Protein AF-A0A260YT59-F1 (afdb_monomer)

Sequence (1197 aa):
MLQIERVVSNKGNGDIVKEIITHNVDEEITELNLVRHRILRIWQFENTPKIENLSLRWNLLKKIDSLQCLTALTHLNLNDNQIEKIENLETLKNVEFLDISYNRITRIEGISELKKLKELHLVHNKITKIEGLEENTALEYLELGDNRIAKIDNLGHLSNLKRLFLGANQIRIIEGLEGMSGLTELSLPGNALQVIEGLDTLSGLRSLCLAQNGIRKIDGLSELKSLFSLDLNDNIIEKLENTQQVKGITSLMLRKNKFDSWQDLIQLQNLENLASLTMEMNPIYSSDYTYRNRMNQILPKLKMLDGFPTTWRQGDPYQALPDDFYDVFEQWVTATSQNPHSSIMINNCNGLVVVWNMDPVLDKSKASDENVPKLLFQVESQSQSNSCRWSPDGKRFAFGSDDASVSVWEYVGRINSLGSITGGAQNVERYKECCILRGHRMEVLSVEWSQNGRYLASGSLDYRVIVYNARKLPDQIAVLTECEAPVKGLSWDPIGKYLTGLEGEKKLRFWATDSWQCVTTVTEPFQNSKEETVLSRLDWTPDGKFLMTPAAVQDGQPLIQLIQRKSWKSDNFFAGHHKGTTCVRSMPRLIDVTLKNGKRSQLACAAVGSRDKSISIWCFPGPKKPLLVVNNIFNHTVMDFAWCDRNLLVCSQDGTVKVVNLSENLIGDMISNEAMDSSAMDTSMNAIGSSSFITCPEDIVNRRKTMEKKMMEERNKQIEVRKDGKRRIQPVFCGTTAADTPSVAPAPEAKKTSTVAAPPPAKKKAPAPPVRDDEEDLEDSSDSDDDDEEESEDSDDMETSDVESSRKRKTATTTSRVMLAMDLKKPVLRPLEPKTLKVTDGDAYLDAPEQQPRLSQHVQERKGMFVEVDNRWKHGGIETTQIRLVKKKQTEEMEDDEEERRRTVQECIWMAVVGAPVIMVAANKYHVMLGCGDKCIRAYRTICGTYTLSVRLGALPVMLGLKENAAYVVTQTCRLSTWNLKQGKAVVARESLLECLETSTQDNNILSVDVSESGVPLVVFTNGSIFTFNVSLSCWIPAISTNILARLTTPISDAQLEISNTSSSLSVGPLVRLLKRMRRQTTAVGVAPQVVKAVKESQLEQLLHCAEQLGNPHDYQTILMLYVETLCQGGSEKKLKNILNELSRSGAPMQVCGLRRAALCDDVTRMIKLRQPAIADRIVAGGTATATTSTKNRSLF

Organism: Caenorhabditis remanei (NCBI:txid31234)

Structure (mmCIF, N/CA/C/O backbone):
data_AF-A0A260YT59-F1
#
_entry.id   AF-A0A260YT59-F1
#
loop_
_atom_site.group_PDB
_atom_site.id
_atom_site.type_symbol
_atom_site.label_atom_id
_atom_site.label_alt_id
_atom_site.label_comp_id
_atom_site.label_asym_id
_atom_site.label_entity_id
_atom_site.label_seq_id
_atom_site.pdbx_PDB_ins_code
_atom_site.Cartn_x
_atom_site.Cartn_y
_atom_site.Cartn_z
_atom_site.occupancy
_atom_site.B_iso_or_equiv
_atom_site.auth_seq_id
_atom_site.auth_comp_id
_atom_site.auth_asym_id
_atom_site.auth_atom_id
_atom_site.pdbx_PDB_model_num
ATOM 1 N N . MET A 1 1 ? 21.138 6.232 -39.694 1.00 79.88 1 MET A N 1
ATOM 2 C CA . MET A 1 1 ? 21.288 5.109 -38.734 1.00 79.88 1 MET A CA 1
ATOM 3 C C . MET A 1 1 ? 21.722 5.703 -37.408 1.00 79.88 1 MET A C 1
ATOM 5 O O . MET A 1 1 ? 22.730 6.392 -37.409 1.00 79.88 1 MET A O 1
ATOM 9 N N . LEU A 1 2 ? 20.988 5.473 -36.319 1.00 90.31 2 LEU A N 1
ATOM 10 C CA . LEU A 1 2 ? 21.337 6.013 -34.998 1.00 90.31 2 LEU A CA 1
ATOM 11 C C . LEU A 1 2 ? 22.299 5.065 -34.268 1.00 90.31 2 LEU A C 1
ATOM 13 O O . LEU A 1 2 ? 22.256 3.855 -34.490 1.00 90.31 2 LEU A O 1
ATOM 17 N N . GLN A 1 3 ? 23.115 5.581 -33.352 1.00 93.06 3 GLN A N 1
ATOM 18 C CA . GLN A 1 3 ? 23.918 4.771 -32.427 1.00 93.06 3 GLN A CA 1
ATOM 19 C C . GLN A 1 3 ? 23.414 4.958 -31.003 1.00 93.06 3 GLN A C 1
ATOM 21 O O . GLN A 1 3 ? 23.154 6.081 -30.573 1.00 93.06 3 GLN A O 1
ATOM 26 N N . ILE A 1 4 ? 23.282 3.853 -30.271 1.00 93.94 4 ILE A N 1
ATOM 27 C CA . ILE A 1 4 ? 22.725 3.825 -28.919 1.00 93.94 4 ILE A CA 1
ATOM 28 C C . ILE A 1 4 ? 23.683 3.061 -28.004 1.00 93.94 4 ILE A C 1
ATOM 30 O O . ILE A 1 4 ? 23.839 1.847 -28.135 1.00 93.94 4 ILE A O 1
ATOM 34 N N . GLU A 1 5 ? 24.291 3.757 -27.045 1.00 94.69 5 GLU A N 1
ATOM 35 C CA . GLU A 1 5 ? 25.033 3.151 -25.936 1.00 94.69 5 GLU A CA 1
ATOM 36 C C . GLU A 1 5 ? 24.039 2.809 -24.818 1.00 94.69 5 GLU A C 1
ATOM 38 O O . GLU A 1 5 ? 23.355 3.700 -24.312 1.00 94.69 5 GLU A O 1
ATOM 43 N N . ARG A 1 6 ? 23.938 1.538 -24.405 1.00 92.50 6 ARG A N 1
ATOM 44 C CA . ARG A 1 6 ? 22.975 1.094 -23.377 1.00 92.50 6 ARG A CA 1
ATOM 45 C C . ARG A 1 6 ? 23.535 0.063 -22.399 1.00 92.50 6 ARG A C 1
ATOM 47 O O . ARG A 1 6 ? 24.525 -0.611 -22.678 1.00 92.50 6 ARG A O 1
ATOM 54 N N . VAL A 1 7 ? 22.877 -0.078 -21.246 1.00 90.12 7 VAL A N 1
ATOM 55 C CA . VAL A 1 7 ? 23.244 -1.053 -20.201 1.00 90.12 7 VAL A CA 1
ATOM 56 C C . VAL A 1 7 ? 22.537 -2.393 -20.397 1.00 90.12 7 VAL A C 1
ATOM 58 O O . VAL A 1 7 ? 21.323 -2.507 -20.214 1.00 90.12 7 VAL A O 1
ATOM 61 N N . VAL A 1 8 ? 23.321 -3.436 -20.672 1.00 85.88 8 VAL A N 1
ATOM 62 C CA . VAL A 1 8 ? 22.830 -4.811 -20.862 1.00 85.88 8 VAL A CA 1
ATOM 63 C C . VAL A 1 8 ? 22.625 -5.504 -19.516 1.00 85.88 8 VAL A C 1
ATOM 65 O O . VAL A 1 8 ? 21.558 -6.053 -19.243 1.00 85.88 8 VAL A O 1
ATOM 68 N N . SER A 1 9 ? 23.636 -5.453 -18.644 1.00 76.69 9 SER A N 1
ATOM 69 C CA . SER A 1 9 ? 23.602 -6.088 -17.322 1.00 76.69 9 SER A CA 1
ATOM 70 C C . SER A 1 9 ? 24.434 -5.328 -16.288 1.00 76.69 9 SER A C 1
ATOM 72 O O . SER A 1 9 ? 25.378 -4.615 -16.623 1.00 76.69 9 SER A O 1
ATOM 74 N N . ASN A 1 10 ? 24.078 -5.502 -15.018 1.00 68.94 10 ASN A N 1
ATOM 75 C CA . ASN A 1 10 ? 24.842 -5.059 -13.855 1.00 68.94 10 ASN A CA 1
ATOM 76 C C . ASN A 1 10 ? 25.223 -6.320 -13.068 1.00 68.94 10 ASN A C 1
ATOM 78 O O . ASN A 1 10 ? 24.345 -7.126 -12.759 1.00 68.94 10 ASN A O 1
ATOM 82 N N . LYS A 1 11 ? 26.511 -6.517 -12.769 1.00 56.81 11 LYS A N 1
ATOM 83 C CA . LYS A 1 11 ? 27.010 -7.741 -12.112 1.00 56.81 11 LYS A CA 1
ATOM 84 C C . LYS A 1 11 ? 26.907 -7.720 -10.579 1.00 56.81 11 LYS A C 1
ATOM 86 O O . LYS A 1 11 ? 27.501 -8.568 -9.923 1.00 56.81 11 LYS A O 1
ATOM 91 N N . GLY A 1 12 ? 26.215 -6.744 -9.990 1.00 46.03 12 GLY A N 1
ATOM 92 C CA . GLY A 1 12 ? 26.029 -6.609 -8.537 1.00 46.03 12 GLY A CA 1
ATOM 93 C C . GLY A 1 12 ? 27.227 -6.002 -7.796 1.00 46.03 12 GLY A C 1
ATOM 94 O O . GLY A 1 12 ? 27.034 -5.299 -6.811 1.00 46.03 12 GLY A O 1
ATOM 95 N N . ASN A 1 13 ? 28.445 -6.171 -8.319 1.00 48.50 13 ASN A N 1
ATOM 96 C CA . ASN A 1 13 ? 29.680 -5.590 -7.772 1.00 48.50 13 ASN A CA 1
ATOM 97 C C . ASN A 1 13 ? 29.925 -4.120 -8.187 1.00 48.50 13 ASN A C 1
ATOM 99 O O . ASN A 1 13 ? 31.001 -3.588 -7.939 1.00 48.50 13 ASN A O 1
ATOM 103 N N . GLY A 1 14 ? 28.969 -3.476 -8.865 1.00 53.78 14 GLY A N 1
ATOM 104 C CA . GLY A 1 14 ? 29.133 -2.149 -9.478 1.00 53.78 14 GLY A CA 1
ATOM 105 C C . GLY A 1 14 ? 29.577 -2.178 -10.947 1.00 53.78 14 GLY A C 1
ATOM 106 O O . GLY A 1 14 ? 29.383 -1.190 -11.649 1.00 53.78 14 GLY A O 1
ATOM 107 N N . ASP A 1 15 ? 30.081 -3.313 -11.445 1.00 61.69 15 ASP A N 1
ATOM 108 C CA . ASP A 1 15 ? 30.414 -3.503 -12.862 1.00 61.69 15 ASP A CA 1
ATOM 109 C C . ASP A 1 15 ? 29.164 -3.441 -13.758 1.00 61.69 15 ASP A C 1
ATOM 111 O O . ASP A 1 15 ? 28.288 -4.316 -13.712 1.00 61.69 15 ASP A O 1
ATOM 115 N N . ILE A 1 16 ? 29.125 -2.429 -14.627 1.00 78.69 16 ILE A N 1
ATOM 116 C CA . ILE A 1 16 ? 28.078 -2.209 -15.629 1.00 78.69 16 ILE A CA 1
ATOM 117 C C . ILE A 1 16 ? 28.575 -2.700 -16.993 1.00 78.69 16 ILE A C 1
ATOM 119 O O . ILE A 1 16 ? 29.515 -2.143 -17.557 1.00 78.69 16 ILE A O 1
ATOM 123 N N . VAL A 1 17 ? 27.914 -3.712 -17.560 1.00 85.88 17 VAL A N 1
ATOM 124 C CA . VAL A 1 17 ? 28.164 -4.157 -18.937 1.00 85.88 17 VAL A CA 1
ATOM 125 C C . VAL A 1 17 ? 27.364 -3.280 -19.892 1.00 85.88 17 VAL A C 1
ATOM 127 O O . VAL A 1 17 ? 26.129 -3.315 -19.903 1.00 85.88 17 VAL A O 1
ATOM 130 N N . LYS A 1 18 ? 28.089 -2.508 -20.700 1.00 90.88 18 LYS A N 1
ATOM 131 C CA . LYS A 1 18 ? 27.544 -1.676 -21.772 1.00 90.88 18 LYS A CA 1
ATOM 132 C C . LYS A 1 18 ? 27.646 -2.376 -23.125 1.00 90.88 18 LYS A C 1
ATOM 134 O O . LYS A 1 18 ? 28.565 -3.162 -23.341 1.00 90.88 18 LYS A O 1
ATOM 139 N N . GLU A 1 19 ? 26.772 -2.006 -24.050 1.00 92.69 19 GLU A N 1
ATOM 140 C CA . GLU A 1 19 ? 26.941 -2.256 -25.484 1.00 92.69 19 GLU A CA 1
ATOM 141 C C . GLU A 1 19 ? 26.593 -0.996 -26.286 1.00 92.69 19 GLU A C 1
ATOM 143 O O . GLU A 1 19 ? 25.846 -0.141 -25.804 1.00 92.69 19 GLU A O 1
ATOM 148 N N . ILE A 1 20 ? 27.124 -0.893 -27.505 1.00 94.06 20 ILE A N 1
ATOM 149 C CA . ILE A 1 20 ? 26.686 0.085 -28.506 1.00 94.06 20 ILE A CA 1
ATOM 150 C C . ILE A 1 20 ? 25.953 -0.698 -29.593 1.00 94.06 20 ILE A C 1
ATOM 152 O O . ILE A 1 20 ? 26.517 -1.638 -30.154 1.00 94.06 20 ILE A O 1
ATOM 156 N N . ILE A 1 21 ? 24.709 -0.320 -29.879 1.00 91.50 21 ILE A N 1
ATOM 157 C CA . ILE A 1 21 ? 23.924 -0.876 -30.984 1.00 91.50 21 ILE A CA 1
ATOM 158 C C . ILE A 1 21 ? 23.655 0.197 -32.036 1.00 91.50 21 ILE A C 1
ATOM 160 O O . ILE A 1 21 ? 23.328 1.337 -31.706 1.00 91.50 21 ILE A O 1
ATOM 164 N N . THR A 1 22 ? 23.733 -0.193 -33.305 1.00 90.75 22 THR A N 1
ATOM 165 C CA . THR A 1 22 ? 23.219 0.616 -34.410 1.00 90.75 22 THR A CA 1
ATOM 166 C C . THR A 1 22 ? 21.724 0.350 -34.553 1.00 90.75 22 THR A C 1
ATOM 168 O O . THR A 1 22 ? 21.303 -0.789 -34.764 1.00 90.75 22 THR A O 1
ATOM 171 N N . HIS A 1 23 ? 20.915 1.395 -34.415 1.00 86.94 23 HIS A N 1
ATOM 172 C CA . HIS A 1 23 ? 19.471 1.347 -34.591 1.00 86.94 23 HIS A CA 1
ATOM 173 C C . HIS A 1 23 ? 19.120 1.916 -35.970 1.00 86.94 23 HIS A C 1
ATOM 175 O O . HIS A 1 23 ? 19.369 3.088 -36.270 1.00 86.94 23 HIS A O 1
ATOM 181 N N . ASN A 1 24 ? 18.576 1.062 -36.835 1.00 86.94 24 ASN A N 1
ATOM 182 C CA . ASN A 1 24 ? 18.148 1.459 -38.170 1.00 86.94 24 ASN A CA 1
ATOM 183 C C . ASN A 1 24 ? 16.751 2.068 -38.077 1.00 86.94 24 ASN A C 1
ATOM 185 O O . ASN A 1 24 ? 15.820 1.419 -37.607 1.00 86.94 24 ASN A O 1
ATOM 189 N N . VAL A 1 25 ? 16.645 3.315 -38.520 1.00 85.50 25 VAL A N 1
ATOM 190 C CA . VAL A 1 25 ? 15.448 4.152 -38.460 1.00 85.50 25 VAL A CA 1
ATOM 191 C C . VAL A 1 25 ? 15.265 4.779 -39.840 1.00 85.50 25 VAL A C 1
ATOM 193 O O . VAL A 1 25 ? 16.263 5.043 -40.515 1.00 85.50 25 VAL A O 1
ATOM 196 N N . ASP A 1 26 ? 14.014 4.959 -40.256 1.00 85.94 26 ASP A N 1
ATOM 197 C CA . ASP A 1 26 ? 13.649 5.619 -41.513 1.00 85.94 26 ASP A CA 1
ATOM 198 C C . ASP A 1 26 ? 14.083 7.099 -41.506 1.00 85.94 26 ASP A C 1
ATOM 200 O O . ASP A 1 26 ? 14.079 7.745 -40.458 1.00 85.94 26 ASP A O 1
ATOM 204 N N . GLU A 1 27 ? 14.452 7.638 -42.666 1.00 84.19 27 GLU A N 1
ATOM 205 C CA . GLU A 1 27 ? 14.845 9.047 -42.826 1.00 84.19 27 GLU A CA 1
ATOM 206 C C . GLU A 1 27 ? 13.609 9.972 -42.872 1.00 84.19 27 GLU A C 1
ATOM 208 O O . GLU A 1 27 ? 13.698 11.159 -42.552 1.00 84.19 27 GLU A O 1
ATOM 213 N N . GLU A 1 28 ? 12.432 9.412 -43.183 1.00 87.19 28 GLU A N 1
ATOM 214 C CA . GLU A 1 28 ? 11.125 10.087 -43.159 1.00 87.19 28 GLU A CA 1
ATOM 215 C C . GLU A 1 28 ? 10.416 10.031 -41.788 1.00 87.19 28 GLU A C 1
ATOM 217 O O . GLU A 1 28 ? 9.258 10.436 -41.675 1.00 87.19 28 GLU A O 1
ATOM 222 N N . ILE A 1 29 ? 11.066 9.522 -40.733 1.00 91.62 29 ILE A N 1
ATOM 223 C CA . ILE A 1 29 ? 10.421 9.358 -39.423 1.00 91.62 29 ILE A CA 1
ATOM 224 C C . ILE A 1 29 ? 10.118 10.706 -38.740 1.00 91.62 29 ILE A C 1
ATOM 226 O O . ILE A 1 29 ? 10.989 11.567 -38.611 1.00 91.62 29 ILE A O 1
ATOM 230 N N . THR A 1 30 ? 8.889 10.857 -38.239 1.00 91.62 30 THR A N 1
ATOM 231 C CA . THR A 1 30 ? 8.444 12.032 -37.466 1.00 91.62 30 THR A CA 1
ATOM 232 C C . THR A 1 30 ? 8.360 11.777 -35.960 1.00 91.62 30 THR A C 1
ATOM 234 O O . THR A 1 30 ? 8.581 12.699 -35.179 1.00 91.62 30 THR A O 1
ATOM 237 N N . GLU A 1 31 ? 8.105 10.540 -35.522 1.00 93.75 31 GLU A N 1
ATOM 238 C CA . GLU A 1 31 ? 8.032 10.171 -34.100 1.00 93.75 31 GLU A CA 1
ATOM 239 C C . GLU A 1 31 ? 9.021 9.053 -33.747 1.00 93.75 31 GLU A C 1
ATOM 241 O O . GLU A 1 31 ? 8.977 7.970 -34.330 1.00 93.75 31 GLU A O 1
ATOM 246 N N . LEU A 1 32 ? 9.880 9.278 -32.749 1.00 93.38 32 LEU A N 1
ATOM 247 C CA . LEU A 1 32 ? 10.842 8.292 -32.252 1.00 93.38 32 LEU A CA 1
ATOM 248 C C . LEU A 1 32 ? 10.671 8.066 -30.743 1.00 93.38 32 LEU A C 1
ATOM 250 O O . LEU A 1 32 ? 10.915 8.953 -29.924 1.00 93.38 32 LEU A O 1
ATOM 254 N N . ASN A 1 33 ? 10.285 6.846 -30.367 1.00 91.50 33 ASN A N 1
ATOM 255 C CA . ASN A 1 33 ? 10.039 6.449 -28.982 1.00 91.50 33 ASN A CA 1
ATOM 256 C C . ASN A 1 33 ? 10.996 5.323 -28.556 1.00 91.50 33 ASN A C 1
ATOM 258 O O . ASN A 1 33 ? 10.953 4.218 -29.091 1.00 91.50 33 ASN A O 1
ATOM 262 N N . LEU A 1 34 ? 11.856 5.618 -27.579 1.00 92.06 34 LEU A N 1
ATOM 263 C CA . LEU A 1 34 ? 12.920 4.745 -27.073 1.00 92.06 34 LEU A CA 1
ATOM 264 C C . LEU A 1 34 ? 12.838 4.584 -25.543 1.00 92.06 34 LEU A C 1
ATOM 266 O O . LEU A 1 34 ? 13.843 4.533 -24.825 1.00 92.06 34 LEU A O 1
ATOM 270 N N . VAL A 1 35 ? 11.612 4.504 -25.021 1.00 90.81 35 VAL A N 1
ATOM 271 C CA . VAL A 1 35 ? 11.335 4.401 -23.581 1.00 90.81 35 VAL A CA 1
ATOM 272 C C . VAL A 1 35 ? 11.846 3.087 -22.975 1.00 90.81 35 VAL A C 1
ATOM 274 O O . VAL A 1 35 ? 11.744 2.036 -23.602 1.00 90.81 35 VAL A O 1
ATOM 277 N N . ARG A 1 36 ? 12.381 3.117 -21.742 1.00 88.38 36 ARG A N 1
ATOM 278 C CA . ARG A 1 36 ? 12.879 1.932 -20.988 1.00 88.38 36 ARG A CA 1
ATOM 279 C C . ARG A 1 36 ? 14.047 1.155 -21.623 1.00 88.38 36 ARG A C 1
ATOM 281 O O . ARG A 1 36 ? 14.351 0.041 -21.196 1.00 88.38 36 ARG A O 1
ATOM 288 N N . HIS A 1 37 ? 14.762 1.737 -22.583 1.00 88.25 37 HIS A N 1
ATOM 289 C CA . HIS A 1 37 ? 15.848 1.065 -23.313 1.00 88.25 37 HIS A CA 1
ATOM 290 C C . HIS A 1 37 ? 17.210 1.025 -22.578 1.00 88.25 37 HIS A C 1
ATOM 292 O O . HIS A 1 37 ? 18.172 0.469 -23.113 1.00 88.25 37 HIS A O 1
ATOM 298 N N . ARG A 1 38 ? 17.299 1.564 -21.349 1.00 91.19 38 ARG A N 1
ATOM 299 C CA . ARG A 1 38 ? 18.531 1.693 -20.533 1.00 91.19 38 ARG A CA 1
ATOM 300 C C . ARG A 1 38 ? 19.662 2.453 -21.245 1.00 91.19 38 ARG A C 1
ATOM 302 O O . ARG A 1 38 ? 20.840 2.125 -21.078 1.00 91.19 38 ARG A O 1
ATOM 309 N N . ILE A 1 39 ? 19.294 3.447 -22.051 1.00 94.75 39 ILE A N 1
ATOM 310 C CA . ILE A 1 39 ? 20.208 4.254 -22.867 1.00 94.75 39 ILE A CA 1
ATOM 311 C C . ILE A 1 39 ? 21.052 5.163 -21.971 1.00 94.75 39 ILE A C 1
ATOM 313 O O . ILE A 1 39 ? 20.511 5.891 -21.146 1.00 94.75 39 ILE A O 1
ATOM 317 N N . LEU A 1 40 ? 22.371 5.127 -22.150 1.00 93.19 40 LEU A N 1
ATOM 318 C CA . LEU A 1 40 ? 23.346 6.043 -21.552 1.00 93.19 40 LEU A CA 1
ATOM 319 C C . LEU A 1 40 ? 23.634 7.241 -22.465 1.00 93.19 40 LEU A C 1
ATOM 321 O O . LEU A 1 40 ? 23.857 8.341 -21.962 1.00 93.19 40 LEU A O 1
ATOM 325 N N . ARG A 1 41 ? 23.631 7.016 -23.787 1.00 93.94 41 ARG A N 1
ATOM 326 C CA . ARG A 1 41 ? 23.870 8.023 -24.828 1.00 93.94 41 ARG A CA 1
ATOM 327 C C . ARG A 1 41 ? 23.237 7.600 -26.156 1.00 93.94 41 ARG A C 1
ATOM 329 O O . ARG A 1 41 ? 23.222 6.409 -26.470 1.00 93.94 41 ARG A O 1
ATOM 336 N N . ILE A 1 42 ? 22.768 8.563 -26.946 1.00 93.69 42 ILE A N 1
ATOM 337 C CA . ILE A 1 42 ? 22.266 8.358 -28.312 1.00 93.69 42 ILE A CA 1
ATOM 338 C C . ILE A 1 42 ? 22.801 9.456 -29.242 1.00 93.69 42 ILE A C 1
ATOM 340 O O . ILE A 1 42 ? 22.830 10.621 -28.858 1.00 93.69 42 ILE A O 1
ATOM 344 N N . TRP A 1 43 ? 23.274 9.084 -30.433 1.00 93.69 43 TRP A N 1
ATOM 345 C CA . TRP A 1 43 ? 23.851 10.012 -31.416 1.00 93.69 43 TRP A CA 1
ATOM 346 C C . TRP A 1 43 ? 23.683 9.500 -32.861 1.00 93.69 43 TRP A C 1
ATOM 348 O O . TRP A 1 43 ? 23.090 8.444 -33.089 1.00 93.69 43 TRP A O 1
ATOM 358 N N . GLN A 1 44 ? 24.220 10.246 -33.831 1.00 90.94 44 GLN A N 1
ATOM 359 C CA . GLN A 1 44 ? 24.046 10.074 -35.286 1.00 90.94 44 GLN A CA 1
ATOM 360 C C . GLN A 1 44 ? 22.642 10.423 -35.830 1.00 90.94 44 GLN A C 1
ATOM 362 O O . GLN A 1 44 ? 22.076 9.707 -36.658 1.00 90.94 44 GLN A O 1
ATOM 367 N N . PHE A 1 45 ? 22.061 11.527 -35.345 1.00 90.69 45 PHE A N 1
ATOM 368 C CA . PHE A 1 45 ? 20.740 12.033 -35.754 1.00 90.69 45 PHE A CA 1
ATOM 369 C C . PHE A 1 45 ? 20.733 12.789 -37.101 1.00 90.69 45 PHE A C 1
ATOM 371 O O . PHE A 1 45 ? 19.683 13.273 -37.523 1.00 90.69 45 PHE A O 1
ATOM 378 N N . GLU A 1 46 ? 21.868 12.909 -37.798 1.00 87.75 46 GLU A N 1
ATOM 379 C CA . GLU A 1 46 ? 22.003 13.741 -39.007 1.00 87.75 46 GLU A CA 1
ATOM 380 C C . GLU A 1 46 ? 21.131 13.231 -40.171 1.00 87.75 46 GLU A C 1
ATOM 382 O O . GLU A 1 46 ? 20.644 14.021 -40.976 1.00 87.75 46 GLU A O 1
ATOM 387 N N . ASN A 1 47 ? 20.883 11.916 -40.224 1.00 84.62 47 ASN A N 1
ATOM 388 C CA . ASN A 1 47 ? 20.006 11.261 -41.204 1.00 84.62 47 ASN A CA 1
ATOM 389 C C . ASN A 1 47 ? 18.513 11.260 -40.814 1.00 84.62 47 ASN A C 1
ATOM 391 O O . ASN A 1 47 ? 17.698 10.747 -41.572 1.00 84.62 47 ASN A O 1
ATOM 395 N N . THR A 1 48 ? 18.127 11.796 -39.650 1.00 89.00 48 THR A N 1
ATOM 396 C CA . THR A 1 48 ? 16.719 11.844 -39.202 1.00 89.00 48 THR A CA 1
ATOM 397 C C . THR A 1 48 ? 16.275 13.268 -38.818 1.00 89.00 48 THR A C 1
ATOM 399 O O . THR A 1 48 ? 15.749 13.467 -37.721 1.00 89.00 48 THR A O 1
ATOM 402 N N . PRO A 1 49 ? 16.467 14.292 -39.678 1.00 86.56 49 PRO A N 1
ATOM 403 C CA . PRO A 1 49 ? 16.163 15.689 -39.343 1.00 86.56 49 PRO A CA 1
ATOM 404 C C . PRO A 1 49 ? 14.656 15.989 -39.239 1.00 86.56 49 PRO A C 1
ATOM 406 O O . PRO A 1 49 ? 14.285 17.076 -38.805 1.00 86.56 49 PRO A O 1
ATOM 409 N N . LYS A 1 50 ? 13.799 15.043 -39.653 1.00 91.62 50 LYS A N 1
ATOM 410 C CA . LYS A 1 50 ? 12.331 15.146 -39.689 1.00 91.62 50 LYS A CA 1
ATOM 411 C C . LYS A 1 50 ? 11.627 14.749 -38.386 1.00 91.62 50 LYS A C 1
ATOM 413 O O . LYS A 1 50 ? 10.406 14.841 -38.330 1.00 91.62 50 LYS A O 1
ATOM 418 N N . ILE A 1 51 ? 12.360 14.341 -37.344 1.00 95.19 51 ILE A N 1
ATOM 419 C CA . ILE A 1 51 ? 11.753 13.988 -36.052 1.00 95.19 51 ILE A CA 1
ATOM 420 C C . ILE A 1 51 ? 11.122 15.236 -35.421 1.00 95.19 51 ILE A C 1
ATOM 422 O O . ILE A 1 51 ? 11.819 16.170 -35.028 1.00 95.19 51 ILE A O 1
ATOM 426 N N . GLU A 1 52 ? 9.799 15.208 -35.288 1.00 96.75 52 GLU A N 1
ATOM 427 C CA . GLU A 1 52 ? 8.981 16.199 -34.590 1.00 96.75 52 GLU A CA 1
ATOM 428 C C . GLU A 1 52 ? 8.746 15.798 -33.121 1.00 96.75 52 GLU A C 1
ATOM 430 O O . GLU A 1 52 ? 8.655 16.670 -32.260 1.00 96.75 52 GLU A O 1
ATOM 435 N N . ASN A 1 53 ? 8.705 14.497 -32.807 1.00 97.00 53 ASN A N 1
ATOM 436 C CA . ASN A 1 53 ? 8.451 13.971 -31.461 1.00 97.00 53 ASN A CA 1
ATOM 437 C C . ASN A 1 53 ? 9.529 12.957 -31.035 1.00 97.00 53 ASN A C 1
ATOM 439 O O . ASN A 1 53 ? 9.683 11.908 -31.663 1.00 97.00 53 ASN A O 1
ATOM 443 N N . LEU A 1 54 ? 10.262 13.245 -29.954 1.00 96.81 54 LEU A N 1
ATOM 444 C CA . LEU A 1 54 ? 11.316 12.384 -29.407 1.00 96.81 54 LEU A CA 1
ATOM 445 C C . LEU A 1 54 ? 11.049 12.042 -27.936 1.00 96.81 54 LEU A C 1
ATOM 447 O O . LEU A 1 54 ? 11.083 12.911 -27.063 1.00 96.81 54 LEU A O 1
ATOM 451 N N . SER A 1 55 ? 10.864 10.751 -27.642 1.00 96.50 55 SER A N 1
ATOM 452 C CA . SER A 1 55 ? 10.701 10.242 -26.276 1.00 96.50 55 SER A CA 1
ATOM 453 C C . SER A 1 55 ? 11.836 9.298 -25.877 1.00 96.50 55 SER A C 1
ATOM 455 O O . SER A 1 55 ? 11.992 8.208 -26.426 1.00 96.50 55 SER A O 1
ATOM 457 N N . LEU A 1 56 ? 12.603 9.709 -24.868 1.00 96.00 56 LEU A N 1
ATOM 458 C CA . LEU A 1 56 ? 13.728 8.988 -24.263 1.00 96.00 56 LEU A CA 1
ATOM 459 C C . LEU A 1 56 ? 13.481 8.717 -22.765 1.00 96.00 56 LEU A C 1
ATOM 461 O O . LEU A 1 56 ? 14.427 8.566 -21.987 1.00 96.00 56 LEU A O 1
ATOM 465 N N . ARG A 1 57 ? 12.213 8.634 -22.346 1.00 94.56 57 ARG A N 1
ATOM 466 C CA . ARG A 1 57 ? 11.820 8.426 -20.943 1.00 94.56 57 ARG A CA 1
ATOM 467 C C . ARG A 1 57 ? 12.296 7.092 -20.347 1.00 94.56 57 ARG A C 1
ATOM 469 O O . ARG A 1 57 ? 12.368 6.084 -21.049 1.00 94.56 57 ARG A O 1
ATOM 476 N N . TRP A 1 58 ? 12.536 7.051 -19.035 1.00 92.25 58 TRP A N 1
ATOM 477 C CA . TRP A 1 58 ? 12.983 5.851 -18.310 1.00 92.25 58 TRP A CA 1
ATOM 478 C C . TRP A 1 58 ? 14.307 5.292 -18.857 1.00 92.25 58 TRP A C 1
ATOM 480 O O . TRP A 1 58 ? 14.425 4.108 -19.184 1.00 92.25 58 TRP A O 1
ATOM 490 N N . ASN A 1 59 ? 15.313 6.152 -18.980 1.00 95.69 59 ASN A N 1
ATOM 491 C CA . ASN A 1 59 ? 16.650 5.783 -19.439 1.00 95.69 59 ASN A CA 1
ATOM 492 C C . ASN A 1 59 ? 17.717 6.196 -18.408 1.00 95.69 59 ASN A C 1
ATOM 494 O O . ASN A 1 59 ? 17.433 6.383 -17.227 1.00 95.69 59 ASN A O 1
ATOM 498 N N . LEU A 1 60 ? 18.985 6.208 -18.814 1.00 95.06 60 LEU A N 1
ATOM 499 C CA . LEU A 1 60 ? 20.148 6.450 -17.959 1.00 95.06 60 LEU A CA 1
ATOM 500 C C . LEU A 1 60 ? 20.978 7.642 -18.477 1.00 95.06 60 LEU A C 1
ATOM 502 O O . LEU A 1 60 ? 22.173 7.729 -18.183 1.00 95.06 60 LEU A O 1
ATOM 506 N N . LEU A 1 61 ? 20.358 8.539 -19.256 1.00 96.44 61 LEU A N 1
ATOM 507 C CA . LEU A 1 61 ? 21.000 9.718 -19.841 1.00 96.44 61 LEU A CA 1
ATOM 508 C C . LEU A 1 61 ? 21.482 10.652 -18.728 1.00 96.44 61 LEU A C 1
ATOM 510 O O . LEU A 1 61 ? 20.713 10.989 -17.832 1.00 96.44 61 LEU A O 1
ATOM 514 N N . LYS A 1 62 ? 22.746 11.084 -18.787 1.00 94.88 62 LYS A N 1
ATOM 515 C CA . LYS A 1 62 ? 23.346 12.015 -17.804 1.00 94.88 62 LYS A CA 1
ATOM 516 C C . LYS A 1 62 ? 23.482 13.454 -18.302 1.00 94.88 62 LYS A C 1
ATOM 518 O O . LYS A 1 62 ? 23.709 14.366 -17.510 1.00 94.88 62 LYS A O 1
ATOM 523 N N . LYS A 1 63 ? 23.374 13.638 -19.613 1.00 95.00 63 LYS A N 1
ATOM 524 C CA . LYS A 1 63 ? 23.496 14.902 -20.336 1.00 95.00 63 LYS A CA 1
ATOM 525 C C . LYS A 1 63 ? 22.486 14.912 -21.476 1.00 95.00 63 LYS A C 1
ATOM 527 O O . LYS A 1 63 ? 22.006 13.855 -21.885 1.00 95.00 63 LYS A O 1
ATOM 532 N N . ILE A 1 64 ? 22.203 16.106 -21.975 1.00 94.81 64 ILE A N 1
ATOM 533 C CA . ILE A 1 64 ? 21.514 16.323 -23.242 1.00 94.81 64 ILE A CA 1
ATOM 534 C C . ILE A 1 64 ? 22.612 16.579 -24.273 1.00 94.81 64 ILE A C 1
ATOM 536 O O . ILE A 1 64 ? 23.364 17.542 -24.134 1.00 94.81 64 ILE A O 1
ATOM 540 N N . ASP A 1 65 ? 22.758 15.708 -25.269 1.00 88.81 65 ASP A N 1
ATOM 541 C CA . ASP A 1 65 ? 23.765 15.861 -26.319 1.00 88.81 65 ASP A CA 1
ATOM 542 C C . ASP A 1 65 ? 23.305 15.267 -27.659 1.00 88.81 65 ASP A C 1
ATOM 544 O O . ASP A 1 65 ? 22.337 14.514 -27.723 1.00 88.81 65 ASP A O 1
ATOM 548 N N . SER A 1 66 ? 23.993 15.642 -28.740 1.00 89.50 66 SER A N 1
ATOM 549 C CA . SER A 1 66 ? 23.758 15.185 -30.123 1.00 89.50 66 SER A CA 1
ATOM 550 C C . SER A 1 66 ? 22.373 15.483 -30.735 1.00 89.50 66 SER A C 1
ATOM 552 O O . SER A 1 66 ? 22.129 15.102 -31.879 1.00 89.50 66 SER A O 1
ATOM 554 N N . LEU A 1 67 ? 21.476 16.193 -30.039 1.00 92.56 67 LEU A N 1
ATOM 555 C CA . LEU A 1 67 ? 20.142 16.546 -30.551 1.00 92.56 67 LEU A CA 1
ATOM 556 C C . LEU A 1 67 ? 20.147 17.704 -31.565 1.00 92.56 67 LEU A C 1
ATOM 558 O O . LEU A 1 67 ? 19.138 17.917 -32.229 1.00 92.56 67 LEU A O 1
ATOM 562 N N . GLN A 1 68 ? 21.250 18.448 -31.717 1.00 90.38 68 GLN A N 1
ATOM 563 C CA . GLN A 1 68 ? 21.269 19.759 -32.390 1.00 90.38 68 GLN A CA 1
ATOM 564 C C . GLN A 1 68 ? 20.852 19.749 -33.877 1.00 90.38 68 GLN A C 1
ATOM 566 O O . GLN A 1 68 ? 20.535 20.798 -34.437 1.00 90.38 68 GLN A O 1
ATOM 571 N N . CYS A 1 69 ? 20.833 18.582 -34.528 1.00 88.88 69 CYS A N 1
ATOM 572 C CA . CYS A 1 69 ? 20.366 18.432 -35.911 1.00 88.88 69 CYS A CA 1
ATOM 573 C C . CYS A 1 69 ? 18.830 18.352 -36.037 1.00 88.88 69 CYS A C 1
ATOM 575 O O . CYS A 1 69 ? 18.294 18.565 -37.125 1.00 88.88 69 CYS A O 1
ATOM 577 N N . LEU A 1 70 ? 18.109 18.071 -34.944 1.00 93.31 70 LEU A N 1
ATOM 578 C CA . LEU A 1 70 ? 16.658 17.837 -34.913 1.00 93.31 70 LEU A CA 1
ATOM 579 C C . LEU A 1 70 ? 15.854 19.148 -34.933 1.00 93.31 70 LEU A C 1
ATOM 581 O O . LEU A 1 70 ? 14.992 19.395 -34.097 1.00 93.31 70 LEU A O 1
ATOM 585 N N . THR A 1 71 ? 16.134 20.024 -35.895 1.00 92.44 71 THR A N 1
ATOM 586 C CA . THR A 1 71 ? 15.515 21.361 -35.969 1.00 92.44 71 THR A CA 1
ATOM 587 C C . THR A 1 71 ? 13.997 21.339 -36.213 1.00 92.44 71 THR A C 1
ATOM 589 O O . THR A 1 71 ? 13.337 22.347 -35.959 1.00 92.44 71 THR A O 1
ATOM 592 N N . ALA A 1 72 ? 13.423 20.209 -36.645 1.00 94.69 72 ALA A N 1
ATOM 593 C CA . ALA A 1 72 ? 11.975 19.995 -36.751 1.00 94.69 72 ALA A CA 1
ATOM 594 C C . ALA A 1 72 ? 11.279 19.686 -35.406 1.00 94.69 72 ALA A C 1
ATOM 596 O O . ALA A 1 72 ? 10.052 19.706 -35.346 1.00 94.69 72 ALA A O 1
ATOM 597 N N . LEU A 1 73 ? 12.031 19.412 -34.334 1.00 97.38 73 LEU A N 1
ATOM 598 C CA . LEU A 1 73 ? 11.485 18.894 -33.080 1.00 97.38 73 LEU A CA 1
ATOM 599 C C . LEU A 1 73 ? 10.492 19.869 -32.426 1.00 97.38 73 LEU A C 1
ATOM 601 O O . LEU A 1 73 ? 10.830 21.020 -32.149 1.00 97.38 73 LEU A O 1
ATOM 605 N N . THR A 1 74 ? 9.284 19.378 -32.143 1.00 97.69 74 THR A N 1
ATOM 606 C CA . THR A 1 74 ? 8.206 20.086 -31.434 1.00 97.69 74 THR A CA 1
ATOM 607 C C . THR A 1 74 ? 7.952 19.509 -30.038 1.00 97.69 74 THR A C 1
ATOM 609 O O . THR A 1 74 ? 7.597 20.257 -29.130 1.00 97.69 74 THR A O 1
ATOM 612 N N . HIS A 1 75 ? 8.174 18.207 -29.835 1.00 98.25 75 HIS A N 1
ATOM 613 C CA . HIS A 1 75 ? 7.950 17.512 -28.566 1.00 98.25 75 HIS A CA 1
ATOM 614 C C . HIS A 1 75 ? 9.210 16.754 -28.129 1.00 98.25 75 HIS A C 1
ATOM 616 O O . HIS A 1 75 ? 9.704 15.884 -28.849 1.00 98.25 75 HIS A O 1
ATOM 622 N N . LEU A 1 76 ? 9.716 17.054 -26.930 1.00 98.06 76 LEU A N 1
ATOM 623 C CA . LEU A 1 76 ? 10.880 16.391 -26.339 1.00 98.06 76 LEU A CA 1
ATOM 624 C C . LEU A 1 76 ? 10.561 15.883 -24.929 1.00 98.06 76 LEU A C 1
ATOM 626 O O . LEU A 1 76 ? 10.271 16.663 -24.022 1.00 98.06 76 LEU A O 1
ATOM 630 N N . ASN A 1 77 ? 10.646 14.568 -24.726 1.00 97.75 77 ASN A N 1
ATOM 631 C CA . ASN A 1 77 ? 10.420 13.942 -23.425 1.00 97.75 77 ASN A CA 1
ATOM 632 C C . ASN A 1 77 ? 11.655 13.150 -22.958 1.00 97.75 77 ASN A C 1
ATOM 634 O O . ASN A 1 77 ? 12.016 12.119 -23.528 1.00 97.75 77 ASN A O 1
ATOM 638 N N . LEU A 1 78 ? 12.279 13.642 -21.889 1.00 97.56 78 LEU A N 1
ATOM 639 C CA . LEU A 1 78 ? 13.483 13.139 -21.220 1.00 97.56 78 LEU A CA 1
ATOM 640 C C . LEU A 1 78 ? 13.191 12.689 -19.768 1.00 97.56 78 LEU A C 1
ATOM 642 O O . LEU A 1 78 ? 14.105 12.543 -18.953 1.00 97.56 78 LEU A O 1
ATOM 646 N N . ASN A 1 79 ? 11.915 12.464 -19.444 1.00 96.88 79 ASN A N 1
ATOM 647 C CA . ASN A 1 79 ? 11.394 12.093 -18.125 1.00 96.88 79 ASN A CA 1
ATOM 648 C C . ASN A 1 79 ? 12.102 10.862 -17.526 1.00 96.88 79 ASN A C 1
ATOM 650 O O . ASN A 1 79 ? 12.306 9.875 -18.228 1.00 96.88 79 ASN A O 1
ATOM 654 N N . ASP A 1 80 ? 12.418 10.877 -16.233 1.00 96.25 80 ASP A N 1
ATOM 655 C CA . ASP A 1 80 ? 12.995 9.736 -15.499 1.00 96.25 80 ASP A CA 1
ATOM 656 C C . ASP A 1 80 ? 14.332 9.264 -16.119 1.00 96.25 80 ASP A C 1
ATOM 658 O O . ASP A 1 80 ? 14.428 8.282 -16.866 1.00 96.25 80 ASP A O 1
ATOM 662 N N . ASN A 1 81 ? 15.361 10.078 -15.869 1.00 97.44 81 ASN A N 1
ATOM 663 C CA . ASN A 1 81 ? 16.735 9.943 -16.361 1.00 97.44 81 ASN A CA 1
ATOM 664 C C . ASN A 1 81 ? 17.728 10.410 -15.263 1.00 97.44 81 ASN A C 1
ATOM 666 O O . ASN A 1 81 ? 17.422 10.412 -14.071 1.00 97.44 81 ASN A O 1
ATOM 670 N N . GLN A 1 82 ? 18.973 10.740 -15.621 1.00 96.50 82 GLN A N 1
ATOM 671 C CA . GLN A 1 82 ? 20.030 11.169 -14.694 1.00 96.50 82 GLN A CA 1
ATOM 672 C C . GLN A 1 82 ? 20.631 12.531 -15.084 1.00 96.50 82 GLN A C 1
ATOM 674 O O . GLN A 1 82 ? 21.779 12.808 -14.738 1.00 96.50 82 GLN A O 1
ATOM 679 N N . ILE A 1 83 ? 19.883 13.364 -15.811 1.00 97.62 83 ILE A N 1
ATOM 680 C CA . ILE A 1 83 ? 20.347 14.645 -16.355 1.00 97.62 83 ILE A CA 1
ATOM 681 C C . ILE A 1 83 ? 20.558 15.641 -15.212 1.00 97.62 83 ILE A C 1
ATOM 683 O O . ILE A 1 83 ? 19.645 15.916 -14.433 1.00 97.62 83 ILE A O 1
ATOM 687 N N . GLU A 1 84 ? 21.775 16.176 -15.107 1.00 95.69 84 GLU A N 1
ATOM 688 C CA . GLU A 1 84 ? 22.182 17.098 -14.032 1.00 95.69 84 GLU A CA 1
ATOM 689 C C . GLU A 1 84 ? 22.148 18.578 -14.457 1.00 95.69 84 GLU A C 1
ATOM 691 O O . GLU A 1 84 ? 22.120 19.456 -13.596 1.00 95.69 84 GLU A O 1
ATOM 696 N N . LYS A 1 85 ? 22.081 18.857 -15.768 1.00 97.00 85 LYS A N 1
ATOM 697 C CA . LYS A 1 85 ? 22.018 20.204 -16.350 1.00 97.00 85 LYS A CA 1
ATOM 698 C C . LYS A 1 85 ? 21.148 20.225 -17.613 1.00 97.00 85 LYS A C 1
ATOM 700 O O . LYS A 1 85 ? 21.201 19.277 -18.393 1.00 97.00 85 LYS A O 1
ATOM 705 N N . ILE A 1 86 ? 20.408 21.312 -17.836 1.00 96.94 86 ILE A N 1
ATOM 706 C CA . ILE A 1 86 ? 19.789 21.612 -19.133 1.00 96.94 86 ILE A CA 1
ATOM 707 C C . ILE A 1 86 ? 20.826 22.354 -19.999 1.00 96.94 86 ILE A C 1
ATOM 709 O O . ILE A 1 86 ? 21.376 23.374 -19.589 1.00 96.94 86 ILE A O 1
ATOM 713 N N . GLU A 1 87 ? 21.152 21.805 -21.167 1.00 94.88 87 GLU A N 1
ATOM 714 C CA . GLU A 1 87 ? 22.183 22.299 -22.095 1.00 94.88 87 GLU A CA 1
ATOM 715 C C . GLU A 1 87 ? 21.906 21.759 -23.512 1.00 94.88 87 GLU A C 1
ATOM 717 O O . GLU A 1 87 ? 21.180 20.776 -23.650 1.00 94.88 87 GLU A O 1
ATOM 722 N N . ASN A 1 88 ? 22.496 22.356 -24.556 1.00 93.94 88 ASN A N 1
ATOM 723 C CA . ASN A 1 88 ? 22.457 21.863 -25.945 1.00 93.94 88 ASN A CA 1
ATOM 724 C C . ASN A 1 88 ? 21.070 21.886 -26.634 1.00 93.94 88 ASN A C 1
ATOM 726 O O . ASN A 1 88 ? 20.859 21.172 -27.620 1.00 93.94 88 ASN A O 1
ATOM 730 N N . LEU A 1 89 ? 20.122 22.693 -26.140 1.00 95.81 89 LEU A N 1
ATOM 731 C CA . LEU A 1 89 ? 18.769 22.842 -26.707 1.00 95.81 89 LEU A CA 1
ATOM 732 C C . LEU A 1 89 ? 18.610 24.093 -27.599 1.00 95.81 89 LEU A C 1
ATOM 734 O O . LEU A 1 89 ? 17.556 24.296 -28.195 1.00 95.81 89 LEU A O 1
ATOM 738 N N . GLU A 1 90 ? 19.645 24.924 -27.739 1.00 93.56 90 GLU A N 1
ATOM 739 C CA . GLU A 1 90 ? 19.587 26.289 -28.302 1.00 93.56 90 GLU A CA 1
ATOM 740 C C . GLU A 1 90 ? 19.216 26.322 -29.801 1.00 93.56 90 GLU A C 1
ATOM 742 O O . GLU A 1 90 ? 18.823 27.349 -30.359 1.00 93.56 90 GLU A O 1
ATOM 747 N N . THR A 1 91 ? 19.343 25.176 -30.468 1.00 93.94 91 THR A N 1
ATOM 748 C CA . THR A 1 91 ? 19.014 24.945 -31.882 1.00 93.94 91 THR A CA 1
ATOM 749 C C . THR A 1 91 ? 17.566 24.500 -32.107 1.00 93.94 91 THR A C 1
ATOM 751 O O . THR A 1 91 ? 17.053 24.634 -33.218 1.00 93.94 91 THR A O 1
ATOM 754 N N . LEU A 1 92 ? 16.871 24.017 -31.072 1.00 95.88 92 LEU A N 1
ATOM 755 C CA . LEU A 1 92 ? 15.578 23.328 -31.175 1.00 95.88 92 LEU A CA 1
ATOM 756 C C . LEU A 1 92 ? 14.387 24.301 -31.119 1.00 95.88 92 LEU A C 1
ATOM 758 O O . LEU A 1 92 ? 13.410 24.097 -30.403 1.00 95.88 92 LEU A O 1
ATOM 762 N N . LYS A 1 93 ? 14.453 25.386 -31.899 1.00 95.62 93 LYS A N 1
ATOM 763 C CA . LYS A 1 93 ? 13.555 26.562 -31.816 1.00 95.62 93 LYS A CA 1
ATOM 764 C C . LYS A 1 93 ? 12.082 26.301 -32.184 1.00 95.62 93 LYS A C 1
ATOM 766 O O . LYS A 1 93 ? 11.274 27.231 -32.204 1.00 95.62 93 LYS A O 1
ATOM 771 N N . ASN A 1 94 ? 11.736 25.054 -32.501 1.00 96.94 94 ASN A N 1
ATOM 772 C CA . ASN A 1 94 ? 10.377 24.596 -32.772 1.00 96.94 94 ASN A CA 1
ATOM 773 C C . ASN A 1 94 ? 9.720 23.857 -31.593 1.00 96.94 94 ASN A C 1
ATOM 775 O O . ASN A 1 94 ? 8.524 23.587 -31.680 1.00 96.94 94 ASN A O 1
ATOM 779 N N . VAL A 1 95 ? 10.445 23.584 -30.499 1.00 98.12 95 VAL A N 1
ATOM 780 C CA . VAL A 1 95 ? 9.911 22.852 -29.339 1.00 98.12 95 VAL A CA 1
ATOM 781 C C . VAL A 1 95 ? 8.776 23.633 -28.671 1.00 98.12 95 VAL A C 1
ATOM 783 O O . VAL A 1 95 ? 8.956 24.763 -28.218 1.00 98.12 95 VAL A O 1
ATOM 786 N N . GLU A 1 96 ? 7.611 22.991 -28.600 1.00 98.19 96 GLU A N 1
ATOM 787 C CA . GLU A 1 96 ? 6.402 23.455 -27.919 1.00 98.19 96 GLU A CA 1
ATOM 788 C C . GLU A 1 96 ? 6.148 22.686 -26.608 1.00 98.19 96 GLU A C 1
ATOM 790 O O . GLU A 1 96 ? 5.552 23.241 -25.686 1.00 98.19 96 GLU A O 1
ATOM 795 N N . PHE A 1 97 ? 6.635 21.444 -26.493 1.00 98.44 97 PHE A N 1
ATOM 796 C CA . PHE A 1 97 ? 6.516 20.596 -25.301 1.00 98.44 97 PHE A CA 1
ATOM 797 C C . PHE A 1 97 ? 7.890 20.090 -24.840 1.00 98.44 97 PHE A C 1
ATOM 799 O O . PHE A 1 97 ? 8.610 19.456 -25.619 1.00 98.44 97 PHE A O 1
ATOM 806 N N . LEU A 1 98 ? 8.224 20.300 -23.563 1.00 98.44 98 LEU A N 1
ATOM 807 C CA . LEU A 1 98 ? 9.462 19.815 -22.946 1.00 98.44 98 LEU A CA 1
ATOM 808 C C . LEU A 1 98 ? 9.198 19.199 -21.564 1.00 98.44 98 LEU A C 1
ATOM 810 O O . LEU A 1 98 ? 8.755 19.879 -20.642 1.00 98.44 98 LEU A O 1
ATOM 814 N N . ASP A 1 99 ? 9.531 17.920 -21.393 1.00 98.44 99 ASP A N 1
ATOM 815 C CA . ASP A 1 99 ? 9.469 17.224 -20.099 1.00 98.44 99 ASP A CA 1
ATOM 816 C C . ASP A 1 99 ? 10.843 16.665 -19.724 1.00 98.44 99 ASP A C 1
ATOM 818 O O . ASP A 1 99 ? 11.342 15.744 -20.370 1.00 98.44 99 ASP A O 1
ATOM 822 N N . ILE A 1 100 ? 11.444 17.214 -18.666 1.00 97.88 100 ILE A N 1
ATOM 823 C CA . ILE A 1 100 ? 12.700 16.740 -18.060 1.00 97.88 100 ILE A CA 1
ATOM 824 C C . ILE A 1 100 ? 12.478 16.456 -16.561 1.00 97.88 100 ILE A C 1
ATOM 826 O O . ILE A 1 100 ? 13.347 16.658 -15.710 1.00 97.88 100 ILE A O 1
ATOM 830 N N . SER A 1 101 ? 11.283 15.976 -16.217 1.00 98.19 101 SER A N 1
ATOM 831 C CA . SER A 1 101 ? 10.936 15.554 -14.856 1.00 98.19 101 SER A CA 1
ATOM 832 C C . SER A 1 101 ? 11.713 14.303 -14.421 1.00 98.19 101 SER A C 1
ATOM 834 O O . SER A 1 101 ? 12.233 13.572 -15.263 1.00 98.19 101 SER A O 1
ATOM 836 N N . TYR A 1 102 ? 11.765 14.011 -13.121 1.00 97.25 102 TYR A N 1
ATOM 837 C CA . TYR A 1 102 ? 12.468 12.870 -12.519 1.00 97.25 102 TYR A CA 1
ATOM 838 C C . TYR A 1 102 ? 13.942 12.812 -12.953 1.00 97.25 102 TYR A C 1
ATOM 840 O O . TYR A 1 102 ? 14.432 11.820 -13.490 1.00 97.25 102 TYR A O 1
ATOM 848 N N . ASN A 1 103 ? 14.644 13.925 -12.760 1.00 97.81 103 ASN A N 1
ATOM 849 C CA . ASN A 1 103 ? 16.049 14.094 -13.124 1.00 97.81 103 ASN A CA 1
ATOM 850 C C . ASN A 1 103 ? 16.827 14.681 -11.928 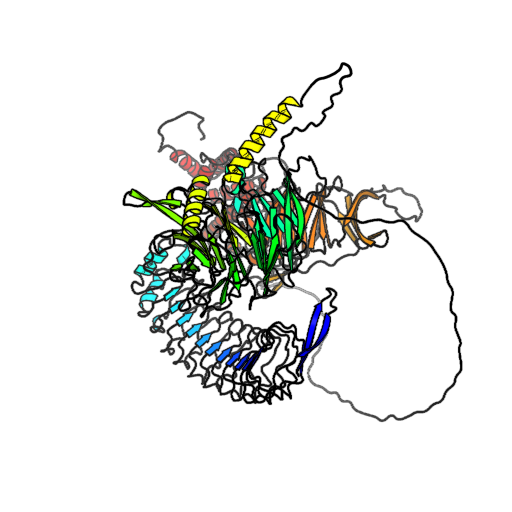1.00 97.81 103 ASN A C 1
ATOM 852 O O . ASN A 1 103 ? 16.519 14.406 -10.767 1.00 97.81 103 ASN A O 1
ATOM 856 N N . ARG A 1 104 ? 17.931 15.393 -12.171 1.00 97.44 104 ARG A N 1
ATOM 857 C CA . ARG A 1 104 ? 18.840 15.892 -11.125 1.00 97.44 104 ARG A CA 1
ATOM 858 C C . ARG A 1 104 ? 19.147 17.383 -11.263 1.00 97.44 104 ARG A C 1
ATOM 860 O O . ARG A 1 104 ? 20.077 17.855 -10.609 1.00 97.44 104 ARG A O 1
ATOM 867 N N . ILE A 1 105 ? 18.378 18.084 -12.091 1.00 97.88 105 ILE A N 1
ATOM 868 C CA . ILE A 1 105 ? 18.573 19.481 -12.481 1.00 97.88 105 ILE A CA 1
ATOM 869 C C . ILE A 1 105 ? 18.499 20.385 -11.247 1.00 97.88 105 ILE A C 1
ATOM 871 O O . ILE A 1 105 ? 17.598 20.240 -10.422 1.00 97.88 105 ILE A O 1
ATOM 875 N N . THR A 1 106 ? 19.448 21.311 -11.110 1.00 95.88 106 THR A N 1
ATOM 876 C CA . THR A 1 106 ? 19.554 22.234 -9.962 1.00 95.88 106 THR A CA 1
ATOM 877 C C . THR A 1 106 ? 19.139 23.672 -10.276 1.00 95.88 106 THR A C 1
ATOM 879 O O . THR A 1 106 ? 18.869 24.432 -9.346 1.00 95.88 106 THR A O 1
ATOM 882 N N . ARG A 1 107 ? 19.078 24.042 -11.560 1.00 96.69 107 ARG A N 1
ATOM 883 C CA . ARG A 1 107 ? 18.703 25.366 -12.079 1.00 96.69 107 ARG A CA 1
ATOM 884 C C . ARG A 1 107 ? 17.944 25.228 -13.391 1.00 96.69 107 ARG A C 1
ATOM 886 O O . ARG A 1 107 ? 18.138 24.253 -14.113 1.00 96.69 107 ARG A O 1
ATOM 893 N N . ILE A 1 108 ? 17.121 26.218 -13.702 1.00 97.12 108 ILE A N 1
ATOM 894 C CA . ILE A 1 108 ? 16.462 26.336 -15.000 1.00 97.12 108 ILE A CA 1
ATOM 895 C C . ILE A 1 108 ? 17.361 27.221 -15.873 1.00 97.12 108 ILE A C 1
ATOM 897 O O . ILE A 1 108 ? 17.637 28.368 -15.537 1.00 97.12 108 ILE A O 1
ATOM 901 N N . GLU A 1 109 ? 17.889 26.660 -16.957 1.00 95.19 109 GLU A N 1
ATOM 902 C CA . GLU A 1 109 ? 18.793 27.337 -17.893 1.00 95.19 109 GLU A CA 1
ATOM 903 C C . GLU A 1 109 ? 18.731 26.650 -19.271 1.00 95.19 109 GLU A C 1
ATOM 905 O O . GLU A 1 109 ? 18.027 25.656 -19.440 1.00 95.19 109 GLU A O 1
ATOM 910 N N . GLY A 1 110 ? 19.430 27.176 -20.282 1.00 93.38 110 GLY A N 1
ATOM 911 C CA . GLY A 1 110 ? 19.566 26.520 -21.596 1.00 93.38 110 GLY A CA 1
ATOM 912 C C . GLY A 1 110 ? 18.310 26.490 -22.487 1.00 93.38 110 GLY A C 1
ATOM 913 O O . GLY A 1 110 ? 18.357 25.899 -23.563 1.00 93.38 110 GLY A O 1
ATOM 914 N N . ILE A 1 111 ? 17.203 27.123 -22.077 1.00 96.56 111 ILE A N 1
ATOM 915 C CA . ILE A 1 111 ? 15.904 27.103 -22.787 1.00 96.56 111 ILE A CA 1
ATOM 916 C C . ILE A 1 111 ? 15.477 28.451 -23.393 1.00 96.56 111 ILE A C 1
ATOM 918 O O . ILE A 1 111 ? 14.399 28.541 -23.980 1.00 96.56 111 ILE A O 1
ATOM 922 N N . SER A 1 112 ? 16.313 29.489 -23.318 1.00 94.81 112 SER A N 1
ATOM 923 C CA . SER A 1 112 ? 15.985 30.854 -23.770 1.00 94.81 112 SER A CA 1
ATOM 924 C C . SER A 1 112 ? 15.650 30.968 -25.266 1.00 94.81 112 SER A C 1
ATOM 926 O O . SER A 1 112 ? 14.828 31.793 -25.655 1.00 94.81 112 SER A O 1
ATOM 928 N N . GLU A 1 113 ? 16.219 30.115 -26.119 1.00 95.94 113 GLU A N 1
ATOM 929 C CA . GLU A 1 113 ? 15.895 30.077 -27.555 1.00 95.94 113 GLU A CA 1
ATOM 930 C C . GLU A 1 113 ? 14.618 29.273 -27.881 1.00 95.94 113 GLU A C 1
ATOM 932 O O . GLU A 1 113 ? 14.137 29.310 -29.018 1.00 95.94 113 GLU A O 1
ATOM 937 N N . LEU A 1 114 ? 14.010 28.594 -26.898 1.00 96.94 114 LEU A N 1
ATOM 938 C CA . LEU A 1 114 ? 12.767 27.824 -27.051 1.00 96.94 114 LEU A CA 1
ATOM 939 C C . LEU A 1 114 ? 11.532 28.739 -26.959 1.00 96.94 114 LEU A C 1
ATOM 941 O O . LEU A 1 114 ? 10.633 28.551 -26.139 1.00 96.94 114 LEU A O 1
ATOM 945 N N . LYS A 1 115 ? 11.476 29.764 -27.814 1.00 96.00 115 LYS A N 1
ATOM 946 C CA . LYS A 1 115 ? 10.465 30.843 -27.748 1.00 96.00 115 LYS A CA 1
ATOM 947 C C . LYS A 1 115 ? 9.049 30.413 -28.169 1.00 96.00 115 LYS A C 1
ATOM 949 O O . LYS A 1 115 ? 8.119 31.209 -28.088 1.00 96.00 115 LYS A O 1
ATOM 954 N N . LYS A 1 116 ? 8.877 29.155 -28.601 1.00 97.50 116 LYS A N 1
ATOM 955 C CA . LYS A 1 116 ? 7.579 28.506 -28.869 1.00 97.50 116 LYS A CA 1
ATOM 956 C C . LYS A 1 116 ? 7.103 27.571 -27.750 1.00 97.50 116 LYS A C 1
ATOM 958 O O . LYS A 1 116 ? 6.033 26.987 -27.891 1.00 97.50 116 LYS A O 1
ATOM 963 N N . LEU A 1 117 ? 7.872 27.413 -26.671 1.00 98.19 117 LEU A N 1
ATOM 964 C CA . LEU A 1 117 ? 7.570 26.473 -25.592 1.00 98.19 117 LEU A CA 1
ATOM 965 C C . LEU A 1 117 ? 6.243 26.835 -24.903 1.00 98.19 117 LEU A C 1
ATOM 967 O O . LEU A 1 117 ? 6.108 27.934 -24.373 1.00 98.19 117 LEU A O 1
ATOM 971 N N . LYS A 1 118 ? 5.280 25.905 -24.916 1.00 98.06 118 LYS A N 1
ATOM 972 C CA . LYS A 1 118 ? 3.928 26.038 -24.342 1.00 98.06 118 LYS A CA 1
ATOM 973 C C . LYS A 1 118 ? 3.768 25.233 -23.059 1.00 98.06 118 LYS A C 1
ATOM 975 O O . LYS A 1 118 ? 3.136 25.723 -22.127 1.00 98.06 118 LYS A O 1
ATOM 980 N N . GLU A 1 119 ? 4.333 24.028 -22.997 1.00 98.50 119 GLU A N 1
ATOM 981 C CA . GLU A 1 119 ? 4.271 23.166 -21.811 1.00 98.50 119 GLU A CA 1
ATOM 982 C C . GLU A 1 119 ? 5.679 22.750 -21.360 1.00 98.50 119 GLU A C 1
ATOM 984 O O . GLU A 1 119 ? 6.450 22.183 -22.139 1.00 98.50 119 GLU A O 1
ATOM 989 N N . LEU A 1 120 ? 6.009 23.038 -20.095 1.00 98.56 120 LEU A N 1
ATOM 990 C CA . LEU A 1 120 ? 7.285 22.692 -19.461 1.00 98.56 120 LEU A CA 1
ATOM 991 C C . LEU A 1 120 ? 7.055 21.893 -18.170 1.00 98.56 120 LEU A C 1
ATOM 993 O O . LEU A 1 120 ? 6.437 22.394 -17.228 1.00 98.56 120 LEU A O 1
ATOM 997 N N . HIS A 1 121 ? 7.596 20.673 -18.119 1.00 98.56 121 HIS A N 1
ATOM 998 C CA . HIS A 1 121 ? 7.550 19.790 -16.951 1.00 98.56 121 HIS A CA 1
ATOM 999 C C . HIS A 1 121 ? 8.952 19.537 -16.383 1.00 98.56 121 HIS A C 1
ATOM 1001 O O . HIS A 1 121 ? 9.852 19.063 -17.083 1.00 98.56 121 HIS A O 1
ATOM 1007 N N . LEU A 1 122 ? 9.120 19.822 -15.093 1.00 98.19 122 LEU A N 1
ATOM 1008 C CA . LEU A 1 122 ? 10.372 19.695 -14.344 1.00 98.19 122 LEU A CA 1
ATOM 1009 C C . LEU A 1 122 ? 10.153 19.035 -12.964 1.00 98.19 122 LEU A C 1
ATOM 1011 O O . LEU A 1 122 ? 10.936 19.268 -12.038 1.00 98.19 122 LEU A O 1
ATOM 1015 N N . VAL A 1 123 ? 9.119 18.189 -12.826 1.00 97.88 123 VAL A N 1
ATOM 1016 C CA . VAL A 1 123 ? 8.760 17.508 -11.560 1.00 97.88 123 VAL A CA 1
ATOM 1017 C C . VAL A 1 123 ? 9.943 16.711 -11.010 1.00 97.88 123 VAL A C 1
ATOM 1019 O O . VAL A 1 123 ? 10.689 16.144 -11.800 1.00 97.88 123 VAL A O 1
ATOM 1022 N N . HIS A 1 124 ? 10.097 16.583 -9.692 1.00 97.38 124 HIS A N 1
ATOM 1023 C CA . HIS A 1 124 ? 11.095 15.704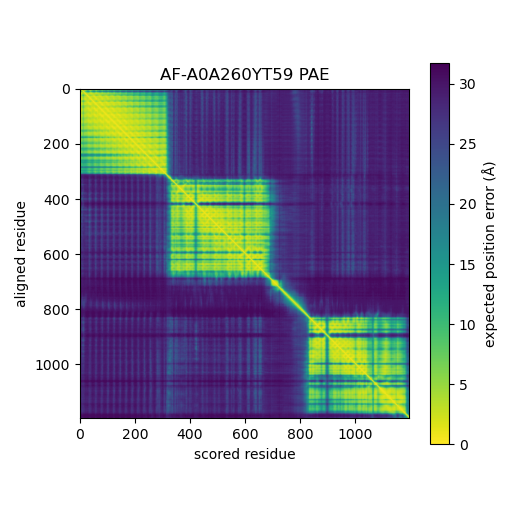 -9.060 1.00 97.38 124 HIS A CA 1
ATOM 1024 C C . HIS A 1 124 ? 12.522 15.992 -9.555 1.00 97.38 124 HIS A C 1
ATOM 1026 O O . HIS A 1 124 ? 13.174 15.182 -10.224 1.00 97.38 124 HIS A O 1
ATOM 1032 N N . ASN A 1 125 ? 12.985 17.200 -9.248 1.00 97.88 125 ASN A N 1
ATOM 1033 C CA . ASN A 1 125 ? 14.330 17.684 -9.541 1.00 97.88 125 ASN A CA 1
ATOM 1034 C C . ASN A 1 125 ? 14.941 18.302 -8.262 1.00 97.88 125 ASN A C 1
ATOM 1036 O O . ASN A 1 125 ? 14.581 17.957 -7.135 1.00 97.88 125 ASN A O 1
ATOM 1040 N N . LYS A 1 126 ? 15.958 19.155 -8.400 1.00 96.88 126 LYS A N 1
ATOM 1041 C CA . LYS A 1 126 ? 16.657 19.822 -7.288 1.00 96.88 126 LYS A CA 1
ATOM 1042 C C . LYS A 1 126 ? 16.651 21.345 -7.445 1.00 96.88 126 LYS A C 1
ATOM 1044 O O . LYS A 1 126 ? 17.521 22.006 -6.880 1.00 96.88 126 LYS A O 1
ATOM 1049 N N . ILE A 1 127 ? 15.705 21.884 -8.215 1.00 97.94 127 ILE A N 1
ATOM 1050 C CA . ILE A 1 127 ? 15.602 23.310 -8.541 1.00 97.94 127 ILE A CA 1
ATOM 1051 C C . ILE A 1 127 ? 15.285 24.094 -7.263 1.00 97.94 127 ILE A C 1
ATOM 1053 O O . ILE A 1 127 ? 14.379 23.723 -6.519 1.00 97.94 127 ILE A O 1
ATOM 1057 N N . THR A 1 128 ? 16.047 25.156 -6.987 1.00 95.75 128 THR A N 1
ATOM 1058 C CA . THR A 1 128 ? 15.936 25.961 -5.751 1.00 95.75 128 THR A CA 1
ATOM 1059 C C . THR A 1 128 ? 15.325 27.349 -5.950 1.00 95.75 128 THR A C 1
ATOM 1061 O O . THR A 1 128 ? 14.938 27.990 -4.971 1.00 95.75 128 THR A O 1
ATOM 1064 N N . LYS A 1 129 ? 15.236 27.812 -7.199 1.00 96.62 129 LYS A N 1
ATOM 1065 C CA . LYS A 1 129 ? 14.725 29.125 -7.612 1.00 96.62 129 LYS A CA 1
ATOM 1066 C C . LYS A 1 129 ? 14.014 29.019 -8.954 1.00 96.62 129 LYS A C 1
ATOM 1068 O O . LYS A 1 129 ? 14.271 28.081 -9.706 1.00 96.62 129 LYS A O 1
ATOM 1073 N N . ILE A 1 130 ? 13.182 30.007 -9.260 1.00 96.69 130 ILE A N 1
ATOM 1074 C CA . ILE A 1 130 ? 12.632 30.206 -10.596 1.00 96.69 130 ILE A CA 1
ATOM 1075 C C . ILE A 1 130 ? 13.513 31.254 -11.290 1.00 96.69 130 ILE A C 1
ATOM 1077 O O . ILE A 1 130 ? 13.692 32.358 -10.788 1.00 96.69 130 ILE A O 1
ATOM 1081 N N . GLU A 1 131 ? 14.136 30.883 -12.401 1.00 95.00 131 GLU A N 1
ATOM 1082 C CA . GLU A 1 131 ? 15.096 31.688 -13.174 1.00 95.00 131 GLU A CA 1
ATOM 1083 C C . GLU A 1 131 ? 15.134 31.140 -14.615 1.00 95.00 131 GLU A C 1
ATOM 1085 O O . GLU A 1 131 ? 14.594 30.062 -14.859 1.00 95.00 131 GLU A O 1
ATOM 1090 N N . GLY A 1 132 ? 15.709 31.847 -15.591 1.00 93.50 132 GLY A N 1
ATOM 1091 C CA . GLY A 1 132 ? 15.964 31.279 -16.925 1.00 93.50 132 GLY A CA 1
ATOM 1092 C C . GLY A 1 132 ? 14.720 31.052 -17.799 1.00 93.50 132 GLY A C 1
ATOM 1093 O O . GLY A 1 132 ? 14.783 30.269 -18.748 1.00 93.50 132 GLY A O 1
ATOM 1094 N N . LEU A 1 133 ? 13.597 31.703 -17.468 1.00 96.06 133 LEU A N 1
ATOM 1095 C CA . LEU A 1 133 ? 12.302 31.627 -18.166 1.00 96.06 133 LEU A CA 1
ATOM 1096 C C . LEU A 1 133 ? 11.928 32.942 -18.875 1.00 96.06 133 LEU A C 1
ATOM 1098 O O . LEU A 1 133 ? 10.792 33.108 -19.320 1.00 96.06 133 LEU A O 1
ATOM 1102 N N . GLU A 1 134 ? 12.844 33.908 -18.946 1.00 93.88 134 GLU A N 1
ATOM 1103 C CA . GLU A 1 134 ? 12.581 35.302 -19.341 1.00 93.88 134 GLU A CA 1
ATOM 1104 C C . GLU A 1 134 ? 12.068 35.413 -20.789 1.00 93.88 134 GLU A C 1
ATOM 1106 O O . GLU A 1 134 ? 11.169 36.198 -21.085 1.00 93.88 134 GLU A O 1
ATOM 1111 N N . GLU A 1 135 ? 12.588 34.569 -21.683 1.00 94.50 135 GLU A N 1
ATOM 1112 C CA . GLU A 1 135 ? 12.247 34.551 -23.112 1.00 94.50 135 GLU A CA 1
ATOM 1113 C C . GLU A 1 135 ? 11.058 33.629 -23.454 1.00 94.50 135 GLU A C 1
ATOM 1115 O O . GLU A 1 135 ? 10.455 33.756 -24.523 1.00 94.50 135 GLU A O 1
ATOM 1120 N N . ASN A 1 136 ? 10.674 32.708 -22.561 1.00 95.44 136 ASN A N 1
ATOM 1121 C CA . ASN A 1 136 ? 9.679 31.654 -22.823 1.00 95.44 136 ASN A CA 1
ATOM 1122 C C . ASN A 1 136 ? 8.224 32.143 -22.662 1.00 95.44 136 ASN A C 1
ATOM 1124 O O . ASN A 1 136 ? 7.357 31.449 -22.136 1.00 95.44 136 ASN A O 1
ATOM 1128 N N . THR A 1 137 ? 7.937 33.349 -23.154 1.00 93.62 137 THR A N 1
ATOM 1129 C CA . THR A 1 137 ? 6.647 34.058 -23.021 1.00 93.62 137 THR A CA 1
ATOM 1130 C C . THR A 1 137 ? 5.437 33.346 -23.650 1.00 93.62 137 THR A C 1
ATOM 1132 O O . THR A 1 137 ? 4.300 33.744 -23.394 1.00 93.62 137 THR A O 1
ATOM 1135 N N . ALA A 1 138 ? 5.653 32.288 -24.437 1.00 95.94 138 ALA A N 1
ATOM 1136 C CA . ALA A 1 138 ? 4.613 31.427 -25.008 1.00 95.94 138 ALA A CA 1
ATOM 1137 C C . ALA A 1 138 ? 4.073 30.347 -24.041 1.00 95.94 138 ALA A C 1
ATOM 1139 O O . ALA A 1 138 ? 3.117 29.656 -24.398 1.00 95.94 138 ALA A O 1
ATOM 1140 N N . LEU A 1 139 ? 4.653 30.199 -22.841 1.00 97.50 139 LEU A N 1
ATOM 1141 C CA . LEU A 1 139 ? 4.257 29.176 -21.869 1.00 97.50 139 LEU A CA 1
ATOM 1142 C C . LEU A 1 139 ? 2.791 29.321 -21.434 1.00 97.50 139 LEU A C 1
ATOM 1144 O O . LEU A 1 139 ? 2.376 30.358 -20.920 1.00 97.50 139 LEU A O 1
ATOM 1148 N N . GLU A 1 140 ? 2.031 28.235 -21.576 1.00 97.69 140 GLU A N 1
ATOM 1149 C CA . GLU A 1 140 ? 0.658 28.079 -21.085 1.00 97.69 140 GLU A CA 1
ATOM 1150 C C . GLU A 1 140 ? 0.574 27.151 -19.859 1.00 97.69 140 GLU A C 1
ATOM 1152 O O . GLU A 1 140 ? -0.356 27.269 -19.054 1.00 97.69 140 GLU A O 1
ATOM 1157 N N . TYR A 1 141 ? 1.540 26.240 -19.706 1.00 98.38 141 TYR A N 1
ATOM 1158 C CA . TYR A 1 141 ? 1.621 25.253 -18.631 1.00 98.38 141 TYR A CA 1
ATOM 1159 C C . TYR A 1 141 ? 3.046 25.169 -18.072 1.00 98.38 141 TYR A C 1
ATOM 1161 O O . TYR A 1 141 ? 3.998 24.915 -18.815 1.00 98.38 141 TYR A O 1
ATOM 1169 N N . LEU A 1 142 ? 3.181 25.335 -16.755 1.00 98.31 142 LEU A N 1
ATOM 1170 C CA . LEU A 1 142 ? 4.448 25.202 -16.036 1.00 98.31 142 LEU A CA 1
ATOM 1171 C C . LEU A 1 142 ? 4.266 24.309 -14.806 1.00 98.31 142 LEU A C 1
ATOM 1173 O O . LEU A 1 142 ? 3.427 24.579 -13.943 1.00 98.31 142 LEU A O 1
ATOM 1177 N N . GLU A 1 143 ? 5.071 23.255 -14.732 1.00 98.19 143 GLU A N 1
ATOM 1178 C CA . GLU A 1 143 ? 5.023 22.241 -13.683 1.00 98.19 143 GLU A CA 1
ATOM 1179 C C . GLU A 1 143 ? 6.413 22.046 -13.064 1.00 98.19 143 GLU A C 1
ATOM 1181 O O . GLU A 1 143 ? 7.352 21.570 -13.705 1.00 98.19 143 GLU A O 1
ATOM 1186 N N . LEU A 1 144 ? 6.523 22.455 -11.801 1.00 98.12 144 LEU A N 1
ATOM 1187 C CA . LEU A 1 144 ? 7.740 22.539 -10.992 1.00 98.12 144 LEU A CA 1
ATOM 1188 C C . LEU A 1 144 ? 7.597 21.767 -9.664 1.00 98.12 144 LEU A C 1
ATOM 1190 O O . LEU A 1 144 ? 8.343 22.009 -8.712 1.00 98.12 144 LEU A O 1
ATOM 1194 N N . GLY A 1 145 ? 6.636 20.845 -9.571 1.00 96.50 145 GLY A N 1
ATOM 1195 C CA . GLY A 1 145 ? 6.379 20.066 -8.364 1.00 96.50 145 GLY A CA 1
ATOM 1196 C C . GLY A 1 145 ? 7.566 19.211 -7.895 1.00 96.50 145 GLY A C 1
ATOM 1197 O O . GLY A 1 145 ? 8.428 18.846 -8.688 1.00 96.50 145 GLY A O 1
ATOM 1198 N N . ASP A 1 146 ? 7.616 18.863 -6.609 1.00 97.12 146 ASP A N 1
ATOM 1199 C CA . ASP A 1 146 ? 8.664 18.012 -6.012 1.00 97.12 146 ASP A CA 1
ATOM 1200 C C . ASP A 1 146 ? 10.080 18.565 -6.286 1.00 97.12 146 ASP A C 1
ATOM 1202 O O . ASP A 1 146 ? 10.899 18.008 -7.019 1.00 97.12 146 ASP A O 1
ATOM 1206 N N . ASN A 1 147 ? 10.324 19.765 -5.759 1.00 97.75 147 ASN A N 1
ATOM 1207 C CA . ASN A 1 147 ? 11.559 20.528 -5.930 1.00 97.75 147 ASN A CA 1
ATOM 1208 C C . ASN A 1 147 ? 11.931 21.231 -4.606 1.00 97.75 147 ASN A C 1
ATOM 1210 O O . ASN A 1 147 ? 11.490 20.857 -3.518 1.00 97.75 147 ASN A O 1
ATOM 1214 N N . ARG A 1 148 ? 12.837 22.211 -4.660 1.00 96.19 148 ARG A N 1
ATOM 1215 C CA . ARG A 1 148 ? 13.414 22.900 -3.493 1.00 96.19 148 ARG A CA 1
ATOM 1216 C C . ARG A 1 148 ? 13.175 24.409 -3.547 1.00 96.19 148 ARG A C 1
ATOM 1218 O O . ARG A 1 148 ? 13.926 25.173 -2.944 1.00 96.19 148 ARG A O 1
ATOM 1225 N N . ILE A 1 149 ? 12.156 24.836 -4.289 1.00 97.56 149 ILE A N 1
ATOM 1226 C CA . ILE A 1 149 ? 11.811 26.240 -4.501 1.00 97.56 149 ILE A CA 1
ATOM 1227 C C . ILE A 1 149 ? 11.244 26.794 -3.192 1.00 97.56 149 ILE A C 1
ATOM 1229 O O . ILE A 1 149 ? 10.241 26.298 -2.680 1.00 97.56 149 ILE A O 1
ATOM 1233 N N . ALA A 1 150 ? 11.905 27.806 -2.630 1.00 95.19 150 ALA A N 1
ATOM 1234 C CA . ALA A 1 150 ? 11.496 28.448 -1.376 1.00 95.19 150 ALA A CA 1
ATOM 1235 C C . ALA A 1 150 ? 10.686 29.742 -1.584 1.00 95.19 150 ALA A C 1
ATOM 1237 O O . ALA A 1 150 ? 10.028 30.214 -0.655 1.00 95.19 150 ALA A O 1
ATOM 1238 N N . LYS A 1 151 ? 10.740 30.309 -2.795 1.00 95.69 151 LYS A N 1
ATOM 1239 C CA . LYS A 1 151 ? 10.106 31.570 -3.179 1.00 95.69 151 LYS A CA 1
ATOM 1240 C C . LYS A 1 151 ? 9.478 31.445 -4.567 1.00 95.69 151 LYS A C 1
ATOM 1242 O O . LYS A 1 151 ? 10.056 30.796 -5.430 1.00 95.69 151 LYS A O 1
ATOM 1247 N N . ILE A 1 152 ? 8.336 32.091 -4.779 1.00 95.38 152 ILE A N 1
ATOM 1248 C CA . ILE A 1 152 ? 7.810 32.358 -6.118 1.00 95.38 152 ILE A CA 1
ATOM 1249 C C . ILE A 1 152 ? 8.354 33.720 -6.573 1.00 95.38 152 ILE A C 1
ATOM 1251 O O . ILE A 1 152 ? 8.038 34.755 -5.989 1.00 95.38 152 ILE A O 1
ATOM 1255 N N . ASP A 1 153 ? 9.194 33.718 -7.598 1.00 90.75 153 ASP A N 1
ATOM 1256 C CA . ASP A 1 153 ? 9.698 34.904 -8.287 1.00 90.75 153 ASP A CA 1
ATOM 1257 C C . ASP A 1 153 ? 9.815 34.635 -9.797 1.00 90.75 153 ASP A C 1
ATOM 1259 O O . ASP A 1 153 ? 9.538 33.533 -10.259 1.00 90.75 153 ASP A O 1
ATOM 1263 N N . ASN A 1 154 ? 10.140 35.667 -10.583 1.00 89.88 154 ASN A N 1
ATOM 1264 C CA . ASN A 1 154 ? 10.464 35.557 -12.014 1.00 89.88 154 ASN A CA 1
ATOM 1265 C C . ASN A 1 154 ? 9.414 34.821 -12.884 1.00 89.88 154 ASN A C 1
ATOM 1267 O O . ASN A 1 154 ? 9.765 34.103 -13.818 1.00 89.88 154 ASN A O 1
ATOM 1271 N N . LEU A 1 155 ? 8.118 35.020 -12.599 1.00 92.56 155 LEU A N 1
ATOM 1272 C CA . LEU A 1 155 ? 6.998 34.514 -13.416 1.00 92.56 155 LEU A CA 1
ATOM 1273 C C . LEU A 1 155 ? 6.118 35.613 -14.039 1.00 92.56 155 LEU A C 1
ATOM 1275 O O . LEU A 1 155 ? 5.387 35.332 -14.985 1.00 92.56 155 LEU A O 1
ATOM 1279 N N . GLY A 1 156 ? 6.157 36.855 -13.542 1.00 85.56 156 GLY A N 1
ATOM 1280 C CA . GLY A 1 156 ? 5.175 37.894 -13.899 1.00 85.56 156 GLY A CA 1
ATOM 1281 C C . GLY A 1 156 ? 5.131 38.309 -15.379 1.00 85.56 156 GLY A C 1
ATOM 1282 O O . GLY A 1 156 ? 4.127 38.849 -15.844 1.00 85.56 156 GLY A O 1
ATOM 1283 N N . HIS A 1 157 ? 6.184 38.021 -16.149 1.00 88.94 157 HIS A N 1
ATOM 1284 C CA . HIS A 1 157 ? 6.232 38.224 -17.602 1.00 88.94 157 HIS A CA 1
ATOM 1285 C C . HIS A 1 157 ? 5.521 37.120 -18.407 1.00 88.94 157 HIS A C 1
ATOM 1287 O O . HIS A 1 157 ? 5.188 37.339 -19.575 1.00 88.94 157 HIS A O 1
ATOM 1293 N N . LEU A 1 158 ? 5.231 35.958 -17.808 1.00 92.88 158 LEU A N 1
ATOM 1294 C CA . LEU A 1 158 ? 4.553 34.817 -18.443 1.00 92.88 158 LEU A CA 1
ATOM 1295 C C . LEU A 1 158 ? 3.030 35.031 -18.527 1.00 92.88 158 LEU A C 1
ATOM 1297 O O . LEU A 1 158 ? 2.225 34.239 -18.045 1.00 92.88 158 LEU A O 1
ATOM 1301 N N . SER A 1 159 ? 2.620 36.125 -19.169 1.00 88.81 159 SER A N 1
ATOM 1302 C CA . SER A 1 159 ? 1.215 36.553 -19.299 1.00 88.81 159 SER A CA 1
ATOM 1303 C C . SER A 1 159 ? 0.271 35.531 -19.961 1.00 88.81 159 SER A C 1
ATOM 1305 O O . SER A 1 159 ? -0.937 35.592 -19.732 1.00 88.81 159 SER A O 1
ATOM 1307 N N . ASN A 1 160 ? 0.804 34.577 -20.734 1.00 92.94 160 ASN A N 1
ATOM 1308 C CA . ASN A 1 160 ? 0.044 33.485 -21.356 1.00 92.94 160 ASN A CA 1
ATOM 1309 C C . ASN A 1 160 ? -0.180 32.268 -20.437 1.00 92.94 160 ASN A C 1
ATOM 1311 O O . ASN A 1 160 ? -0.908 31.352 -20.830 1.00 92.94 160 ASN A O 1
ATOM 1315 N N . LEU A 1 161 ? 0.409 32.235 -19.234 1.00 95.88 161 LEU A N 1
ATOM 1316 C CA . LEU A 1 161 ? 0.381 31.064 -18.360 1.00 95.88 161 LEU A CA 1
ATOM 1317 C C . LEU A 1 161 ? -1.032 30.808 -17.814 1.00 95.88 161 LEU A C 1
ATOM 1319 O O . LEU A 1 161 ? -1.605 31.631 -17.102 1.00 95.88 161 LEU A O 1
ATOM 1323 N N . LYS A 1 162 ? -1.596 29.638 -18.134 1.00 96.31 162 LYS A N 1
ATOM 1324 C CA . LYS A 1 162 ? -2.967 29.233 -17.774 1.00 96.31 162 LYS A CA 1
ATOM 1325 C C . LYS A 1 162 ? -3.001 28.279 -16.590 1.00 96.31 162 LYS A C 1
ATOM 1327 O O . LYS A 1 162 ? -4.017 28.243 -15.890 1.00 96.31 162 LYS A O 1
ATOM 1332 N N . ARG A 1 163 ? -1.941 27.493 -16.379 1.00 98.06 163 ARG A N 1
ATOM 1333 C CA . ARG A 1 163 ? -1.853 26.481 -15.317 1.00 98.06 163 ARG A CA 1
ATOM 1334 C C . ARG A 1 163 ? -0.442 26.453 -14.709 1.00 98.06 163 ARG A C 1
ATOM 1336 O O . ARG A 1 163 ? 0.531 26.326 -15.450 1.00 98.06 163 ARG A O 1
ATOM 1343 N N . LEU A 1 164 ? -0.345 26.559 -13.382 1.00 97.94 164 LEU A N 1
ATOM 1344 C CA . LEU A 1 164 ? 0.916 26.606 -12.629 1.00 97.94 164 LEU A CA 1
ATOM 1345 C C . LEU A 1 164 ? 0.902 25.606 -11.464 1.00 97.94 164 LEU A C 1
ATOM 1347 O O . LEU A 1 164 ? 0.053 25.687 -10.571 1.00 97.94 164 LEU A O 1
ATOM 1351 N N . PHE A 1 165 ? 1.873 24.692 -11.457 1.00 98.06 165 PHE A N 1
ATOM 1352 C CA . PHE A 1 165 ? 2.020 23.645 -10.447 1.00 98.06 165 PHE A CA 1
ATOM 1353 C C . PHE A 1 165 ? 3.370 23.771 -9.725 1.00 98.06 165 PHE A C 1
ATOM 1355 O O . PHE A 1 165 ? 4.433 23.803 -10.340 1.00 98.06 165 PHE A O 1
ATOM 1362 N N . LEU A 1 166 ? 3.297 23.875 -8.398 1.00 97.94 166 LEU A N 1
ATOM 1363 C CA . LEU A 1 166 ? 4.388 24.157 -7.456 1.00 97.94 166 LEU A CA 1
ATOM 1364 C C . LEU A 1 166 ? 4.254 23.284 -6.188 1.00 97.94 166 LEU A C 1
ATOM 1366 O O . LEU A 1 166 ? 4.644 23.687 -5.092 1.00 97.94 166 LEU A O 1
ATOM 1370 N N . GLY A 1 167 ? 3.644 22.100 -6.298 1.00 96.69 167 GLY A N 1
ATOM 1371 C CA . GLY A 1 167 ? 3.468 21.184 -5.163 1.00 96.69 167 GLY A CA 1
ATOM 1372 C C . GLY A 1 167 ? 4.792 20.608 -4.638 1.00 96.69 167 GLY A C 1
ATOM 1373 O O . GLY A 1 167 ? 5.794 20.667 -5.337 1.00 96.69 167 GLY A O 1
ATOM 1374 N N . ALA A 1 168 ? 4.819 20.045 -3.428 1.00 96.50 168 ALA A N 1
ATOM 1375 C CA . ALA A 1 168 ? 6.010 19.446 -2.807 1.00 96.50 168 ALA A CA 1
ATOM 1376 C C . ALA A 1 168 ? 7.262 20.347 -2.928 1.00 96.50 168 ALA A C 1
ATOM 1378 O O . ALA A 1 168 ? 8.268 19.986 -3.535 1.00 96.50 168 ALA A O 1
ATOM 1379 N N . ASN A 1 169 ? 7.164 21.566 -2.401 1.00 97.69 169 ASN A N 1
ATOM 1380 C CA . ASN A 1 169 ? 8.219 22.581 -2.430 1.00 97.69 169 ASN A CA 1
ATOM 1381 C C . ASN A 1 169 ? 8.344 23.250 -1.043 1.00 97.69 169 ASN A C 1
ATOM 1383 O O . ASN A 1 169 ? 7.748 22.806 -0.061 1.00 97.69 169 ASN A O 1
ATOM 1387 N N . GLN A 1 170 ? 9.167 24.294 -0.925 1.00 95.88 170 GLN A N 1
ATOM 1388 C CA . GLN A 1 170 ? 9.495 24.949 0.350 1.00 95.88 170 GLN A CA 1
ATOM 1389 C C . GLN A 1 170 ? 8.840 26.336 0.498 1.00 95.88 170 GLN A C 1
ATOM 1391 O O . GLN A 1 170 ? 9.267 27.139 1.332 1.00 95.88 170 GLN A O 1
ATOM 1396 N N . ILE A 1 171 ? 7.811 26.622 -0.307 1.00 97.44 171 ILE A N 1
ATOM 1397 C CA . ILE A 1 171 ? 7.172 27.938 -0.425 1.00 97.44 171 ILE A CA 1
ATOM 1398 C C . ILE A 1 171 ? 6.385 28.257 0.854 1.00 97.44 171 ILE A C 1
ATOM 1400 O O . ILE A 1 171 ? 5.668 27.409 1.388 1.00 97.44 171 ILE A O 1
ATOM 1404 N N . ARG A 1 172 ? 6.528 29.490 1.357 1.00 95.50 172 ARG A N 1
ATOM 1405 C CA . ARG A 1 172 ? 5.912 29.966 2.617 1.00 95.50 172 ARG A CA 1
ATOM 1406 C C . ARG A 1 172 ? 4.894 31.089 2.440 1.00 95.50 172 ARG A C 1
ATOM 1408 O O . ARG A 1 172 ? 4.016 31.238 3.286 1.00 95.50 172 ARG A O 1
ATOM 1415 N N . ILE A 1 173 ? 5.033 31.854 1.363 1.00 95.62 173 ILE A N 1
ATOM 1416 C CA . ILE A 1 173 ? 4.215 33.010 0.990 1.00 95.62 173 ILE A CA 1
ATOM 1417 C C . ILE A 1 173 ? 3.880 32.844 -0.493 1.00 95.62 173 ILE A C 1
ATOM 1419 O O . ILE A 1 173 ? 4.726 32.390 -1.267 1.00 95.62 173 ILE A O 1
ATOM 1423 N N . ILE A 1 174 ? 2.655 33.190 -0.884 1.00 95.00 174 ILE A N 1
ATOM 1424 C CA . ILE A 1 174 ? 2.290 33.328 -2.293 1.00 95.00 174 ILE A CA 1
ATOM 1425 C C . ILE A 1 174 ? 2.582 34.781 -2.684 1.00 95.00 174 ILE A C 1
ATOM 1427 O O . ILE A 1 174 ? 1.972 35.708 -2.163 1.00 95.00 174 ILE A O 1
ATOM 1431 N N . GLU A 1 175 ? 3.553 34.980 -3.568 1.00 91.69 175 GLU A N 1
ATOM 1432 C CA . GLU A 1 175 ? 3.988 36.288 -4.072 1.00 91.69 175 GLU A CA 1
ATOM 1433 C C . GLU A 1 175 ? 4.472 36.137 -5.526 1.00 91.69 175 GLU A C 1
ATOM 1435 O O . GLU A 1 175 ? 4.428 35.039 -6.078 1.00 91.69 175 GLU A O 1
ATOM 1440 N N . GLY A 1 176 ? 4.883 37.219 -6.194 1.00 87.69 176 GLY A N 1
ATOM 1441 C CA . GLY A 1 176 ? 5.468 37.139 -7.544 1.00 87.69 176 GLY A CA 1
ATOM 1442 C C . GLY A 1 176 ? 4.512 36.714 -8.675 1.00 87.69 176 GLY A C 1
ATOM 1443 O O . GLY A 1 176 ? 4.953 36.573 -9.814 1.00 87.69 176 GLY A O 1
ATOM 1444 N N . LEU A 1 177 ? 3.213 36.543 -8.391 1.00 90.19 177 LEU A N 1
ATOM 1445 C CA . LEU A 1 177 ? 2.165 36.197 -9.368 1.00 90.19 177 LEU A CA 1
ATOM 1446 C C . LEU A 1 177 ? 1.557 37.425 -10.086 1.00 90.19 177 LEU A C 1
ATOM 1448 O O . LEU A 1 177 ? 0.599 37.307 -10.853 1.00 90.19 177 LEU A O 1
ATOM 1452 N N . GLU A 1 178 ? 2.093 38.621 -9.836 1.00 84.44 178 GLU A N 1
ATOM 1453 C CA . GLU A 1 178 ? 1.675 39.870 -10.477 1.00 84.44 178 GLU A CA 1
ATOM 1454 C C . GLU A 1 178 ? 1.852 39.801 -12.005 1.00 84.44 178 GLU A C 1
ATOM 1456 O O . GLU A 1 178 ? 2.885 39.366 -12.501 1.00 84.44 178 GLU A O 1
ATOM 1461 N N . GLY A 1 179 ? 0.832 40.218 -12.762 1.00 80.19 179 GLY A N 1
ATOM 1462 C CA . GLY A 1 179 ? 0.822 40.171 -14.233 1.00 80.19 179 GLY A CA 1
ATOM 1463 C C . GLY A 1 179 ? 0.144 38.936 -14.847 1.00 80.19 179 GLY A C 1
ATOM 1464 O O . GLY A 1 179 ? -0.458 39.054 -15.917 1.00 80.19 179 GLY A O 1
ATOM 1465 N N . MET A 1 180 ? 0.115 37.786 -14.159 1.00 87.38 180 MET A N 1
ATOM 1466 C CA . MET A 1 180 ? -0.454 36.523 -14.675 1.00 87.38 180 MET A CA 1
ATOM 1467 C C . MET A 1 180 ? -1.996 36.450 -14.620 1.00 87.38 180 MET A C 1
ATOM 1469 O O . MET A 1 180 ? -2.594 35.480 -14.160 1.00 87.38 180 MET A O 1
ATOM 1473 N N . SER A 1 181 ? -2.670 37.479 -15.139 1.00 82.00 181 SER A N 1
ATOM 1474 C CA . SER A 1 181 ? -4.140 37.581 -15.188 1.00 82.00 181 SER A CA 1
ATOM 1475 C C . SER A 1 181 ? -4.836 36.473 -16.003 1.00 82.00 181 SER A C 1
ATOM 1477 O O . SER A 1 181 ? -6.031 36.239 -15.816 1.00 82.00 181 SER A O 1
ATOM 1479 N N . GLY A 1 182 ? -4.099 35.768 -16.871 1.00 87.50 182 GLY A N 1
ATOM 1480 C CA . GLY A 1 182 ? -4.570 34.599 -17.619 1.00 87.50 182 GLY A CA 1
ATOM 1481 C C . GLY A 1 182 ? -4.606 33.284 -16.826 1.00 87.50 182 GLY A C 1
ATOM 1482 O O . GLY A 1 182 ? -5.122 32.291 -17.345 1.00 87.50 182 GLY A O 1
ATOM 1483 N N . LEU A 1 183 ? -4.090 33.252 -15.590 1.00 95.19 183 LEU A N 1
ATOM 1484 C CA . LEU A 1 183 ? -3.963 32.020 -14.814 1.00 95.19 183 LEU A CA 1
ATOM 1485 C C . LEU A 1 183 ? -5.336 31.480 -14.380 1.00 95.19 183 LEU A C 1
ATOM 1487 O O . LEU A 1 183 ? -6.111 32.151 -13.702 1.00 95.19 183 LEU A O 1
ATOM 1491 N N . THR A 1 184 ? -5.627 30.234 -14.758 1.00 96.00 184 THR A N 1
ATOM 1492 C CA . THR A 1 184 ? -6.900 29.543 -14.478 1.00 96.00 184 THR A CA 1
ATOM 1493 C C . THR A 1 184 ? -6.778 28.442 -13.426 1.00 96.00 184 THR A C 1
ATOM 1495 O O . THR A 1 184 ? -7.769 28.127 -12.764 1.00 96.00 184 THR A O 1
ATOM 1498 N N . GLU A 1 185 ? -5.583 27.882 -13.236 1.00 97.44 185 GLU A N 1
ATOM 1499 C CA . GLU A 1 185 ? -5.308 26.811 -12.277 1.00 97.44 185 GLU A CA 1
ATOM 1500 C C . GLU A 1 185 ? -3.974 27.046 -11.561 1.00 97.44 185 GLU A C 1
ATOM 1502 O O . GLU A 1 185 ? -2.951 27.280 -12.205 1.00 97.44 185 GLU A O 1
ATOM 1507 N N . LEU A 1 186 ? -4.000 26.981 -10.229 1.00 97.69 186 LEU A N 1
ATOM 1508 C CA . LEU A 1 186 ? -2.843 27.184 -9.360 1.00 97.69 186 LEU A CA 1
ATOM 1509 C C . LEU A 1 186 ? -2.807 26.093 -8.285 1.00 97.69 186 LEU A C 1
ATOM 1511 O O . LEU A 1 186 ? -3.785 25.886 -7.565 1.00 97.69 186 LEU A O 1
ATOM 1515 N N . SER A 1 187 ? -1.678 25.395 -8.172 1.00 97.88 187 SER A N 1
ATOM 1516 C CA . SER A 1 187 ? -1.545 24.214 -7.316 1.00 97.88 187 SER A CA 1
ATOM 1517 C C . SER A 1 187 ? -0.239 24.245 -6.522 1.00 97.88 187 SER A C 1
ATOM 1519 O O . SER A 1 187 ? 0.835 24.097 -7.097 1.00 97.88 187 SER A O 1
ATOM 1521 N N . LEU A 1 188 ? -0.323 24.415 -5.198 1.00 97.81 188 LEU A N 1
ATOM 1522 C CA . LEU A 1 188 ? 0.814 24.387 -4.264 1.00 97.81 188 LEU A CA 1
ATOM 1523 C C . LEU A 1 188 ? 0.670 23.330 -3.136 1.00 97.81 188 LEU A C 1
ATOM 1525 O O . LEU A 1 188 ? 1.022 23.626 -1.987 1.00 97.81 188 LEU A O 1
ATOM 1529 N N . PRO A 1 189 ? 0.157 22.106 -3.385 1.00 96.44 189 PRO A N 1
ATOM 1530 C CA . PRO A 1 189 ? -0.031 21.124 -2.323 1.00 96.44 189 PRO A CA 1
ATOM 1531 C C . PRO A 1 189 ? 1.307 20.659 -1.735 1.00 96.44 189 PRO A C 1
ATOM 1533 O O . PRO A 1 189 ? 2.247 20.438 -2.488 1.00 96.44 189 PRO A O 1
ATOM 1536 N N . GLY A 1 190 ? 1.420 20.466 -0.421 1.00 96.19 190 GLY A N 1
ATOM 1537 C CA . GLY A 1 190 ? 2.677 20.005 0.189 1.00 96.19 190 GLY A CA 1
ATOM 1538 C C . GLY A 1 190 ? 3.738 21.106 0.269 1.00 96.19 190 GLY A C 1
ATOM 1539 O O . GLY A 1 190 ? 4.873 20.901 -0.153 1.00 96.19 190 GLY A O 1
ATOM 1540 N N . ASN A 1 191 ? 3.357 22.286 0.760 1.00 97.44 191 ASN A N 1
ATOM 1541 C CA . ASN A 1 191 ? 4.246 23.431 0.982 1.00 97.44 191 ASN A CA 1
ATOM 1542 C C . ASN A 1 191 ? 4.174 23.887 2.456 1.00 97.44 191 ASN A C 1
ATOM 1544 O O . ASN A 1 191 ? 3.585 23.222 3.311 1.00 97.44 191 ASN A O 1
ATOM 1548 N N . ALA A 1 192 ? 4.801 25.020 2.777 1.00 94.81 192 ALA A N 1
ATOM 1549 C CA . ALA A 1 192 ? 4.870 25.589 4.121 1.00 94.81 192 ALA A CA 1
ATOM 1550 C C . ALA A 1 192 ? 4.007 26.862 4.292 1.00 94.81 192 ALA A C 1
ATOM 1552 O O . ALA A 1 192 ? 4.296 27.688 5.165 1.00 94.81 192 ALA A O 1
ATOM 1553 N N . LEU A 1 193 ? 2.955 27.029 3.477 1.00 97.25 193 LEU A N 1
ATOM 1554 C CA . LEU A 1 193 ? 2.030 28.168 3.540 1.00 97.25 193 LEU A CA 1
ATOM 1555 C C . LEU A 1 193 ? 1.236 28.152 4.856 1.00 97.25 193 LEU A C 1
ATOM 1557 O O . LEU A 1 193 ? 0.749 27.102 5.270 1.00 97.25 193 LEU A O 1
ATOM 1561 N N . GLN A 1 194 ? 1.064 29.308 5.505 1.00 94.69 194 GLN A N 1
ATOM 1562 C CA . GLN A 1 194 ? 0.273 29.439 6.750 1.00 94.69 194 GLN A CA 1
ATOM 1563 C C . GLN A 1 194 ? -0.940 30.372 6.622 1.00 94.69 194 GLN A C 1
ATOM 1565 O O . GLN A 1 194 ? -1.872 30.316 7.431 1.00 94.69 194 GLN A O 1
ATOM 1570 N N . VAL A 1 195 ? -0.928 31.223 5.598 1.00 95.06 195 VAL A N 1
ATOM 1571 C CA . VAL A 1 195 ? -1.946 32.222 5.270 1.00 95.06 195 VAL A CA 1
ATOM 1572 C C . VAL A 1 195 ? -2.199 32.145 3.764 1.00 95.06 195 VAL A C 1
ATOM 1574 O O . VAL A 1 195 ? -1.337 31.699 3.007 1.00 95.06 195 VAL A O 1
ATOM 1577 N N . ILE A 1 196 ? -3.399 32.536 3.347 1.00 94.88 196 ILE A N 1
ATOM 1578 C CA . ILE A 1 196 ? -3.762 32.735 1.946 1.00 94.88 196 ILE A CA 1
ATOM 1579 C C . ILE A 1 196 ? -3.728 34.248 1.700 1.00 94.88 196 ILE A C 1
ATOM 1581 O O . ILE A 1 196 ? -4.468 34.993 2.342 1.00 94.88 196 ILE A O 1
ATOM 1585 N N . GLU A 1 197 ? -2.828 34.689 0.828 1.00 93.25 197 GLU A N 1
ATOM 1586 C CA . GLU A 1 197 ? -2.547 36.092 0.493 1.00 93.25 197 GLU A CA 1
ATOM 1587 C C . GLU A 1 197 ? -1.897 36.164 -0.903 1.00 93.25 197 GLU A C 1
ATOM 1589 O O . GLU A 1 197 ? -1.598 35.121 -1.480 1.00 93.25 197 GLU A O 1
ATOM 1594 N N . GLY A 1 198 ? -1.718 37.359 -1.479 1.00 90.00 198 GLY A N 1
ATOM 1595 C CA . GLY A 1 198 ? -0.996 37.537 -2.753 1.00 90.00 198 GLY A CA 1
ATOM 1596 C C . GLY A 1 198 ? -1.703 36.997 -4.007 1.00 90.00 198 GLY A C 1
ATOM 1597 O O . GLY A 1 198 ? -1.065 36.792 -5.039 1.00 90.00 198 GLY A O 1
ATOM 1598 N N . LEU A 1 199 ? -3.017 36.760 -3.931 1.00 93.00 199 LEU A N 1
ATOM 1599 C CA . LEU A 1 199 ? -3.844 36.222 -5.022 1.00 93.00 199 LEU A CA 1
ATOM 1600 C C . LEU A 1 199 ? -4.712 37.292 -5.715 1.00 93.00 199 LEU A C 1
ATOM 1602 O O . LEU A 1 199 ? -5.408 36.986 -6.681 1.00 93.00 199 LEU A O 1
ATOM 1606 N N . ASP A 1 200 ? -4.684 38.543 -5.247 1.00 88.69 200 ASP A N 1
ATOM 1607 C CA . ASP A 1 200 ? -5.657 39.594 -5.590 1.00 88.69 200 ASP A CA 1
ATOM 1608 C C . ASP A 1 200 ? -5.705 39.968 -7.084 1.00 88.69 200 ASP A C 1
ATOM 1610 O O . ASP A 1 200 ? -6.729 40.429 -7.589 1.00 88.69 200 ASP A O 1
ATOM 1614 N N . THR A 1 201 ? -4.618 39.732 -7.822 1.00 87.94 201 THR A N 1
ATOM 1615 C CA . THR A 1 201 ? -4.524 39.966 -9.273 1.00 87.94 201 THR A CA 1
ATOM 1616 C C . THR A 1 201 ? -5.209 38.880 -10.114 1.00 87.94 201 THR A C 1
ATOM 1618 O O . THR A 1 201 ? -5.541 39.112 -11.280 1.00 87.94 201 THR A O 1
ATOM 1621 N N . LEU A 1 202 ? -5.452 37.693 -9.550 1.00 91.50 202 LEU A N 1
ATOM 1622 C CA . LEU A 1 202 ? -5.773 36.464 -10.284 1.00 91.50 202 LEU A CA 1
ATOM 1623 C C . LEU A 1 202 ? -7.284 36.243 -10.458 1.00 91.50 202 LEU A C 1
ATOM 1625 O O . LEU A 1 202 ? -7.795 35.136 -10.306 1.00 91.50 202 LEU A O 1
ATOM 1629 N N . SER A 1 203 ? -8.030 37.293 -10.806 1.00 88.94 203 SER A N 1
ATOM 1630 C CA . SER A 1 203 ? -9.501 37.244 -10.940 1.00 88.94 203 SER A CA 1
ATOM 1631 C C . SER A 1 203 ? -10.039 36.193 -11.938 1.00 88.94 203 SER A C 1
ATOM 1633 O O . SER A 1 203 ? -11.205 35.790 -11.843 1.00 88.94 203 SER A O 1
ATOM 1635 N N . GLY A 1 204 ? -9.198 35.712 -12.863 1.00 90.12 204 GLY A N 1
ATOM 1636 C CA . GLY A 1 204 ? -9.480 34.614 -13.796 1.00 90.12 204 GLY A CA 1
ATOM 1637 C C . GLY A 1 204 ? -9.341 33.195 -13.218 1.00 90.12 204 GLY A C 1
ATOM 1638 O O . GLY A 1 204 ? -9.766 32.242 -13.878 1.00 90.12 204 GLY A O 1
ATOM 1639 N N . LEU A 1 205 ? -8.797 33.039 -12.004 1.00 94.88 205 LEU A N 1
ATOM 1640 C CA . LEU A 1 205 ? -8.493 31.744 -11.390 1.00 94.88 205 LEU A CA 1
ATOM 1641 C C . LEU A 1 205 ? -9.764 30.935 -11.100 1.00 94.88 205 LEU A C 1
ATOM 1643 O O . LEU A 1 205 ? -10.721 31.438 -10.516 1.00 94.88 205 LEU A O 1
ATOM 1647 N N . ARG A 1 206 ? -9.762 29.659 -11.499 1.00 94.69 206 ARG A N 1
ATOM 1648 C CA . ARG A 1 206 ? -10.921 28.749 -11.448 1.00 94.69 206 ARG A CA 1
ATOM 1649 C C . ARG A 1 206 ? -10.732 27.571 -10.497 1.00 94.69 206 ARG A C 1
ATOM 1651 O O . ARG A 1 206 ? -11.705 27.124 -9.885 1.00 94.69 206 ARG A O 1
ATOM 1658 N N . SER A 1 207 ? -9.494 27.093 -10.393 1.00 96.19 207 SER A N 1
ATOM 1659 C CA . SER A 1 207 ? -9.055 25.952 -9.587 1.00 96.19 207 SER A CA 1
ATOM 1660 C C . SER A 1 207 ? -7.871 26.385 -8.718 1.00 96.19 207 SER A C 1
ATOM 1662 O O . SER A 1 207 ? -6.879 26.895 -9.242 1.00 96.19 207 SER A O 1
ATOM 1664 N N . LEU A 1 208 ? -7.986 26.214 -7.399 1.00 97.50 208 LEU A N 1
ATOM 1665 C CA . LEU A 1 208 ? -6.933 26.530 -6.430 1.00 97.50 208 LEU A CA 1
ATOM 1666 C C . LEU A 1 208 ? -6.714 25.334 -5.497 1.00 97.50 208 LEU A C 1
ATOM 1668 O O . LEU A 1 208 ? -7.629 24.934 -4.778 1.00 97.50 208 LEU A O 1
ATOM 1672 N N . CYS A 1 209 ? -5.507 24.770 -5.496 1.00 97.81 209 CYS A N 1
ATOM 1673 C CA . CYS A 1 209 ? -5.128 23.664 -4.619 1.00 97.81 209 CYS A CA 1
ATOM 1674 C C . CYS A 1 209 ? -4.019 24.086 -3.653 1.00 97.81 209 CYS A C 1
ATOM 1676 O O . CYS A 1 209 ? -2.908 24.408 -4.069 1.00 97.81 209 CYS A O 1
ATOM 1678 N N . LEU A 1 210 ? -4.326 24.055 -2.356 1.00 97.81 210 LEU A N 1
ATOM 1679 C CA . LEU A 1 210 ? -3.446 24.417 -1.243 1.00 97.81 210 LEU A CA 1
ATOM 1680 C C . LEU A 1 210 ? -3.423 23.304 -0.175 1.00 97.81 210 LEU A C 1
ATOM 1682 O O . LEU A 1 210 ? -3.250 23.563 1.017 1.00 97.81 210 LEU A O 1
ATOM 1686 N N . ALA A 1 211 ? -3.639 22.050 -0.584 1.00 96.44 211 ALA A N 1
ATOM 1687 C CA . ALA A 1 211 ? -3.659 20.901 0.321 1.00 96.44 211 ALA A CA 1
ATOM 1688 C C . ALA A 1 211 ? -2.303 20.678 1.027 1.00 96.44 211 ALA A C 1
ATOM 1690 O O . ALA A 1 211 ? -1.279 21.148 0.545 1.00 96.44 211 ALA A O 1
ATOM 1691 N N . GLN A 1 212 ? -2.251 19.932 2.134 1.00 96.94 212 GLN A N 1
ATOM 1692 C CA . GLN A 1 212 ? -0.988 19.579 2.816 1.00 96.94 212 GLN A CA 1
ATOM 1693 C C . GLN A 1 212 ? -0.113 20.814 3.119 1.00 96.94 212 GLN A C 1
ATOM 1695 O O . GLN A 1 212 ? 1.039 20.901 2.701 1.00 96.94 212 GLN A O 1
ATOM 1700 N N . ASN A 1 213 ? -0.694 21.801 3.797 1.00 97.69 213 ASN A N 1
ATOM 1701 C CA . ASN A 1 213 ? -0.042 23.057 4.177 1.00 97.69 213 ASN A CA 1
ATOM 1702 C C . ASN A 1 213 ? -0.344 23.386 5.658 1.00 97.69 213 ASN A C 1
ATOM 1704 O O . ASN A 1 213 ? -1.005 22.631 6.373 1.00 97.69 213 ASN A O 1
ATOM 1708 N N . GLY A 1 214 ? 0.165 24.514 6.151 1.00 96.00 214 GLY A N 1
ATOM 1709 C CA . GLY A 1 214 ? -0.054 25.014 7.511 1.00 96.00 214 GLY A CA 1
ATOM 1710 C C . GLY A 1 214 ? -1.195 26.030 7.645 1.00 96.00 214 GLY A C 1
ATOM 1711 O O . GLY A 1 214 ? -1.180 26.808 8.600 1.00 96.00 214 GLY A O 1
ATOM 1712 N N . ILE A 1 215 ? -2.148 26.084 6.706 1.00 97.00 215 ILE A N 1
ATOM 1713 C CA . ILE A 1 215 ? -3.171 27.142 6.655 1.00 97.00 215 ILE A CA 1
ATOM 1714 C C . ILE A 1 215 ? -4.150 27.008 7.828 1.00 97.00 215 ILE A C 1
ATOM 1716 O O . ILE A 1 215 ? -4.661 25.923 8.109 1.00 97.00 215 ILE A O 1
ATOM 1720 N N . ARG A 1 216 ? -4.416 28.132 8.509 1.00 93.88 216 ARG A N 1
ATOM 1721 C CA . ARG A 1 216 ? -5.255 28.210 9.728 1.00 93.88 216 ARG A CA 1
ATOM 1722 C C . ARG A 1 216 ? -6.655 28.790 9.526 1.00 93.88 216 ARG A C 1
ATOM 1724 O O . ARG A 1 216 ? -7.544 28.520 10.328 1.00 93.88 216 ARG A O 1
ATOM 1731 N N . LYS A 1 217 ? -6.847 29.607 8.489 1.00 91.75 217 LYS A N 1
ATOM 1732 C CA . LYS A 1 217 ? -8.110 30.289 8.172 1.00 91.75 217 LYS A CA 1
ATOM 1733 C C . LYS A 1 217 ? -8.303 30.383 6.662 1.00 91.75 217 LYS A C 1
ATOM 1735 O O . LYS A 1 217 ? -7.326 30.413 5.918 1.00 91.75 217 LYS A O 1
ATOM 1740 N N . ILE A 1 218 ? -9.557 30.487 6.237 1.00 91.06 218 ILE A N 1
ATOM 1741 C CA . ILE A 1 218 ? -9.911 30.901 4.878 1.00 91.06 218 ILE A CA 1
ATOM 1742 C C . ILE A 1 218 ? -9.928 32.437 4.875 1.00 91.06 218 ILE A C 1
ATOM 1744 O O . ILE A 1 218 ? -10.584 33.051 5.716 1.00 91.06 218 ILE A O 1
ATOM 1748 N N . ASP A 1 219 ? -9.153 33.064 3.997 1.00 89.31 219 ASP A N 1
ATOM 1749 C CA . ASP A 1 219 ? -9.063 34.521 3.833 1.00 89.31 219 ASP A CA 1
ATOM 1750 C C . ASP A 1 219 ? -8.357 34.844 2.505 1.00 89.31 219 ASP A C 1
ATOM 1752 O O . ASP A 1 219 ? -7.879 33.918 1.858 1.00 89.31 219 ASP A O 1
ATOM 1756 N N . GLY A 1 220 ? -8.265 36.113 2.099 1.00 87.44 220 GLY A N 1
ATOM 1757 C CA . GLY A 1 220 ? -7.472 36.514 0.923 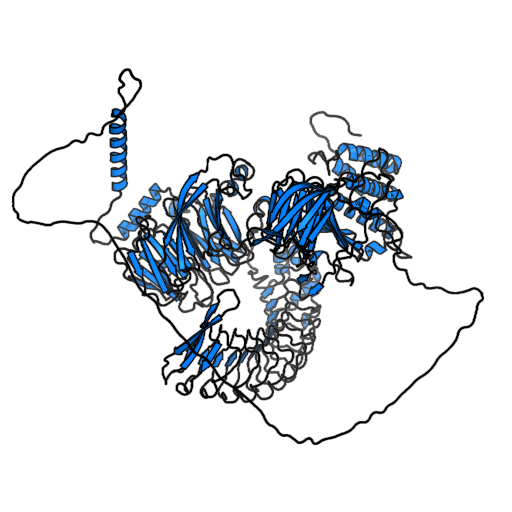1.00 87.44 220 GLY A CA 1
ATOM 1758 C C . GLY A 1 220 ? -7.973 35.969 -0.424 1.00 87.44 220 GLY A C 1
ATOM 1759 O O . GLY A 1 220 ? -7.192 35.827 -1.361 1.00 87.44 220 GLY A O 1
ATOM 1760 N N . LEU A 1 221 ? -9.267 35.632 -0.533 1.00 91.94 221 LEU A N 1
ATOM 1761 C CA . LEU A 1 221 ? -9.875 35.040 -1.738 1.00 91.94 221 LEU A CA 1
ATOM 1762 C C . LEU A 1 221 ? -10.927 35.954 -2.404 1.00 91.94 221 LEU A C 1
ATOM 1764 O O . LEU A 1 221 ? -11.563 35.551 -3.377 1.00 91.94 221 LEU A O 1
ATOM 1768 N N . SER A 1 222 ? -11.141 37.177 -1.901 1.00 87.94 222 SER A N 1
ATOM 1769 C CA . SER A 1 222 ? -12.265 38.053 -2.286 1.00 87.94 222 SER A CA 1
ATOM 1770 C C . SER A 1 222 ? -12.290 38.498 -3.753 1.00 87.94 222 SER A C 1
ATOM 1772 O O . SER A 1 222 ? -13.367 38.733 -4.302 1.00 87.94 222 SER A O 1
ATOM 1774 N N . GLU A 1 223 ? -11.130 38.605 -4.403 1.00 89.00 223 GLU A N 1
ATOM 1775 C CA . GLU A 1 223 ? -11.034 39.033 -5.805 1.00 89.00 223 GLU A CA 1
ATOM 1776 C C . GLU A 1 223 ? -11.122 37.872 -6.812 1.00 89.00 223 GLU A C 1
ATOM 1778 O O . GLU A 1 223 ? -11.318 38.103 -8.009 1.00 89.00 223 GLU A O 1
ATOM 1783 N N . LEU A 1 224 ? -11.089 36.618 -6.341 1.00 91.38 224 LEU A N 1
ATOM 1784 C CA . LEU A 1 224 ? -11.101 35.397 -7.158 1.00 91.38 224 LEU A CA 1
ATOM 1785 C C . LEU A 1 224 ? -12.513 35.027 -7.640 1.00 91.38 224 LEU A C 1
ATOM 1787 O O . LEU A 1 224 ? -13.040 33.942 -7.396 1.00 91.38 224 LEU A O 1
ATOM 1791 N N . LYS A 1 225 ? -13.142 35.959 -8.357 1.00 87.25 225 LYS A N 1
ATOM 1792 C CA . LYS A 1 225 ? -14.546 35.907 -8.801 1.00 87.25 225 LYS A CA 1
ATOM 1793 C C . LYS A 1 225 ? -14.866 34.735 -9.742 1.00 87.25 225 LYS A C 1
ATOM 1795 O O . LYS A 1 225 ? -16.038 34.395 -9.892 1.00 87.25 225 LYS A O 1
ATOM 1800 N N . SER A 1 226 ? -13.849 34.106 -10.335 1.00 91.25 226 SER A N 1
ATOM 1801 C CA . SER A 1 226 ? -13.973 32.929 -11.210 1.00 91.25 226 SER A CA 1
ATOM 1802 C C . SER A 1 226 ? -13.810 31.575 -10.489 1.00 91.25 226 SER A C 1
ATOM 1804 O O . SER A 1 226 ? -13.966 30.530 -11.127 1.00 91.25 226 SER A O 1
ATOM 1806 N N . LEU A 1 227 ? -13.496 31.566 -9.184 1.00 93.75 227 LEU A N 1
ATOM 1807 C CA . LEU A 1 227 ? -13.099 30.365 -8.441 1.00 93.75 227 LEU A CA 1
ATOM 1808 C C . LEU A 1 227 ? -14.286 29.421 -8.191 1.00 93.75 227 LEU A C 1
ATOM 1810 O O . LEU A 1 227 ? -15.184 29.732 -7.407 1.00 93.75 227 LEU A O 1
ATOM 1814 N N . PHE A 1 228 ? -14.266 28.237 -8.817 1.00 93.94 228 PHE A N 1
ATOM 1815 C CA . PHE A 1 228 ? -15.307 27.214 -8.639 1.00 93.94 228 PHE A CA 1
ATOM 1816 C C . PHE A 1 228 ? -14.836 25.975 -7.861 1.00 93.94 228 PHE A C 1
ATOM 1818 O O . PHE A 1 228 ? -15.690 25.224 -7.374 1.00 93.94 228 PHE A O 1
ATOM 1825 N N . SER A 1 229 ? -13.522 25.752 -7.741 1.00 94.56 229 SER A N 1
ATOM 1826 C CA . SER A 1 229 ? -12.921 24.606 -7.046 1.00 94.56 229 SER A CA 1
ATOM 1827 C C . SER A 1 229 ? -11.791 25.053 -6.117 1.00 94.56 229 SER A C 1
ATOM 1829 O O . SER A 1 229 ? -10.857 25.719 -6.564 1.00 94.56 229 SER A O 1
ATOM 1831 N N . LEU A 1 230 ? -11.869 24.664 -4.842 1.00 96.19 230 LEU A N 1
ATOM 1832 C CA . LEU A 1 230 ? -10.872 24.967 -3.812 1.00 96.19 230 LEU A CA 1
ATOM 1833 C C . LEU A 1 230 ? -10.532 23.705 -3.012 1.00 96.19 230 LEU A C 1
ATOM 1835 O O . LEU A 1 230 ? -11.413 23.113 -2.382 1.00 96.19 230 LEU A O 1
ATOM 1839 N N . ASP A 1 231 ? -9.258 23.318 -3.010 1.00 96.62 231 ASP A N 1
ATOM 1840 C CA . ASP A 1 231 ? -8.733 22.242 -2.170 1.00 96.62 231 ASP A CA 1
ATOM 1841 C C . ASP A 1 231 ? -7.878 22.810 -1.023 1.00 96.62 231 ASP A C 1
ATOM 1843 O O . ASP A 1 231 ? -6.854 23.456 -1.245 1.00 96.62 231 ASP A O 1
ATOM 1847 N N . LEU A 1 232 ? -8.329 22.557 0.208 1.00 97.12 232 LEU A N 1
ATOM 1848 C CA . LEU A 1 232 ? -7.685 22.874 1.485 1.00 97.12 232 LEU A CA 1
ATOM 1849 C C . LEU A 1 232 ? -7.556 21.611 2.366 1.00 97.12 232 LEU A C 1
ATOM 1851 O O . LEU A 1 232 ? -7.482 21.698 3.595 1.00 97.12 232 LEU A O 1
ATOM 1855 N N . ASN A 1 233 ? -7.542 20.419 1.762 1.00 95.38 233 ASN A N 1
ATOM 1856 C CA . ASN A 1 233 ? -7.331 19.142 2.443 1.00 95.38 233 ASN A CA 1
ATOM 1857 C C . ASN A 1 233 ? -6.017 19.151 3.246 1.00 95.38 233 ASN A C 1
ATOM 1859 O O . ASN A 1 233 ? -5.017 19.711 2.813 1.00 95.38 233 ASN A O 1
ATOM 1863 N N . ASP A 1 234 ? -5.984 18.467 4.386 1.00 95.25 234 ASP A N 1
ATOM 1864 C CA . ASP A 1 234 ? -4.775 18.260 5.193 1.00 95.25 234 ASP A CA 1
ATOM 1865 C C . ASP A 1 234 ? -4.068 19.572 5.595 1.00 95.25 234 ASP A C 1
ATOM 1867 O O . ASP A 1 234 ? -2.873 19.764 5.384 1.00 95.25 234 ASP A O 1
ATOM 1871 N N . ASN A 1 235 ? -4.855 20.504 6.133 1.00 97.62 235 ASN A N 1
ATOM 1872 C CA . ASN A 1 235 ? -4.397 21.765 6.713 1.00 97.62 235 ASN A CA 1
ATOM 1873 C C . ASN A 1 235 ? -4.741 21.816 8.218 1.00 97.62 235 ASN A C 1
ATOM 1875 O O . ASN A 1 235 ? -5.151 20.820 8.824 1.00 97.62 235 ASN A O 1
ATOM 1879 N N . ILE A 1 236 ? -4.560 22.974 8.855 1.00 96.38 236 ILE A N 1
ATOM 1880 C CA . ILE A 1 236 ? -4.855 23.191 10.278 1.00 96.38 236 ILE A CA 1
ATOM 1881 C C . ILE A 1 236 ? -5.959 24.237 10.483 1.00 96.38 236 ILE A C 1
ATOM 1883 O O . ILE A 1 236 ? -5.910 25.024 11.426 1.00 96.38 236 ILE A O 1
ATOM 1887 N N . ILE A 1 237 ? -6.967 24.235 9.604 1.00 95.12 237 ILE A N 1
ATOM 1888 C CA . ILE A 1 237 ? -8.119 25.133 9.705 1.00 95.12 237 ILE A CA 1
ATOM 1889 C C . ILE A 1 237 ? -9.047 24.644 10.821 1.00 95.12 237 ILE A C 1
ATOM 1891 O O . ILE A 1 237 ? -9.542 23.515 10.792 1.00 95.12 237 ILE A O 1
ATOM 1895 N N . GLU A 1 238 ? -9.272 25.505 11.811 1.00 90.88 238 GLU A N 1
ATOM 1896 C CA . GLU A 1 238 ? -10.112 25.227 12.985 1.00 90.88 238 GLU A CA 1
ATOM 1897 C C . GLU A 1 238 ? -11.567 25.687 12.780 1.00 90.88 238 GLU A C 1
ATOM 1899 O O . GLU A 1 238 ? -12.489 25.059 13.297 1.00 90.88 238 GLU A O 1
ATOM 1904 N N . LYS A 1 239 ? -11.794 26.754 11.997 1.00 90.38 239 LYS A N 1
ATOM 1905 C CA . LYS A 1 239 ? -13.111 27.394 11.823 1.00 90.38 239 LYS A CA 1
ATOM 1906 C C . LYS A 1 239 ? -13.380 27.878 10.403 1.00 90.38 239 LYS A C 1
ATOM 1908 O O . LYS A 1 239 ? -12.467 28.243 9.667 1.00 90.38 239 LYS A O 1
ATOM 1913 N N . LEU A 1 240 ? -14.663 27.927 10.045 1.00 87.81 240 LEU A N 1
ATOM 1914 C CA . LEU A 1 240 ? -15.150 28.442 8.764 1.00 87.81 240 LEU A CA 1
ATOM 1915 C C . LEU A 1 240 ? -15.520 29.922 8.864 1.00 87.81 240 LEU A C 1
ATOM 1917 O O . LEU A 1 240 ? -16.675 30.326 8.730 1.00 87.81 240 LEU A O 1
ATOM 1921 N N . GLU A 1 241 ? -14.498 30.731 9.107 1.00 83.12 241 GLU A N 1
ATOM 1922 C CA . GLU A 1 241 ? -14.581 32.187 9.029 1.00 83.12 241 GLU A CA 1
ATOM 1923 C C . GLU A 1 241 ? -14.482 32.636 7.551 1.00 83.12 241 GLU A C 1
ATOM 1925 O O . GLU A 1 241 ? -14.079 31.869 6.676 1.00 83.12 241 GLU A O 1
ATOM 1930 N N . ASN A 1 242 ? -14.919 33.863 7.244 1.00 83.00 242 ASN A N 1
ATOM 1931 C CA . ASN A 1 242 ? -14.831 34.500 5.916 1.00 83.00 242 ASN A CA 1
ATOM 1932 C C . ASN A 1 242 ? -15.440 33.765 4.696 1.00 83.00 242 ASN A C 1
ATOM 1934 O O . ASN A 1 242 ? -15.224 34.213 3.569 1.00 83.00 242 ASN A O 1
ATOM 1938 N N . THR A 1 243 ? -16.267 32.718 4.853 1.00 79.38 243 THR A N 1
ATOM 1939 C CA . THR A 1 243 ? -16.861 31.974 3.708 1.00 79.38 243 THR A CA 1
ATOM 1940 C C . THR A 1 243 ? -17.642 32.856 2.718 1.00 79.38 243 THR A C 1
ATOM 1942 O O . THR A 1 243 ? -17.787 32.515 1.546 1.00 79.38 243 THR A O 1
ATOM 1945 N N . GLN A 1 244 ? -18.073 34.044 3.154 1.00 77.12 244 GLN A N 1
ATOM 1946 C CA . GLN A 1 244 ? -18.663 35.099 2.323 1.00 77.12 244 GLN A CA 1
ATOM 1947 C C . GLN A 1 244 ? -17.764 35.579 1.163 1.00 77.12 244 GLN A C 1
ATOM 1949 O O . GLN A 1 244 ? -18.303 36.125 0.202 1.00 77.12 244 GLN A O 1
ATOM 1954 N N . GLN A 1 245 ? -16.438 35.385 1.223 1.00 83.25 245 GLN A N 1
ATOM 1955 C CA . GLN A 1 245 ? -15.509 35.742 0.139 1.00 83.25 245 GLN A CA 1
ATOM 1956 C C . GLN A 1 245 ? -15.663 34.837 -1.100 1.00 83.25 245 GLN A C 1
ATOM 1958 O O . GLN A 1 245 ? -15.380 35.276 -2.208 1.00 83.25 245 GLN A O 1
ATOM 1963 N N . VAL A 1 246 ? -16.134 33.591 -0.942 1.00 81.50 246 VAL A N 1
ATOM 1964 C CA . VAL A 1 246 ? -15.974 32.521 -1.952 1.00 81.50 246 VAL A CA 1
ATOM 1965 C C . VAL A 1 246 ? -17.291 31.918 -2.466 1.00 81.50 246 VAL A C 1
ATOM 1967 O O . VAL A 1 246 ? -17.414 30.719 -2.715 1.00 81.50 246 VAL A O 1
ATOM 1970 N N . LYS A 1 247 ? -18.305 32.765 -2.672 1.00 80.25 247 LYS A N 1
ATOM 1971 C CA . LYS A 1 247 ? -19.679 32.361 -3.057 1.00 80.25 247 LYS A CA 1
ATOM 1972 C C . LYS A 1 247 ? -19.800 31.631 -4.407 1.00 80.25 247 LYS A C 1
ATOM 1974 O O . LYS A 1 247 ? -20.827 31.001 -4.667 1.00 80.25 247 LYS A O 1
ATOM 1979 N N . GLY A 1 248 ? -18.783 31.725 -5.267 1.00 84.00 248 GLY A N 1
ATOM 1980 C CA . GLY A 1 248 ? -18.722 31.039 -6.564 1.00 84.00 248 GLY A CA 1
ATOM 1981 C C . GLY A 1 248 ? -18.399 29.541 -6.481 1.00 84.00 248 GLY A C 1
ATOM 1982 O O . GLY A 1 248 ? -18.624 28.819 -7.452 1.00 84.00 248 GLY A O 1
ATOM 1983 N N . ILE A 1 249 ? -17.909 29.053 -5.335 1.00 92.25 249 ILE A N 1
ATOM 1984 C CA . ILE A 1 249 ? -17.398 27.685 -5.213 1.00 92.25 249 ILE A CA 1
ATOM 1985 C C . ILE A 1 249 ? -18.506 26.633 -5.344 1.00 92.25 249 ILE A C 1
ATOM 1987 O O . ILE A 1 249 ? -19.531 26.663 -4.661 1.00 92.25 249 ILE A O 1
ATOM 1991 N N . THR A 1 250 ? -18.231 25.642 -6.192 1.00 92.31 250 THR A N 1
ATOM 1992 C CA . THR A 1 250 ? -19.057 24.448 -6.416 1.00 92.31 250 THR A CA 1
ATOM 1993 C C . THR A 1 250 ? -18.440 23.180 -5.815 1.00 92.31 250 THR A C 1
ATOM 1995 O O . THR A 1 250 ? -19.179 22.251 -5.485 1.00 92.31 250 THR A O 1
ATOM 1998 N N . SER A 1 251 ? -17.113 23.144 -5.630 1.00 92.75 251 SER A N 1
ATOM 1999 C CA . SER A 1 251 ? -16.374 22.040 -5.009 1.00 92.75 251 SER A CA 1
ATOM 2000 C C . SER A 1 251 ? -15.402 22.570 -3.955 1.00 92.75 251 SER A C 1
ATOM 2002 O O . SER A 1 251 ? -14.484 23.318 -4.286 1.00 92.75 251 SER A O 1
ATOM 2004 N N . LEU A 1 252 ? -15.595 22.171 -2.698 1.00 94.94 252 LEU A N 1
ATOM 2005 C CA . LEU A 1 252 ? -14.754 22.561 -1.563 1.00 94.94 252 LEU A CA 1
ATOM 2006 C C . LEU A 1 252 ? -14.193 21.310 -0.881 1.00 94.94 252 LEU A C 1
ATOM 2008 O O . LEU A 1 252 ? -14.959 20.433 -0.481 1.00 94.94 252 LEU A O 1
ATOM 2012 N N . MET A 1 253 ? -12.874 21.220 -0.727 1.00 95.31 253 MET A N 1
ATOM 2013 C CA . MET A 1 253 ? -12.234 20.074 -0.076 1.00 95.31 253 MET A CA 1
ATOM 2014 C C . MET A 1 253 ? -11.540 20.491 1.221 1.00 95.31 253 MET A C 1
ATOM 2016 O O . MET A 1 253 ? -10.734 21.416 1.228 1.00 95.31 253 MET A O 1
ATOM 2020 N N . LEU A 1 254 ? -11.900 19.836 2.325 1.00 95.00 254 LEU A N 1
ATOM 2021 C CA . LEU A 1 254 ? -11.539 20.215 3.696 1.00 95.00 254 LEU A CA 1
ATOM 2022 C C . LEU A 1 254 ? -11.197 18.996 4.579 1.00 95.00 254 LEU A C 1
ATOM 2024 O O . LEU A 1 254 ? -11.195 19.091 5.811 1.00 95.00 254 LEU A O 1
ATOM 2028 N N . ARG A 1 255 ? -10.876 17.843 3.974 1.00 93.19 255 ARG A N 1
ATOM 2029 C CA . ARG A 1 255 ? -10.443 16.612 4.668 1.00 93.19 255 ARG A CA 1
ATOM 2030 C C . ARG A 1 255 ? -9.325 16.906 5.678 1.00 93.19 255 ARG A C 1
ATOM 2032 O O . ARG A 1 255 ? -8.462 17.725 5.388 1.00 93.19 255 ARG A O 1
ATOM 2039 N N . LYS A 1 256 ? -9.268 16.190 6.808 1.00 91.94 256 LYS A N 1
ATOM 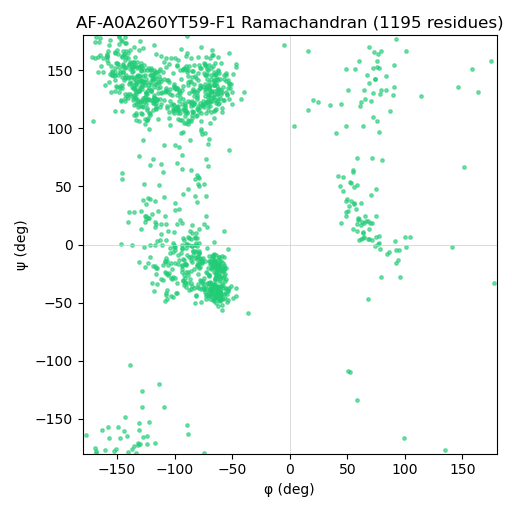2040 C CA . LYS A 1 256 ? -8.107 16.173 7.735 1.00 91.94 256 LYS A CA 1
ATOM 2041 C C . LYS A 1 256 ? -7.704 17.565 8.282 1.00 91.94 256 LYS A C 1
ATOM 2043 O O . LYS A 1 256 ? -6.543 17.788 8.603 1.00 91.94 256 LYS A O 1
ATOM 2048 N N . ASN A 1 257 ? -8.667 18.476 8.432 1.00 95.25 257 ASN A N 1
ATOM 2049 C CA . ASN A 1 257 ? -8.502 19.753 9.140 1.00 95.25 257 ASN A CA 1
ATOM 2050 C C . ASN A 1 257 ? -8.819 19.591 10.649 1.00 95.25 257 ASN A C 1
ATOM 2052 O O . ASN A 1 257 ? -8.659 18.495 11.203 1.00 95.25 257 ASN A O 1
ATOM 2056 N N . LYS A 1 258 ? -9.207 20.668 11.350 1.00 94.19 258 LYS A N 1
ATOM 2057 C CA . LYS A 1 258 ? -9.448 20.690 12.806 1.00 94.19 258 LYS A CA 1
ATOM 2058 C C . LYS A 1 258 ? -10.894 21.012 13.207 1.00 94.19 258 LYS A C 1
ATOM 2060 O O . LYS A 1 258 ? -11.137 21.256 14.382 1.00 94.19 258 LYS A O 1
ATOM 2065 N N . PHE A 1 259 ? -11.856 20.950 12.284 1.00 92.25 259 PHE A N 1
ATOM 2066 C CA . PHE A 1 259 ? -13.261 21.258 12.584 1.00 92.25 259 PHE A CA 1
ATOM 2067 C C . PHE A 1 259 ? -13.874 20.272 13.598 1.00 92.25 259 PHE A C 1
ATOM 2069 O O . PHE A 1 259 ? -14.031 19.083 13.302 1.00 92.25 259 PHE A O 1
ATOM 2076 N N . ASP A 1 260 ? -14.264 20.769 14.772 1.00 90.00 260 ASP A N 1
ATOM 2077 C CA . ASP A 1 260 ? -14.945 20.028 15.848 1.00 90.00 260 ASP A CA 1
ATOM 2078 C C . ASP A 1 260 ? -16.378 20.533 16.133 1.00 90.00 260 ASP A C 1
ATOM 2080 O O . ASP A 1 260 ? -17.211 19.803 16.671 1.00 90.00 260 ASP A O 1
ATOM 2084 N N . SER A 1 261 ? -16.681 21.766 15.724 1.00 89.00 261 SER A N 1
ATOM 2085 C CA . SER A 1 261 ? -17.894 22.504 16.070 1.00 89.00 261 SER A CA 1
ATOM 2086 C C . SER A 1 261 ? -18.946 22.504 14.954 1.00 89.00 261 SER A C 1
ATOM 2088 O O . SER A 1 261 ? -18.752 23.032 13.857 1.00 89.00 261 SER A O 1
ATOM 2090 N N . TRP A 1 262 ? -20.135 21.980 15.273 1.00 88.06 262 TRP A N 1
ATOM 2091 C CA . TRP A 1 262 ? -21.311 22.046 14.396 1.00 88.06 262 TRP A CA 1
ATOM 2092 C C . TRP A 1 262 ? -21.805 23.476 14.146 1.00 88.06 262 TRP A C 1
ATOM 2094 O O . TRP A 1 262 ? -22.458 23.712 13.132 1.00 88.06 262 TRP A O 1
ATOM 2104 N N . GLN A 1 263 ? -21.510 24.421 15.046 1.00 86.69 263 GLN A N 1
ATOM 2105 C CA . GLN A 1 263 ? -21.954 25.810 14.926 1.00 86.69 263 GLN A CA 1
ATOM 2106 C C . GLN A 1 263 ? -21.217 26.537 13.794 1.00 86.69 263 GLN A C 1
ATOM 2108 O O . GLN A 1 263 ? -21.819 27.338 13.081 1.00 86.69 263 GLN A O 1
ATOM 2113 N N . ASP A 1 264 ? -19.938 26.219 13.591 1.00 84.56 264 ASP A N 1
ATOM 2114 C CA . ASP A 1 264 ? -19.109 26.823 12.547 1.00 84.56 264 ASP A CA 1
ATOM 2115 C C . ASP A 1 264 ? -19.425 26.231 11.163 1.00 84.56 264 ASP A C 1
ATOM 2117 O O . ASP A 1 264 ? -19.422 26.953 10.167 1.00 84.56 264 ASP A O 1
ATOM 2121 N N . LEU A 1 265 ? -19.833 24.954 11.085 1.00 88.06 265 LEU A N 1
ATOM 2122 C CA . LEU A 1 265 ? -20.281 24.344 9.822 1.00 88.06 265 LEU A CA 1
ATOM 2123 C C . LEU A 1 265 ? -21.571 24.960 9.254 1.00 88.06 265 LEU A C 1
ATOM 2125 O O . LEU A 1 265 ? -21.814 24.850 8.052 1.00 88.06 265 LEU A O 1
ATOM 2129 N N . ILE A 1 266 ? -22.366 25.671 10.062 1.00 87.56 266 ILE A N 1
ATOM 2130 C CA . ILE A 1 266 ? -23.525 26.439 9.571 1.00 87.56 266 ILE A CA 1
ATOM 2131 C C . ILE A 1 266 ? -23.076 27.538 8.587 1.00 87.56 266 ILE A C 1
ATOM 2133 O O . ILE A 1 266 ? -23.808 27.849 7.650 1.00 87.56 266 ILE A O 1
ATOM 2137 N N . GLN A 1 267 ? -21.841 28.050 8.692 1.00 86.19 267 GLN A N 1
ATOM 2138 C CA . GLN A 1 267 ? -21.297 29.053 7.761 1.00 86.19 267 GLN A CA 1
ATOM 2139 C C . GLN A 1 267 ? -21.089 28.534 6.327 1.00 86.19 267 GLN A C 1
ATOM 2141 O O . GLN A 1 267 ? -20.847 29.332 5.417 1.00 86.19 267 GLN A O 1
ATOM 2146 N N . LEU A 1 268 ? -21.230 27.224 6.084 1.00 89.38 268 LEU A N 1
ATOM 2147 C CA . LEU A 1 268 ? -21.291 26.658 4.732 1.00 89.38 268 LEU A CA 1
ATOM 2148 C C . LEU A 1 268 ? -22.605 27.000 4.009 1.00 89.38 268 LEU A C 1
ATOM 2150 O O . LEU A 1 268 ? -22.636 26.974 2.783 1.00 89.38 268 LEU A O 1
ATOM 2154 N N . GLN A 1 269 ? -23.677 27.372 4.723 1.00 87.38 269 GLN A N 1
ATOM 2155 C CA . GLN A 1 269 ? -24.949 27.786 4.106 1.00 87.38 269 GLN A CA 1
ATOM 2156 C C . GLN A 1 269 ? -24.814 29.055 3.248 1.00 87.38 269 GLN A C 1
ATOM 2158 O O . GLN A 1 269 ? -25.622 29.277 2.350 1.00 87.38 269 GLN A O 1
ATOM 2163 N N . ASN A 1 270 ? -23.757 29.842 3.472 1.00 85.38 270 ASN A N 1
ATOM 2164 C CA . ASN A 1 270 ? -23.396 31.007 2.662 1.00 85.38 270 ASN A CA 1
ATOM 2165 C C . ASN A 1 270 ? -22.904 30.633 1.242 1.00 85.38 270 ASN A C 1
ATOM 2167 O O . ASN A 1 270 ? -22.805 31.506 0.379 1.00 85.38 270 ASN A O 1
ATOM 2171 N N . LEU A 1 271 ? -22.576 29.357 0.996 1.00 89.19 271 LEU A N 1
ATOM 2172 C CA . LEU A 1 271 ? -22.027 28.843 -0.262 1.00 89.19 271 LEU A CA 1
ATOM 2173 C C . LEU A 1 271 ? -23.139 28.216 -1.114 1.00 89.19 271 LEU A C 1
ATOM 2175 O O . LEU A 1 271 ? -23.227 27.002 -1.282 1.00 89.19 271 LEU A O 1
ATOM 2179 N N . GLU A 1 272 ? -24.026 29.056 -1.651 1.00 84.44 272 GLU A N 1
ATOM 2180 C CA . GLU A 1 272 ? -25.265 28.611 -2.309 1.00 84.44 272 GLU A CA 1
ATOM 2181 C C . GLU A 1 272 ? -25.085 27.672 -3.514 1.00 84.44 272 GLU A C 1
ATOM 2183 O O . GLU A 1 272 ? -26.019 26.935 -3.849 1.00 84.44 272 GLU A O 1
ATOM 2188 N N . ASN A 1 273 ? -23.909 27.707 -4.147 1.00 88.94 273 ASN A N 1
ATOM 2189 C CA . ASN A 1 273 ? -23.540 26.918 -5.324 1.00 88.94 273 ASN A CA 1
ATOM 2190 C C . ASN A 1 273 ? -22.828 25.593 -4.984 1.00 88.94 273 ASN A C 1
ATOM 2192 O O . ASN A 1 273 ? -22.522 24.815 -5.891 1.00 88.94 273 ASN A O 1
ATOM 2196 N N . LEU A 1 274 ? -22.565 25.319 -3.699 1.00 92.56 274 LEU A N 1
ATOM 2197 C CA . LEU A 1 274 ? -21.756 24.187 -3.253 1.00 92.56 274 LEU A CA 1
ATOM 2198 C C . LEU A 1 274 ? -22.430 22.842 -3.575 1.00 92.56 274 LEU A C 1
ATOM 2200 O O . LEU A 1 274 ? -23.424 22.445 -2.964 1.00 92.56 274 LEU A O 1
ATOM 2204 N N . ALA A 1 275 ? -21.862 22.123 -4.542 1.00 88.19 275 ALA A N 1
ATOM 2205 C CA . ALA A 1 275 ? -22.360 20.844 -5.037 1.00 88.19 275 ALA A CA 1
ATOM 2206 C C . ALA A 1 275 ? -21.565 19.645 -4.493 1.00 88.19 275 ALA A C 1
ATOM 2208 O O . ALA A 1 275 ? -22.147 18.569 -4.329 1.00 88.19 275 ALA A O 1
ATOM 2209 N N . SER A 1 276 ? -20.274 19.830 -4.199 1.00 89.50 276 SER A N 1
ATOM 2210 C CA . SER A 1 276 ? -19.367 18.808 -3.667 1.00 89.50 276 SER A CA 1
ATOM 2211 C C . SER A 1 276 ? -18.594 19.324 -2.454 1.00 89.50 276 SER A C 1
ATOM 2213 O O . SER A 1 276 ? -18.025 20.414 -2.500 1.00 89.50 276 SER A O 1
ATOM 2215 N N . LEU A 1 277 ? -18.560 18.533 -1.381 1.00 93.12 277 LEU A N 1
ATOM 2216 C CA . LEU A 1 277 ? -17.838 18.832 -0.145 1.00 93.12 277 LEU A CA 1
ATOM 2217 C C . LEU A 1 277 ? -17.113 17.579 0.364 1.00 93.12 277 LEU A C 1
ATOM 2219 O O . LEU A 1 277 ? -17.717 16.508 0.416 1.00 93.12 277 LEU A O 1
ATOM 2223 N N . THR A 1 278 ? -15.856 17.697 0.794 1.00 89.12 278 THR A N 1
ATOM 2224 C CA . THR A 1 278 ? -15.155 16.626 1.532 1.00 89.12 278 THR A CA 1
ATOM 2225 C C . THR A 1 278 ? -14.684 17.120 2.895 1.00 89.12 278 THR A C 1
ATOM 2227 O O . THR A 1 278 ? -14.150 18.218 3.021 1.00 89.12 278 THR A O 1
ATOM 2230 N N . MET A 1 279 ? -14.917 16.314 3.928 1.00 89.62 279 MET A N 1
ATOM 2231 C CA . MET A 1 279 ? -14.748 16.672 5.340 1.00 89.62 279 MET A CA 1
ATOM 2232 C C . MET A 1 279 ? -14.290 15.483 6.210 1.00 89.62 279 MET A C 1
ATOM 2234 O O . MET A 1 279 ? -14.079 15.667 7.411 1.00 89.62 279 MET A O 1
ATOM 2238 N N . GLU A 1 280 ? -14.090 14.284 5.643 1.00 83.56 280 GLU A N 1
ATOM 2239 C CA . GLU A 1 280 ? -13.527 13.125 6.361 1.00 83.56 280 GLU A CA 1
ATOM 2240 C C . GLU A 1 280 ? -12.270 13.468 7.186 1.00 83.56 280 GLU A C 1
ATOM 2242 O O . GLU A 1 280 ? -11.478 14.347 6.837 1.00 83.56 280 GLU A O 1
ATOM 2247 N N . MET A 1 281 ? -12.033 12.705 8.256 1.00 79.75 281 MET A N 1
ATOM 2248 C CA . MET A 1 281 ? -10.872 12.839 9.155 1.00 79.75 281 MET A CA 1
ATOM 2249 C C . MET A 1 281 ? -10.777 14.167 9.934 1.00 79.75 281 MET A C 1
ATOM 2251 O O . MET A 1 281 ? -9.764 14.408 10.586 1.00 79.75 281 MET A O 1
ATOM 2255 N N . ASN A 1 282 ? -11.815 15.007 9.919 1.00 88.06 282 ASN A N 1
ATOM 2256 C CA . ASN A 1 282 ? -11.976 16.080 10.905 1.00 88.06 282 ASN A CA 1
ATOM 2257 C C . ASN A 1 282 ? -12.515 15.528 12.245 1.00 88.06 282 ASN A C 1
ATOM 2259 O O . ASN A 1 282 ? -13.238 14.529 12.230 1.00 88.06 282 ASN A O 1
ATOM 2263 N N . PRO A 1 283 ? -12.254 16.180 13.396 1.00 88.62 283 PRO A N 1
ATOM 2264 C CA . PRO A 1 283 ? -12.818 15.784 14.696 1.00 88.62 283 PRO A CA 1
ATOM 2265 C C . PRO A 1 283 ? -14.349 15.601 14.707 1.00 88.62 283 PRO A C 1
ATOM 2267 O O . PRO A 1 283 ? -14.870 14.690 15.351 1.00 88.62 283 PRO A O 1
ATOM 2270 N N . ILE A 1 284 ? -15.080 16.421 13.948 1.00 84.69 284 ILE A N 1
ATOM 2271 C CA . ILE A 1 284 ? -16.543 16.345 13.787 1.00 84.69 284 ILE A CA 1
ATOM 2272 C C . ILE A 1 284 ? -17.036 15.095 13.029 1.00 84.69 284 ILE A C 1
ATOM 2274 O O . ILE A 1 284 ? -18.201 14.724 13.146 1.00 84.69 284 ILE A O 1
ATOM 2278 N N . TYR A 1 285 ? -16.159 14.429 12.269 1.00 78.50 285 TYR A N 1
ATOM 2279 C CA . TYR A 1 285 ? -16.481 13.221 11.498 1.00 78.50 285 TYR A CA 1
ATOM 2280 C C . TYR A 1 285 ? -16.470 11.955 12.370 1.00 78.50 285 TYR A C 1
ATOM 2282 O O . TYR A 1 285 ? -17.288 11.061 12.175 1.00 78.50 285 TYR A O 1
ATOM 2290 N N . SER A 1 286 ? -15.554 11.867 13.342 1.00 65.69 286 SER A N 1
ATOM 2291 C CA . SER A 1 286 ? -15.407 10.698 14.226 1.00 65.69 286 SER A CA 1
ATOM 2292 C C . SER A 1 286 ? -16.224 10.778 15.520 1.00 65.69 286 SER A C 1
ATOM 2294 O O . SER A 1 286 ? -16.426 9.757 16.173 1.00 65.69 286 SER A O 1
ATOM 2296 N N . SER A 1 287 ? -16.693 11.969 15.902 1.00 65.00 287 SER A N 1
ATOM 2297 C CA . SER A 1 287 ? -17.399 12.208 17.171 1.00 65.00 287 SER A CA 1
ATOM 2298 C C . SER A 1 287 ? -18.926 12.068 17.099 1.00 65.00 287 SER A C 1
ATOM 2300 O O . SER A 1 287 ? -19.565 11.919 18.140 1.00 65.00 287 SER A O 1
ATOM 2302 N N . ASP A 1 288 ? -19.527 12.087 15.904 1.00 64.44 288 ASP A N 1
ATOM 2303 C CA . ASP A 1 288 ? -20.983 12.059 15.723 1.00 64.44 288 ASP A CA 1
ATOM 2304 C C . ASP A 1 288 ? -21.408 11.046 14.645 1.00 64.44 288 ASP A C 1
ATOM 2306 O O . ASP A 1 288 ? -21.287 11.287 13.447 1.00 64.44 288 ASP A O 1
ATOM 2310 N N . TYR A 1 289 ? -21.994 9.920 15.063 1.00 67.25 289 TYR A N 1
ATOM 2311 C CA . TYR A 1 289 ? -22.532 8.892 14.157 1.00 67.25 289 TYR A CA 1
ATOM 2312 C C . TYR A 1 289 ? -23.680 9.400 13.256 1.00 67.25 289 TYR A C 1
ATOM 2314 O O . TYR A 1 289 ? -24.054 8.739 12.286 1.00 67.25 289 TYR A O 1
ATOM 2322 N N . THR A 1 290 ? -24.254 10.573 13.547 1.00 75.56 290 THR A N 1
ATOM 2323 C CA . THR A 1 290 ? -25.252 11.236 12.698 1.00 75.56 290 THR A CA 1
ATOM 2324 C C . THR A 1 290 ? -24.637 12.179 11.660 1.00 75.56 290 THR A C 1
ATOM 2326 O O . THR A 1 290 ? -25.393 12.738 10.863 1.00 75.56 290 THR A O 1
ATOM 2329 N N . TYR A 1 291 ? -23.302 12.312 11.608 1.00 83.56 291 TYR A N 1
ATOM 2330 C CA . TYR A 1 291 ? -22.547 13.273 10.790 1.00 83.56 291 TYR A CA 1
ATOM 2331 C C . TYR A 1 291 ? -23.165 13.547 9.406 1.00 83.56 291 TYR A C 1
ATOM 2333 O O . TYR A 1 291 ? -23.582 14.672 9.129 1.00 83.56 291 TYR A O 1
ATOM 2341 N N . ARG A 1 292 ? -23.331 12.523 8.553 1.00 81.44 292 ARG A N 1
ATOM 2342 C CA . ARG A 1 292 ? -23.891 12.697 7.194 1.00 81.44 292 ARG A CA 1
ATOM 2343 C C . ARG A 1 292 ? -25.341 13.194 7.185 1.00 81.44 292 ARG A C 1
ATOM 2345 O O . ARG A 1 292 ? -25.706 14.001 6.335 1.00 81.44 292 ARG A O 1
ATOM 2352 N N . ASN A 1 293 ? -26.173 12.751 8.131 1.00 81.12 293 ASN A N 1
ATOM 2353 C CA . ASN A 1 293 ? -27.558 13.225 8.253 1.00 81.12 293 ASN A CA 1
ATOM 2354 C C . ASN A 1 293 ? -27.602 14.698 8.673 1.00 81.12 293 ASN A C 1
ATOM 2356 O O . ASN A 1 293 ? -28.431 15.455 8.174 1.00 81.12 293 ASN A O 1
ATOM 2360 N N . ARG A 1 294 ? -26.694 15.101 9.565 1.00 85.62 294 ARG A N 1
ATOM 2361 C CA . ARG A 1 294 ? -26.589 16.460 10.101 1.00 85.62 294 ARG A CA 1
ATOM 2362 C C . ARG A 1 294 ? -26.009 17.427 9.058 1.00 85.62 294 ARG A C 1
ATOM 2364 O O . ARG A 1 294 ? -26.577 18.492 8.837 1.00 85.62 294 ARG A O 1
ATOM 2371 N N . MET A 1 295 ? -25.002 17.003 8.291 1.00 87.56 295 MET A N 1
ATOM 2372 C CA . MET A 1 295 ? -24.527 17.722 7.100 1.00 87.56 295 MET A CA 1
ATOM 2373 C C . MET A 1 295 ? -25.619 17.893 6.038 1.00 87.56 295 MET A C 1
ATOM 2375 O O . MET A 1 295 ? -25.787 18.992 5.519 1.00 87.56 295 MET A O 1
ATOM 2379 N N . ASN A 1 296 ? -26.413 16.853 5.760 1.00 85.19 296 ASN A N 1
ATOM 2380 C CA . ASN A 1 296 ? -27.554 16.940 4.838 1.00 85.19 296 ASN A CA 1
ATOM 2381 C C . ASN A 1 296 ? -28.668 17.893 5.331 1.00 85.19 296 ASN A C 1
ATOM 2383 O O . ASN A 1 296 ? -29.429 18.404 4.511 1.00 85.19 296 ASN A O 1
ATOM 2387 N N . GLN A 1 297 ? -28.787 18.138 6.643 1.00 86.00 297 GLN A N 1
ATOM 2388 C CA . GLN A 1 297 ? -29.695 19.153 7.200 1.00 86.00 297 GLN A CA 1
ATOM 2389 C C . GLN A 1 297 ? -29.135 20.573 7.045 1.00 86.00 297 GLN A C 1
ATOM 2391 O O . GLN A 1 297 ? -29.894 21.493 6.752 1.00 86.00 297 GLN A O 1
ATOM 2396 N N . ILE A 1 298 ? -27.821 20.755 7.222 1.00 88.75 298 ILE A N 1
ATOM 2397 C CA . ILE A 1 298 ? -27.160 22.055 7.042 1.00 88.75 298 ILE A CA 1
ATOM 2398 C C . ILE A 1 298 ? -27.120 22.433 5.553 1.00 88.75 298 ILE A C 1
ATOM 2400 O O . ILE A 1 298 ? -27.430 23.572 5.213 1.00 88.75 298 ILE A O 1
ATOM 2404 N N . LEU A 1 299 ? -26.799 21.489 4.662 1.00 90.25 299 LEU A N 1
ATOM 2405 C CA . LEU A 1 299 ? -26.609 21.710 3.224 1.00 90.25 299 LEU A CA 1
ATOM 2406 C C . LEU A 1 299 ? -27.568 20.862 2.361 1.00 90.25 299 LEU A C 1
ATOM 2408 O O . LEU A 1 299 ? -27.125 19.980 1.625 1.00 90.25 299 LEU A O 1
ATOM 2412 N N . PRO A 1 300 ? -28.886 21.137 2.367 1.00 85.50 300 PRO A N 1
ATOM 2413 C CA . PRO A 1 300 ? -29.872 20.333 1.634 1.00 85.50 300 PRO A CA 1
ATOM 2414 C C . PRO A 1 300 ? -29.764 20.426 0.098 1.00 85.50 300 PRO A C 1
ATOM 2416 O O . PRO A 1 300 ? -30.389 19.632 -0.601 1.00 85.50 300 PRO A O 1
ATOM 2419 N N . LYS A 1 301 ? -28.987 21.382 -0.442 1.00 85.19 301 LYS A N 1
ATOM 2420 C CA . LYS A 1 301 ? -28.671 21.506 -1.882 1.00 85.19 301 LYS A CA 1
ATOM 2421 C C . LYS A 1 301 ? -27.469 20.643 -2.324 1.00 85.19 301 LYS A C 1
ATOM 2423 O O . LYS A 1 301 ? -27.264 20.472 -3.527 1.00 85.19 301 LYS A O 1
ATOM 2428 N N . LEU A 1 302 ? -26.666 20.133 -1.384 1.00 88.75 302 LEU A N 1
ATOM 2429 C CA . LEU A 1 302 ? -25.408 19.432 -1.662 1.00 88.75 302 LEU A CA 1
ATOM 2430 C C . LEU A 1 302 ? -25.665 18.109 -2.403 1.00 88.75 302 LEU A C 1
ATOM 2432 O O . LEU A 1 302 ? -26.573 17.356 -2.043 1.00 88.75 302 LEU A O 1
ATOM 2436 N N . LYS A 1 303 ? -24.858 17.799 -3.425 1.00 82.62 303 LYS A N 1
ATOM 2437 C CA . LYS A 1 303 ? -24.997 16.572 -4.236 1.00 82.62 303 LYS A CA 1
ATOM 2438 C C . LYS A 1 303 ? -24.043 15.471 -3.778 1.00 82.62 303 LYS A C 1
ATOM 2440 O O . LYS A 1 303 ? -24.446 14.312 -3.698 1.00 82.62 303 LYS A O 1
ATOM 2445 N N . MET A 1 304 ? -22.804 15.841 -3.460 1.00 74.75 304 MET A N 1
ATOM 2446 C CA . MET A 1 304 ? -21.735 14.939 -3.031 1.00 74.75 304 MET A CA 1
ATOM 2447 C C . MET A 1 304 ? -21.178 15.384 -1.678 1.00 74.75 304 MET A C 1
ATOM 2449 O O . MET A 1 304 ? -20.810 16.544 -1.503 1.00 74.75 304 MET A O 1
ATOM 2453 N N . LEU A 1 305 ? -21.091 14.446 -0.739 1.00 84.44 305 LEU A N 1
ATOM 2454 C CA . LEU A 1 305 ? -20.453 14.615 0.564 1.00 84.44 305 LEU A CA 1
ATOM 2455 C C . LEU A 1 305 ? -19.455 13.469 0.753 1.00 84.44 305 LEU A C 1
ATOM 2457 O O . LEU A 1 305 ? -19.850 12.305 0.672 1.00 84.44 305 LEU A O 1
ATOM 2461 N N . ASP A 1 306 ? -18.187 13.782 1.004 1.00 79.19 306 ASP A N 1
ATOM 2462 C CA . ASP A 1 306 ? -17.088 12.815 1.182 1.00 79.19 306 ASP A CA 1
ATOM 2463 C C . ASP A 1 306 ? -16.920 11.843 -0.001 1.00 79.19 306 ASP A C 1
ATOM 2465 O O . ASP A 1 306 ? -16.662 10.659 0.172 1.00 79.19 306 ASP A O 1
ATOM 2469 N N . GLY A 1 307 ? -17.144 12.313 -1.231 1.00 63.88 307 GLY A N 1
ATOM 2470 C CA . GLY A 1 307 ? -17.108 11.457 -2.426 1.00 63.88 307 GLY A CA 1
ATOM 2471 C C . GLY A 1 307 ? -18.320 10.526 -2.596 1.00 63.88 307 GLY A C 1
ATOM 2472 O O . GLY A 1 307 ? -18.424 9.855 -3.618 1.00 63.88 307 GLY A O 1
ATOM 2473 N N . PHE A 1 308 ? -19.282 10.534 -1.667 1.00 67.12 308 PHE A N 1
ATOM 2474 C CA . PHE A 1 308 ? -20.528 9.765 -1.754 1.00 67.12 308 PHE A CA 1
ATOM 2475 C C . PHE A 1 308 ? -21.744 10.677 -2.004 1.00 67.12 308 PHE A C 1
ATOM 2477 O O . PHE A 1 308 ? -21.839 11.743 -1.385 1.00 67.12 308 PHE A O 1
ATOM 2484 N N . PRO A 1 309 ? -22.736 10.263 -2.816 1.00 68.88 309 PRO A N 1
ATOM 2485 C CA . PRO A 1 309 ? -23.978 11.014 -2.984 1.00 68.88 309 PRO A CA 1
ATOM 2486 C C . PRO A 1 309 ? -24.703 11.286 -1.655 1.00 68.88 309 PRO A C 1
ATOM 2488 O O . PRO A 1 309 ? -24.792 10.418 -0.782 1.00 68.88 309 PRO A O 1
ATOM 2491 N N . THR A 1 310 ? -25.279 12.478 -1.505 1.00 67.50 310 THR A N 1
ATOM 2492 C CA . THR A 1 310 ? -26.057 12.871 -0.309 1.00 67.50 310 THR A CA 1
ATOM 2493 C C . THR A 1 310 ? -27.367 12.091 -0.156 1.00 67.50 310 THR A C 1
ATOM 2495 O O . THR A 1 310 ? -27.894 11.967 0.951 1.00 67.50 310 THR A O 1
ATOM 2498 N N . THR A 1 311 ? -27.864 11.498 -1.245 1.00 58.62 311 THR A N 1
ATOM 2499 C CA . THR A 1 311 ? -29.053 10.629 -1.293 1.00 58.62 311 THR A CA 1
ATOM 2500 C C . THR A 1 311 ? -28.827 9.218 -0.732 1.00 58.62 311 THR A C 1
ATOM 2502 O O . THR A 1 311 ? -29.796 8.487 -0.522 1.00 58.62 311 THR A O 1
ATOM 2505 N N . TRP A 1 312 ? -27.578 8.818 -0.477 1.00 50.19 312 TRP A N 1
ATOM 2506 C CA . TRP A 1 312 ? -27.227 7.483 0.012 1.00 50.19 312 TRP A CA 1
ATOM 2507 C C . TRP A 1 312 ? -27.602 7.305 1.496 1.00 50.19 312 TRP A C 1
ATOM 2509 O O . TRP A 1 312 ? -27.230 8.124 2.337 1.00 50.19 312 TRP A O 1
ATOM 2519 N N . ARG A 1 313 ? -28.346 6.238 1.836 1.00 41.34 313 ARG A N 1
ATOM 2520 C CA . ARG A 1 313 ? -28.828 5.972 3.206 1.00 41.34 313 ARG A CA 1
ATOM 2521 C C . ARG A 1 313 ? -28.615 4.521 3.660 1.00 41.34 313 ARG A C 1
ATOM 2523 O O . ARG A 1 313 ? -29.322 3.630 3.207 1.00 41.34 313 ARG A O 1
ATOM 2530 N N . GLN A 1 314 ? -27.734 4.391 4.655 1.00 35.94 314 GLN A N 1
ATOM 2531 C CA . GLN A 1 314 ? -27.531 3.284 5.605 1.00 35.94 314 GLN A CA 1
ATOM 2532 C C . GLN A 1 314 ? -27.064 1.915 5.061 1.00 35.94 314 GLN A C 1
ATOM 2534 O O . GLN A 1 314 ? -27.612 1.356 4.118 1.00 35.94 314 GLN A O 1
ATOM 2539 N N . GLY A 1 315 ? -26.054 1.361 5.741 1.00 33.62 315 GLY A N 1
ATOM 2540 C CA . GLY A 1 315 ? -25.402 0.085 5.435 1.00 33.62 315 GLY A CA 1
ATOM 2541 C C . GLY A 1 315 ? -23.947 0.113 5.907 1.00 33.62 315 GLY A C 1
ATOM 2542 O O . GLY A 1 315 ? -23.044 0.180 5.082 1.00 33.62 315 GLY A O 1
ATOM 2543 N N . ASP A 1 316 ? -23.735 0.176 7.224 1.00 33.38 316 ASP A N 1
ATOM 2544 C CA . ASP A 1 316 ? -22.407 0.354 7.833 1.00 33.38 316 ASP A CA 1
ATOM 2545 C C . ASP A 1 316 ? -21.539 -0.917 7.678 1.00 33.38 316 ASP A C 1
ATOM 2547 O O . ASP A 1 316 ? -21.973 -1.988 8.115 1.00 33.38 316 ASP A O 1
ATOM 2551 N N . PRO A 1 317 ? -20.346 -0.842 7.052 1.00 32.06 317 PRO A N 1
ATOM 2552 C CA . PRO A 1 317 ? -19.482 -2.001 6.841 1.00 32.06 317 PRO A CA 1
ATOM 2553 C C . PRO A 1 317 ? -18.580 -2.349 8.041 1.00 32.06 317 PRO A C 1
ATOM 2555 O O . PRO A 1 317 ? -17.933 -3.397 8.009 1.00 32.06 317 PRO A O 1
ATOM 2558 N N . TYR A 1 318 ? -18.496 -1.520 9.090 1.00 34.22 318 TYR A N 1
ATOM 2559 C CA . TYR A 1 318 ? -17.513 -1.695 10.170 1.00 34.22 318 TYR A CA 1
ATOM 2560 C C . TYR A 1 318 ? -17.962 -2.656 11.286 1.00 34.22 318 TYR A C 1
ATOM 2562 O O . TYR A 1 318 ? -18.061 -2.293 12.457 1.00 34.22 318 TYR A O 1
ATOM 2570 N N . GLN A 1 319 ? -18.149 -3.936 10.943 1.00 28.64 319 GLN A N 1
ATOM 2571 C CA . GLN A 1 319 ? -18.064 -5.020 11.931 1.00 28.64 319 GLN A CA 1
ATOM 2572 C C . GLN A 1 319 ? -16.635 -5.570 11.994 1.00 28.64 319 GLN A C 1
ATOM 2574 O O . GLN A 1 319 ? -16.204 -6.324 11.122 1.00 28.64 319 GLN A O 1
ATOM 2579 N N . ALA A 1 320 ? -15.904 -5.207 13.049 1.00 27.25 320 ALA A N 1
ATOM 2580 C CA . ALA A 1 320 ? -14.587 -5.769 13.324 1.00 27.25 320 ALA A CA 1
ATOM 2581 C C . ALA A 1 320 ? -14.686 -7.270 13.659 1.00 27.25 320 ALA A C 1
ATOM 2583 O O . ALA A 1 320 ? -15.431 -7.685 14.551 1.00 27.25 320 ALA A O 1
ATOM 2584 N N . LEU A 1 321 ? -13.904 -8.088 12.952 1.00 28.27 321 LEU A N 1
ATOM 2585 C CA . LEU A 1 321 ? -13.542 -9.431 13.410 1.00 28.27 321 LEU A CA 1
ATOM 2586 C C . LEU A 1 321 ? -12.454 -9.318 14.497 1.00 28.27 321 LEU A C 1
ATOM 2588 O O . LEU A 1 321 ? -11.695 -8.353 14.448 1.00 28.27 321 LEU A O 1
ATOM 2592 N N . PRO A 1 322 ? -12.358 -10.271 15.450 1.00 26.64 322 PRO A N 1
ATOM 2593 C CA . PRO A 1 322 ? -11.404 -10.189 16.558 1.00 26.64 322 PRO A CA 1
ATOM 2594 C C . PRO A 1 322 ? -9.951 -10.053 16.099 1.00 26.64 322 PRO A C 1
ATOM 2596 O O . PRO A 1 322 ? -9.538 -10.709 15.141 1.00 26.64 322 PRO A O 1
ATOM 2599 N N . ASP A 1 323 ? -9.186 -9.247 16.831 1.00 31.55 323 ASP A N 1
ATOM 2600 C CA . ASP A 1 323 ? -7.858 -8.775 16.428 1.00 31.55 323 ASP A CA 1
ATOM 2601 C C . ASP A 1 323 ? -6.803 -9.893 16.335 1.00 31.55 323 ASP A C 1
ATOM 2603 O O . ASP A 1 323 ? -5.881 -9.799 15.525 1.00 31.55 323 ASP A O 1
ATOM 2607 N N . ASP A 1 324 ? -7.017 -11.011 17.048 1.00 27.34 324 ASP A N 1
ATOM 2608 C CA . ASP A 1 324 ? -6.210 -12.251 17.044 1.00 27.34 324 ASP A CA 1
ATOM 2609 C C . ASP A 1 324 ? -5.963 -12.880 15.648 1.00 27.34 324 ASP A C 1
ATOM 2611 O O . ASP A 1 324 ? -5.275 -13.902 15.545 1.00 27.34 324 ASP A O 1
ATOM 2615 N N . PHE A 1 325 ? -6.538 -12.325 14.573 1.00 30.22 325 PHE A N 1
ATOM 2616 C CA . PHE A 1 325 ? -6.386 -12.815 13.202 1.00 30.22 325 PHE A CA 1
ATOM 2617 C C . PHE A 1 325 ? -5.499 -11.968 12.272 1.00 30.22 325 PHE A C 1
ATOM 2619 O O . PHE A 1 325 ? -5.131 -12.454 11.202 1.00 30.22 325 PHE A O 1
ATOM 2626 N N . TYR A 1 326 ? -5.145 -10.727 12.625 1.00 35.69 326 TYR A N 1
ATOM 2627 C CA . TYR A 1 326 ? -4.467 -9.826 11.676 1.00 35.69 326 TYR A CA 1
ATOM 2628 C C . TYR A 1 326 ? -2.926 -9.943 11.660 1.00 35.69 326 TYR A C 1
ATOM 2630 O O . TYR A 1 326 ? -2.316 -9.738 10.609 1.00 35.69 326 TYR A O 1
ATOM 2638 N N . ASP A 1 327 ? -2.300 -10.377 12.759 1.00 31.08 327 ASP A N 1
ATOM 2639 C CA . ASP A 1 327 ? -0.841 -10.334 13.013 1.00 31.08 327 ASP A CA 1
ATOM 2640 C C . ASP A 1 327 ? 0.041 -11.343 12.222 1.00 31.08 327 ASP A C 1
ATOM 2642 O O . ASP A 1 327 ? 1.123 -11.726 12.672 1.00 31.08 327 ASP A O 1
ATOM 2646 N N . VAL A 1 328 ? -0.392 -11.828 11.051 1.00 33.41 328 VAL A N 1
ATOM 2647 C CA . VAL A 1 328 ? 0.310 -12.904 10.304 1.00 33.41 328 VAL A CA 1
ATOM 2648 C C . VAL A 1 328 ? 0.753 -12.498 8.884 1.00 33.41 328 VAL A C 1
ATOM 2650 O O . VAL A 1 328 ? 1.567 -13.197 8.278 1.00 33.41 328 VAL A O 1
ATOM 2653 N N . PHE A 1 329 ? 0.303 -11.353 8.352 1.00 39.66 329 PHE A N 1
ATOM 2654 C CA . PHE A 1 329 ? 0.495 -10.990 6.936 1.00 39.66 329 PHE A CA 1
ATOM 2655 C C . PHE A 1 329 ? 1.039 -9.558 6.720 1.00 39.66 329 PHE A C 1
ATOM 2657 O O . PHE A 1 329 ? 0.311 -8.666 6.300 1.00 39.66 329 PHE A O 1
ATOM 2664 N N . GLU A 1 330 ? 2.344 -9.357 6.965 1.00 33.62 330 GLU A N 1
ATOM 2665 C CA . GLU A 1 330 ? 3.105 -8.129 6.627 1.00 33.62 330 GLU A CA 1
ATOM 2666 C C . GLU A 1 330 ? 4.187 -8.370 5.541 1.00 33.62 330 GLU A C 1
ATOM 2668 O O . GLU A 1 330 ? 5.370 -8.068 5.731 1.00 33.62 330 GLU A O 1
ATOM 2673 N N . GLN A 1 331 ? 3.842 -8.970 4.398 1.00 41.53 331 GLN A N 1
ATOM 2674 C CA . GLN A 1 331 ? 4.777 -9.120 3.267 1.00 41.53 331 GLN A CA 1
ATOM 2675 C C . GLN A 1 331 ? 4.020 -9.060 1.939 1.00 41.53 331 GLN A C 1
ATOM 2677 O O . GLN A 1 331 ? 2.968 -9.676 1.837 1.00 41.53 331 GLN A O 1
ATOM 2682 N N . TRP A 1 332 ? 4.545 -8.337 0.941 1.00 42.91 332 TRP A N 1
ATOM 2683 C CA . TRP A 1 332 ? 3.854 -8.022 -0.321 1.00 42.91 332 TRP A CA 1
ATOM 2684 C C . TRP A 1 332 ? 3.260 -9.270 -0.992 1.00 42.91 332 TRP A C 1
ATOM 2686 O O . TRP A 1 332 ? 4.009 -10.179 -1.348 1.00 42.91 332 TRP A O 1
ATOM 2696 N N . VAL A 1 333 ? 1.937 -9.285 -1.201 1.00 55.59 333 VAL A N 1
ATOM 2697 C CA . VAL A 1 333 ? 1.216 -10.407 -1.818 1.00 55.59 333 VAL A CA 1
ATOM 2698 C C . VAL A 1 333 ? 0.826 -10.058 -3.246 1.00 55.59 333 VAL A C 1
ATOM 2700 O O . VAL A 1 333 ? -0.012 -9.189 -3.494 1.00 55.59 333 VAL A O 1
ATOM 2703 N N . THR A 1 334 ? 1.415 -10.773 -4.196 1.00 56.75 334 THR A N 1
ATOM 2704 C CA . THR A 1 334 ? 1.188 -10.576 -5.635 1.00 56.75 334 THR A CA 1
ATOM 2705 C C . THR A 1 334 ? 0.058 -11.440 -6.197 1.00 56.75 334 THR A C 1
ATOM 2707 O O . THR A 1 334 ? -0.592 -11.042 -7.163 1.00 56.75 334 THR A O 1
ATOM 2710 N N . ALA A 1 335 ? -0.187 -12.617 -5.609 1.00 64.06 335 ALA A N 1
ATOM 2711 C CA . ALA A 1 335 ? -1.188 -13.578 -6.065 1.00 64.06 335 ALA A CA 1
ATOM 2712 C C . ALA A 1 335 ? -1.667 -14.503 -4.935 1.00 64.06 335 ALA A C 1
ATOM 2714 O O . ALA A 1 335 ? -0.917 -14.801 -4.003 1.00 64.06 335 ALA A O 1
ATOM 2715 N N . THR A 1 336 ? -2.894 -15.017 -5.064 1.00 72.50 336 THR A N 1
ATOM 2716 C CA . THR A 1 336 ? -3.461 -16.019 -4.148 1.00 72.50 336 THR A CA 1
ATOM 2717 C C . THR A 1 336 ? -4.183 -17.128 -4.909 1.00 72.50 336 THR A C 1
ATOM 2719 O O . THR A 1 336 ? -4.813 -16.902 -5.944 1.00 72.50 336 THR A O 1
ATOM 2722 N N . SER A 1 337 ? -4.096 -18.363 -4.415 1.00 73.44 337 SER A N 1
ATOM 2723 C CA . SER A 1 337 ? -4.814 -19.493 -5.007 1.00 73.44 337 SER A CA 1
ATOM 2724 C C . SER A 1 337 ? -5.144 -20.567 -3.983 1.00 73.44 337 SER A C 1
ATOM 2726 O O . SER A 1 337 ? -4.360 -20.841 -3.074 1.00 73.44 337 SER A O 1
ATOM 2728 N N . GLN A 1 338 ? -6.295 -21.213 -4.169 1.00 75.50 338 GLN A N 1
ATOM 2729 C CA . GLN A 1 338 ? -6.818 -22.221 -3.260 1.00 75.50 338 GLN A CA 1
ATOM 2730 C C . GLN A 1 338 ? -6.937 -23.608 -3.899 1.00 75.50 338 GLN A C 1
ATOM 2732 O O . GLN A 1 338 ? -7.260 -23.741 -5.078 1.00 75.50 338 GLN A O 1
ATOM 2737 N N . ASN A 1 339 ? -6.680 -24.635 -3.090 1.00 79.12 339 ASN A N 1
ATOM 2738 C CA . ASN A 1 339 ? -6.806 -26.036 -3.462 1.00 79.12 339 ASN A CA 1
ATOM 2739 C C . ASN A 1 339 ? -8.291 -26.451 -3.639 1.00 79.12 339 ASN A C 1
ATOM 2741 O O . ASN A 1 339 ? -9.080 -26.251 -2.715 1.00 79.12 339 ASN A O 1
ATOM 2745 N N . PRO A 1 340 ? -8.691 -27.079 -4.766 1.00 65.19 340 PRO A N 1
ATOM 2746 C CA . PRO A 1 340 ? -10.074 -27.526 -4.997 1.00 65.19 340 PRO A CA 1
ATOM 2747 C C . PRO A 1 340 ? -10.593 -28.650 -4.082 1.00 65.19 340 PRO A C 1
ATOM 2749 O O . PRO A 1 340 ? -11.762 -29.026 -4.187 1.00 65.19 340 PRO A O 1
ATOM 2752 N N . HIS A 1 341 ? -9.742 -29.267 -3.255 1.00 61.31 341 HIS A N 1
ATOM 2753 C CA . HIS A 1 341 ? -10.083 -30.457 -2.459 1.00 61.31 341 HIS A CA 1
ATOM 2754 C C . HIS A 1 341 ? -9.795 -30.309 -0.957 1.00 61.31 341 HIS A C 1
ATOM 2756 O O . HIS A 1 341 ? -10.075 -31.229 -0.187 1.00 61.31 341 HIS A O 1
ATOM 2762 N N . SER A 1 342 ? -9.235 -29.179 -0.526 1.00 56.75 342 SER A N 1
ATOM 2763 C CA . SER A 1 342 ? -8.875 -28.931 0.871 1.00 56.75 342 SER A CA 1
ATOM 2764 C C . SER A 1 342 ? -8.773 -27.435 1.173 1.00 56.75 342 SER A C 1
ATOM 2766 O O . SER A 1 342 ? -8.538 -26.607 0.294 1.00 56.75 342 SER A O 1
ATOM 2768 N N . SER A 1 343 ? -8.935 -27.081 2.445 1.00 54.94 343 SER A N 1
ATOM 2769 C CA . SER A 1 343 ? -8.840 -25.716 2.966 1.00 54.94 343 SER A CA 1
ATOM 2770 C C . SER A 1 343 ? -7.382 -25.214 2.943 1.00 54.94 343 SER A C 1
ATOM 2772 O O . SER A 1 343 ? -6.765 -25.059 3.992 1.00 54.94 343 SER A O 1
ATOM 2774 N N . ILE A 1 344 ? -6.788 -25.004 1.763 1.00 62.16 344 ILE A N 1
ATOM 2775 C CA . ILE A 1 344 ? -5.363 -24.664 1.614 1.00 62.16 344 ILE A CA 1
ATOM 2776 C C . ILE A 1 344 ? -5.169 -23.456 0.691 1.00 62.16 344 ILE A C 1
ATOM 2778 O O . ILE A 1 344 ? -5.547 -23.509 -0.479 1.00 62.16 344 ILE A O 1
ATOM 2782 N N . MET A 1 345 ? -4.522 -22.403 1.200 1.00 60.78 345 MET A N 1
ATOM 2783 C CA . MET A 1 345 ? -4.194 -21.171 0.467 1.00 60.78 345 MET A CA 1
ATOM 2784 C C . MET A 1 345 ? -2.696 -21.090 0.160 1.00 60.78 345 MET A C 1
ATOM 2786 O O . MET A 1 345 ? -1.875 -21.239 1.062 1.00 60.78 345 MET A O 1
ATOM 2790 N N . ILE A 1 346 ? -2.341 -20.779 -1.088 1.00 60.12 346 ILE A N 1
ATOM 2791 C CA . ILE A 1 346 ? -0.987 -20.360 -1.470 1.00 60.12 346 ILE A CA 1
ATOM 2792 C C . ILE A 1 346 ? -0.903 -18.839 -1.445 1.00 60.12 346 ILE A C 1
ATOM 2794 O O . ILE A 1 346 ? -1.743 -18.161 -2.032 1.00 60.12 346 ILE A O 1
ATOM 2798 N N . ASN A 1 347 ? 0.157 -18.338 -0.824 1.00 60.84 347 ASN A N 1
ATOM 2799 C CA . ASN A 1 347 ? 0.590 -16.951 -0.852 1.00 60.84 347 ASN A CA 1
ATOM 2800 C C . ASN A 1 347 ? 2.072 -16.912 -1.296 1.00 60.84 347 ASN A C 1
ATOM 2802 O O . ASN A 1 347 ? 2.840 -17.787 -0.887 1.00 60.84 347 ASN A O 1
ATOM 2806 N N . ASN A 1 348 ? 2.476 -15.949 -2.135 1.00 60.53 348 ASN A N 1
ATOM 2807 C CA . ASN A 1 348 ? 3.892 -15.690 -2.422 1.00 60.53 348 ASN A CA 1
ATOM 2808 C C . ASN A 1 348 ? 4.280 -14.287 -1.937 1.00 60.53 348 ASN A C 1
ATOM 2810 O O . ASN A 1 348 ? 3.729 -13.295 -2.411 1.00 60.53 348 ASN A O 1
ATOM 2814 N N . CYS A 1 349 ? 5.231 -14.245 -1.004 1.00 52.62 349 CYS A N 1
ATOM 2815 C CA . CYS A 1 349 ? 5.632 -13.063 -0.250 1.00 52.62 349 CYS A CA 1
ATOM 2816 C C . CYS A 1 349 ? 7.134 -12.805 -0.412 1.00 52.62 349 CYS A C 1
ATOM 2818 O O . CYS A 1 349 ? 7.934 -13.534 0.170 1.00 52.62 349 CYS A O 1
ATOM 2820 N N . ASN A 1 350 ? 7.553 -11.786 -1.170 1.00 56.41 350 ASN A N 1
ATOM 2821 C CA . ASN A 1 350 ? 8.980 -11.463 -1.385 1.00 56.41 350 ASN A CA 1
ATOM 2822 C C . ASN A 1 350 ? 9.858 -12.670 -1.821 1.00 56.41 350 ASN A C 1
ATOM 2824 O O . ASN A 1 350 ? 11.048 -12.715 -1.512 1.00 56.41 350 ASN A O 1
ATOM 2828 N N . GLY A 1 351 ? 9.283 -13.664 -2.513 1.00 60.66 351 GLY A N 1
ATOM 2829 C CA . GLY A 1 351 ? 9.961 -14.915 -2.879 1.00 60.66 351 GLY A CA 1
ATOM 2830 C C . GLY A 1 351 ? 9.735 -16.091 -1.915 1.00 60.66 351 GLY A C 1
ATOM 2831 O O . GLY A 1 351 ? 10.136 -17.204 -2.229 1.00 60.66 351 GLY A O 1
ATOM 2832 N N . LEU A 1 352 ? 9.054 -15.930 -0.781 1.00 68.00 352 LEU A N 1
ATOM 2833 C CA . LEU A 1 352 ? 8.583 -17.058 0.034 1.00 68.00 352 LEU A CA 1
ATOM 2834 C C . LEU A 1 352 ? 7.289 -17.628 -0.554 1.00 68.00 352 LEU A C 1
ATOM 2836 O O . LEU A 1 352 ? 6.264 -16.955 -0.548 1.00 68.00 352 LEU A O 1
ATOM 2840 N N . VAL A 1 353 ? 7.310 -18.885 -1.001 1.00 76.69 353 VAL A N 1
ATOM 2841 C CA . VAL A 1 353 ? 6.102 -19.648 -1.353 1.00 76.69 353 VAL A CA 1
ATOM 2842 C C . VAL A 1 353 ? 5.560 -20.282 -0.078 1.00 76.69 353 VAL A C 1
ATOM 2844 O O . VAL A 1 353 ? 6.209 -21.152 0.508 1.00 76.69 353 VAL A O 1
ATOM 2847 N N . VAL A 1 354 ? 4.371 -19.860 0.352 1.00 76.62 354 VAL A N 1
ATOM 2848 C CA . VAL A 1 354 ? 3.778 -20.260 1.632 1.00 76.62 354 VAL A CA 1
ATOM 2849 C C . VAL A 1 354 ? 2.393 -20.868 1.428 1.00 76.62 354 VAL A C 1
ATOM 2851 O O . VAL A 1 354 ? 1.539 -20.306 0.748 1.00 76.62 354 VAL A O 1
ATOM 2854 N N . VAL A 1 355 ? 2.181 -22.032 2.035 1.00 80.50 355 VAL A N 1
ATOM 2855 C CA . VAL A 1 355 ? 0.986 -22.872 1.962 1.00 80.50 355 VAL A CA 1
ATOM 2856 C C . VAL A 1 355 ? 0.346 -22.897 3.350 1.00 80.50 355 VAL A C 1
ATOM 2858 O O . VAL A 1 355 ? 0.875 -23.496 4.292 1.00 80.50 355 VAL A O 1
ATOM 2861 N N . TRP A 1 356 ? -0.790 -22.223 3.477 1.00 79.56 356 TRP A N 1
ATOM 2862 C CA . TRP A 1 356 ? -1.507 -21.986 4.728 1.00 79.56 356 TRP A CA 1
ATOM 2863 C C . TRP A 1 356 ? -2.695 -22.924 4.893 1.00 79.56 356 TRP A C 1
ATOM 2865 O O . TRP A 1 356 ? -3.370 -23.260 3.919 1.00 79.56 356 TRP A O 1
ATOM 2875 N N . ASN A 1 357 ? -2.990 -23.286 6.139 1.00 79.56 357 ASN A N 1
ATOM 2876 C CA . ASN A 1 357 ? -4.225 -23.964 6.493 1.00 79.56 357 ASN A CA 1
ATOM 2877 C C . ASN A 1 357 ? -5.348 -22.935 6.678 1.00 79.56 357 ASN A C 1
ATOM 2879 O O . ASN A 1 357 ? -5.256 -22.051 7.529 1.00 79.56 357 ASN A O 1
ATOM 2883 N N . MET A 1 358 ? -6.422 -23.077 5.909 1.00 76.62 358 MET A N 1
ATOM 2884 C CA . MET A 1 358 ? -7.603 -22.218 5.979 1.00 76.62 358 MET A CA 1
ATOM 2885 C C . MET A 1 358 ? -8.614 -22.675 7.038 1.00 76.62 358 MET A C 1
ATOM 2887 O O . MET A 1 358 ? -9.485 -21.892 7.400 1.00 76.62 358 MET A O 1
ATOM 2891 N N . ASP A 1 359 ? -8.505 -23.890 7.586 1.00 77.44 359 ASP A N 1
ATOM 2892 C CA . ASP A 1 359 ? -9.414 -24.363 8.643 1.00 77.44 359 ASP A CA 1
ATOM 2893 C C . ASP A 1 359 ? -9.437 -23.430 9.881 1.00 77.44 359 ASP A C 1
ATOM 2895 O O . ASP A 1 359 ? -10.532 -23.050 10.295 1.00 77.44 359 ASP A O 1
ATOM 2899 N N . PRO A 1 360 ? -8.287 -22.970 10.423 1.00 75.69 360 PRO A N 1
ATOM 2900 C CA . PRO A 1 360 ? -8.220 -21.910 11.439 1.00 75.69 360 PRO A CA 1
ATOM 2901 C C . PRO A 1 360 ? -8.842 -20.564 11.043 1.00 75.69 360 PRO A C 1
ATOM 2903 O O . PRO A 1 360 ? -9.182 -19.778 11.918 1.00 75.69 360 PRO A O 1
ATOM 2906 N N . VAL A 1 361 ? -8.949 -20.264 9.746 1.00 71.06 361 VAL A N 1
ATOM 2907 C CA . VAL A 1 361 ? -9.501 -18.995 9.236 1.00 71.06 361 VAL A CA 1
ATOM 2908 C C . VAL A 1 361 ? -11.026 -19.055 9.146 1.00 71.06 361 VAL A C 1
ATOM 2910 O O . VAL A 1 361 ? -11.712 -18.063 9.378 1.00 71.06 361 VAL A O 1
ATOM 2913 N N . LEU A 1 362 ? -11.556 -20.231 8.805 1.00 71.25 362 LEU A N 1
ATOM 2914 C CA . LEU A 1 362 ? -12.986 -20.473 8.619 1.00 71.25 362 LEU A CA 1
ATOM 2915 C C . LEU A 1 362 ? -13.696 -20.871 9.924 1.00 71.25 362 LEU A C 1
ATOM 2917 O O . LEU A 1 362 ? -14.904 -20.675 10.043 1.00 71.25 362 LEU A O 1
ATOM 2921 N N . ASP A 1 363 ? -12.966 -21.412 10.903 1.00 71.06 363 ASP A N 1
ATOM 2922 C CA . ASP A 1 363 ? -13.510 -21.921 12.162 1.00 71.06 363 ASP A CA 1
ATOM 2923 C C . ASP A 1 363 ? -12.697 -21.426 13.370 1.00 71.06 363 ASP A C 1
ATOM 2925 O O . ASP A 1 363 ? -11.561 -21.844 13.611 1.00 71.06 363 ASP A O 1
ATOM 2929 N N . LYS A 1 364 ? -13.317 -20.560 14.184 1.00 72.00 364 LYS A N 1
ATOM 2930 C CA . LYS A 1 364 ? -12.704 -20.000 15.400 1.00 72.00 364 LYS A CA 1
ATOM 2931 C C . LYS A 1 364 ? -12.332 -21.062 16.440 1.00 72.00 364 LYS A C 1
ATOM 2933 O O . LYS A 1 364 ? -11.409 -20.829 17.210 1.00 72.00 364 LYS A O 1
ATOM 2938 N N . SER A 1 365 ? -12.996 -22.222 16.467 1.00 74.44 365 SER A N 1
ATOM 2939 C CA . SER A 1 365 ? -12.617 -23.306 17.384 1.00 74.44 365 SER A CA 1
ATOM 2940 C C . SER A 1 365 ? -11.269 -23.921 16.992 1.00 74.44 365 SER A C 1
ATOM 2942 O O . SER A 1 365 ? -10.406 -24.119 17.845 1.00 74.44 365 SER A O 1
ATOM 2944 N N . LYS A 1 366 ? -11.033 -24.094 15.685 1.00 74.06 366 LYS A N 1
ATOM 2945 C CA . LYS A 1 366 ? -9.751 -24.537 15.114 1.00 74.06 366 LYS A CA 1
ATOM 2946 C C . LYS A 1 366 ? -8.672 -23.453 15.163 1.00 74.06 366 LYS A C 1
ATOM 2948 O O . LYS A 1 366 ? -7.490 -23.774 15.164 1.00 74.06 366 LYS A O 1
ATOM 2953 N N . ALA A 1 367 ? -9.050 -22.175 15.231 1.00 69.81 367 ALA A N 1
ATOM 2954 C CA . ALA A 1 367 ? -8.109 -21.071 15.437 1.00 69.81 367 ALA A CA 1
ATOM 2955 C C . ALA A 1 367 ? -7.417 -21.117 16.812 1.00 69.81 367 ALA A C 1
ATOM 2957 O O . ALA A 1 367 ? -6.274 -20.664 16.935 1.00 69.81 367 ALA A O 1
ATOM 2958 N N . SER A 1 368 ? -8.104 -21.658 17.824 1.00 73.25 368 SER A N 1
ATOM 2959 C CA . SER A 1 368 ? -7.627 -21.778 19.208 1.00 73.25 368 SER A CA 1
ATOM 2960 C C . SER A 1 368 ? -7.035 -23.150 19.559 1.00 73.25 368 SER A C 1
ATOM 2962 O O . SER A 1 368 ? -6.469 -23.290 20.639 1.00 73.25 368 SER A O 1
ATOM 2964 N N . ASP A 1 369 ? -7.152 -24.155 18.687 1.00 73.94 369 ASP A N 1
ATOM 2965 C CA . ASP A 1 369 ? -6.591 -25.491 18.918 1.00 73.94 369 ASP A CA 1
ATOM 2966 C C . ASP A 1 369 ? -5.110 -25.551 18.504 1.00 73.94 369 ASP A C 1
ATOM 2968 O O . ASP A 1 369 ? -4.773 -25.469 17.322 1.00 73.94 369 ASP A O 1
ATOM 2972 N N . GLU A 1 370 ? -4.216 -25.737 19.479 1.00 74.50 370 GLU A N 1
ATOM 2973 C CA . GLU A 1 370 ? -2.769 -25.890 19.259 1.00 74.50 370 GLU A CA 1
ATOM 2974 C C . GLU A 1 370 ? -2.413 -27.109 18.385 1.00 74.50 370 GLU A C 1
ATOM 2976 O O . GLU A 1 370 ? -1.337 -27.147 17.787 1.00 74.50 370 GLU A O 1
ATOM 2981 N N . ASN A 1 371 ? -3.314 -28.093 18.266 1.00 75.12 371 ASN A N 1
ATOM 2982 C CA . ASN A 1 371 ? -3.130 -29.275 17.422 1.00 75.12 371 ASN A CA 1
ATOM 2983 C C . ASN A 1 371 ? -3.445 -29.011 15.938 1.00 75.12 371 ASN A C 1
ATOM 2985 O O . ASN A 1 371 ? -3.110 -29.845 15.092 1.00 75.12 371 ASN A O 1
ATOM 2989 N N . VAL A 1 372 ? -4.075 -27.878 15.595 1.00 78.06 372 VAL A N 1
ATOM 2990 C CA . VAL A 1 372 ? -4.375 -27.510 14.204 1.00 78.06 372 VAL A CA 1
ATOM 2991 C C . VAL A 1 372 ? -3.244 -26.633 13.650 1.00 78.06 372 VAL A C 1
ATOM 2993 O O . VAL A 1 372 ? -3.139 -25.453 13.994 1.00 78.06 372 VAL A O 1
ATOM 2996 N N . PRO A 1 373 ? -2.390 -27.155 12.749 1.00 75.75 373 PRO A N 1
ATOM 2997 C CA . PRO A 1 373 ? -1.290 -26.374 12.201 1.00 75.75 373 PRO A CA 1
ATOM 2998 C C . PRO A 1 373 ? -1.827 -25.253 11.309 1.00 75.75 373 PRO A C 1
ATOM 3000 O O . PRO A 1 373 ? -2.585 -25.511 10.375 1.00 75.75 373 PRO A O 1
ATOM 3003 N N . LYS A 1 374 ? -1.425 -24.010 11.591 1.00 77.62 374 LYS A N 1
ATOM 3004 C CA . LYS A 1 374 ? -1.820 -22.813 10.821 1.00 77.62 374 LYS A CA 1
ATOM 3005 C C . LYS A 1 374 ? -1.008 -22.677 9.525 1.00 77.62 374 LYS A C 1
ATOM 3007 O O . LYS A 1 374 ? -1.551 -22.339 8.477 1.00 77.62 374 LYS A O 1
ATOM 3012 N N . LEU A 1 375 ? 0.278 -23.023 9.584 1.00 80.38 375 LEU A N 1
ATOM 3013 C CA . LEU A 1 375 ? 1.175 -23.173 8.438 1.00 80.38 375 LEU A CA 1
ATOM 3014 C C . LEU A 1 375 ? 1.272 -24.657 8.054 1.00 80.38 375 LEU A C 1
ATOM 3016 O O . LEU A 1 375 ? 1.463 -25.497 8.932 1.00 80.38 375 LEU A O 1
ATOM 3020 N N . LEU A 1 376 ? 1.177 -24.983 6.762 1.00 80.69 376 LEU A N 1
ATOM 3021 C CA . LEU A 1 376 ? 1.356 -26.353 6.260 1.00 80.69 376 LEU A CA 1
ATOM 3022 C C . LEU A 1 376 ? 2.724 -26.539 5.601 1.00 80.69 376 LEU A C 1
ATOM 3024 O O . LEU A 1 376 ? 3.394 -27.535 5.867 1.00 80.69 376 LEU A O 1
ATOM 3028 N N . PHE A 1 377 ? 3.163 -25.587 4.778 1.00 81.88 377 PHE A N 1
ATOM 3029 C CA . PHE A 1 377 ? 4.470 -25.624 4.118 1.00 81.88 377 PHE A CA 1
ATOM 3030 C C . PHE A 1 377 ? 4.960 -24.215 3.772 1.00 81.88 377 PHE A C 1
ATOM 3032 O O . PHE A 1 377 ? 4.172 -23.354 3.401 1.00 81.88 377 PHE A O 1
ATOM 3039 N N . GLN A 1 378 ? 6.267 -23.995 3.846 1.00 81.06 378 GLN A N 1
ATOM 3040 C CA . GLN A 1 378 ? 6.960 -22.814 3.337 1.00 81.06 378 GLN A CA 1
ATOM 3041 C C . GLN A 1 378 ? 8.255 -23.219 2.618 1.00 81.06 378 GLN A C 1
ATOM 3043 O O . GLN A 1 378 ? 8.905 -24.201 3.001 1.00 81.06 378 GLN A O 1
ATOM 3048 N N . VAL A 1 379 ? 8.650 -22.449 1.603 1.00 79.19 379 VAL A N 1
ATOM 3049 C CA . VAL A 1 379 ? 9.959 -22.549 0.941 1.00 79.19 379 VAL A CA 1
ATOM 3050 C C . VAL A 1 379 ? 10.378 -21.201 0.349 1.00 79.19 379 VAL A C 1
ATOM 3052 O O . VAL A 1 379 ? 9.543 -20.446 -0.144 1.00 79.19 379 VAL A O 1
ATOM 3055 N N . GLU A 1 380 ? 11.675 -20.904 0.381 1.00 73.12 380 GLU A N 1
ATOM 3056 C CA . GLU A 1 380 ? 12.263 -19.761 -0.325 1.00 73.12 380 GLU A CA 1
ATOM 3057 C C . GLU A 1 380 ? 12.451 -20.111 -1.814 1.00 73.12 380 GLU A C 1
ATOM 3059 O O . GLU A 1 380 ? 13.190 -21.032 -2.167 1.00 73.12 380 GLU A O 1
ATOM 3064 N N . SER A 1 381 ? 11.753 -19.382 -2.685 1.00 67.44 381 SER A N 1
ATOM 3065 C CA . SER A 1 381 ? 11.985 -19.321 -4.131 1.00 67.44 381 SER A CA 1
ATOM 3066 C C . SER A 1 381 ? 13.188 -18.424 -4.430 1.00 67.44 381 SER A C 1
ATOM 3068 O O . SER A 1 381 ? 13.467 -17.470 -3.707 1.00 67.44 381 SER A O 1
ATOM 3070 N N . GLN A 1 382 ? 13.882 -18.696 -5.535 1.00 64.25 382 GLN A N 1
ATOM 3071 C CA . GLN A 1 382 ? 14.996 -17.862 -6.011 1.00 64.25 382 GLN A CA 1
ATOM 3072 C C . GLN A 1 382 ? 14.522 -16.577 -6.715 1.00 64.25 382 GLN A C 1
ATOM 3074 O O . GLN A 1 382 ? 15.318 -15.667 -6.938 1.00 64.25 382 GLN A O 1
ATOM 3079 N N . SER A 1 383 ? 13.236 -16.506 -7.062 1.00 67.06 383 SER A N 1
ATOM 3080 C CA . SER A 1 383 ? 12.600 -15.410 -7.793 1.00 67.06 383 SER A CA 1
ATOM 3081 C C . SER A 1 383 ? 11.220 -15.084 -7.216 1.00 67.06 383 SER A C 1
ATOM 3083 O O . SER A 1 383 ? 10.543 -15.956 -6.657 1.00 67.06 383 SER A O 1
ATOM 3085 N N . GLN A 1 384 ? 10.805 -13.819 -7.343 1.00 72.44 384 GLN A N 1
ATOM 3086 C CA . GLN A 1 384 ? 9.442 -13.401 -7.009 1.00 72.44 384 GLN A CA 1
ATOM 3087 C C . GLN A 1 384 ? 8.465 -13.905 -8.082 1.00 72.44 384 GLN A C 1
ATOM 3089 O O . GLN A 1 384 ? 8.849 -14.150 -9.226 1.00 72.44 384 GLN A O 1
ATOM 3094 N N . SER A 1 385 ? 7.206 -14.084 -7.682 1.00 74.88 385 SER A N 1
ATOM 3095 C CA . SER A 1 385 ? 6.118 -14.605 -8.516 1.00 74.88 385 SER A CA 1
ATOM 3096 C C . SER A 1 385 ? 5.074 -13.525 -8.757 1.00 74.88 385 SER A C 1
ATOM 3098 O O . SER A 1 385 ? 4.642 -12.894 -7.798 1.00 74.88 385 SER A O 1
ATOM 3100 N N . ASN A 1 386 ? 4.550 -13.417 -9.976 1.00 79.19 386 ASN A N 1
ATOM 3101 C CA . ASN A 1 386 ? 3.410 -12.544 -10.291 1.00 79.19 386 ASN A CA 1
ATOM 3102 C C . ASN A 1 386 ? 2.056 -13.265 -10.228 1.00 79.19 386 ASN A C 1
ATOM 3104 O O . ASN A 1 386 ? 1.006 -12.628 -10.141 1.00 79.19 386 ASN A O 1
ATOM 3108 N N . SER A 1 387 ? 2.045 -14.596 -10.332 1.00 85.06 387 SER A N 1
ATOM 3109 C CA . SER A 1 387 ? 0.817 -15.383 -10.475 1.00 85.06 387 SER A CA 1
ATOM 3110 C C . SER A 1 387 ? 1.026 -16.804 -9.971 1.00 85.06 387 SER A C 1
ATOM 3112 O O . SER A 1 387 ? 1.983 -17.453 -10.380 1.00 85.06 387 SER A O 1
ATOM 3114 N N . CYS A 1 388 ? 0.122 -17.305 -9.125 1.00 87.75 388 CYS A N 1
ATOM 3115 C CA . CYS A 1 388 ? 0.123 -18.684 -8.636 1.00 87.75 388 CYS A CA 1
ATOM 3116 C C . CYS A 1 388 ? -1.250 -19.341 -8.853 1.00 87.75 388 CYS A C 1
ATOM 3118 O O . CYS A 1 388 ? -2.282 -18.688 -8.679 1.00 87.75 388 CYS A O 1
ATOM 3120 N N . ARG A 1 389 ? -1.280 -20.627 -9.237 1.00 88.69 389 ARG A N 1
ATOM 3121 C CA . ARG A 1 389 ? -2.514 -21.413 -9.435 1.00 88.69 389 ARG A CA 1
ATOM 3122 C C . ARG A 1 389 ? -2.349 -22.892 -9.092 1.00 88.69 389 ARG A C 1
ATOM 3124 O O . ARG A 1 389 ? -1.399 -23.535 -9.546 1.00 88.69 389 ARG A O 1
ATOM 3131 N N . TRP A 1 390 ? -3.315 -23.450 -8.363 1.00 89.12 390 TRP A N 1
ATOM 3132 C CA . TRP A 1 390 ? -3.473 -24.899 -8.184 1.00 89.12 390 TRP A CA 1
ATOM 3133 C C . TRP A 1 390 ? -3.960 -25.595 -9.458 1.00 89.12 390 TRP A C 1
ATOM 3135 O O . TRP A 1 390 ? -4.718 -25.021 -10.239 1.00 89.12 390 TRP A O 1
ATOM 3145 N N . SER A 1 391 ? -3.569 -26.856 -9.636 1.00 89.69 391 SER A N 1
ATOM 3146 C CA . SER A 1 391 ? -4.177 -27.753 -10.615 1.00 89.69 391 SER A CA 1
ATOM 3147 C C . SER A 1 391 ? -5.590 -28.173 -10.168 1.00 89.69 391 SER A C 1
ATOM 3149 O O . SER A 1 391 ? -5.837 -28.288 -8.964 1.00 89.69 391 SER A O 1
ATOM 3151 N N . PRO A 1 392 ? -6.517 -28.481 -11.100 1.00 84.25 392 PRO A N 1
ATOM 3152 C CA . PRO A 1 392 ? -7.897 -28.854 -10.758 1.00 84.25 392 PRO A CA 1
ATOM 3153 C C . PRO A 1 392 ? -8.040 -30.111 -9.884 1.00 84.25 392 PRO A C 1
ATOM 3155 O O . PRO A 1 392 ? -9.079 -30.312 -9.267 1.00 84.25 392 PRO A O 1
ATOM 3158 N N . ASP A 1 393 ? -7.006 -30.959 -9.827 1.00 81.81 393 ASP A N 1
ATOM 3159 C CA . ASP A 1 393 ? -6.953 -32.162 -8.986 1.00 81.81 393 ASP A CA 1
ATOM 3160 C C . ASP A 1 393 ? -6.316 -31.932 -7.602 1.00 81.81 393 ASP A C 1
ATOM 3162 O O . ASP A 1 393 ? -6.066 -32.896 -6.877 1.00 81.81 393 ASP A O 1
ATOM 3166 N N . GLY A 1 394 ? -5.993 -30.680 -7.250 1.00 82.94 394 GLY A N 1
ATOM 3167 C CA . GLY A 1 394 ? -5.473 -30.285 -5.936 1.00 82.94 394 GLY A CA 1
ATOM 3168 C C . GLY A 1 394 ? -4.096 -30.850 -5.564 1.00 82.94 394 GLY A C 1
ATOM 3169 O O . GLY A 1 394 ? -3.655 -30.680 -4.430 1.00 82.94 394 GLY A O 1
ATOM 3170 N N . LYS A 1 395 ? -3.398 -31.538 -6.475 1.00 85.00 395 LYS A N 1
ATOM 3171 C CA . LYS A 1 395 ? -2.106 -32.190 -6.178 1.00 85.00 395 LYS A CA 1
ATOM 3172 C C . LYS A 1 395 ? -0.897 -31.336 -6.499 1.00 85.00 395 LYS A C 1
ATOM 3174 O O . LYS A 1 395 ? 0.179 -31.590 -5.961 1.00 85.00 395 LYS A O 1
ATOM 3179 N N . ARG A 1 396 ? -1.045 -30.377 -7.410 1.00 89.25 396 ARG A N 1
ATOM 3180 C CA . ARG A 1 396 ? 0.052 -29.559 -7.918 1.00 89.25 396 ARG A CA 1
ATOM 3181 C C . ARG A 1 396 ? -0.321 -28.091 -7.908 1.00 89.25 396 ARG A C 1
ATOM 3183 O O . ARG A 1 396 ? -1.494 -27.737 -7.969 1.00 89.25 396 ARG A O 1
ATOM 3190 N N . PHE A 1 397 ? 0.688 -27.240 -7.886 1.00 90.31 397 PHE A N 1
ATOM 3191 C CA . PHE A 1 397 ? 0.527 -25.821 -8.158 1.00 90.31 397 PHE A CA 1
ATOM 3192 C C . PHE A 1 397 ? 1.651 -25.330 -9.060 1.00 90.31 397 PHE A C 1
ATOM 3194 O O . PHE A 1 397 ? 2.746 -25.890 -9.075 1.00 90.31 397 PHE A O 1
ATOM 3201 N N . ALA A 1 398 ? 1.357 -24.297 -9.838 1.00 90.56 398 ALA A N 1
ATOM 3202 C CA . ALA A 1 398 ? 2.311 -23.596 -10.680 1.00 90.56 398 ALA A CA 1
ATOM 3203 C C . ALA A 1 398 ? 2.383 -22.136 -10.236 1.00 90.56 398 ALA A C 1
ATOM 3205 O O . ALA A 1 398 ? 1.361 -21.568 -9.838 1.00 90.56 398 ALA A O 1
ATOM 3206 N N . PHE A 1 399 ? 3.558 -21.522 -10.335 1.00 88.00 399 PHE A N 1
ATOM 3207 C CA . PHE A 1 399 ? 3.693 -20.071 -10.256 1.00 88.00 399 PHE A CA 1
ATOM 3208 C C . PHE A 1 399 ? 4.624 -19.534 -11.342 1.00 88.00 399 PHE A C 1
ATOM 3210 O O . PHE A 1 399 ? 5.596 -20.194 -11.705 1.00 88.00 399 PHE A O 1
ATOM 3217 N N . GLY A 1 400 ? 4.280 -18.368 -11.889 1.00 88.12 400 GLY A N 1
ATOM 3218 C CA . GLY A 1 400 ? 5.059 -17.654 -12.899 1.00 88.12 400 GLY A CA 1
ATOM 3219 C C . GLY A 1 400 ? 5.910 -16.562 -12.265 1.00 88.12 400 GLY A C 1
ATOM 3220 O O . GLY A 1 400 ? 5.386 -15.750 -11.499 1.00 88.12 400 GLY A O 1
ATOM 3221 N N . SER A 1 401 ? 7.201 -16.566 -12.591 1.00 85.00 401 SER A N 1
ATOM 3222 C CA . SER A 1 401 ? 8.230 -15.758 -11.937 1.00 85.00 401 SER A CA 1
ATOM 3223 C C . SER A 1 401 ? 8.821 -14.660 -12.823 1.00 85.00 401 SER A C 1
ATOM 3225 O O . SER A 1 401 ? 8.746 -14.702 -14.056 1.00 85.00 401 SER A O 1
ATOM 3227 N N . ASP A 1 402 ? 9.476 -13.695 -12.176 1.00 83.94 402 ASP A N 1
ATOM 3228 C CA . ASP A 1 402 ? 10.205 -12.602 -12.836 1.00 83.94 402 ASP A CA 1
ATOM 3229 C C . ASP A 1 402 ? 11.407 -13.101 -13.662 1.00 83.94 402 ASP A C 1
ATOM 3231 O O . ASP A 1 402 ? 11.782 -12.505 -14.668 1.00 83.94 402 ASP A O 1
ATOM 3235 N N . ASP A 1 403 ? 11.981 -14.249 -13.289 1.00 83.31 403 ASP A N 1
ATOM 3236 C CA . ASP A 1 403 ? 13.124 -14.896 -13.957 1.00 83.31 403 ASP A CA 1
ATOM 3237 C C . ASP A 1 403 ? 12.784 -15.594 -15.295 1.00 83.31 403 ASP A C 1
ATOM 3239 O O . ASP A 1 403 ? 13.545 -16.440 -15.780 1.00 83.31 403 ASP A O 1
ATOM 3243 N N . ALA A 1 404 ? 11.636 -15.242 -15.883 1.00 87.31 404 ALA A N 1
ATOM 3244 C CA . ALA A 1 404 ? 11.059 -15.811 -17.100 1.00 87.31 404 ALA A CA 1
ATOM 3245 C C . ALA A 1 404 ? 10.749 -17.323 -17.038 1.00 87.31 404 ALA A C 1
ATOM 3247 O O . ALA A 1 404 ? 10.645 -17.988 -18.078 1.00 87.31 404 ALA A O 1
ATOM 3248 N N . SER A 1 405 ? 10.586 -17.887 -15.836 1.00 90.06 405 SER A N 1
ATOM 3249 C CA . SER A 1 405 ? 10.243 -19.298 -15.641 1.00 90.06 405 SER A CA 1
ATOM 3250 C C . SER A 1 405 ? 8.884 -19.526 -14.971 1.00 90.06 405 SER A C 1
ATOM 3252 O O . SER A 1 405 ? 8.274 -18.622 -14.396 1.00 90.06 405 SER A O 1
ATOM 3254 N N . VAL A 1 406 ? 8.388 -20.763 -15.079 1.00 92.50 406 VAL A N 1
ATOM 3255 C CA . VAL A 1 406 ? 7.217 -21.252 -14.339 1.00 92.50 406 VAL A CA 1
ATOM 3256 C C . VAL A 1 406 ? 7.609 -22.491 -13.546 1.00 92.50 406 VAL A C 1
ATOM 3258 O O . VAL A 1 406 ? 7.817 -23.562 -14.121 1.00 92.50 406 VAL A O 1
ATOM 3261 N N . SER A 1 407 ? 7.694 -22.369 -12.226 1.00 90.44 407 SER A N 1
ATOM 3262 C CA . SER A 1 407 ? 7.959 -23.505 -11.340 1.00 90.44 407 SER A CA 1
ATOM 3263 C C . SER A 1 407 ? 6.673 -24.264 -11.028 1.00 90.44 407 SER A C 1
ATOM 3265 O O . SER A 1 407 ? 5.661 -23.671 -10.649 1.00 90.44 407 SER A O 1
ATOM 3267 N N . VAL A 1 408 ? 6.715 -25.593 -11.155 1.00 91.94 408 VAL A N 1
ATOM 3268 C CA . VAL A 1 408 ? 5.584 -26.487 -10.865 1.00 91.94 408 VAL A CA 1
ATOM 3269 C C . VAL A 1 408 ? 5.944 -27.446 -9.736 1.00 91.94 408 VAL A C 1
ATOM 3271 O O . VAL A 1 408 ? 6.907 -28.212 -9.825 1.00 91.94 408 VAL A O 1
ATOM 3274 N N . TRP A 1 409 ? 5.129 -27.422 -8.687 1.00 90.56 409 TRP A N 1
ATOM 3275 C CA . TRP A 1 409 ? 5.317 -28.150 -7.436 1.00 90.56 409 TRP A CA 1
ATOM 3276 C C . TRP A 1 409 ? 4.214 -29.188 -7.240 1.00 90.56 409 TRP A C 1
ATOM 3278 O O . TRP A 1 409 ? 3.079 -28.981 -7.664 1.00 90.56 409 TRP A O 1
ATOM 3288 N N . GLU A 1 410 ? 4.541 -30.301 -6.588 1.00 90.25 410 GLU A N 1
ATOM 3289 C CA . GLU A 1 410 ? 3.639 -31.429 -6.336 1.00 90.25 410 GLU A CA 1
ATOM 3290 C C . GLU A 1 410 ? 3.639 -31.834 -4.861 1.00 90.25 410 GLU A C 1
ATOM 3292 O O . GLU A 1 410 ? 4.677 -31.822 -4.193 1.00 90.25 410 GLU A O 1
ATOM 3297 N N . TYR A 1 411 ? 2.462 -32.200 -4.355 1.00 88.31 411 TYR A N 1
ATOM 3298 C CA . TYR A 1 411 ? 2.265 -32.716 -3.008 1.00 88.31 411 TYR A CA 1
ATOM 3299 C C . TYR A 1 411 ? 2.793 -34.149 -2.875 1.00 88.31 411 TYR A C 1
ATOM 3301 O O . TYR A 1 411 ? 2.352 -35.060 -3.574 1.00 88.31 411 TYR A O 1
ATOM 3309 N N . VAL A 1 412 ? 3.718 -34.359 -1.937 1.00 87.00 412 VAL A N 1
ATOM 3310 C CA . VAL A 1 412 ? 4.371 -35.653 -1.673 1.00 87.00 412 VAL A CA 1
ATOM 3311 C C . VAL A 1 412 ? 3.787 -36.353 -0.436 1.00 87.00 412 VAL A C 1
ATOM 3313 O O . VAL A 1 412 ? 3.909 -37.570 -0.310 1.00 87.00 412 VAL A O 1
ATOM 3316 N N . GLY A 1 413 ? 3.138 -35.615 0.472 1.00 82.62 413 GLY A N 1
ATOM 3317 C CA . GLY A 1 413 ? 2.505 -36.152 1.685 1.00 82.62 413 GLY A CA 1
ATOM 3318 C C . GLY A 1 413 ? 2.801 -35.338 2.948 1.00 82.62 413 GLY A C 1
ATOM 3319 O O . GLY A 1 413 ? 3.487 -34.318 2.895 1.00 82.62 413 GLY A O 1
ATOM 3320 N N . ARG A 1 414 ? 2.312 -35.806 4.103 1.00 80.75 414 ARG A N 1
ATOM 3321 C CA . ARG A 1 414 ? 2.616 -35.216 5.420 1.00 80.75 414 ARG A CA 1
ATOM 3322 C C . ARG A 1 414 ? 3.930 -35.724 6.008 1.00 80.75 414 ARG A C 1
ATOM 3324 O O . ARG A 1 414 ? 4.345 -36.857 5.766 1.00 80.75 414 ARG A O 1
ATOM 3331 N N . ILE A 1 415 ? 4.583 -34.864 6.785 1.00 78.31 415 ILE A N 1
ATOM 3332 C CA . ILE A 1 415 ? 5.842 -35.140 7.473 1.00 78.31 415 ILE A CA 1
ATOM 3333 C C . ILE A 1 415 ? 5.519 -35.659 8.878 1.00 78.31 415 ILE A C 1
ATOM 3335 O O . ILE A 1 415 ? 5.306 -34.897 9.812 1.00 78.31 415 ILE A O 1
ATOM 3339 N N . ASN A 1 416 ? 5.508 -36.985 9.031 1.00 59.41 416 ASN A N 1
ATOM 3340 C CA . ASN A 1 416 ? 5.196 -37.663 10.298 1.00 59.41 416 ASN A CA 1
ATOM 3341 C C . ASN A 1 416 ? 6.420 -37.801 11.239 1.00 59.41 416 ASN A C 1
ATOM 3343 O O . ASN A 1 416 ? 6.423 -38.643 12.136 1.00 59.41 416 ASN A O 1
ATOM 3347 N N . SER A 1 417 ? 7.491 -37.037 11.005 1.00 52.94 417 SER A N 1
ATOM 3348 C CA . SER A 1 417 ? 8.777 -37.186 11.699 1.00 52.94 417 SER A CA 1
ATOM 3349 C C . SER A 1 417 ? 8.859 -36.301 12.941 1.00 52.94 417 SER A C 1
ATOM 3351 O O . SER A 1 417 ? 8.899 -35.077 12.831 1.00 52.94 417 SER A O 1
ATOM 3353 N N . LEU A 1 418 ? 8.962 -36.913 14.123 1.00 46.50 418 LEU A N 1
ATOM 3354 C CA . LEU A 1 418 ? 9.150 -36.185 15.376 1.00 46.50 418 LEU A CA 1
ATOM 3355 C C . LEU A 1 418 ? 10.585 -35.633 15.487 1.00 46.50 418 LEU A C 1
ATOM 3357 O O . LEU A 1 418 ? 11.492 -36.326 15.946 1.00 46.50 418 LEU A O 1
ATOM 3361 N N . GLY A 1 419 ? 10.762 -34.365 15.113 1.00 39.16 419 GLY A N 1
ATOM 3362 C CA . GLY A 1 419 ? 11.939 -33.560 15.451 1.00 39.16 419 GLY A CA 1
ATOM 3363 C C . GLY A 1 419 ? 12.828 -33.152 14.272 1.00 39.16 419 GLY A C 1
ATOM 3364 O O . GLY A 1 419 ? 13.337 -33.980 13.522 1.00 39.16 419 GLY A O 1
ATOM 3365 N N . SER A 1 420 ? 13.098 -31.848 14.194 1.00 35.84 420 SER A N 1
ATOM 3366 C CA . SER A 1 420 ? 14.292 -31.280 13.564 1.00 35.84 420 SER A CA 1
ATOM 3367 C C . SER A 1 420 ? 14.984 -30.368 14.579 1.00 35.84 420 SER A C 1
ATOM 3369 O O . SER A 1 420 ? 14.322 -29.735 15.400 1.00 35.84 420 SER A O 1
ATOM 3371 N N . ILE A 1 421 ? 16.316 -30.316 14.540 1.00 42.56 421 ILE A N 1
ATOM 3372 C CA . ILE A 1 421 ? 17.153 -29.606 15.527 1.00 42.56 421 ILE A CA 1
ATOM 3373 C C . ILE A 1 421 ? 17.255 -28.096 15.202 1.00 42.56 421 ILE A C 1
ATOM 3375 O O . ILE A 1 421 ? 17.688 -27.298 16.029 1.00 42.56 421 ILE A O 1
ATOM 3379 N N . THR A 1 422 ? 16.818 -27.679 14.010 1.00 36.00 422 THR A N 1
ATOM 3380 C CA . THR A 1 422 ? 16.855 -26.289 13.531 1.00 36.00 422 THR A CA 1
ATOM 3381 C C . THR A 1 422 ? 15.493 -25.605 13.682 1.00 36.00 422 THR A C 1
ATOM 3383 O O . THR A 1 422 ? 14.532 -26.001 13.023 1.00 36.00 422 THR A O 1
ATOM 3386 N N . GLY A 1 423 ? 15.417 -24.555 14.506 1.00 34.78 423 GLY A N 1
ATOM 3387 C CA . GLY A 1 423 ? 14.184 -23.827 14.851 1.00 34.78 423 GLY A CA 1
ATOM 3388 C C . GLY A 1 423 ? 13.610 -22.903 13.766 1.00 34.78 423 GLY A C 1
ATOM 3389 O O . GLY A 1 423 ? 13.360 -21.734 14.039 1.00 34.78 423 GLY A O 1
ATOM 3390 N N . GLY A 1 424 ? 13.409 -23.408 12.547 1.00 40.25 424 GLY A N 1
ATOM 3391 C CA . GLY A 1 424 ? 12.508 -22.789 11.566 1.00 40.25 424 GLY A CA 1
ATOM 3392 C C . GLY A 1 424 ? 11.063 -23.257 11.780 1.00 40.25 424 GLY A C 1
ATOM 3393 O O . GLY A 1 424 ? 10.840 -24.304 12.394 1.00 40.25 424 GLY A O 1
ATOM 3394 N N . ALA A 1 425 ? 10.074 -22.516 11.266 1.00 49.91 425 ALA A N 1
ATOM 3395 C CA . ALA A 1 425 ? 8.684 -22.975 11.307 1.00 49.91 425 ALA A CA 1
ATOM 3396 C C . ALA A 1 425 ? 8.541 -24.284 10.506 1.00 49.91 425 ALA A C 1
ATOM 3398 O O . ALA A 1 425 ? 9.048 -24.401 9.387 1.00 49.91 425 ALA A O 1
ATOM 3399 N N . GLN A 1 426 ? 7.920 -25.293 11.123 1.00 65.62 426 GLN A N 1
ATOM 3400 C CA . GLN A 1 426 ? 7.942 -26.663 10.616 1.00 65.62 426 GLN A CA 1
ATOM 3401 C C . GLN A 1 426 ? 6.925 -26.860 9.491 1.00 65.62 426 GLN A C 1
ATOM 3403 O O . GLN A 1 426 ? 5.729 -26.646 9.671 1.00 65.62 426 GLN A O 1
ATOM 3408 N N . ASN A 1 427 ? 7.409 -27.350 8.350 1.00 76.12 427 ASN A N 1
ATOM 3409 C CA . ASN A 1 427 ? 6.551 -27.852 7.286 1.00 76.12 427 ASN A CA 1
ATOM 3410 C C . ASN A 1 427 ? 5.876 -29.147 7.766 1.00 76.12 427 ASN A C 1
ATOM 3412 O O . ASN A 1 427 ? 6.545 -30.155 7.990 1.00 76.12 427 ASN A O 1
ATOM 3416 N N . VAL A 1 428 ? 4.554 -29.114 7.916 1.00 81.62 428 VAL A N 1
ATOM 3417 C CA . VAL A 1 428 ? 3.708 -30.289 8.187 1.00 81.62 428 VAL A CA 1
ATOM 3418 C C . VAL A 1 428 ? 3.480 -31.088 6.905 1.00 81.62 428 VAL A C 1
ATOM 3420 O O . VAL A 1 428 ? 3.344 -32.312 6.928 1.00 81.62 428 VAL A O 1
ATOM 3423 N N . GLU A 1 429 ? 3.468 -30.401 5.768 1.00 85.62 429 GLU A N 1
ATOM 3424 C CA . GLU A 1 429 ? 3.276 -30.960 4.440 1.00 85.62 429 GLU A CA 1
ATOM 3425 C C . GLU A 1 429 ? 4.552 -30.841 3.609 1.00 85.62 429 GLU A C 1
ATOM 3427 O O . GLU A 1 429 ? 5.297 -29.867 3.688 1.00 85.62 429 GLU A O 1
ATOM 3432 N N . ARG A 1 430 ? 4.824 -31.862 2.798 1.00 84.94 430 ARG A N 1
ATOM 3433 C CA . ARG A 1 430 ? 5.959 -31.898 1.885 1.00 84.94 430 ARG A CA 1
ATOM 3434 C C . ARG A 1 430 ? 5.468 -31.657 0.469 1.00 84.94 430 ARG A C 1
ATOM 3436 O O . ARG A 1 430 ? 4.903 -32.558 -0.147 1.00 84.94 430 ARG A O 1
ATOM 3443 N N . TYR A 1 431 ? 5.777 -30.487 -0.068 1.00 87.31 431 TYR A N 1
ATOM 3444 C CA . TYR A 1 431 ? 5.733 -30.239 -1.505 1.00 87.31 431 TYR A CA 1
ATOM 3445 C C . TYR A 1 431 ? 7.145 -30.388 -2.084 1.00 87.31 431 TYR A C 1
ATOM 3447 O O . TYR A 1 431 ? 8.146 -30.240 -1.376 1.00 87.31 431 TYR A O 1
ATOM 3455 N N . LYS A 1 432 ? 7.234 -30.737 -3.364 1.00 86.69 432 LYS A N 1
ATOM 3456 C CA . LYS A 1 432 ? 8.492 -30.874 -4.103 1.00 86.69 432 LYS A CA 1
ATOM 3457 C C . LYS A 1 432 ? 8.339 -30.207 -5.461 1.00 86.69 432 LYS A C 1
ATOM 3459 O O . LYS A 1 432 ? 7.354 -30.459 -6.148 1.00 86.69 432 LYS A O 1
ATOM 3464 N N . GLU A 1 433 ? 9.325 -29.420 -5.873 1.00 87.69 433 GLU A N 1
ATOM 3465 C CA . GLU A 1 433 ? 9.413 -28.966 -7.256 1.00 87.69 433 GLU A CA 1
ATOM 3466 C C . GLU A 1 433 ? 9.595 -30.177 -8.187 1.00 87.69 433 GLU A C 1
ATOM 3468 O O . GLU A 1 433 ? 10.496 -31.008 -8.004 1.00 87.69 433 GLU A O 1
ATOM 3473 N N . CYS A 1 434 ? 8.696 -30.312 -9.158 1.00 86.00 434 CYS A N 1
ATOM 3474 C CA . CYS A 1 434 ? 8.724 -31.388 -10.144 1.00 86.00 434 CYS A CA 1
ATOM 3475 C C . CYS A 1 434 ? 9.370 -30.937 -11.456 1.00 86.00 434 CYS A C 1
ATOM 3477 O O . CYS A 1 434 ? 10.052 -31.742 -12.090 1.00 86.00 434 CYS A O 1
ATOM 3479 N N . CYS A 1 435 ? 9.215 -29.667 -11.838 1.00 87.44 435 CYS A N 1
ATOM 3480 C CA . CYS A 1 435 ? 9.933 -29.068 -12.962 1.00 87.44 435 CYS A CA 1
ATOM 3481 C C . CYS A 1 435 ? 9.905 -27.534 -12.913 1.00 87.44 435 CYS A C 1
ATOM 3483 O O . CYS A 1 435 ? 8.895 -26.943 -12.532 1.00 87.44 435 CYS A O 1
ATOM 3485 N N . ILE A 1 436 ? 10.976 -26.914 -13.411 1.00 90.88 436 ILE A N 1
ATOM 3486 C CA . ILE A 1 436 ? 11.002 -25.502 -13.803 1.00 90.88 436 ILE A CA 1
ATOM 3487 C C . ILE A 1 436 ? 10.802 -25.447 -15.318 1.00 90.88 436 ILE A C 1
ATOM 3489 O O . ILE A 1 436 ? 11.629 -25.954 -16.080 1.00 90.88 436 ILE A O 1
ATOM 3493 N N . LEU A 1 437 ? 9.703 -24.848 -15.763 1.00 92.50 437 LEU A N 1
ATOM 3494 C CA . LEU A 1 437 ? 9.397 -24.649 -17.174 1.00 92.50 437 LEU A CA 1
ATOM 3495 C C . LEU A 1 437 ? 10.096 -23.369 -17.640 1.00 92.50 437 LEU A C 1
ATOM 3497 O O . LEU A 1 437 ? 9.750 -22.269 -17.212 1.00 92.50 437 LEU A O 1
ATOM 3501 N N . ARG A 1 438 ? 11.107 -23.515 -18.499 1.00 88.44 438 ARG A N 1
ATOM 3502 C CA . ARG A 1 438 ? 11.838 -22.401 -19.119 1.00 88.44 438 ARG A CA 1
ATOM 3503 C C . ARG A 1 438 ? 11.444 -22.322 -20.593 1.00 88.44 438 ARG A C 1
ATOM 3505 O O . ARG A 1 438 ? 11.407 -23.347 -21.273 1.00 88.44 438 ARG A O 1
ATOM 3512 N N . GLY A 1 439 ? 11.128 -21.123 -21.075 1.00 82.50 439 GLY A N 1
ATOM 3513 C CA . GLY A 1 439 ? 10.629 -20.926 -22.441 1.00 82.50 439 GLY A CA 1
ATOM 3514 C C . GLY A 1 439 ? 10.266 -19.480 -22.773 1.00 82.50 439 GLY A C 1
ATOM 3515 O O . GLY A 1 439 ? 10.480 -19.059 -23.910 1.00 82.50 439 GLY A O 1
ATOM 3516 N N . HIS A 1 440 ? 9.784 -18.715 -21.788 1.00 91.88 440 HIS A N 1
ATOM 3517 C CA . HIS A 1 440 ? 9.661 -17.265 -21.918 1.00 91.88 440 HIS A CA 1
ATOM 3518 C C . HIS A 1 440 ? 11.033 -16.579 -21.858 1.00 91.88 440 HIS A C 1
ATOM 3520 O O . HIS A 1 440 ? 12.025 -17.156 -21.405 1.00 91.88 440 HIS A O 1
ATOM 3526 N N . ARG A 1 441 ? 11.081 -15.336 -22.340 1.00 87.12 441 ARG A N 1
ATOM 3527 C CA . ARG A 1 441 ? 12.271 -14.467 -22.357 1.00 87.12 441 ARG A CA 1
ATOM 3528 C C . ARG A 1 441 ? 12.210 -13.315 -21.353 1.00 87.12 441 ARG A C 1
ATOM 3530 O O . ARG A 1 441 ? 13.218 -12.643 -21.161 1.00 87.12 441 ARG A O 1
ATOM 3537 N N . MET A 1 442 ? 11.047 -13.073 -20.752 1.00 87.50 442 MET A N 1
ATOM 3538 C CA . MET A 1 442 ? 10.795 -12.022 -19.764 1.00 87.50 442 MET A CA 1
ATOM 3539 C C . MET A 1 442 ? 9.812 -12.520 -18.693 1.00 87.50 442 MET A C 1
ATOM 3541 O O . MET A 1 442 ? 9.252 -13.609 -18.820 1.00 87.50 442 MET A O 1
ATOM 3545 N N . GLU A 1 443 ? 9.601 -11.705 -17.660 1.00 86.69 443 GLU A N 1
ATOM 3546 C CA . GLU A 1 443 ? 8.701 -11.930 -16.519 1.00 86.69 443 GLU A CA 1
ATOM 3547 C C . GLU A 1 443 ? 7.372 -12.592 -16.931 1.00 86.69 443 GLU A C 1
ATOM 3549 O O . GLU A 1 443 ? 6.715 -12.174 -17.895 1.00 86.69 443 GLU A O 1
ATOM 3554 N N . VAL A 1 444 ? 6.971 -13.647 -16.216 1.00 91.62 444 VAL A N 1
ATOM 3555 C CA . VAL A 1 444 ? 5.699 -14.346 -16.450 1.00 91.62 444 VAL A CA 1
ATOM 3556 C C . VAL A 1 444 ? 4.621 -13.708 -15.577 1.00 91.62 444 VAL A C 1
ATOM 3558 O O . VAL A 1 444 ? 4.639 -13.859 -14.359 1.00 91.62 444 VAL A O 1
ATOM 3561 N N . LEU A 1 445 ? 3.668 -13.006 -16.196 1.00 88.81 445 LEU A N 1
ATOM 3562 C CA . LEU A 1 445 ? 2.643 -12.217 -15.502 1.00 88.81 445 LEU A CA 1
ATOM 3563 C C . LEU A 1 445 ? 1.412 -13.031 -15.090 1.00 88.81 445 LEU A C 1
ATOM 3565 O O . LEU A 1 445 ? 0.673 -12.620 -14.192 1.00 88.81 445 LEU A O 1
ATOM 3569 N N . SER A 1 446 ? 1.149 -14.156 -15.758 1.00 91.81 446 SER A N 1
ATOM 3570 C CA . SER A 1 446 ? -0.036 -14.987 -15.531 1.00 91.81 446 SER A CA 1
ATOM 3571 C C . SER A 1 446 ? 0.254 -16.455 -15.834 1.00 91.81 446 SER A C 1
ATOM 3573 O O . SER A 1 446 ? 0.856 -16.771 -16.859 1.00 91.81 446 SER A O 1
ATOM 3575 N N . VAL A 1 447 ? -0.199 -17.355 -14.959 1.00 93.88 447 VAL A N 1
ATOM 3576 C CA . VAL A 1 447 ? -0.247 -18.804 -15.206 1.00 93.88 447 VAL A CA 1
ATOM 3577 C C . VAL A 1 447 ? -1.635 -19.320 -14.851 1.00 93.88 447 VAL A C 1
ATOM 3579 O O . VAL A 1 447 ? -2.198 -18.880 -13.856 1.00 93.88 447 VAL A O 1
ATOM 3582 N N . GLU A 1 448 ? -2.200 -20.242 -15.632 1.00 93.88 448 GLU A N 1
ATOM 3583 C CA . GLU A 1 448 ? -3.531 -20.807 -15.358 1.00 93.88 448 GLU A CA 1
ATOM 3584 C C . GLU A 1 448 ? -3.643 -22.240 -15.914 1.00 93.88 448 GLU A C 1
ATOM 3586 O O . GLU A 1 448 ? -3.125 -22.549 -16.995 1.00 93.88 448 GLU A O 1
ATOM 3591 N N . TRP A 1 449 ? -4.319 -23.137 -15.190 1.00 92.81 449 TRP A N 1
ATOM 3592 C CA . TRP A 1 449 ? -4.523 -24.534 -15.604 1.00 92.81 449 TRP A CA 1
ATOM 3593 C C . TRP A 1 449 ? -5.864 -24.702 -16.324 1.00 92.81 449 TRP A C 1
ATOM 3595 O O . TRP A 1 449 ? -6.875 -24.144 -15.906 1.00 92.81 449 TRP A O 1
ATOM 3605 N N . SER A 1 450 ? -5.911 -25.537 -17.364 1.00 92.38 450 SER A N 1
ATOM 3606 C CA . SER A 1 450 ? -7.185 -25.931 -17.980 1.00 92.38 450 SER A CA 1
ATOM 3607 C C . SER A 1 450 ? -8.020 -26.745 -16.987 1.00 92.38 450 SER A C 1
ATOM 3609 O O . SER A 1 450 ? -7.467 -27.668 -16.383 1.00 92.38 450 SER A O 1
ATOM 3611 N N . GLN A 1 451 ? -9.333 -26.509 -16.890 1.00 85.31 451 GLN A N 1
ATOM 3612 C CA . GLN A 1 451 ? -10.210 -27.177 -15.905 1.00 85.31 451 GLN A CA 1
ATOM 3613 C C . GLN A 1 451 ? -10.172 -28.720 -15.966 1.00 85.31 451 GLN A C 1
ATOM 3615 O O . GLN A 1 451 ? -10.296 -29.398 -14.952 1.00 85.31 451 GLN A O 1
ATOM 3620 N N . ASN A 1 452 ? -9.912 -29.302 -17.141 1.00 81.44 452 ASN A N 1
ATOM 3621 C CA . ASN A 1 452 ? -9.781 -30.756 -17.331 1.00 81.44 452 ASN A CA 1
ATOM 3622 C C . ASN A 1 452 ? -8.384 -31.336 -16.982 1.00 81.44 452 ASN A C 1
ATOM 3624 O O . ASN A 1 452 ? -8.113 -32.515 -17.241 1.00 81.44 452 ASN A O 1
ATOM 3628 N N . GLY A 1 453 ? -7.473 -30.514 -16.446 1.00 86.00 453 GLY A N 1
ATOM 3629 C CA . GLY A 1 453 ? -6.120 -30.899 -16.030 1.00 86.00 453 GLY A CA 1
ATOM 3630 C C . GLY A 1 453 ? -5.208 -31.407 -17.158 1.00 86.00 453 GLY A C 1
ATOM 3631 O O . GLY A 1 453 ? -4.242 -32.122 -16.883 1.00 86.00 453 GLY A O 1
ATOM 3632 N N . ARG A 1 454 ? -5.516 -31.114 -18.430 1.00 89.31 454 ARG A N 1
ATOM 3633 C CA . ARG A 1 454 ? -4.717 -31.547 -19.592 1.00 89.31 454 ARG A CA 1
ATOM 3634 C C . ARG A 1 454 ? -3.606 -30.557 -19.948 1.00 89.31 454 ARG A C 1
ATOM 3636 O O . ARG A 1 454 ? -2.535 -30.991 -20.370 1.00 89.31 454 ARG A O 1
ATOM 3643 N N . TYR A 1 455 ? -3.839 -29.265 -19.740 1.00 94.38 455 TYR A N 1
ATOM 3644 C CA . TYR A 1 455 ? -2.941 -28.182 -20.125 1.00 94.38 455 TYR A CA 1
ATOM 3645 C C . TYR A 1 455 ? -2.641 -27.229 -18.957 1.00 94.38 455 TYR A C 1
ATOM 3647 O O . TYR A 1 455 ? -3.456 -27.039 -18.052 1.00 94.38 455 TYR A O 1
ATOM 3655 N N . LEU A 1 456 ? -1.465 -26.612 -19.015 1.00 95.44 456 LEU A N 1
ATOM 3656 C CA . LEU A 1 456 ? -1.056 -25.455 -18.215 1.00 95.44 456 LEU A CA 1
ATOM 3657 C C . LEU A 1 456 ? -0.622 -24.376 -19.210 1.00 95.44 456 LEU A C 1
ATOM 3659 O O . LEU A 1 456 ? 0.132 -24.694 -20.127 1.00 95.44 456 LEU A O 1
ATOM 3663 N N . ALA A 1 457 ? -1.095 -23.140 -19.063 1.00 96.75 457 ALA A N 1
ATOM 3664 C CA . ALA A 1 457 ? -0.666 -22.019 -19.899 1.00 96.75 457 ALA A CA 1
ATOM 3665 C C . ALA A 1 457 ? 0.038 -20.942 -19.068 1.00 96.75 457 ALA A C 1
ATOM 3667 O O . ALA A 1 457 ? -0.296 -20.743 -17.898 1.00 96.75 457 ALA A O 1
ATOM 3668 N N . SER A 1 458 ? 0.991 -20.245 -19.687 1.00 96.44 458 SER A N 1
ATOM 3669 C CA . SER A 1 458 ? 1.693 -19.092 -19.119 1.00 96.44 458 SER A CA 1
ATOM 3670 C C . SER A 1 458 ? 1.765 -17.932 -20.110 1.00 96.44 458 SER A C 1
ATOM 3672 O O . SER A 1 458 ? 1.968 -18.157 -21.302 1.00 96.44 458 SER A O 1
ATOM 3674 N N . GLY A 1 459 ? 1.575 -16.707 -19.617 1.00 94.81 459 GLY A N 1
ATOM 3675 C CA . GLY A 1 459 ? 1.610 -15.454 -20.376 1.00 94.81 459 GLY A CA 1
ATOM 3676 C C . GLY A 1 459 ? 2.614 -14.475 -19.767 1.00 94.81 459 GLY A C 1
ATOM 3677 O O . GLY A 1 459 ? 2.778 -14.429 -18.545 1.00 94.81 459 GLY A O 1
ATOM 3678 N N . SER A 1 460 ? 3.320 -13.728 -20.615 1.00 93.12 460 SER A N 1
ATOM 3679 C CA . SER A 1 460 ? 4.528 -12.981 -20.241 1.00 93.12 460 SER A CA 1
ATOM 3680 C C . SER A 1 460 ? 4.618 -11.604 -20.908 1.00 93.12 460 SER A C 1
ATOM 3682 O O . SER A 1 460 ? 3.953 -11.320 -21.912 1.00 93.12 460 SER A O 1
ATOM 3684 N N . LEU A 1 461 ? 5.507 -10.767 -20.363 1.00 90.00 461 LEU A N 1
ATOM 3685 C CA . LEU A 1 461 ? 6.022 -9.559 -21.011 1.00 90.00 461 LEU A CA 1
ATOM 3686 C C . LEU A 1 461 ? 6.708 -9.815 -22.367 1.00 90.00 461 LEU A C 1
ATOM 3688 O O . LEU A 1 461 ? 6.878 -8.863 -23.117 1.00 90.00 461 LEU A O 1
ATOM 3692 N N . ASP A 1 462 ? 7.075 -11.055 -22.719 1.00 89.00 462 ASP A N 1
ATOM 3693 C CA . ASP A 1 462 ? 7.733 -11.379 -24.001 1.00 89.00 462 ASP A CA 1
ATOM 3694 C C . ASP A 1 462 ? 6.788 -11.533 -25.213 1.00 89.00 462 ASP A C 1
ATOM 3696 O O . ASP A 1 462 ? 7.219 -11.967 -26.286 1.00 89.00 462 ASP A O 1
ATOM 3700 N N . TYR A 1 463 ? 5.516 -11.165 -25.024 1.00 93.12 463 TYR A N 1
ATOM 3701 C CA . TYR A 1 463 ? 4.406 -11.206 -25.990 1.00 93.12 463 TYR A CA 1
ATOM 3702 C C . TYR A 1 463 ? 4.098 -12.635 -26.470 1.00 93.12 463 TYR A C 1
ATOM 3704 O O . TYR A 1 463 ? 3.767 -12.872 -27.632 1.00 93.12 463 TYR A O 1
ATOM 3712 N N . ARG A 1 464 ? 4.224 -13.622 -25.573 1.00 92.94 464 ARG A N 1
ATOM 3713 C CA . ARG A 1 464 ? 3.914 -15.027 -25.872 1.00 92.94 464 ARG A CA 1
ATOM 3714 C C . ARG A 1 464 ? 2.935 -15.611 -24.877 1.00 92.94 464 ARG A C 1
ATOM 3716 O O . ARG A 1 464 ? 2.903 -15.231 -23.705 1.00 92.94 464 ARG A O 1
ATOM 3723 N N . VAL A 1 465 ? 2.217 -16.625 -25.346 1.00 96.75 465 VAL A N 1
ATOM 3724 C CA . VAL A 1 465 ? 1.561 -17.615 -24.491 1.00 96.75 465 VAL A CA 1
ATOM 3725 C C . VAL A 1 465 ? 2.194 -18.973 -24.758 1.00 96.75 465 VAL A C 1
ATOM 3727 O O . VAL A 1 465 ? 2.237 -19.413 -25.904 1.00 96.75 465 VAL A O 1
ATOM 3730 N N . ILE A 1 466 ? 2.693 -19.652 -23.727 1.00 96.56 466 ILE A N 1
ATOM 3731 C CA . ILE A 1 466 ? 3.208 -21.023 -23.856 1.00 96.56 466 ILE A CA 1
ATOM 3732 C C . ILE A 1 466 ? 2.200 -21.978 -23.231 1.00 96.56 466 ILE A C 1
ATOM 3734 O O . ILE A 1 466 ? 1.747 -21.759 -22.109 1.00 96.56 466 ILE A O 1
ATOM 3738 N N . VAL A 1 467 ? 1.852 -23.041 -23.958 1.00 96.81 467 VAL A N 1
ATOM 3739 C CA . VAL A 1 467 ? 0.941 -24.092 -23.499 1.00 96.81 467 VAL A CA 1
ATOM 3740 C C . VAL A 1 467 ? 1.719 -25.390 -23.318 1.00 96.81 467 VAL A C 1
ATOM 3742 O O . VAL A 1 467 ? 2.301 -25.915 -24.266 1.00 96.81 467 VAL A O 1
ATOM 3745 N N . TYR A 1 468 ? 1.698 -25.928 -22.102 1.00 95.88 468 TYR A N 1
ATOM 3746 C CA . TYR A 1 468 ? 2.403 -27.141 -21.697 1.00 95.88 468 TYR A CA 1
ATOM 3747 C C . TYR A 1 468 ? 1.451 -28.322 -21.498 1.00 95.88 468 TYR A C 1
ATOM 3749 O O . TYR A 1 468 ? 0.291 -28.166 -21.103 1.00 95.88 468 TYR A O 1
ATOM 3757 N N . ASN A 1 469 ? 1.969 -29.534 -21.688 1.00 93.12 469 ASN A N 1
ATOM 3758 C CA . ASN A 1 469 ? 1.258 -30.769 -21.387 1.00 93.12 469 ASN A CA 1
ATOM 3759 C C . ASN A 1 469 ? 1.262 -31.039 -19.875 1.00 93.12 469 ASN A C 1
ATOM 3761 O O . ASN A 1 469 ? 2.207 -31.615 -19.338 1.00 93.12 469 ASN A O 1
ATOM 3765 N N . ALA A 1 470 ? 0.172 -30.707 -19.181 1.00 90.88 470 ALA A N 1
ATOM 3766 C CA . ALA A 1 470 ? 0.048 -30.903 -17.733 1.00 90.88 470 ALA A CA 1
ATOM 3767 C C . ALA A 1 470 ? 0.161 -32.378 -17.288 1.00 90.88 470 ALA A C 1
ATOM 3769 O O . ALA A 1 470 ? 0.341 -32.643 -16.096 1.00 90.88 470 ALA A O 1
ATOM 3770 N N . ARG A 1 471 ? 0.070 -33.345 -18.213 1.00 88.12 471 ARG A N 1
ATOM 3771 C CA . ARG A 1 471 ? 0.263 -34.784 -17.951 1.00 88.12 471 ARG A CA 1
ATOM 3772 C C . ARG A 1 471 ? 1.682 -35.283 -18.257 1.00 88.12 471 ARG A C 1
ATOM 3774 O O . ARG A 1 471 ? 2.018 -36.388 -17.845 1.00 88.12 471 ARG A O 1
ATOM 3781 N N . LYS A 1 472 ? 2.500 -34.497 -18.964 1.00 89.12 472 LYS A N 1
ATOM 3782 C CA . LYS A 1 472 ? 3.881 -34.829 -19.354 1.00 89.12 472 LYS A CA 1
ATOM 3783 C C . LYS A 1 472 ? 4.755 -33.568 -19.358 1.00 89.12 472 LYS A C 1
ATOM 3785 O O . LYS A 1 472 ? 5.349 -33.206 -20.365 1.00 89.12 472 LYS A O 1
ATOM 3790 N N . LEU A 1 473 ? 4.807 -32.870 -18.226 1.00 88.75 473 LEU A N 1
ATOM 3791 C CA . LEU A 1 473 ? 5.715 -31.734 -18.061 1.00 88.75 473 LEU A CA 1
ATOM 3792 C C . LEU A 1 473 ? 7.178 -32.229 -18.148 1.00 88.75 473 LEU A C 1
ATOM 3794 O O . LEU A 1 473 ? 7.462 -33.321 -17.647 1.00 88.75 473 LEU A O 1
ATOM 3798 N N . PRO A 1 474 ? 8.106 -31.473 -18.764 1.00 89.56 474 PRO A N 1
ATOM 3799 C CA . PRO A 1 474 ? 7.971 -30.087 -19.218 1.00 89.56 474 PRO A CA 1
ATOM 3800 C C . PRO A 1 474 ? 7.546 -29.912 -20.695 1.00 89.56 474 PRO A C 1
ATOM 3802 O O . PRO A 1 474 ? 7.769 -28.834 -21.241 1.00 89.56 474 PRO A O 1
ATOM 3805 N N . ASP A 1 475 ? 6.973 -30.927 -21.363 1.00 92.06 475 ASP A N 1
ATOM 3806 C CA . ASP A 1 475 ? 6.627 -30.853 -22.795 1.00 92.06 475 ASP A CA 1
ATOM 3807 C C . ASP A 1 475 ? 5.779 -29.610 -23.129 1.00 92.06 475 ASP A C 1
ATOM 3809 O O . ASP A 1 475 ? 4.684 -29.418 -22.589 1.00 92.06 475 ASP A O 1
ATOM 3813 N N . GLN A 1 476 ? 6.252 -28.811 -24.086 1.00 92.50 476 GLN A N 1
ATOM 3814 C CA . GLN A 1 476 ? 5.477 -27.745 -24.722 1.00 92.50 476 GLN A CA 1
ATOM 3815 C C . GLN A 1 476 ? 4.612 -28.337 -25.845 1.00 92.50 476 GLN A C 1
ATOM 3817 O O . GLN A 1 476 ? 5.062 -29.200 -26.597 1.00 92.50 476 GLN A O 1
ATOM 3822 N N . ILE A 1 477 ? 3.366 -27.876 -25.947 1.00 93.25 477 ILE A N 1
ATOM 3823 C CA . ILE A 1 477 ? 2.401 -28.250 -26.993 1.00 93.25 477 ILE A CA 1
ATOM 3824 C C . ILE A 1 477 ? 2.327 -27.151 -28.052 1.00 93.25 477 ILE A C 1
ATOM 3826 O O . ILE A 1 477 ? 2.330 -27.444 -29.244 1.00 93.25 477 ILE A O 1
ATOM 3830 N N . ALA A 1 478 ? 2.260 -25.894 -27.613 1.00 93.38 478 ALA A N 1
ATOM 3831 C CA . ALA A 1 478 ? 2.170 -24.732 -28.484 1.00 93.38 478 ALA A CA 1
ATOM 3832 C C . ALA A 1 478 ? 2.884 -23.527 -27.858 1.00 93.38 478 ALA A C 1
ATOM 3834 O O . ALA A 1 478 ? 2.899 -23.362 -26.636 1.00 93.38 478 ALA A O 1
ATOM 3835 N N . VAL A 1 479 ? 3.449 -22.677 -28.714 1.00 95.25 479 VAL A N 1
ATOM 3836 C CA . VAL A 1 479 ? 4.027 -21.377 -28.356 1.00 95.25 479 VAL A CA 1
ATOM 3837 C C . VAL A 1 479 ? 3.349 -20.348 -29.250 1.00 95.25 479 VAL A C 1
ATOM 3839 O O . VAL A 1 479 ? 3.619 -20.283 -30.446 1.00 95.25 479 VAL A O 1
ATOM 3842 N N . LEU A 1 480 ? 2.417 -19.594 -28.679 1.00 94.88 480 LEU A N 1
ATOM 3843 C CA . LEU A 1 480 ? 1.574 -18.639 -29.389 1.00 94.88 480 LEU A CA 1
ATOM 3844 C C . LEU A 1 480 ? 2.321 -17.302 -29.405 1.00 94.88 480 LEU A C 1
ATOM 3846 O O . LEU A 1 480 ? 2.468 -16.664 -28.363 1.00 94.88 480 LEU A O 1
ATOM 3850 N N . THR A 1 481 ? 2.848 -16.917 -30.569 1.00 90.56 481 THR A N 1
ATOM 3851 C CA . THR A 1 481 ? 3.679 -15.709 -30.759 1.00 90.56 481 THR A CA 1
ATOM 3852 C C . THR A 1 481 ? 2.990 -14.637 -31.602 1.00 90.56 481 THR A C 1
ATOM 3854 O O . THR A 1 481 ? 3.657 -13.782 -32.173 1.00 90.56 481 THR A O 1
ATOM 3857 N N . GLU A 1 482 ? 1.669 -14.723 -31.752 1.00 85.56 482 GLU A N 1
ATOM 3858 C CA . GLU A 1 482 ? 0.878 -13.777 -32.549 1.00 85.56 482 GLU A CA 1
ATOM 3859 C C . GLU A 1 482 ? 0.485 -12.509 -31.771 1.00 85.56 482 GLU A C 1
ATOM 3861 O O . GLU A 1 482 ? -0.158 -11.627 -32.343 1.00 85.56 482 GLU A O 1
ATOM 3866 N N . CYS A 1 483 ? 0.784 -12.452 -30.468 1.00 88.19 483 CYS A N 1
ATOM 3867 C CA . CYS A 1 483 ? 0.409 -11.338 -29.606 1.00 88.19 483 CYS A CA 1
ATOM 3868 C C . CYS A 1 483 ? 1.212 -10.080 -29.954 1.00 88.19 483 CYS A C 1
ATOM 3870 O O . CYS A 1 483 ? 2.420 -10.140 -30.176 1.00 88.19 483 CYS A O 1
ATOM 3872 N N . GLU A 1 484 ? 0.549 -8.930 -29.934 1.00 86.38 484 GLU A N 1
ATOM 3873 C CA . GLU A 1 484 ? 1.149 -7.633 -30.286 1.00 86.38 484 GLU A CA 1
ATOM 3874 C C . GLU A 1 484 ? 1.546 -6.808 -29.048 1.00 86.38 484 GLU A C 1
ATOM 3876 O O . GLU A 1 484 ? 2.124 -5.731 -29.174 1.00 86.38 484 GLU A O 1
ATOM 3881 N N . ALA A 1 485 ? 1.221 -7.297 -27.848 1.00 88.44 485 ALA A N 1
ATOM 3882 C CA . ALA A 1 485 ? 1.432 -6.615 -26.574 1.00 88.44 485 ALA A CA 1
ATOM 3883 C C . ALA A 1 485 ? 1.661 -7.625 -25.421 1.00 88.44 485 ALA A C 1
ATOM 3885 O O . ALA A 1 485 ? 1.390 -8.821 -25.591 1.00 88.44 485 ALA A O 1
ATOM 3886 N N . PRO A 1 486 ? 2.126 -7.178 -24.233 1.00 89.81 486 PRO A N 1
ATOM 3887 C CA . PRO A 1 486 ? 2.305 -8.035 -23.058 1.00 89.81 486 PRO A CA 1
ATOM 3888 C C . PRO A 1 486 ? 1.050 -8.822 -22.683 1.00 89.81 486 PRO A C 1
ATOM 3890 O O . PRO A 1 486 ? -0.030 -8.242 -22.590 1.00 89.81 486 PRO A O 1
ATOM 3893 N N . VAL A 1 487 ? 1.178 -10.118 -22.387 1.00 93.19 487 VAL A N 1
ATOM 3894 C CA . VAL A 1 487 ? 0.023 -10.925 -21.963 1.00 93.19 487 VAL A CA 1
ATOM 3895 C C . VAL A 1 487 ? -0.162 -10.790 -20.449 1.00 93.19 487 VAL A C 1
ATOM 3897 O O . VAL A 1 487 ? 0.420 -11.549 -19.672 1.00 93.19 487 VAL A O 1
ATOM 3900 N N . LYS A 1 488 ? -0.958 -9.800 -20.018 1.00 90.31 488 LYS A N 1
ATOM 3901 C CA . LYS A 1 488 ? -1.147 -9.449 -18.593 1.00 90.31 488 LYS A CA 1
ATOM 3902 C C . LYS A 1 488 ? -1.977 -10.473 -17.813 1.00 90.31 488 LYS A C 1
ATOM 3904 O O . LYS A 1 488 ? -1.827 -10.580 -16.593 1.00 90.31 488 LYS A O 1
ATOM 3909 N N . GLY A 1 489 ? -2.831 -11.228 -18.507 1.00 91.62 489 GLY A N 1
ATOM 3910 C CA . GLY A 1 489 ? -3.720 -12.231 -17.922 1.00 91.62 489 GLY A CA 1
ATOM 3911 C C . GLY A 1 489 ? -4.117 -13.332 -18.906 1.00 91.62 489 GLY A C 1
ATOM 3912 O O . GLY A 1 489 ? -4.245 -13.087 -20.106 1.00 91.62 489 GLY A O 1
ATOM 3913 N N . LEU A 1 490 ? -4.349 -14.535 -18.378 1.00 95.38 490 LEU A N 1
ATOM 3914 C CA . LEU A 1 490 ? -4.911 -15.692 -19.079 1.00 95.38 490 LEU A CA 1
ATOM 3915 C C . LEU A 1 490 ? -6.180 -16.194 -18.380 1.00 95.38 490 LEU A C 1
ATOM 3917 O O . LEU A 1 490 ? -6.294 -16.087 -17.162 1.00 95.38 490 LEU A O 1
ATOM 3921 N N . SER A 1 491 ? -7.093 -16.810 -19.135 1.00 94.75 491 SER A N 1
ATOM 3922 C CA . SER A 1 491 ? -8.144 -17.666 -18.566 1.00 94.75 491 SER A CA 1
ATOM 3923 C C . SER A 1 491 ? -8.587 -18.758 -19.546 1.00 94.75 491 SER A C 1
ATOM 3925 O O . SER A 1 491 ? -8.564 -18.579 -20.768 1.00 94.75 491 SER A O 1
ATOM 3927 N N . TRP A 1 492 ? -8.988 -19.909 -19.004 1.00 93.81 492 TRP A N 1
ATOM 3928 C CA . TRP A 1 492 ? -9.462 -21.066 -19.764 1.00 93.81 492 TRP A CA 1
ATOM 3929 C C . TRP A 1 492 ? -10.986 -21.127 -19.779 1.00 93.81 492 TRP A C 1
ATOM 3931 O O . TRP A 1 492 ? -11.626 -21.053 -18.732 1.00 93.81 492 TRP A O 1
ATOM 3941 N N . ASP A 1 493 ? -11.557 -21.377 -20.955 1.00 90.62 493 ASP A N 1
ATOM 3942 C CA . ASP A 1 493 ? -12.956 -21.782 -21.091 1.00 90.62 493 ASP A CA 1
ATOM 3943 C C . ASP A 1 493 ? -13.247 -23.022 -20.214 1.00 90.62 493 ASP A C 1
ATOM 3945 O O . ASP A 1 493 ? -12.531 -24.019 -20.349 1.00 90.62 493 ASP A O 1
ATOM 3949 N N . PRO A 1 494 ? -14.298 -23.032 -19.370 1.00 87.00 494 PRO A N 1
ATOM 3950 C CA . PRO A 1 494 ? -14.648 -24.194 -18.551 1.00 87.00 494 PRO A CA 1
ATOM 3951 C C . PRO A 1 494 ? -15.002 -25.439 -19.367 1.00 87.00 494 PRO A C 1
ATOM 3953 O O . PRO A 1 494 ? -14.693 -26.556 -18.958 1.00 87.00 494 PRO A O 1
ATOM 3956 N N . ILE A 1 495 ? -15.583 -25.251 -20.558 1.00 85.38 495 ILE A N 1
ATOM 3957 C CA . ILE A 1 495 ? -15.862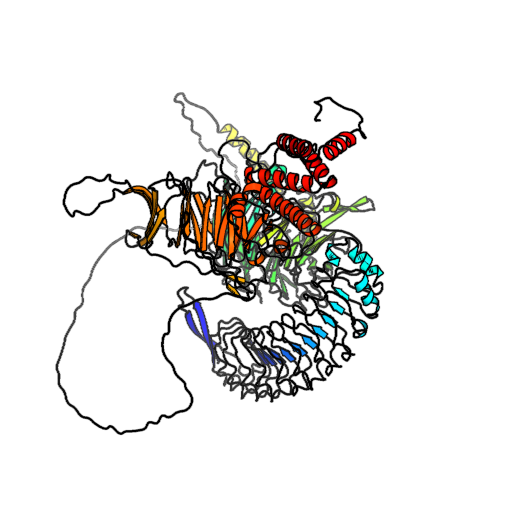 -26.335 -21.516 1.00 85.38 495 ILE A CA 1
ATOM 3958 C C . ILE A 1 495 ? -14.558 -26.818 -22.190 1.0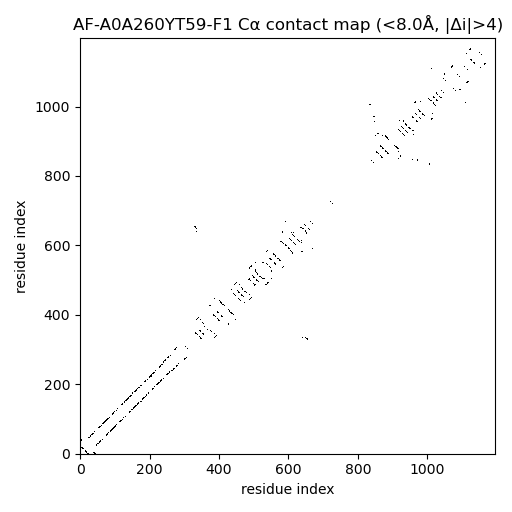0 85.38 495 ILE A C 1
ATOM 3960 O O . ILE A 1 495 ? -14.503 -27.903 -22.768 1.00 85.38 495 ILE A O 1
ATOM 3964 N N . GLY A 1 496 ? -13.472 -26.049 -22.069 1.00 84.81 496 GLY A N 1
ATOM 3965 C CA . GLY A 1 496 ? -12.136 -26.411 -22.523 1.00 84.81 496 GLY A CA 1
ATOM 3966 C C . GLY A 1 496 ? -11.940 -26.340 -24.034 1.00 84.81 496 GLY A C 1
ATOM 3967 O O . GLY A 1 496 ? -11.079 -27.061 -24.527 1.00 84.81 496 GLY A O 1
ATOM 3968 N N . LYS A 1 497 ? -12.727 -25.522 -24.754 1.00 88.81 497 LYS A N 1
ATOM 3969 C CA . LYS A 1 497 ? -12.602 -25.279 -26.204 1.00 88.81 497 LYS A CA 1
ATOM 3970 C C . LYS A 1 497 ? -11.705 -24.081 -26.541 1.00 88.81 497 LYS A C 1
ATOM 3972 O O . LYS A 1 497 ? -11.129 -24.044 -27.629 1.00 88.81 497 LYS A O 1
ATOM 3977 N N . TYR A 1 498 ? -11.593 -23.110 -25.632 1.00 93.50 498 TYR A N 1
ATOM 3978 C CA . TYR A 1 498 ? -10.823 -21.881 -25.846 1.00 93.50 498 TYR A CA 1
ATOM 3979 C C . TYR A 1 498 ? -9.820 -21.596 -24.721 1.00 93.50 498 TYR A C 1
ATOM 3981 O O . TYR A 1 498 ? -10.129 -21.740 -23.537 1.00 93.50 498 TYR A O 1
ATOM 3989 N N . LEU A 1 499 ? -8.638 -21.115 -25.098 1.00 95.56 499 LEU A N 1
ATOM 3990 C CA . LEU A 1 499 ? -7.739 -20.363 -24.223 1.00 95.56 499 LEU A CA 1
ATOM 3991 C C . LEU A 1 499 ? -7.905 -18.876 -24.550 1.00 95.56 499 LEU A C 1
ATOM 3993 O O . LEU A 1 499 ? -7.971 -18.514 -25.723 1.00 95.56 499 LEU A O 1
ATOM 3997 N N . THR A 1 500 ? -7.990 -18.022 -23.532 1.00 95.25 500 THR A N 1
ATOM 3998 C CA . THR A 1 500 ? -8.109 -16.566 -23.696 1.00 95.25 500 THR A CA 1
ATOM 3999 C C . THR A 1 500 ? -6.894 -15.864 -23.106 1.00 95.25 500 THR A C 1
ATOM 4001 O O . THR A 1 500 ? -6.460 -16.225 -22.011 1.00 95.25 500 THR A O 1
ATOM 4004 N N . GLY A 1 501 ? -6.380 -14.847 -23.798 1.00 94.25 501 GLY A N 1
ATOM 4005 C CA . GLY A 1 501 ? -5.321 -13.966 -23.305 1.00 94.25 501 GLY A CA 1
ATOM 4006 C C . GLY A 1 501 ? -5.678 -12.492 -23.461 1.00 94.25 501 GLY A C 1
ATOM 4007 O O . GLY A 1 501 ? -6.266 -12.096 -24.468 1.00 94.25 501 GLY A O 1
ATOM 4008 N N . LEU A 1 502 ? -5.319 -11.696 -22.452 1.00 93.12 502 LEU A N 1
ATOM 4009 C CA . LEU A 1 502 ? -5.440 -10.238 -22.439 1.00 93.12 502 LEU A CA 1
ATOM 4010 C C . LEU A 1 502 ? -4.093 -9.615 -22.828 1.00 93.12 502 LEU A C 1
ATOM 4012 O O . LEU A 1 502 ? -3.126 -9.681 -22.067 1.00 93.12 502 LEU A O 1
ATOM 4016 N N . GLU A 1 503 ? -4.046 -9.062 -24.038 1.00 90.31 503 GLU A N 1
ATOM 4017 C CA . GLU A 1 503 ? -2.912 -8.373 -24.652 1.00 90.31 503 GLU A CA 1
ATOM 4018 C C . GLU A 1 503 ? -2.953 -6.876 -24.298 1.00 90.31 503 GLU A C 1
ATOM 4020 O O . GLU A 1 503 ? -3.849 -6.126 -24.708 1.00 90.31 503 GLU A O 1
ATOM 4025 N N . GLY A 1 504 ? -1.966 -6.437 -23.516 1.00 78.75 504 GLY A N 1
ATOM 4026 C CA . GLY A 1 504 ? -1.949 -5.112 -22.906 1.00 78.75 504 GLY A CA 1
ATOM 4027 C C . GLY A 1 504 ? -3.184 -4.910 -22.025 1.00 78.75 504 GLY A C 1
ATOM 4028 O O . GLY A 1 504 ? -3.560 -5.786 -21.251 1.00 78.75 504 GLY A O 1
ATOM 4029 N N . GLU A 1 505 ? -3.832 -3.759 -22.179 1.00 76.44 505 GLU A N 1
ATOM 4030 C CA . GLU A 1 505 ? -5.214 -3.521 -21.725 1.00 76.44 505 GLU A CA 1
ATOM 4031 C C . GLU A 1 505 ? -6.135 -3.217 -22.922 1.00 76.44 505 GLU A C 1
ATOM 4033 O O . GLU A 1 505 ? -7.197 -2.637 -22.760 1.00 76.44 505 GLU A O 1
ATOM 4038 N N . LYS A 1 506 ? -5.710 -3.600 -24.139 1.00 82.00 506 LYS A N 1
ATOM 4039 C CA . LYS A 1 506 ? -6.241 -3.101 -25.423 1.00 82.00 506 LYS A CA 1
ATOM 4040 C C . LYS A 1 506 ? -6.932 -4.163 -26.283 1.00 82.00 506 LYS A C 1
ATOM 4042 O O . LYS A 1 506 ? -7.673 -3.822 -27.205 1.00 82.00 506 LYS A O 1
ATOM 4047 N N . LYS A 1 507 ? -6.645 -5.445 -26.047 1.00 89.81 507 LYS A N 1
ATOM 4048 C CA . LYS A 1 507 ? -7.033 -6.543 -26.939 1.00 89.81 507 LYS A CA 1
ATOM 4049 C C . LYS A 1 507 ? -7.217 -7.843 -26.155 1.00 89.81 507 LYS A C 1
ATOM 4051 O O . LYS A 1 507 ? -6.346 -8.239 -25.391 1.00 89.81 507 LYS A O 1
ATOM 4056 N N . LEU A 1 508 ? -8.322 -8.545 -26.387 1.00 93.12 508 LEU A N 1
ATOM 4057 C CA . LEU A 1 508 ? -8.491 -9.947 -25.992 1.00 93.12 508 LEU A CA 1
ATOM 4058 C C . LEU A 1 508 ? -8.363 -10.845 -27.217 1.00 93.12 508 LEU A C 1
ATOM 4060 O O . LEU A 1 508 ? -9.016 -10.580 -28.226 1.00 93.12 508 LEU A O 1
ATOM 4064 N N . ARG A 1 509 ? -7.599 -11.935 -27.114 1.00 94.25 509 ARG A N 1
ATOM 4065 C CA . ARG A 1 509 ? -7.510 -12.970 -28.155 1.00 94.25 509 ARG A CA 1
ATOM 4066 C C . ARG A 1 509 ? -7.964 -14.321 -27.624 1.00 94.25 509 ARG A C 1
ATOM 4068 O O . ARG A 1 509 ? -7.696 -14.675 -26.474 1.00 94.25 509 ARG A O 1
ATOM 4075 N N . PHE A 1 510 ? -8.648 -15.071 -28.482 1.00 94.94 510 PHE A N 1
ATOM 4076 C CA . PHE A 1 510 ? -9.156 -16.408 -28.197 1.00 94.94 510 PHE A CA 1
ATOM 4077 C C . PHE A 1 510 ? -8.508 -17.416 -29.146 1.00 94.94 510 PHE A C 1
ATOM 4079 O O . PHE A 1 510 ? -8.677 -17.313 -30.360 1.00 94.94 510 PHE A O 1
ATOM 4086 N N . TRP A 1 511 ? -7.821 -18.419 -28.602 1.00 95.50 511 TRP A N 1
ATOM 4087 C CA . TRP A 1 511 ? -7.249 -19.530 -29.367 1.00 95.50 511 TRP A CA 1
ATOM 4088 C C . TRP A 1 511 ? -8.068 -20.803 -29.171 1.00 95.50 511 TRP A C 1
ATOM 4090 O O . TRP A 1 511 ? -8.489 -21.101 -28.050 1.00 95.50 511 TRP A O 1
ATOM 4100 N N . ALA A 1 512 ? -8.281 -21.576 -30.236 1.00 92.88 512 ALA A N 1
ATOM 4101 C CA . ALA A 1 512 ? -8.932 -22.881 -30.135 1.00 92.88 512 ALA A CA 1
ATOM 4102 C C . ALA A 1 512 ? -7.959 -23.935 -29.587 1.00 92.88 512 ALA A C 1
ATOM 4104 O O . ALA A 1 512 ? -6.814 -24.025 -30.017 1.00 92.88 512 ALA A O 1
ATOM 4105 N N . THR A 1 513 ? -8.405 -24.775 -28.657 1.00 91.38 513 THR A N 1
ATOM 4106 C CA . THR A 1 513 ? -7.540 -25.757 -27.967 1.00 91.38 513 THR A CA 1
ATOM 4107 C C . THR A 1 513 ? -7.304 -27.061 -28.738 1.00 91.38 513 THR A C 1
ATOM 4109 O O . THR A 1 513 ? -6.655 -27.977 -28.225 1.00 91.38 513 THR A O 1
ATOM 4112 N N . ASP A 1 514 ? -7.899 -27.190 -29.924 1.00 87.81 514 ASP A N 1
ATOM 4113 C CA . ASP A 1 514 ? -7.730 -28.311 -30.857 1.00 87.81 514 ASP A CA 1
ATOM 4114 C C . ASP A 1 514 ? -6.589 -28.071 -31.864 1.00 87.81 514 ASP A C 1
ATOM 4116 O O . ASP A 1 514 ? -5.902 -29.011 -32.258 1.00 87.81 514 ASP A O 1
ATOM 4120 N N . SER A 1 515 ? -6.378 -26.811 -32.238 1.00 90.19 515 SER A N 1
ATOM 4121 C CA . SER A 1 515 ? -5.543 -26.365 -33.358 1.00 90.19 515 SER A CA 1
ATOM 4122 C C . SER A 1 515 ? -4.556 -25.255 -32.983 1.00 90.19 515 SER A C 1
ATOM 4124 O O . SER A 1 515 ? -3.625 -24.989 -33.738 1.00 90.19 515 SER A O 1
ATOM 4126 N N . TRP A 1 516 ? -4.752 -24.605 -31.830 1.00 93.56 516 TRP A N 1
ATOM 4127 C CA . TRP A 1 516 ? -3.988 -23.458 -31.312 1.00 93.56 516 TRP A CA 1
ATOM 4128 C C . TRP A 1 516 ? -3.970 -22.215 -32.217 1.00 93.56 516 TRP A C 1
ATOM 4130 O O . TRP A 1 516 ? -3.242 -21.261 -31.954 1.00 93.56 516 TRP A O 1
ATOM 4140 N N . GLN A 1 517 ? -4.826 -22.195 -33.241 1.00 90.88 517 GLN A N 1
ATOM 4141 C CA . GLN A 1 517 ? -5.092 -21.046 -34.104 1.00 90.88 517 GLN A CA 1
ATOM 4142 C C . GLN A 1 517 ? -5.890 -19.972 -33.352 1.00 90.88 517 GLN A C 1
ATOM 4144 O O . GLN A 1 517 ? -6.761 -20.296 -32.535 1.00 90.88 517 GLN A O 1
ATOM 4149 N N . CYS A 1 518 ? -5.647 -18.696 -33.666 1.00 92.94 518 CYS A N 1
ATOM 4150 C CA . CYS A 1 518 ? -6.549 -17.613 -33.281 1.00 92.94 518 CYS A CA 1
ATOM 4151 C C . CYS A 1 518 ? -7.929 -17.797 -33.937 1.00 92.94 518 CYS A C 1
ATOM 4153 O O . CYS A 1 518 ? -8.040 -18.029 -35.139 1.00 92.94 518 CYS A O 1
ATOM 4155 N N . VAL A 1 519 ? -8.984 -17.693 -33.129 1.00 91.81 519 VAL A N 1
ATOM 4156 C CA . VAL A 1 519 ? -10.389 -17.812 -33.548 1.00 91.81 519 VAL A CA 1
ATOM 4157 C C . VAL A 1 519 ? -11.019 -16.440 -33.733 1.00 91.81 519 VAL A C 1
ATOM 4159 O O . VAL A 1 519 ? -11.805 -16.236 -34.654 1.00 91.81 519 VAL A O 1
ATOM 4162 N N . THR A 1 520 ? -10.732 -15.520 -32.812 1.00 92.56 520 THR A N 1
ATOM 4163 C CA . THR A 1 520 ? -11.236 -14.148 -32.840 1.00 92.56 520 THR A CA 1
ATOM 4164 C C . THR A 1 520 ? -10.442 -13.258 -31.886 1.00 92.56 520 THR A C 1
ATOM 4166 O O . THR A 1 520 ? -9.775 -13.738 -30.961 1.00 92.56 520 THR A O 1
ATOM 4169 N N . THR A 1 521 ? -10.588 -11.954 -32.092 1.00 92.69 521 THR A N 1
ATOM 4170 C CA . THR A 1 521 ? -9.909 -10.890 -31.362 1.00 92.69 521 THR A CA 1
ATOM 4171 C C . THR A 1 521 ? -10.919 -9.784 -31.052 1.00 92.69 521 THR A C 1
ATOM 4173 O O . THR A 1 521 ? -11.598 -9.307 -31.958 1.00 92.69 521 THR A O 1
ATOM 4176 N N . VAL A 1 522 ? -11.030 -9.371 -29.788 1.00 92.19 522 VAL A N 1
ATOM 4177 C CA . VAL A 1 522 ? -12.001 -8.369 -29.313 1.00 92.19 522 VAL A CA 1
ATOM 4178 C C . VAL A 1 522 ? -11.261 -7.136 -28.791 1.00 92.19 522 VAL A C 1
ATOM 4180 O O . VAL A 1 522 ? -10.448 -7.240 -27.873 1.00 92.19 522 VAL A O 1
ATOM 4183 N N . THR A 1 523 ? -11.547 -5.971 -29.378 1.00 90.69 523 THR A N 1
ATOM 4184 C CA . THR A 1 523 ? -10.903 -4.676 -29.062 1.00 90.69 523 THR A CA 1
ATOM 4185 C C . THR A 1 523 ? -11.894 -3.561 -28.704 1.00 90.69 523 THR A C 1
ATOM 4187 O O . THR A 1 523 ? -11.505 -2.593 -28.058 1.00 90.69 523 THR A O 1
ATOM 4190 N N . GLU A 1 524 ? -13.174 -3.693 -29.074 1.00 86.19 524 GLU A N 1
ATOM 4191 C CA . GLU A 1 524 ? -14.239 -2.699 -28.837 1.00 86.19 524 GLU A CA 1
ATOM 4192 C C . GLU A 1 524 ? -14.315 -2.177 -27.380 1.00 86.19 524 GLU A C 1
ATOM 4194 O O . GLU A 1 524 ? -14.307 -0.957 -27.213 1.00 86.19 524 GLU A O 1
ATOM 4199 N N . PRO A 1 525 ? -14.259 -3.017 -26.319 1.00 84.75 525 PRO A N 1
ATOM 4200 C CA . PRO A 1 525 ? -14.339 -2.562 -24.916 1.00 84.75 525 PRO A CA 1
ATOM 4201 C C . PRO A 1 525 ? -13.154 -1.718 -24.430 1.00 84.75 525 PRO A C 1
ATOM 4203 O O . PRO A 1 525 ? -13.165 -1.198 -23.312 1.00 84.75 525 PRO A O 1
ATOM 4206 N N . PHE A 1 526 ? -12.088 -1.661 -25.228 1.00 86.06 526 PHE A N 1
ATOM 4207 C CA . PHE A 1 526 ? -10.769 -1.210 -24.805 1.00 86.06 526 PHE A CA 1
ATOM 4208 C C . PHE A 1 526 ? -10.244 -0.014 -25.605 1.00 86.06 526 PHE A C 1
ATOM 4210 O O . PHE A 1 526 ? -9.148 0.466 -25.316 1.00 86.06 526 PHE A O 1
ATOM 4217 N N . GLN A 1 527 ? -11.004 0.495 -26.582 1.00 78.25 527 GLN A N 1
ATOM 4218 C CA . GLN A 1 527 ? -10.568 1.595 -27.457 1.00 78.25 527 GLN A CA 1
ATOM 4219 C C . GLN A 1 527 ? -10.190 2.870 -26.679 1.00 78.25 527 GLN A C 1
ATOM 4221 O O . GLN A 1 527 ? -9.309 3.607 -27.108 1.00 78.25 527 GLN A O 1
ATOM 4226 N N . ASN A 1 528 ? -10.810 3.086 -25.512 1.00 75.50 528 ASN A N 1
ATOM 4227 C CA . ASN A 1 528 ? -10.561 4.219 -24.614 1.00 75.50 528 ASN A CA 1
ATOM 4228 C C . ASN A 1 528 ? -9.770 3.841 -23.342 1.00 75.50 528 ASN A C 1
ATOM 4230 O O . ASN A 1 528 ? -9.709 4.629 -22.396 1.00 75.50 528 ASN A O 1
ATOM 4234 N N . SER A 1 529 ? -9.198 2.633 -23.277 1.00 76.00 529 SER A N 1
ATOM 4235 C CA . SER A 1 529 ? -8.401 2.194 -22.125 1.00 76.00 529 SER A CA 1
ATOM 4236 C C . SER A 1 529 ? -7.044 2.910 -22.070 1.00 76.00 529 SER A C 1
ATOM 4238 O O . SER A 1 529 ? -6.391 3.156 -23.088 1.00 76.00 529 SER A O 1
ATOM 4240 N N . LYS A 1 530 ? -6.598 3.228 -20.854 1.00 69.06 530 LYS A N 1
ATOM 4241 C CA . LYS A 1 530 ? -5.228 3.661 -20.559 1.00 69.06 530 LYS A CA 1
ATOM 4242 C C . LYS A 1 530 ? -4.544 2.516 -19.832 1.00 69.06 530 LYS A C 1
ATOM 4244 O O . LYS A 1 530 ? -5.145 1.966 -18.921 1.00 69.06 530 LYS A O 1
ATOM 4249 N N . GLU A 1 531 ? -3.312 2.181 -20.210 1.00 63.78 531 GLU A N 1
ATOM 4250 C CA . GLU A 1 531 ? -2.572 1.086 -19.572 1.00 63.78 531 GLU A CA 1
ATOM 4251 C C . GLU A 1 531 ? -2.158 1.467 -18.143 1.00 63.78 531 GLU A C 1
ATOM 4253 O O . GLU A 1 531 ? -1.107 2.066 -17.916 1.00 63.78 531 GLU A O 1
ATOM 4258 N N . GLU A 1 532 ? -3.021 1.144 -17.180 1.00 67.06 532 GLU A N 1
ATOM 4259 C CA . GLU A 1 532 ? -2.927 1.585 -15.785 1.00 67.06 532 GLU A CA 1
ATOM 4260 C C . GLU A 1 532 ? -2.528 0.473 -14.806 1.00 67.06 532 GLU A C 1
ATOM 4262 O O . GLU A 1 532 ? -2.171 0.761 -13.657 1.00 67.06 532 GLU A O 1
ATOM 4267 N N . THR A 1 533 ? -2.598 -0.791 -15.227 1.00 69.44 533 THR A N 1
ATOM 4268 C CA . THR A 1 533 ? -2.309 -1.964 -14.395 1.00 69.44 533 THR A CA 1
ATOM 4269 C C . THR A 1 533 ? -1.063 -2.700 -14.895 1.00 69.44 533 THR A C 1
ATOM 4271 O O . THR A 1 533 ? -0.785 -2.772 -16.092 1.00 69.44 533 THR A O 1
ATOM 4274 N N . VAL A 1 534 ? -0.269 -3.266 -13.982 1.00 67.25 534 VAL A N 1
ATOM 4275 C CA . VAL A 1 534 ? 0.846 -4.159 -14.364 1.00 67.25 534 VAL A CA 1
ATOM 4276 C C . VAL A 1 534 ? 0.341 -5.592 -14.541 1.00 67.25 534 VAL A C 1
ATOM 4278 O O . VAL A 1 534 ? 0.744 -6.289 -15.468 1.00 67.25 534 VAL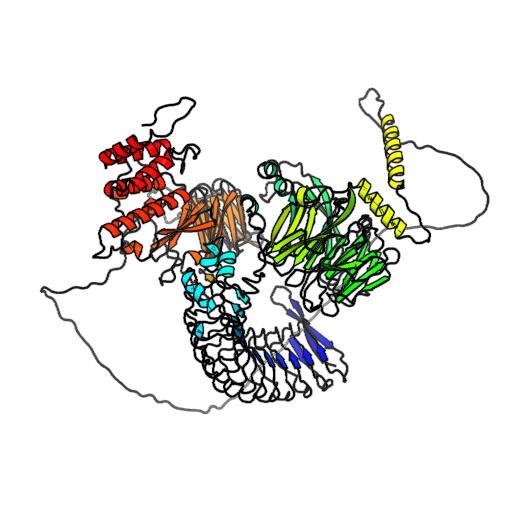 A O 1
ATOM 4281 N N . LEU A 1 535 ? -0.582 -6.010 -13.672 1.00 77.06 535 LEU A N 1
ATOM 4282 C CA . LEU A 1 535 ? -1.187 -7.335 -13.652 1.00 77.06 535 LEU A CA 1
ATOM 4283 C C . LEU A 1 535 ? -2.696 -7.214 -13.833 1.00 77.06 535 LEU A C 1
ATOM 4285 O O . LEU A 1 535 ? -3.335 -6.367 -13.207 1.00 77.06 535 LEU A O 1
ATOM 4289 N N . SER A 1 536 ? -3.255 -8.107 -14.647 1.00 87.62 536 SER A N 1
ATOM 4290 C CA . SER A 1 536 ? -4.688 -8.164 -14.923 1.00 87.62 536 SER A CA 1
ATOM 4291 C C . SER A 1 536 ? -5.186 -9.601 -14.732 1.00 87.62 536 SER A C 1
ATOM 4293 O O . SER A 1 536 ? -4.528 -10.555 -15.160 1.00 87.62 536 SER A O 1
ATOM 4295 N N . ARG A 1 537 ? -6.329 -9.797 -14.067 1.00 90.00 537 ARG A N 1
ATOM 4296 C CA . ARG A 1 537 ? -6.950 -11.124 -13.872 1.00 90.00 537 ARG A CA 1
ATOM 4297 C C . ARG A 1 537 ? -8.359 -11.124 -14.460 1.00 90.00 537 ARG A C 1
ATOM 4299 O O . ARG A 1 537 ? -9.229 -10.426 -13.949 1.00 90.00 537 ARG A O 1
ATOM 4306 N N . LEU A 1 538 ? -8.540 -11.881 -15.539 1.00 94.12 538 LEU A N 1
ATOM 4307 C CA . LEU A 1 538 ? -9.816 -12.158 -16.205 1.00 94.12 538 LEU A CA 1
ATOM 4308 C C . LEU A 1 538 ? -10.282 -13.580 -15.872 1.00 94.12 538 LEU A C 1
ATOM 4310 O O . LEU A 1 538 ? -9.448 -14.437 -15.581 1.00 94.12 538 LEU A O 1
ATOM 4314 N N . ASP A 1 539 ? -11.585 -13.846 -15.942 1.00 94.00 539 ASP A N 1
ATOM 4315 C CA . ASP A 1 539 ? -12.132 -15.171 -15.628 1.00 94.00 539 ASP A CA 1
ATOM 4316 C C . ASP A 1 539 ? -13.419 -15.485 -16.403 1.00 94.00 539 ASP A C 1
ATOM 4318 O O . ASP A 1 539 ? -14.137 -14.579 -16.827 1.00 94.00 539 ASP A O 1
ATOM 4322 N N . TRP A 1 540 ? -13.726 -16.767 -16.592 1.00 92.88 540 TRP A N 1
ATOM 4323 C CA . TRP A 1 540 ? -14.984 -17.214 -17.202 1.00 92.88 540 TRP A CA 1
ATOM 4324 C C . TRP A 1 540 ? -16.050 -17.487 -16.135 1.00 92.88 540 TRP A C 1
ATOM 4326 O O . TRP A 1 540 ? -15.750 -17.936 -15.030 1.00 92.88 540 TRP A O 1
ATOM 4336 N N . THR A 1 541 ? -17.327 -17.312 -16.483 1.00 90.94 541 THR A N 1
ATOM 4337 C CA . THR A 1 541 ? -18.409 -17.923 -15.701 1.00 90.94 541 THR A CA 1
ATOM 4338 C C . THR A 1 541 ? -18.304 -19.448 -15.759 1.00 90.94 541 THR A C 1
ATOM 4340 O O . THR A 1 541 ? -18.013 -19.973 -16.832 1.00 90.94 541 THR A O 1
ATOM 4343 N N . PRO A 1 542 ? -18.609 -20.198 -14.681 1.00 86.25 542 PRO A N 1
ATOM 4344 C CA . PRO A 1 542 ? -18.536 -21.663 -14.677 1.00 86.25 542 PRO A CA 1
ATOM 4345 C C . PRO A 1 542 ? -19.391 -22.357 -15.742 1.00 86.25 542 PRO A C 1
ATOM 4347 O O . PRO A 1 542 ? -19.069 -23.455 -16.179 1.00 86.25 542 PRO A O 1
ATOM 4350 N N . ASP A 1 543 ? -20.477 -21.713 -16.175 1.00 83.81 543 ASP A N 1
ATOM 4351 C CA . ASP A 1 543 ? -21.334 -22.188 -17.263 1.00 83.81 543 ASP A CA 1
ATOM 4352 C C . ASP A 1 543 ? -20.776 -21.886 -18.669 1.00 83.81 543 ASP A C 1
ATOM 4354 O O . ASP A 1 543 ? -21.410 -22.208 -19.671 1.00 83.81 543 ASP A O 1
ATOM 4358 N N . GLY A 1 544 ? -19.617 -21.229 -18.763 1.00 86.44 544 GLY A N 1
ATOM 4359 C CA . GLY A 1 544 ? -18.956 -20.846 -20.007 1.00 86.44 544 GLY A CA 1
ATOM 4360 C C . GLY A 1 544 ? -19.730 -19.845 -20.872 1.00 86.44 544 GLY A C 1
ATOM 4361 O O . GLY A 1 544 ? -19.353 -19.663 -22.033 1.00 86.44 544 GLY A O 1
ATOM 4362 N N . LYS A 1 545 ? -20.809 -19.219 -20.373 1.00 87.50 545 LYS A N 1
ATOM 4363 C CA . LYS A 1 545 ? -21.642 -18.279 -21.149 1.00 87.50 545 LYS A CA 1
ATOM 4364 C C . LYS A 1 545 ? -20.992 -16.906 -21.330 1.00 87.50 545 LYS A C 1
ATOM 4366 O O . LYS A 1 545 ? -21.194 -16.298 -22.385 1.00 87.50 545 LYS A O 1
ATOM 4371 N N . PHE A 1 546 ? -20.216 -16.438 -20.352 1.00 90.00 546 PHE A N 1
ATOM 4372 C CA . PHE A 1 546 ? -19.541 -15.141 -20.390 1.00 90.00 546 PHE A CA 1
ATOM 4373 C C . PHE A 1 546 ? -18.076 -15.255 -19.964 1.00 90.00 546 PHE A C 1
ATOM 4375 O O . PHE A 1 546 ? -17.757 -15.907 -18.972 1.00 90.00 546 PHE A O 1
ATOM 4382 N N . LEU A 1 547 ? -17.199 -14.557 -20.681 1.00 93.38 547 LEU A N 1
ATOM 4383 C CA . LEU A 1 547 ? -15.901 -14.141 -20.159 1.00 93.38 547 LEU A CA 1
ATOM 4384 C C . LEU A 1 547 ? -16.075 -12.788 -19.464 1.00 93.38 547 LEU A C 1
ATOM 4386 O O . LEU A 1 547 ? -16.756 -11.909 -19.990 1.00 93.38 547 LEU A O 1
ATOM 4390 N N . MET A 1 548 ? -15.420 -12.600 -18.326 1.00 92.88 548 MET A N 1
ATOM 4391 C CA . MET A 1 548 ? -15.345 -11.335 -17.606 1.00 92.88 548 MET A CA 1
ATOM 4392 C C . MET A 1 548 ? -13.917 -10.795 -17.632 1.00 92.88 548 MET A C 1
ATOM 4394 O O . MET A 1 548 ? -12.992 -11.484 -17.206 1.00 92.88 548 MET A O 1
ATOM 4398 N N . THR A 1 549 ? -13.734 -9.558 -18.098 1.00 91.56 549 THR A N 1
ATOM 4399 C CA . THR A 1 549 ? -12.408 -8.927 -18.225 1.00 91.56 549 THR A CA 1
ATOM 4400 C C . THR A 1 549 ? -12.310 -7.604 -17.455 1.00 91.56 549 THR A C 1
ATOM 4402 O O . THR A 1 549 ? -13.236 -6.792 -17.535 1.00 91.56 549 THR A O 1
ATOM 4405 N N . PRO A 1 550 ? -11.197 -7.357 -16.736 1.00 88.00 550 PRO A N 1
ATOM 4406 C CA . PRO A 1 550 ? -10.847 -6.039 -16.213 1.00 88.00 550 PRO A CA 1
ATOM 4407 C C . PRO A 1 550 ? -10.349 -5.097 -17.323 1.00 88.00 550 PRO A C 1
ATOM 4409 O O . PRO A 1 550 ? -10.278 -5.487 -18.492 1.00 88.00 550 PRO A O 1
ATOM 4412 N N . ALA A 1 551 ? -9.997 -3.869 -16.928 1.00 78.81 551 ALA A N 1
ATOM 4413 C CA . ALA A 1 551 ? -9.344 -2.822 -17.726 1.00 78.81 551 ALA A CA 1
ATOM 4414 C C . ALA A 1 551 ? -10.101 -2.282 -18.962 1.00 78.81 551 ALA A C 1
ATOM 4416 O O . ALA A 1 551 ? -9.588 -1.421 -19.675 1.00 78.81 551 ALA A O 1
ATOM 4417 N N . ALA A 1 552 ? -11.342 -2.711 -19.190 1.00 82.81 552 ALA A N 1
ATOM 4418 C CA . ALA A 1 552 ? -12.234 -2.063 -20.147 1.00 82.81 552 ALA A CA 1
ATOM 4419 C C . ALA A 1 552 ? -12.738 -0.708 -19.601 1.00 82.81 552 ALA A C 1
ATOM 4421 O O . ALA A 1 552 ? -12.924 -0.539 -18.389 1.00 82.81 552 ALA A O 1
ATOM 4422 N N . VAL A 1 553 ? -12.938 0.267 -20.495 1.00 79.69 553 VAL A N 1
ATOM 4423 C CA . VAL A 1 553 ? -13.259 1.665 -20.147 1.00 79.69 553 VAL A CA 1
ATOM 4424 C C . VAL A 1 553 ? -14.293 2.228 -21.118 1.00 79.69 553 VAL A C 1
ATOM 4426 O O . VAL A 1 553 ? -14.062 2.263 -22.326 1.00 79.69 553 VAL A O 1
ATOM 4429 N N . GLN A 1 554 ? -15.395 2.749 -20.578 1.00 78.06 554 GLN A N 1
ATOM 4430 C CA . GLN A 1 554 ? -16.420 3.475 -21.331 1.00 78.06 554 GLN A CA 1
ATOM 4431 C C . GLN A 1 554 ? -16.601 4.869 -20.724 1.00 78.06 554 GLN A C 1
ATOM 4433 O O . GLN A 1 554 ? -16.687 5.003 -19.506 1.00 78.06 554 GLN A O 1
ATOM 4438 N N . ASP A 1 555 ? -16.629 5.910 -21.561 1.00 73.00 555 ASP A N 1
ATOM 4439 C CA . ASP A 1 555 ? -16.839 7.313 -21.159 1.00 73.00 555 ASP A CA 1
ATOM 4440 C C . ASP A 1 555 ? -15.907 7.785 -20.015 1.00 73.00 555 ASP A C 1
ATOM 4442 O O . ASP A 1 555 ? -16.271 8.584 -19.152 1.00 73.00 555 ASP A O 1
ATOM 4446 N N . GLY A 1 556 ? -14.678 7.250 -19.991 1.00 70.25 556 GLY A N 1
ATOM 4447 C CA . GLY A 1 556 ? -13.666 7.508 -18.961 1.00 70.25 556 GLY A CA 1
ATOM 4448 C C . GLY A 1 556 ? -13.876 6.773 -17.628 1.00 70.25 556 GLY A C 1
ATOM 4449 O O . GLY A 1 556 ? -13.062 6.940 -16.722 1.00 70.25 556 GLY A O 1
ATOM 4450 N N . GLN A 1 557 ? -14.925 5.957 -17.491 1.00 76.62 557 GLN A N 1
ATOM 4451 C CA . GLN A 1 557 ? -15.202 5.149 -16.300 1.00 76.62 557 GLN A CA 1
ATOM 4452 C C . GLN A 1 557 ? -14.666 3.712 -16.455 1.00 76.62 557 GLN A C 1
ATOM 4454 O O . GLN A 1 557 ? -14.911 3.076 -17.486 1.00 76.62 557 GLN A O 1
ATOM 4459 N N . PRO A 1 558 ? -13.964 3.164 -15.443 1.00 83.69 558 PRO A N 1
ATOM 4460 C CA . PRO A 1 558 ? -13.462 1.796 -15.471 1.00 83.69 558 PRO A CA 1
ATOM 4461 C C . PRO A 1 558 ? -14.585 0.794 -15.172 1.00 83.69 558 PRO A C 1
ATOM 4463 O O . PRO A 1 558 ? -15.361 0.959 -14.226 1.00 83.69 558 PRO A O 1
ATOM 4466 N N . LEU A 1 559 ? -14.653 -0.277 -15.960 1.00 87.12 559 LEU A N 1
ATOM 4467 C CA . LEU A 1 559 ? -15.696 -1.296 -15.854 1.00 87.12 559 LEU A CA 1
ATOM 4468 C C . LEU A 1 559 ? -15.126 -2.721 -15.932 1.00 87.12 559 LEU A C 1
ATOM 4470 O O . LEU A 1 559 ? -13.946 -2.936 -16.216 1.00 87.12 559 LEU A O 1
ATOM 4474 N N . ILE A 1 560 ? -15.974 -3.709 -15.642 1.00 90.31 560 ILE A N 1
ATOM 4475 C CA . ILE A 1 560 ? -15.751 -5.102 -16.045 1.00 90.31 560 ILE A CA 1
ATOM 4476 C C . ILE A 1 560 ? -16.647 -5.381 -17.236 1.00 90.31 560 ILE A C 1
ATOM 4478 O O . ILE A 1 560 ? -17.871 -5.302 -17.118 1.00 90.31 560 ILE A O 1
ATOM 4482 N N . GLN A 1 561 ? -16.056 -5.741 -18.368 1.00 90.50 561 GLN A N 1
ATOM 4483 C CA . GLN A 1 561 ? -16.826 -6.125 -19.543 1.00 90.50 561 GLN A CA 1
ATOM 4484 C C . GLN A 1 561 ? -17.192 -7.610 -19.461 1.00 90.50 561 GLN A C 1
ATOM 4486 O O . GLN A 1 561 ? -16.326 -8.451 -19.209 1.00 90.50 561 GLN A O 1
ATOM 4491 N N . LEU A 1 562 ? -18.463 -7.937 -19.714 1.00 91.31 562 LEU A N 1
ATOM 4492 C CA . LEU A 1 562 ? -18.917 -9.302 -19.958 1.00 91.31 562 LEU A CA 1
ATOM 4493 C C . LEU A 1 562 ? -18.991 -9.534 -21.469 1.00 91.31 562 LEU A C 1
ATOM 4495 O O . LEU A 1 562 ? -19.796 -8.910 -22.161 1.00 91.31 562 LEU A O 1
ATOM 4499 N N . ILE A 1 563 ? -18.160 -10.444 -21.971 1.00 91.88 563 ILE A N 1
ATOM 4500 C CA . ILE A 1 563 ? -18.117 -10.845 -23.380 1.00 91.88 563 ILE A CA 1
ATOM 4501 C C . ILE A 1 563 ? -18.870 -12.163 -23.531 1.00 91.88 563 ILE A C 1
ATOM 4503 O O . ILE A 1 563 ? -18.521 -13.171 -22.913 1.00 91.88 563 ILE A O 1
ATOM 4507 N N . GLN A 1 564 ? -19.924 -12.159 -24.342 1.00 90.25 564 GLN A N 1
ATOM 4508 C CA . GLN A 1 564 ? -20.791 -13.321 -24.523 1.00 90.25 564 GLN A CA 1
ATOM 4509 C C . GLN A 1 564 ? -20.154 -14.373 -25.450 1.00 90.25 564 GLN A C 1
ATOM 4511 O O . GLN A 1 564 ? -19.668 -14.064 -26.540 1.00 90.25 564 GLN A O 1
ATOM 4516 N N . ARG A 1 565 ? -20.211 -15.651 -25.054 1.00 86.75 565 ARG A N 1
ATOM 4517 C CA . ARG A 1 565 ? -19.747 -16.791 -25.864 1.00 86.75 565 ARG A CA 1
ATOM 4518 C C . ARG A 1 565 ? -20.458 -16.847 -27.228 1.00 86.75 565 ARG A C 1
ATOM 4520 O O . ARG A 1 565 ? -21.659 -16.601 -27.320 1.00 86.75 565 ARG A O 1
ATOM 4527 N N . LYS A 1 566 ? -19.741 -17.285 -28.272 1.00 82.50 566 LYS A N 1
ATOM 4528 C CA . LYS A 1 566 ? -20.168 -17.401 -29.690 1.00 82.50 566 LYS A CA 1
ATOM 4529 C C . LYS A 1 566 ? -20.408 -16.072 -30.414 1.00 82.50 566 LYS A C 1
ATOM 4531 O O . LYS A 1 566 ? -19.964 -15.944 -31.547 1.00 82.50 566 LYS A O 1
ATOM 4536 N N . SER A 1 567 ? -21.136 -15.133 -29.809 1.00 84.81 567 SER A N 1
ATOM 4537 C CA . SER A 1 567 ? -21.411 -13.817 -30.405 1.00 84.81 567 SER A CA 1
ATOM 4538 C C . SER A 1 567 ? -20.235 -12.852 -30.251 1.00 84.81 567 SER A C 1
ATOM 4540 O O . SER A 1 567 ? -20.109 -11.933 -31.052 1.00 84.81 567 SER A O 1
ATOM 4542 N N . TRP A 1 568 ? -19.394 -13.065 -29.230 1.00 88.31 568 TRP A N 1
ATOM 4543 C CA . TRP A 1 568 ? -18.236 -12.243 -28.854 1.00 88.31 568 TRP A CA 1
ATOM 4544 C C . TRP A 1 568 ? -18.572 -10.776 -28.549 1.00 88.31 568 TRP A C 1
ATOM 4546 O O . TRP A 1 568 ? -17.687 -9.928 -28.498 1.00 88.31 568 TRP A O 1
ATOM 4556 N N . LYS A 1 569 ? -19.856 -10.494 -28.298 1.00 85.25 569 LYS A N 1
ATOM 4557 C CA . LYS A 1 569 ? -20.380 -9.157 -28.028 1.00 85.25 569 LYS A CA 1
ATOM 4558 C C . LYS A 1 569 ? -20.149 -8.692 -26.595 1.00 85.25 569 LYS A C 1
ATOM 4560 O O . LYS A 1 569 ? -20.258 -9.479 -25.653 1.00 85.25 569 LYS A O 1
ATOM 4565 N N . SER A 1 570 ? -19.967 -7.383 -26.470 1.00 83.44 570 SER A N 1
ATOM 4566 C CA . SER A 1 570 ? -19.760 -6.588 -25.254 1.00 83.44 570 SER A CA 1
ATOM 4567 C C . SER A 1 570 ? -21.030 -5.868 -24.757 1.00 83.44 570 SER A C 1
ATOM 4569 O O . SER A 1 570 ? -20.960 -4.827 -24.112 1.00 83.44 570 SER A O 1
ATOM 4571 N N . ASP A 1 571 ? -22.219 -6.428 -25.003 1.00 79.00 571 ASP A N 1
ATOM 4572 C CA . ASP A 1 571 ? -23.506 -5.773 -24.689 1.00 79.00 571 ASP A CA 1
ATOM 4573 C C . ASP A 1 571 ? -23.774 -5.564 -23.170 1.00 79.00 571 ASP A C 1
ATOM 4575 O O . ASP A 1 571 ? -24.765 -4.934 -22.797 1.00 79.00 571 ASP A O 1
ATOM 4579 N N . ASN A 1 572 ? -22.958 -6.136 -22.268 1.00 84.06 572 ASN A N 1
ATOM 4580 C CA . ASN A 1 572 ? -23.177 -6.115 -20.812 1.00 84.06 572 ASN A CA 1
ATOM 4581 C C . ASN A 1 572 ? -21.882 -5.845 -20.028 1.00 84.06 572 ASN A C 1
ATOM 4583 O O . ASN A 1 572 ? -20.841 -6.430 -20.325 1.00 84.06 572 ASN A O 1
ATOM 4587 N N . PHE A 1 573 ? -21.964 -5.026 -18.977 1.00 87.19 573 PHE A N 1
ATOM 4588 C CA . PHE A 1 573 ? -20.836 -4.654 -18.118 1.00 87.19 573 PHE A CA 1
ATOM 4589 C C . PHE A 1 573 ? -21.239 -4.506 -16.640 1.00 87.19 573 PHE A C 1
ATOM 4591 O O . PHE A 1 573 ? -22.418 -4.332 -16.319 1.00 87.19 573 PHE A O 1
ATOM 4598 N N . PHE A 1 574 ? -20.249 -4.522 -15.746 1.00 86.12 574 PHE A N 1
ATOM 4599 C CA . PHE A 1 574 ? -20.367 -4.071 -14.356 1.00 86.12 574 PHE A CA 1
ATOM 4600 C C . PHE A 1 574 ? -19.617 -2.748 -14.171 1.00 86.12 574 PHE A C 1
ATOM 4602 O O . PHE A 1 574 ? -18.453 -2.647 -14.552 1.00 86.12 574 PHE A O 1
ATOM 4609 N N . ALA A 1 575 ? -20.263 -1.756 -13.559 1.00 79.62 575 ALA A N 1
ATOM 4610 C CA . ALA A 1 575 ? -19.696 -0.436 -13.277 1.00 79.62 575 ALA A CA 1
ATOM 4611 C C . ALA A 1 575 ? -19.903 -0.061 -11.799 1.00 79.62 575 ALA A C 1
ATOM 4613 O O . ALA A 1 575 ? -20.851 -0.534 -11.168 1.00 79.62 575 ALA A O 1
ATOM 4614 N N . GLY A 1 576 ? -19.024 0.788 -11.256 1.00 70.62 576 GLY A N 1
ATOM 4615 C CA . GLY A 1 576 ? -19.076 1.237 -9.854 1.00 70.62 576 GLY A CA 1
ATOM 4616 C C . GLY A 1 576 ? -17.723 1.360 -9.143 1.00 70.62 576 GLY A C 1
ATOM 4617 O O . GLY A 1 576 ? -17.697 1.763 -7.984 1.00 70.62 576 GLY A O 1
ATOM 4618 N N . HIS A 1 577 ? -16.618 1.024 -9.815 1.00 81.69 577 HIS A N 1
ATOM 4619 C CA . HIS A 1 577 ? -15.259 1.294 -9.338 1.00 81.69 577 HIS A CA 1
ATOM 4620 C C . HIS A 1 577 ? -14.770 2.666 -9.826 1.00 81.69 577 HIS A C 1
ATOM 4622 O O . HIS A 1 577 ? -15.172 3.131 -10.889 1.00 81.69 577 HIS A O 1
ATOM 4628 N N . HIS A 1 578 ? -13.893 3.305 -9.053 1.00 76.81 578 HIS A N 1
ATOM 4629 C CA . HIS A 1 578 ? -13.447 4.692 -9.259 1.00 76.81 578 HIS A CA 1
ATOM 4630 C C . HIS A 1 578 ? -12.038 4.797 -9.867 1.00 76.81 578 HIS A C 1
ATOM 4632 O O . HIS A 1 578 ? -11.574 5.889 -10.187 1.00 76.81 578 HIS A O 1
ATOM 4638 N N . LYS A 1 579 ? -11.335 3.667 -9.996 1.00 84.81 579 LYS A N 1
ATOM 4639 C CA . LYS A 1 579 ? -10.022 3.528 -10.649 1.00 84.81 579 LYS A CA 1
ATOM 4640 C C . LYS A 1 579 ? -9.961 2.202 -11.407 1.00 84.81 579 LYS A C 1
ATOM 4642 O O . LYS A 1 579 ? -10.805 1.332 -11.175 1.00 84.81 579 LYS A O 1
ATOM 4647 N N . GLY A 1 580 ? -8.957 2.044 -12.276 1.00 83.12 580 GLY A N 1
ATOM 4648 C CA . GLY A 1 580 ? -8.750 0.839 -13.086 1.00 83.12 580 GLY A CA 1
ATOM 4649 C C . GLY A 1 580 ? -8.979 -0.465 -12.312 1.00 83.12 580 GLY A C 1
ATOM 4650 O O . GLY A 1 580 ? -8.401 -0.684 -11.240 1.00 83.12 580 GLY A O 1
ATOM 4651 N N . THR A 1 581 ? -9.862 -1.307 -12.848 1.00 89.75 581 THR A N 1
ATOM 4652 C CA . THR A 1 581 ? -10.128 -2.657 -12.348 1.00 89.75 581 THR A CA 1
ATOM 4653 C C . THR A 1 581 ? -8.917 -3.541 -12.635 1.00 89.75 581 THR A C 1
ATOM 4655 O O . THR A 1 581 ? -8.351 -3.494 -13.724 1.00 89.75 581 THR A O 1
ATOM 4658 N N . THR A 1 582 ? -8.487 -4.328 -11.652 1.00 89.25 582 THR A N 1
ATOM 4659 C CA . THR A 1 582 ? -7.255 -5.137 -11.728 1.00 89.25 582 THR A CA 1
ATOM 4660 C C . THR A 1 582 ? -7.560 -6.614 -11.876 1.00 89.25 582 THR A C 1
ATOM 4662 O O . THR A 1 582 ? -6.930 -7.326 -12.657 1.00 89.25 582 THR A O 1
ATOM 4665 N N . CYS A 1 583 ? -8.546 -7.093 -11.129 1.00 91.31 583 CYS A N 1
ATOM 4666 C CA . CYS A 1 583 ? -8.829 -8.506 -11.014 1.00 91.31 583 CYS A CA 1
ATOM 4667 C C . CYS A 1 583 ? -10.327 -8.770 -10.949 1.00 91.31 583 CYS A C 1
ATOM 4669 O O . CYS A 1 583 ? -11.108 -7.996 -10.390 1.00 91.31 583 CYS A O 1
ATOM 4671 N N . VAL A 1 584 ? -10.717 -9.899 -11.526 1.00 94.00 584 VAL A N 1
ATOM 4672 C CA . VAL A 1 584 ? -12.061 -10.434 -11.424 1.00 94.00 584 VAL A CA 1
ATOM 4673 C C . VAL A 1 584 ? -11.993 -11.955 -11.359 1.00 94.00 584 VAL A C 1
ATOM 4675 O O . VAL A 1 584 ? -11.135 -12.560 -12.003 1.00 94.00 584 VAL A O 1
ATOM 4678 N N . ARG A 1 585 ? -12.854 -12.582 -10.549 1.00 93.06 585 ARG A N 1
ATOM 4679 C CA . ARG A 1 585 ? -12.910 -14.046 -10.443 1.00 93.06 585 ARG A CA 1
ATOM 4680 C C . ARG A 1 585 ? -14.311 -14.554 -10.149 1.00 93.06 585 ARG A C 1
ATOM 4682 O O . ARG A 1 585 ? -14.965 -14.077 -9.215 1.00 93.06 585 ARG A O 1
ATOM 4689 N N . SER A 1 586 ? -14.759 -15.545 -10.910 1.00 91.69 586 SER A N 1
ATOM 4690 C CA . SER A 1 586 ? -16.064 -16.162 -10.714 1.00 91.69 586 SER A CA 1
ATOM 4691 C C . SER A 1 586 ? -16.021 -17.203 -9.596 1.00 91.69 586 SER A C 1
ATOM 4693 O O . SER A 1 586 ? -15.054 -17.946 -9.432 1.00 91.69 586 SER A O 1
ATOM 4695 N N . MET A 1 587 ? -17.104 -17.268 -8.827 1.00 88.62 587 MET A N 1
ATOM 4696 C CA . MET A 1 587 ? -17.384 -18.350 -7.891 1.00 88.62 587 MET A CA 1
ATOM 4697 C C . MET A 1 587 ? -17.456 -19.669 -8.689 1.00 88.62 587 MET A C 1
ATOM 4699 O O . MET A 1 587 ? -18.175 -19.694 -9.689 1.00 88.62 587 MET A O 1
ATOM 4703 N N . PRO A 1 588 ? -16.757 -20.757 -8.301 1.00 83.25 588 PRO A N 1
ATOM 4704 C CA . PRO A 1 588 ? -16.668 -21.985 -9.107 1.00 83.25 588 PRO A CA 1
ATOM 4705 C C . PRO A 1 588 ? -17.983 -22.747 -9.317 1.00 83.25 588 PRO A C 1
ATOM 4707 O O . PRO A 1 588 ? -18.046 -23.629 -10.171 1.00 83.25 588 PRO A O 1
ATOM 4710 N N . ARG A 1 589 ? -19.027 -22.438 -8.539 1.00 83.44 589 ARG A N 1
ATOM 4711 C CA . ARG A 1 589 ? -20.359 -23.048 -8.627 1.00 83.44 589 ARG A CA 1
ATOM 4712 C C . ARG A 1 589 ? -21.409 -22.010 -9.001 1.00 83.44 589 ARG A C 1
ATOM 4714 O O . ARG A 1 589 ? -21.327 -20.853 -8.596 1.00 83.44 589 ARG A O 1
ATOM 4721 N N . LEU A 1 590 ? -22.422 -22.462 -9.736 1.00 85.31 590 LEU A N 1
ATOM 4722 C CA . LEU A 1 590 ? -23.667 -21.724 -9.913 1.00 85.31 590 LEU A CA 1
ATOM 4723 C C . LEU A 1 590 ? -24.510 -21.795 -8.628 1.00 85.31 590 LEU A C 1
ATOM 4725 O O . LEU A 1 590 ? -24.408 -22.735 -7.834 1.00 85.31 590 LEU A O 1
ATOM 4729 N N . ILE A 1 591 ? -25.382 -20.807 -8.469 1.00 83.88 591 ILE A N 1
ATOM 4730 C CA . ILE A 1 591 ? -26.303 -20.646 -7.342 1.00 83.88 591 ILE A CA 1
ATOM 4731 C C . ILE A 1 591 ? -27.732 -20.869 -7.834 1.00 83.88 591 ILE A C 1
ATOM 4733 O O . ILE A 1 591 ? -28.136 -20.274 -8.835 1.00 83.88 591 ILE A O 1
ATOM 4737 N N . ASP A 1 592 ? -28.500 -21.696 -7.129 1.00 80.94 592 ASP A N 1
ATOM 4738 C CA . ASP A 1 592 ? -29.906 -21.982 -7.421 1.00 80.94 592 ASP A CA 1
ATOM 4739 C C . ASP A 1 592 ? -30.792 -20.970 -6.668 1.00 80.94 592 ASP A C 1
ATOM 4741 O O . ASP A 1 592 ? -30.992 -21.057 -5.456 1.00 80.94 592 ASP A O 1
ATOM 4745 N N . VAL A 1 593 ? -31.344 -19.982 -7.380 1.00 72.94 593 VAL A N 1
ATOM 4746 C CA . VAL A 1 593 ? -32.232 -18.963 -6.795 1.00 72.94 593 VAL A CA 1
ATOM 4747 C C . VAL A 1 593 ? -33.683 -19.257 -7.154 1.00 72.94 593 VAL A C 1
ATOM 4749 O O . VAL A 1 593 ? -34.053 -19.304 -8.328 1.00 72.94 593 VAL A O 1
ATOM 4752 N N . THR A 1 594 ? -34.547 -19.389 -6.145 1.00 72.38 594 THR A N 1
ATOM 4753 C CA . THR A 1 594 ? -36.002 -19.414 -6.362 1.00 72.38 594 THR A CA 1
ATOM 4754 C C . THR A 1 594 ? -36.518 -17.982 -6.502 1.00 72.38 594 THR A C 1
ATOM 4756 O O . THR A 1 594 ? -36.530 -17.206 -5.548 1.00 72.38 594 THR A O 1
ATOM 4759 N N . LEU A 1 595 ? -36.937 -17.616 -7.712 1.00 66.25 595 LEU A N 1
ATOM 4760 C CA . LEU A 1 595 ? -37.493 -16.302 -8.028 1.00 66.25 595 LEU A CA 1
ATOM 4761 C C . LEU A 1 595 ? -38.872 -16.109 -7.373 1.00 66.25 595 LEU A C 1
ATOM 4763 O O . LEU A 1 595 ? -39.584 -17.068 -7.077 1.00 66.25 595 LEU A O 1
ATOM 4767 N N . LYS A 1 596 ? -39.315 -14.849 -7.231 1.00 63.84 596 LYS A N 1
ATOM 4768 C CA . LYS A 1 596 ? -40.614 -14.476 -6.618 1.00 63.84 596 LYS A CA 1
ATOM 4769 C C . LYS A 1 596 ? -41.862 -15.094 -7.280 1.00 63.84 596 LYS A C 1
ATOM 4771 O O . LYS A 1 596 ? -42.951 -14.980 -6.733 1.00 63.84 596 LYS A O 1
ATOM 4776 N N . ASN A 1 597 ? -41.720 -15.717 -8.449 1.00 67.69 597 ASN A N 1
ATOM 4777 C CA . ASN A 1 597 ? -42.773 -16.432 -9.177 1.00 67.69 597 ASN A CA 1
ATOM 4778 C C . ASN A 1 597 ? -42.709 -17.967 -8.994 1.00 67.69 597 ASN A C 1
ATOM 4780 O O . ASN A 1 597 ? -43.353 -18.693 -9.748 1.00 67.69 597 ASN A O 1
ATOM 4784 N N . GLY A 1 598 ? -41.897 -18.465 -8.055 1.00 66.62 598 GLY A N 1
ATOM 4785 C CA . GLY A 1 598 ? -41.711 -19.892 -7.775 1.00 66.62 598 GLY A CA 1
ATOM 4786 C C . GLY A 1 598 ? -40.802 -20.640 -8.758 1.00 66.62 598 GLY A C 1
ATOM 4787 O O . GLY A 1 598 ? -40.524 -21.817 -8.539 1.00 66.62 598 GLY A O 1
ATOM 4788 N N . LYS A 1 599 ? -40.308 -19.997 -9.826 1.00 71.31 599 LYS A N 1
ATOM 4789 C CA . LYS A 1 599 ? -39.353 -20.624 -10.753 1.00 71.31 599 LYS A CA 1
ATOM 4790 C C . LYS A 1 599 ? -37.942 -20.589 -10.170 1.00 71.31 599 LYS A C 1
ATOM 4792 O O . LYS A 1 599 ? -37.484 -19.534 -9.733 1.00 71.31 599 LYS A O 1
ATOM 4797 N N . ARG A 1 600 ? -37.231 -21.717 -10.224 1.00 72.94 600 ARG A N 1
ATOM 4798 C CA . ARG A 1 600 ? -35.780 -21.755 -9.989 1.00 72.94 600 ARG A CA 1
ATOM 4799 C C . ARG A 1 600 ? -35.034 -21.162 -11.185 1.00 72.94 600 ARG A C 1
ATOM 4801 O O . ARG A 1 600 ? -35.485 -21.300 -12.322 1.00 72.94 600 ARG A O 1
ATOM 4808 N N . SER A 1 601 ? -33.913 -20.504 -10.917 1.00 75.81 601 SER A N 1
ATOM 4809 C CA . SER A 1 601 ? -33.018 -19.916 -11.911 1.00 75.81 601 SER A CA 1
ATOM 4810 C C . SER A 1 601 ? -31.579 -20.016 -11.419 1.00 75.81 601 SER A C 1
ATOM 4812 O O . SER A 1 601 ? -31.304 -19.683 -10.269 1.00 75.81 601 SER A O 1
ATOM 4814 N N . GLN A 1 602 ? -30.668 -20.424 -12.300 1.00 82.44 602 GLN A N 1
ATOM 4815 C CA . GLN A 1 602 ? -29.245 -20.545 -11.979 1.00 82.44 602 GLN A CA 1
ATOM 4816 C C . GLN A 1 602 ? -28.537 -19.207 -12.222 1.00 82.44 602 GLN A C 1
ATOM 4818 O O . GLN A 1 602 ? -28.706 -18.615 -13.290 1.00 82.44 602 GLN A O 1
ATOM 4823 N N . LEU A 1 603 ? -27.754 -18.737 -11.249 1.00 84.56 603 LEU A N 1
ATOM 4824 C CA . LEU A 1 603 ? -26.938 -17.523 -11.346 1.00 84.56 603 LEU A CA 1
ATOM 4825 C C . LEU A 1 603 ? -25.451 -17.851 -11.183 1.00 84.56 603 LEU A C 1
ATOM 4827 O O . LEU A 1 603 ? -25.078 -18.666 -10.341 1.00 84.56 603 LEU A O 1
ATOM 4831 N N . ALA A 1 604 ? -24.597 -17.165 -11.938 1.00 87.38 604 ALA A N 1
ATOM 4832 C CA . ALA A 1 604 ? -23.182 -17.036 -11.618 1.00 87.38 604 ALA A CA 1
ATOM 4833 C C . ALA A 1 604 ? -22.989 -15.908 -10.591 1.00 87.38 604 ALA A C 1
ATOM 4835 O O . ALA A 1 604 ? -23.682 -14.888 -10.640 1.00 87.38 604 ALA A O 1
ATOM 4836 N N . CYS A 1 605 ? -22.031 -16.080 -9.683 1.00 89.38 605 CYS A N 1
ATOM 4837 C CA . CYS A 1 605 ? -21.542 -15.028 -8.794 1.00 89.38 605 CYS A CA 1
ATOM 4838 C C . CYS A 1 605 ? -20.070 -14.757 -9.099 1.00 89.38 605 CYS A C 1
ATOM 4840 O O . CYS A 1 605 ? -19.329 -15.693 -9.387 1.00 89.38 605 CYS A O 1
ATOM 4842 N N . ALA A 1 606 ? -19.637 -13.500 -9.039 1.00 91.88 606 ALA A N 1
ATOM 4843 C CA . ALA A 1 606 ? -18.245 -13.127 -9.260 1.00 91.88 606 ALA A CA 1
ATOM 4844 C C . ALA A 1 606 ? -17.833 -11.913 -8.420 1.00 91.88 606 ALA A C 1
ATOM 4846 O O . ALA A 1 606 ? -18.651 -11.036 -8.133 1.00 91.88 606 ALA A O 1
ATOM 4847 N N . ALA A 1 607 ? -16.553 -11.869 -8.052 1.00 93.00 607 ALA A N 1
ATOM 4848 C CA . ALA A 1 607 ? -15.933 -10.777 -7.309 1.00 93.00 607 ALA A CA 1
ATOM 4849 C C . ALA A 1 607 ? -15.018 -9.945 -8.216 1.00 93.00 607 ALA A C 1
ATOM 4851 O O . ALA A 1 607 ? -14.315 -10.501 -9.059 1.00 93.00 607 ALA A O 1
ATOM 4852 N N . VAL A 1 608 ? -15.033 -8.628 -8.017 1.00 92.69 608 VAL A N 1
ATOM 4853 C CA . VAL A 1 608 ? -14.296 -7.591 -8.752 1.00 92.69 608 VAL A CA 1
ATOM 4854 C C . VAL A 1 608 ? -13.414 -6.813 -7.776 1.00 92.69 608 VAL A C 1
ATOM 4856 O O . VAL A 1 608 ? -13.866 -6.507 -6.673 1.00 92.69 608 VAL A O 1
ATOM 4859 N N . GLY A 1 609 ? -12.186 -6.472 -8.176 1.00 91.19 609 GLY A N 1
ATOM 4860 C CA . GLY A 1 609 ? -11.232 -5.676 -7.396 1.00 91.19 609 GLY A CA 1
ATOM 4861 C C . GLY A 1 609 ? -10.572 -4.570 -8.225 1.00 91.19 609 GLY A C 1
ATOM 4862 O O . GLY A 1 609 ? -10.466 -4.668 -9.452 1.00 91.19 609 GLY A O 1
ATOM 4863 N N . SER A 1 610 ? -10.149 -3.494 -7.556 1.00 89.69 610 SER A N 1
ATOM 4864 C CA . SER A 1 610 ? -9.626 -2.283 -8.204 1.00 89.69 610 SER A CA 1
ATOM 4865 C C . SER A 1 610 ? -8.480 -1.609 -7.427 1.00 89.69 610 SER A C 1
ATOM 4867 O O . SER A 1 610 ? -8.261 -1.832 -6.231 1.00 89.69 610 SER A O 1
ATOM 4869 N N . ARG A 1 611 ? -7.759 -0.722 -8.131 1.00 88.81 611 ARG A N 1
ATOM 4870 C CA . ARG A 1 611 ? -6.807 0.270 -7.587 1.00 88.81 611 ARG A CA 1
ATOM 4871 C C . ARG A 1 611 ? -7.457 1.294 -6.640 1.00 88.81 611 ARG A C 1
ATOM 4873 O O . ARG A 1 611 ? -6.743 2.048 -5.983 1.00 88.81 611 ARG A O 1
ATOM 4880 N N . ASP A 1 612 ? -8.788 1.357 -6.566 1.00 84.06 612 ASP A N 1
ATOM 4881 C CA . ASP A 1 612 ? -9.531 2.190 -5.606 1.00 84.06 612 ASP A CA 1
ATOM 4882 C C . ASP A 1 612 ? -9.649 1.572 -4.195 1.00 84.06 612 ASP A C 1
ATOM 4884 O O . ASP A 1 612 ? -10.298 2.148 -3.324 1.00 84.06 612 ASP A O 1
ATOM 4888 N N . LYS A 1 613 ? -8.978 0.433 -3.954 1.00 86.62 613 LYS A N 1
ATOM 4889 C CA . LYS A 1 613 ? -8.964 -0.311 -2.679 1.00 86.62 613 LYS A CA 1
ATOM 4890 C C . LYS A 1 613 ? -10.329 -0.888 -2.282 1.00 86.62 613 LYS A C 1
ATOM 4892 O O . LYS A 1 613 ? -10.537 -1.215 -1.110 1.00 86.62 613 LYS A O 1
ATOM 4897 N N . SER A 1 614 ? -11.261 -1.006 -3.228 1.00 82.94 614 SER A N 1
ATOM 4898 C CA . SER A 1 614 ? -12.568 -1.625 -3.018 1.00 82.94 614 SER A CA 1
ATOM 4899 C C . SER A 1 614 ? -12.696 -2.989 -3.697 1.00 82.94 614 SER A C 1
ATOM 4901 O O . SER A 1 614 ? -11.970 -3.321 -4.641 1.00 82.94 614 SER A O 1
ATOM 4903 N N . ILE A 1 615 ? -13.669 -3.765 -3.221 1.00 91.00 615 ILE A N 1
ATOM 4904 C CA . ILE A 1 615 ? -14.195 -4.941 -3.916 1.00 91.00 615 ILE A CA 1
ATOM 4905 C C . ILE A 1 615 ? -15.695 -4.788 -4.166 1.00 91.00 615 ILE A C 1
ATOM 4907 O O . ILE A 1 615 ? -16.406 -4.184 -3.360 1.00 91.00 615 ILE A O 1
ATOM 4911 N N . SER A 1 616 ? -16.197 -5.383 -5.246 1.00 89.19 616 SER A N 1
ATOM 4912 C CA . SER A 1 616 ? -17.637 -5.534 -5.477 1.00 89.19 616 SER A CA 1
ATOM 4913 C C . SER A 1 616 ? -17.995 -6.956 -5.911 1.00 89.19 616 SER A C 1
ATOM 4915 O O . SER A 1 616 ? -17.221 -7.627 -6.589 1.00 89.19 616 SER A O 1
ATOM 4917 N N . ILE A 1 617 ? -19.158 -7.447 -5.482 1.00 89.62 617 ILE A N 1
ATOM 4918 C CA . ILE A 1 617 ? -19.632 -8.813 -5.745 1.00 89.62 617 ILE A CA 1
ATOM 4919 C C . ILE A 1 617 ? -20.951 -8.737 -6.508 1.00 89.62 617 ILE A C 1
ATOM 4921 O O . ILE A 1 617 ? -21.855 -8.000 -6.116 1.00 89.62 617 ILE A O 1
ATOM 4925 N N . TRP A 1 618 ? -21.066 -9.503 -7.589 1.00 88.94 618 TRP A N 1
ATOM 4926 C CA . TRP A 1 618 ? -22.167 -9.435 -8.551 1.00 88.94 618 TRP A CA 1
ATOM 4927 C C . TRP A 1 618 ? -22.788 -10.814 -8.762 1.00 88.94 618 TRP A C 1
ATOM 4929 O O . TRP A 1 618 ? -22.078 -11.815 -8.761 1.00 88.94 618 TRP A O 1
ATOM 4939 N N . CYS A 1 619 ? -24.107 -10.871 -8.968 1.00 85.88 619 CYS A N 1
ATOM 4940 C CA . CYS A 1 619 ? -24.846 -12.103 -9.268 1.00 85.88 619 CYS A CA 1
ATOM 4941 C C . CYS A 1 619 ? -25.684 -11.918 -10.537 1.00 85.88 619 CYS A C 1
ATOM 4943 O O . CYS A 1 619 ? -26.459 -10.965 -10.638 1.00 85.88 619 CYS A O 1
ATOM 4945 N N . PHE A 1 620 ? -25.517 -12.809 -11.516 1.00 79.56 620 PHE A N 1
ATOM 4946 C CA . PHE A 1 620 ? -26.009 -12.604 -12.879 1.00 79.56 620 PHE A CA 1
ATOM 4947 C C . PHE A 1 620 ? -26.334 -13.927 -13.604 1.00 79.56 620 PHE A C 1
ATOM 4949 O O . PHE A 1 620 ? -25.722 -14.946 -13.291 1.00 79.56 620 PHE A O 1
ATOM 4956 N N . PRO A 1 621 ? -27.283 -13.955 -14.566 1.00 67.94 621 PRO A N 1
ATOM 4957 C CA . PRO A 1 621 ? -28.128 -12.851 -15.043 1.00 67.94 621 PRO A CA 1
ATOM 4958 C C . PRO A 1 621 ? -29.188 -12.443 -14.004 1.00 67.94 621 PRO A C 1
ATOM 4960 O O . PRO A 1 621 ? -30.072 -13.215 -13.650 1.00 67.94 621 PRO A O 1
ATOM 4963 N N . GLY A 1 622 ? -29.087 -11.215 -13.495 1.00 63.16 622 GLY A N 1
ATOM 4964 C CA . GLY A 1 622 ? -29.720 -10.810 -12.239 1.00 63.16 622 GLY A CA 1
ATOM 4965 C C . GLY A 1 622 ? -29.922 -9.294 -12.148 1.00 63.16 622 GLY A C 1
ATOM 4966 O O . GLY A 1 622 ? -30.002 -8.626 -13.184 1.00 63.16 622 GLY A O 1
ATOM 4967 N N . PRO A 1 623 ? -30.050 -8.716 -10.940 1.00 59.31 623 PRO A N 1
ATOM 4968 C CA . PRO A 1 623 ? -30.233 -7.276 -10.791 1.00 59.31 623 PRO A CA 1
ATOM 4969 C C . PRO A 1 623 ? -29.001 -6.509 -11.303 1.00 59.31 623 PRO A C 1
ATOM 4971 O O . PRO A 1 623 ? -27.871 -6.887 -11.014 1.00 59.31 623 PRO A O 1
ATOM 4974 N N . LYS A 1 624 ? -29.209 -5.389 -12.013 1.00 66.50 624 LYS A N 1
ATOM 4975 C CA . LYS A 1 624 ? -28.139 -4.515 -12.549 1.00 66.50 624 LYS A CA 1
ATOM 4976 C C . LYS A 1 624 ? -27.424 -3.674 -11.467 1.00 66.50 624 LYS A C 1
ATOM 4978 O O . LYS A 1 624 ? -27.206 -2.481 -11.647 1.00 66.50 624 LYS A O 1
ATOM 4983 N N . LYS A 1 625 ? -27.123 -4.267 -10.314 1.00 73.69 625 LYS A N 1
ATOM 4984 C CA . LYS A 1 625 ? -26.410 -3.643 -9.193 1.00 73.69 625 LYS A CA 1
ATOM 4985 C C . LYS A 1 625 ? -25.582 -4.702 -8.453 1.00 73.69 625 LYS A C 1
ATOM 4987 O O . LYS A 1 625 ? -25.993 -5.865 -8.455 1.00 73.69 625 LYS A O 1
ATOM 4992 N N . PRO A 1 626 ? -24.480 -4.326 -7.787 1.00 80.38 626 PRO A N 1
ATOM 4993 C CA . PRO A 1 626 ? -23.736 -5.263 -6.960 1.00 80.38 626 PRO A CA 1
ATOM 4994 C C . PRO A 1 626 ? -24.601 -5.774 -5.797 1.00 80.38 626 PRO A C 1
ATOM 4996 O O . PRO A 1 626 ? -25.482 -5.074 -5.287 1.00 80.38 626 PRO A O 1
ATOM 4999 N N . LEU A 1 627 ? -24.328 -7.010 -5.385 1.00 78.38 627 LEU A N 1
ATOM 5000 C CA . LEU A 1 627 ? -24.860 -7.641 -4.178 1.00 78.38 627 LEU A CA 1
ATOM 5001 C C . LEU A 1 627 ? -24.174 -7.083 -2.921 1.00 78.38 627 LEU A C 1
ATOM 5003 O O . LEU A 1 627 ? -24.829 -6.862 -1.907 1.00 78.38 627 LEU A O 1
ATOM 5007 N N . LEU A 1 628 ? -22.866 -6.829 -3.020 1.00 79.38 628 LEU A N 1
ATOM 5008 C CA . LEU A 1 628 ? -22.028 -6.239 -1.979 1.00 79.38 628 LEU A CA 1
ATOM 5009 C C . LEU A 1 628 ? -20.987 -5.313 -2.623 1.00 79.38 628 LEU A C 1
ATOM 5011 O O . LEU A 1 628 ? -20.454 -5.631 -3.686 1.00 79.38 628 LEU A O 1
ATOM 5015 N N . VAL A 1 629 ? -20.670 -4.202 -1.959 1.00 80.69 629 VAL A N 1
ATOM 5016 C CA . VAL A 1 629 ? -19.496 -3.363 -2.240 1.00 80.69 629 VAL A CA 1
ATOM 5017 C C . VAL A 1 629 ? -18.809 -3.085 -0.909 1.00 80.69 629 VAL A C 1
ATOM 5019 O O . VAL A 1 629 ? -19.484 -2.720 0.052 1.00 80.69 629 VAL A O 1
ATOM 5022 N N . VAL A 1 630 ? -17.490 -3.263 -0.842 1.00 77.56 630 VAL A N 1
ATOM 5023 C CA . VAL A 1 630 ? -16.681 -2.955 0.346 1.00 77.56 630 VAL A CA 1
ATOM 5024 C C . VAL A 1 630 ? -15.554 -2.024 -0.078 1.00 77.56 630 VAL A C 1
ATOM 5026 O O . VAL A 1 630 ? -14.626 -2.448 -0.764 1.00 77.56 630 VAL A O 1
ATOM 5029 N N . ASN A 1 631 ? -15.649 -0.755 0.314 1.00 78.06 631 ASN A N 1
ATOM 5030 C CA . ASN A 1 631 ? -14.651 0.275 0.022 1.00 78.06 631 ASN A CA 1
ATOM 5031 C C . ASN A 1 631 ? -13.565 0.301 1.101 1.00 78.06 631 ASN A C 1
ATOM 5033 O O . ASN A 1 631 ? -13.852 0.006 2.258 1.00 78.06 631 ASN A O 1
ATOM 5037 N N . ASN A 1 632 ? -12.336 0.682 0.731 1.00 72.62 632 ASN A N 1
ATOM 5038 C CA . ASN A 1 632 ? -11.179 0.714 1.636 1.00 72.62 632 ASN A CA 1
ATOM 5039 C C . ASN A 1 632 ? -10.990 -0.599 2.426 1.00 72.62 632 ASN A C 1
ATOM 5041 O O . ASN A 1 632 ? -10.629 -0.588 3.602 1.00 72.62 632 ASN A O 1
ATOM 5045 N N . ILE A 1 633 ? -11.219 -1.748 1.776 1.00 76.12 633 ILE A N 1
ATOM 5046 C CA . ILE A 1 633 ? -10.963 -3.066 2.381 1.00 76.12 633 ILE A CA 1
ATOM 5047 C C . ILE A 1 633 ? -9.461 -3.267 2.664 1.00 76.12 633 ILE A C 1
ATOM 5049 O O . ILE A 1 633 ? -9.102 -4.050 3.546 1.00 76.12 633 ILE A O 1
ATOM 5053 N N . PHE A 1 634 ? -8.592 -2.518 1.979 1.00 74.25 634 PHE A N 1
ATOM 5054 C CA . PHE A 1 634 ? -7.134 -2.604 2.051 1.00 74.25 634 PHE A CA 1
ATOM 5055 C C . PHE A 1 634 ? -6.456 -1.228 2.058 1.00 74.25 634 PHE A C 1
ATOM 5057 O O . PHE A 1 634 ? -7.077 -0.211 1.744 1.00 74.25 634 PHE A O 1
ATOM 5064 N N . ASN A 1 635 ? -5.159 -1.203 2.381 1.00 74.25 635 ASN A N 1
ATOM 5065 C CA . ASN A 1 635 ? -4.332 0.002 2.319 1.00 74.25 635 ASN A CA 1
ATOM 5066 C C . ASN A 1 635 ? -3.798 0.265 0.901 1.00 74.25 635 ASN A C 1
ATOM 5068 O O . ASN A 1 635 ? -3.508 1.420 0.576 1.00 74.25 635 ASN A O 1
ATOM 5072 N N . HIS A 1 636 ? -3.742 -0.753 0.037 1.00 82.00 636 HIS A N 1
ATOM 5073 C CA . HIS A 1 636 ? -3.354 -0.643 -1.372 1.00 82.00 636 HIS A CA 1
ATOM 5074 C C . HIS A 1 636 ? -4.331 -1.355 -2.336 1.00 82.00 636 HIS A C 1
ATOM 5076 O O . HIS A 1 636 ? -5.427 -1.770 -1.963 1.00 82.00 636 HIS A O 1
ATOM 5082 N N . THR A 1 637 ? -3.938 -1.416 -3.609 1.00 85.50 637 THR A N 1
ATOM 5083 C CA . THR A 1 637 ? -4.608 -2.105 -4.723 1.00 85.50 637 THR A CA 1
ATOM 5084 C C . THR A 1 637 ? -4.936 -3.571 -4.423 1.00 85.50 637 THR A C 1
ATOM 5086 O O . THR A 1 637 ? -4.062 -4.322 -3.987 1.00 85.50 637 THR A O 1
ATOM 5089 N N . VAL A 1 638 ? -6.157 -4.000 -4.766 1.00 89.31 638 VAL A N 1
ATOM 5090 C CA . VAL A 1 638 ? -6.552 -5.421 -4.788 1.00 89.31 638 VAL A CA 1
ATOM 5091 C C . VAL A 1 638 ? -5.866 -6.134 -5.958 1.00 89.31 638 VAL A C 1
ATOM 5093 O O . VAL A 1 638 ? -5.942 -5.649 -7.088 1.00 89.31 638 VAL A O 1
ATOM 5096 N N . MET A 1 639 ? -5.210 -7.271 -5.714 1.00 85.69 639 MET A N 1
ATOM 5097 C CA . MET A 1 639 ? -4.343 -7.926 -6.711 1.00 85.69 639 MET A CA 1
ATOM 5098 C C . MET A 1 639 ? -4.927 -9.207 -7.315 1.00 85.69 639 MET A C 1
ATOM 5100 O O . MET A 1 639 ? -4.826 -9.418 -8.524 1.00 85.69 639 MET A O 1
ATOM 5104 N N . ASP A 1 640 ? -5.520 -10.074 -6.492 1.00 88.69 640 ASP A N 1
ATOM 5105 C CA . ASP A 1 640 ? -6.009 -11.391 -6.915 1.00 88.69 640 ASP A CA 1
ATOM 5106 C C . ASP A 1 640 ? -7.075 -11.925 -5.939 1.00 88.69 640 ASP A C 1
ATOM 5108 O O . ASP A 1 640 ? -7.206 -11.454 -4.802 1.00 88.69 640 ASP A O 1
ATOM 5112 N N . PHE A 1 641 ? -7.824 -12.930 -6.391 1.00 89.81 641 PHE A N 1
ATOM 5113 C CA . PHE A 1 641 ? -8.923 -13.560 -5.654 1.00 89.81 641 PHE A CA 1
ATOM 5114 C C . PHE A 1 641 ? -8.805 -15.085 -5.664 1.00 89.81 641 PHE A C 1
ATOM 5116 O O . PHE A 1 641 ? -8.341 -15.673 -6.641 1.00 89.81 641 PHE A O 1
ATOM 5123 N N . ALA A 1 642 ? -9.349 -15.753 -4.648 1.00 87.50 642 ALA A N 1
ATOM 5124 C CA . ALA A 1 642 ? -9.636 -17.189 -4.697 1.00 87.50 642 ALA A CA 1
ATOM 5125 C C . ALA A 1 642 ? -10.946 -17.518 -3.958 1.00 87.50 642 ALA A C 1
ATOM 5127 O O . ALA A 1 642 ? -11.342 -16.807 -3.042 1.00 87.50 642 ALA A O 1
ATOM 5128 N N . TRP A 1 643 ? -11.637 -18.584 -4.363 1.00 84.44 643 TRP A N 1
ATOM 5129 C CA . TRP A 1 643 ? -12.956 -18.949 -3.832 1.00 84.44 643 TRP A CA 1
ATOM 5130 C C . TRP A 1 643 ? -12.927 -20.324 -3.144 1.00 84.44 643 TRP A C 1
ATOM 5132 O O . TRP A 1 643 ? -12.570 -21.319 -3.773 1.00 84.44 643 TRP A O 1
ATOM 5142 N N . CYS A 1 644 ? -13.381 -20.385 -1.888 1.00 76.94 644 CYS A N 1
ATOM 5143 C CA . CYS A 1 644 ? -13.754 -21.610 -1.172 1.00 76.94 644 CYS A CA 1
ATOM 5144 C C . CYS A 1 644 ? -15.273 -21.643 -1.015 1.00 76.94 644 CYS A C 1
ATOM 5146 O O . CYS A 1 644 ? -15.801 -21.160 -0.006 1.00 76.94 644 CYS A O 1
ATOM 5148 N N . ASP A 1 645 ? -15.985 -22.155 -2.016 1.00 76.50 645 ASP A N 1
ATOM 5149 C CA . ASP A 1 645 ? -17.445 -22.070 -2.069 1.00 76.50 645 ASP A CA 1
ATOM 5150 C C . ASP A 1 645 ? -17.921 -20.618 -1.885 1.00 76.50 645 ASP A C 1
ATOM 5152 O O . ASP A 1 645 ? -17.690 -19.788 -2.760 1.00 76.50 645 ASP A O 1
ATOM 5156 N N . ARG A 1 646 ? -18.539 -20.286 -0.743 1.00 78.19 646 ARG A N 1
ATOM 5157 C CA . ARG A 1 646 ? -19.019 -18.932 -0.402 1.00 78.19 646 ARG A CA 1
ATOM 5158 C C . ARG A 1 646 ? -17.985 -18.044 0.306 1.00 78.19 646 ARG A C 1
ATOM 5160 O O . ARG A 1 646 ? -18.313 -16.917 0.668 1.00 78.19 646 ARG A O 1
ATOM 5167 N N . ASN A 1 647 ? -16.767 -18.524 0.551 1.00 80.81 647 ASN A N 1
ATOM 5168 C CA . ASN A 1 647 ? -15.696 -17.709 1.127 1.00 80.81 647 ASN A CA 1
ATOM 5169 C C . ASN A 1 647 ? -14.811 -17.168 0.007 1.00 80.81 647 ASN A C 1
ATOM 5171 O O . ASN A 1 647 ? -14.244 -17.943 -0.762 1.00 80.81 647 ASN A O 1
ATOM 5175 N N . LEU A 1 648 ? -14.661 -15.852 -0.049 1.00 83.88 648 LEU A N 1
ATOM 5176 C CA . LEU A 1 648 ? -13.778 -15.165 -0.979 1.00 83.88 648 LEU A CA 1
ATOM 5177 C C . LEU A 1 648 ? -12.482 -14.771 -0.260 1.00 83.88 648 LEU A C 1
ATOM 5179 O O . LEU A 1 648 ? -12.493 -13.913 0.621 1.00 83.88 648 LEU A O 1
ATOM 5183 N N . LEU A 1 649 ? -11.369 -15.382 -0.654 1.00 84.06 649 LEU A N 1
ATOM 5184 C CA . LEU A 1 649 ? -10.019 -14.903 -0.371 1.00 84.06 649 LEU A CA 1
ATOM 5185 C C . LEU A 1 649 ? -9.717 -13.690 -1.253 1.00 84.06 649 LEU A C 1
ATOM 5187 O O . LEU A 1 649 ? -9.937 -13.736 -2.465 1.00 84.06 649 LEU A O 1
ATOM 5191 N N . VAL A 1 650 ? -9.157 -12.641 -0.654 1.00 85.06 650 VAL A N 1
ATOM 5192 C CA . VAL A 1 650 ? -8.714 -11.425 -1.345 1.00 85.06 650 VAL A CA 1
ATOM 5193 C C . VAL A 1 650 ? -7.326 -11.038 -0.849 1.00 85.06 650 VAL A C 1
ATOM 5195 O O . VAL A 1 650 ? -7.109 -11.009 0.362 1.00 85.06 650 VAL A O 1
ATOM 5198 N N . CYS A 1 651 ? -6.404 -10.694 -1.750 1.00 83.75 651 CYS A N 1
ATOM 5199 C CA . CYS A 1 651 ? -5.089 -10.166 -1.379 1.00 83.75 651 CYS A CA 1
ATOM 5200 C C . CYS A 1 651 ? -4.821 -8.764 -1.941 1.00 83.75 651 CYS A C 1
ATOM 5202 O O . CYS A 1 651 ? -5.307 -8.399 -3.017 1.00 83.75 651 CYS A O 1
ATOM 5204 N N . SER A 1 652 ? -4.010 -7.998 -1.212 1.00 83.38 652 SER A N 1
ATOM 5205 C CA . SER A 1 652 ? -3.595 -6.641 -1.564 1.00 83.38 652 SER A CA 1
ATOM 5206 C C . SER A 1 652 ? -2.082 -6.524 -1.702 1.00 83.38 652 SER A C 1
ATOM 5208 O O . SER A 1 652 ? -1.312 -7.205 -1.023 1.00 83.38 652 SER A O 1
ATOM 5210 N N . GLN A 1 653 ? -1.660 -5.586 -2.547 1.00 77.06 653 GLN A N 1
ATOM 5211 C CA . GLN A 1 653 ? -0.257 -5.227 -2.749 1.00 77.06 653 GLN A CA 1
ATOM 5212 C C . GLN A 1 653 ? 0.422 -4.686 -1.472 1.00 77.06 653 GLN A C 1
ATOM 5214 O O . GLN A 1 653 ? 1.644 -4.731 -1.379 1.00 77.06 653 GLN A O 1
ATOM 5219 N N . ASP A 1 654 ? -0.340 -4.220 -0.471 1.00 67.31 654 ASP A N 1
ATOM 5220 C CA . ASP A 1 654 ? 0.211 -3.869 0.854 1.00 67.31 654 ASP A CA 1
ATOM 5221 C C . ASP A 1 654 ? 0.760 -5.077 1.638 1.00 67.31 654 ASP A C 1
ATOM 5223 O O . ASP A 1 654 ? 1.497 -4.894 2.604 1.00 67.31 654 ASP A O 1
ATOM 5227 N N . GLY A 1 655 ? 0.449 -6.302 1.205 1.00 67.25 655 GLY A N 1
ATOM 5228 C CA . GLY A 1 655 ? 0.903 -7.537 1.833 1.00 67.25 655 GLY A CA 1
ATOM 5229 C C . GLY A 1 655 ? -0.126 -8.231 2.721 1.00 67.25 655 GLY A C 1
ATOM 5230 O O . GLY A 1 655 ? 0.143 -9.318 3.232 1.00 67.25 655 GLY A O 1
ATOM 5231 N N . THR A 1 656 ? -1.312 -7.646 2.882 1.00 68.56 656 THR A N 1
ATOM 5232 C CA . THR A 1 656 ? -2.382 -8.242 3.682 1.00 68.56 656 THR A CA 1
ATOM 5233 C C . THR A 1 656 ? -3.319 -9.115 2.838 1.00 68.56 656 THR A C 1
ATOM 5235 O O . THR A 1 656 ? -3.532 -8.905 1.638 1.00 68.56 656 THR A O 1
ATOM 5238 N N . VAL A 1 657 ? -3.908 -10.118 3.492 1.00 75.31 657 VAL A N 1
ATOM 5239 C CA . VAL A 1 657 ? -4.916 -11.023 2.922 1.00 75.31 657 VAL A CA 1
ATOM 5240 C C . VAL A 1 657 ? -6.142 -11.000 3.828 1.00 75.31 657 VAL A C 1
ATOM 5242 O O . VAL A 1 657 ? -6.009 -11.026 5.050 1.00 75.31 657 VAL A O 1
ATOM 5245 N N . LYS A 1 658 ? -7.342 -10.946 3.245 1.00 76.75 658 LYS A N 1
ATOM 5246 C CA . LYS A 1 658 ? -8.618 -10.969 3.977 1.00 76.75 658 LYS A CA 1
ATOM 5247 C C . LYS A 1 658 ? -9.558 -12.017 3.397 1.00 76.75 658 LYS A C 1
ATOM 5249 O O . LYS A 1 658 ? -9.439 -12.402 2.233 1.00 76.75 658 LYS A O 1
ATOM 5254 N N . VAL A 1 659 ? -10.500 -12.470 4.222 1.00 80.25 659 VAL A N 1
ATOM 5255 C CA . VAL A 1 659 ? -11.511 -13.462 3.843 1.00 80.25 659 VAL A CA 1
ATOM 5256 C C . VAL A 1 659 ? -12.895 -12.871 4.036 1.00 80.25 659 VAL A C 1
ATOM 5258 O O . VAL A 1 659 ? -13.241 -12.433 5.131 1.00 80.25 659 VAL A O 1
ATOM 5261 N N . VAL A 1 660 ? -13.695 -12.878 2.976 1.00 81.44 660 VAL A N 1
ATOM 5262 C CA . VAL A 1 660 ? -15.092 -12.448 3.000 1.00 81.44 660 VAL A CA 1
ATOM 5263 C C . VAL A 1 660 ? -15.966 -13.698 2.964 1.00 81.44 660 VAL A C 1
ATOM 5265 O O . VAL A 1 660 ? -16.112 -14.339 1.924 1.00 81.44 660 VAL A O 1
ATOM 5268 N N . ASN A 1 661 ? -16.525 -14.075 4.114 1.00 80.81 661 ASN A N 1
ATOM 5269 C CA . ASN A 1 661 ? -17.535 -15.128 4.202 1.00 80.81 661 ASN A CA 1
ATOM 5270 C C . ASN A 1 661 ? -18.892 -14.567 3.751 1.00 80.81 661 ASN A C 1
ATOM 5272 O O . ASN A 1 661 ? -19.384 -13.596 4.324 1.00 80.81 661 ASN A O 1
ATOM 5276 N N . LEU A 1 662 ? -19.495 -15.174 2.730 1.00 78.06 662 LEU A N 1
ATOM 5277 C CA . LEU A 1 662 ? -20.820 -14.796 2.246 1.00 78.06 662 LEU A CA 1
ATOM 5278 C C . LEU A 1 662 ? -21.855 -15.752 2.847 1.00 78.06 662 LEU A C 1
ATOM 5280 O O . LEU A 1 662 ? -21.804 -16.968 2.643 1.00 78.06 662 LEU A O 1
ATOM 5284 N N . SER A 1 663 ? -22.781 -15.198 3.629 1.00 71.31 663 SER A N 1
ATOM 5285 C CA . SER A 1 663 ? -23.774 -15.986 4.358 1.00 71.31 663 SER A CA 1
ATOM 5286 C C . SER A 1 663 ? -24.784 -16.645 3.416 1.00 71.31 663 SER A C 1
ATOM 5288 O O . SER A 1 663 ? -25.095 -16.127 2.343 1.00 71.31 663 SER A O 1
ATOM 5290 N N . GLU A 1 664 ? -25.334 -17.789 3.834 1.00 66.19 664 GLU A N 1
ATOM 5291 C CA . GLU A 1 664 ? -26.298 -18.561 3.031 1.00 66.19 664 GLU A CA 1
ATOM 5292 C C . GLU A 1 664 ? -27.505 -17.690 2.642 1.00 66.19 664 GLU A C 1
ATOM 5294 O O . GLU A 1 664 ? -27.908 -17.649 1.484 1.00 66.19 664 GLU A O 1
ATOM 5299 N N . ASN A 1 665 ? -27.983 -16.886 3.596 1.00 63.84 665 ASN A N 1
ATOM 5300 C CA . ASN A 1 665 ? -29.100 -15.951 3.445 1.00 63.84 665 ASN A CA 1
ATOM 5301 C C . ASN A 1 665 ? -28.861 -14.822 2.422 1.00 63.84 665 ASN A C 1
ATOM 5303 O O . ASN A 1 665 ? -29.828 -14.202 1.981 1.00 63.84 665 ASN A O 1
ATOM 5307 N N . LEU A 1 666 ? -27.604 -14.505 2.084 1.00 65.56 666 LEU A N 1
ATOM 5308 C CA . LEU A 1 666 ? -27.262 -13.420 1.155 1.00 65.56 666 LEU A CA 1
ATOM 5309 C C . LEU A 1 666 ? -27.267 -13.879 -0.312 1.00 65.56 666 LEU A C 1
ATOM 5311 O O . LEU A 1 666 ? -27.521 -13.068 -1.201 1.00 65.56 666 LEU A O 1
ATOM 5315 N N . ILE A 1 667 ? -26.970 -15.158 -0.560 1.00 65.75 667 ILE A N 1
ATOM 5316 C CA . ILE A 1 667 ? -26.741 -15.710 -1.905 1.00 65.75 667 ILE A CA 1
ATOM 5317 C C . ILE A 1 667 ? -27.763 -16.794 -2.278 1.00 65.75 667 ILE A C 1
ATOM 5319 O O . ILE A 1 667 ? -28.237 -16.804 -3.412 1.00 65.75 667 ILE A O 1
ATOM 5323 N N . GLY A 1 668 ? -28.137 -17.666 -1.341 1.00 65.94 668 GLY A N 1
ATOM 5324 C CA . GLY A 1 668 ? -28.935 -18.867 -1.595 1.00 65.94 668 GLY A CA 1
ATOM 5325 C C . GLY A 1 668 ? -28.096 -20.146 -1.687 1.00 65.94 668 GLY A C 1
ATOM 5326 O O . GLY A 1 668 ? -26.921 -20.181 -1.304 1.00 65.94 668 GLY A O 1
ATOM 5327 N N . ASP A 1 669 ? -28.728 -21.209 -2.183 1.00 69.19 669 ASP A N 1
ATOM 5328 C CA . ASP A 1 669 ? -28.146 -22.549 -2.250 1.00 69.19 669 ASP A CA 1
ATOM 5329 C C . ASP A 1 669 ? -27.184 -22.702 -3.438 1.00 69.19 669 ASP A C 1
ATOM 5331 O O . ASP A 1 669 ? -27.437 -22.221 -4.543 1.00 69.19 669 ASP A O 1
ATOM 5335 N N . MET A 1 670 ? -26.077 -23.416 -3.229 1.00 68.44 670 MET A N 1
ATOM 5336 C CA . MET A 1 670 ? -25.148 -23.778 -4.303 1.00 68.44 670 MET A CA 1
ATOM 5337 C C . MET A 1 670 ? -25.585 -25.075 -4.977 1.00 68.44 670 MET A C 1
ATOM 5339 O O . MET A 1 670 ? -25.977 -26.036 -4.314 1.00 68.44 670 MET A O 1
ATOM 5343 N N . ILE A 1 671 ? -25.443 -25.129 -6.298 1.00 76.62 671 ILE A N 1
ATOM 5344 C CA . ILE A 1 671 ? -25.714 -26.331 -7.090 1.00 76.62 671 ILE A CA 1
ATOM 5345 C C . ILE A 1 671 ? -24.638 -27.396 -6.804 1.00 76.62 671 ILE A C 1
ATOM 5347 O O . ILE A 1 671 ? -23.450 -27.080 -6.707 1.00 76.62 671 ILE A O 1
ATOM 5351 N N . SER A 1 672 ? -25.040 -28.665 -6.648 1.00 69.44 672 SER A N 1
ATOM 5352 C CA . SER A 1 672 ? -24.096 -29.768 -6.395 1.00 69.44 672 SER A CA 1
ATOM 5353 C C . SER A 1 672 ? -23.185 -30.009 -7.601 1.00 69.44 672 SER A C 1
ATOM 5355 O O . SER A 1 672 ? -23.588 -29.764 -8.736 1.00 69.44 672 SER A O 1
ATOM 5357 N N . ASN A 1 673 ? -21.977 -30.547 -7.387 1.00 66.38 673 ASN A N 1
ATOM 5358 C CA . ASN A 1 673 ? -21.045 -30.858 -8.486 1.00 66.38 673 ASN A CA 1
ATOM 5359 C C . ASN A 1 673 ? -21.696 -31.736 -9.576 1.00 66.38 673 ASN A C 1
ATOM 5361 O O . ASN A 1 673 ? -21.476 -31.518 -10.758 1.00 66.38 673 ASN A O 1
ATOM 5365 N N . GLU A 1 674 ? -22.540 -32.688 -9.183 1.00 64.44 674 GLU A N 1
ATOM 5366 C CA . GLU A 1 674 ? -23.211 -33.621 -10.099 1.00 64.44 674 GLU A CA 1
ATOM 5367 C C . GLU A 1 674 ? -24.241 -32.907 -10.995 1.00 64.44 674 GLU A C 1
ATOM 5369 O O . GLU A 1 674 ? -24.346 -33.184 -12.190 1.00 64.44 674 GLU A O 1
ATOM 5374 N N . ALA A 1 675 ? -24.976 -31.939 -10.437 1.00 66.00 675 ALA A N 1
ATOM 5375 C CA . ALA A 1 675 ? -25.890 -31.088 -11.193 1.00 66.00 675 ALA A CA 1
ATOM 5376 C C . ALA A 1 675 ? -25.132 -30.025 -12.015 1.00 66.00 675 ALA A C 1
ATOM 5378 O O . ALA A 1 675 ? -25.551 -29.685 -13.124 1.00 66.00 675 ALA A O 1
ATOM 5379 N N . MET A 1 676 ? -23.984 -29.556 -11.520 1.00 65.44 676 MET A N 1
ATOM 5380 C CA . MET A 1 676 ? -23.071 -28.654 -12.223 1.00 65.44 676 MET A CA 1
ATOM 5381 C C . MET A 1 676 ? -22.560 -29.292 -13.522 1.00 65.44 676 MET A C 1
ATOM 5383 O O . MET A 1 676 ? -22.679 -28.686 -14.588 1.00 65.44 676 MET A O 1
ATOM 5387 N N . ASP A 1 677 ? -22.094 -30.544 -13.448 1.00 61.62 677 ASP A N 1
ATOM 5388 C CA . ASP A 1 677 ? -21.674 -31.334 -14.608 1.00 61.62 677 ASP A CA 1
ATOM 5389 C C . ASP A 1 677 ? -22.815 -31.483 -15.628 1.00 61.62 677 ASP A C 1
ATOM 5391 O O . ASP A 1 677 ? -22.578 -31.389 -16.832 1.00 61.62 677 ASP A O 1
ATOM 5395 N N . SER A 1 678 ? -24.069 -31.642 -15.182 1.00 59.41 678 SER A N 1
ATOM 5396 C CA . SER A 1 678 ? -25.217 -31.716 -16.101 1.00 59.41 678 SER A CA 1
ATOM 5397 C C . SER A 1 678 ? -25.531 -30.379 -16.797 1.00 59.41 678 SER A C 1
ATOM 5399 O O . SER A 1 678 ? -25.762 -30.363 -18.003 1.00 59.41 678 SER A O 1
ATOM 5401 N N . SER A 1 679 ? -25.434 -29.243 -16.092 1.00 58.25 679 SER A N 1
ATOM 5402 C CA . SER A 1 679 ? -25.629 -27.899 -16.673 1.00 58.25 679 SER A CA 1
ATOM 5403 C C . SER A 1 679 ? -24.497 -27.537 -17.655 1.00 58.25 679 SER A C 1
ATOM 5405 O O . SER A 1 679 ? -24.721 -26.915 -18.703 1.00 58.25 679 SER A O 1
ATOM 5407 N N . ALA A 1 680 ? -23.274 -28.004 -17.374 1.00 55.47 680 ALA A N 1
ATOM 5408 C CA . ALA A 1 680 ? -22.138 -27.915 -18.287 1.00 55.47 680 ALA A CA 1
ATOM 5409 C C . ALA A 1 680 ? -22.310 -28.819 -19.525 1.00 55.47 680 ALA A C 1
ATOM 5411 O O . ALA A 1 680 ? -22.015 -28.380 -20.639 1.00 55.47 680 ALA A O 1
ATOM 5412 N N . MET A 1 681 ? -22.839 -30.041 -19.368 1.00 53.56 681 MET A N 1
ATOM 5413 C CA . MET A 1 681 ? -23.192 -30.927 -20.488 1.00 53.56 681 MET A CA 1
ATOM 5414 C C . MET A 1 681 ? -24.261 -30.301 -21.387 1.00 53.56 681 MET A C 1
ATOM 5416 O O . MET A 1 681 ? -24.052 -30.241 -22.597 1.00 53.56 681 MET A O 1
ATOM 5420 N N . ASP A 1 682 ? -25.345 -29.757 -20.827 1.00 55.34 682 ASP A N 1
ATOM 5421 C CA . ASP A 1 682 ? -26.389 -29.070 -21.599 1.00 55.34 682 ASP A CA 1
ATOM 5422 C C . ASP A 1 682 ? -25.830 -27.856 -22.353 1.00 55.34 682 ASP A C 1
ATOM 5424 O O . ASP A 1 682 ? -26.129 -27.654 -23.535 1.00 55.34 682 ASP A O 1
ATOM 5428 N N . THR A 1 683 ? -24.971 -27.057 -21.713 1.00 52.88 683 THR A N 1
ATOM 5429 C CA . THR A 1 683 ? -24.350 -25.897 -22.373 1.00 52.88 683 THR A CA 1
ATOM 5430 C C . THR A 1 683 ? -23.341 -26.322 -23.450 1.00 52.88 683 THR A C 1
ATOM 5432 O O . THR A 1 683 ? -23.234 -25.662 -24.484 1.00 52.88 683 THR A O 1
ATOM 5435 N N . SER A 1 684 ? -22.663 -27.460 -23.267 1.00 52.53 684 SER A N 1
ATOM 5436 C CA . SER A 1 684 ? -21.782 -28.081 -24.263 1.00 52.53 684 SER A CA 1
ATOM 5437 C C . SER A 1 684 ? -22.561 -28.639 -25.461 1.00 52.53 684 SER A C 1
ATOM 5439 O O . SER A 1 684 ? -22.239 -28.309 -26.602 1.00 52.53 684 SER A O 1
ATOM 5441 N N . MET A 1 685 ? -23.653 -29.381 -25.242 1.00 46.03 685 MET A N 1
ATOM 5442 C CA . MET A 1 685 ? -24.524 -29.869 -26.322 1.00 46.03 685 MET A CA 1
ATOM 5443 C C . MET A 1 685 ? -25.128 -28.707 -27.121 1.00 46.03 685 MET A C 1
ATOM 5445 O O . MET A 1 685 ? -25.047 -28.695 -28.347 1.00 46.03 685 MET A O 1
ATOM 5449 N N . ASN A 1 686 ? -25.609 -27.658 -26.446 1.00 49.78 686 ASN A N 1
ATOM 5450 C CA . ASN A 1 686 ? -26.065 -26.427 -27.102 1.00 49.78 686 ASN A CA 1
ATOM 5451 C C . ASN A 1 686 ? -24.927 -25.617 -27.767 1.00 49.78 686 ASN A C 1
ATOM 5453 O O . ASN A 1 686 ? -25.197 -24.668 -28.511 1.00 49.78 686 ASN A O 1
ATOM 5457 N N . ALA A 1 687 ? -23.653 -25.950 -27.535 1.00 44.12 687 ALA A N 1
ATOM 5458 C CA . ALA A 1 687 ? -22.499 -25.361 -28.216 1.00 44.12 687 ALA A CA 1
ATOM 5459 C C . ALA A 1 687 ? -22.023 -26.159 -29.447 1.00 44.12 687 ALA A C 1
ATOM 5461 O O . ALA A 1 687 ? -21.322 -25.582 -30.283 1.00 44.12 687 ALA A O 1
ATOM 5462 N N . ILE A 1 688 ? -22.411 -27.432 -29.589 1.00 46.00 688 ILE A N 1
ATOM 5463 C CA . ILE A 1 688 ? -21.962 -28.337 -30.659 1.00 46.00 688 ILE A CA 1
ATOM 5464 C C . ILE A 1 688 ? -23.026 -28.411 -31.766 1.00 46.00 688 ILE A C 1
ATOM 5466 O O . ILE A 1 688 ? -23.878 -29.296 -31.809 1.00 46.00 688 ILE A O 1
ATOM 5470 N N . GLY A 1 689 ? -22.964 -27.457 -32.696 1.00 35.47 689 GLY A N 1
ATOM 5471 C CA . GLY A 1 689 ? -23.752 -27.495 -33.928 1.00 35.47 689 GLY A CA 1
ATOM 5472 C C . GLY A 1 689 ? -23.155 -28.466 -34.950 1.00 35.47 689 GLY A C 1
ATOM 5473 O O . GLY A 1 689 ? -22.230 -28.095 -35.664 1.00 35.47 689 GLY A O 1
ATOM 5474 N N . SER A 1 690 ? -23.694 -29.688 -35.009 1.00 35.62 690 SER A N 1
ATOM 5475 C CA . SER A 1 690 ? -23.564 -30.650 -36.122 1.00 35.62 690 SER A CA 1
ATOM 5476 C C . SER A 1 690 ? -22.175 -30.791 -36.782 1.00 35.62 690 SER A C 1
ATOM 5478 O O . SER A 1 690 ? -22.041 -30.645 -37.997 1.00 35.62 690 SER A O 1
ATOM 5480 N N . SER A 1 691 ? -21.152 -31.157 -36.007 1.00 28.78 691 SER A N 1
ATOM 5481 C CA . SER A 1 691 ? -19.930 -31.796 -36.522 1.00 28.78 691 SER A CA 1
ATOM 5482 C C . SER A 1 691 ? -19.407 -32.853 -35.533 1.00 28.78 691 SER A C 1
ATOM 5484 O O . SER A 1 691 ? -19.834 -32.901 -34.379 1.00 28.78 691 SER A O 1
ATOM 5486 N N . SER A 1 692 ? -18.593 -33.794 -36.020 1.00 32.94 692 SER A N 1
ATOM 5487 C CA . SER A 1 692 ? -18.327 -35.096 -35.378 1.00 32.94 692 SER A CA 1
ATOM 5488 C C . SER A 1 692 ? -17.157 -35.117 -34.376 1.00 32.94 692 SER A C 1
ATOM 5490 O O . SER A 1 692 ? -16.295 -34.247 -34.419 1.00 32.94 692 SER A O 1
ATOM 5492 N N . PHE A 1 693 ? -17.104 -36.186 -33.558 1.00 27.27 693 PHE A N 1
ATOM 5493 C CA . PHE A 1 693 ? -16.308 -36.384 -32.323 1.00 27.27 693 PHE A CA 1
ATOM 5494 C C . PHE A 1 693 ? -16.918 -35.661 -31.098 1.00 27.27 693 PHE A C 1
ATOM 5496 O O . PHE A 1 693 ? -16.768 -34.454 -30.965 1.00 27.27 693 PHE A O 1
ATOM 5503 N N . ILE A 1 694 ? -17.714 -36.277 -30.200 1.00 39.03 694 ILE A N 1
ATOM 5504 C CA . ILE A 1 694 ? -17.760 -37.654 -29.621 1.00 39.03 694 ILE A CA 1
ATOM 5505 C C . ILE A 1 694 ? -16.574 -37.875 -28.651 1.00 39.03 694 ILE A C 1
ATOM 5507 O O . ILE A 1 694 ? -15.518 -38.315 -29.090 1.00 39.03 694 ILE A O 1
ATOM 5511 N N . THR A 1 695 ? -16.590 -37.301 -27.429 1.00 31.42 695 THR A N 1
ATOM 5512 C CA . THR A 1 695 ? -17.278 -37.711 -26.154 1.00 31.42 695 THR A CA 1
ATOM 5513 C C . THR A 1 695 ? -16.342 -38.588 -25.269 1.00 31.42 695 THR A C 1
ATOM 5515 O O . THR A 1 695 ? -15.184 -38.759 -25.633 1.00 31.42 695 THR A O 1
ATOM 5518 N N . CYS A 1 696 ? -16.634 -39.063 -24.044 1.00 33.88 696 CYS A N 1
ATOM 5519 C CA . CYS A 1 696 ? -17.901 -39.292 -23.335 1.00 33.88 696 CYS A CA 1
ATOM 5520 C C . CYS A 1 696 ? -17.737 -39.348 -21.794 1.00 33.88 696 CYS A C 1
ATOM 5522 O O . CYS A 1 696 ? -16.652 -39.704 -21.325 1.00 33.88 696 CYS A O 1
ATOM 5524 N N . PRO A 1 697 ? -18.805 -39.129 -20.992 1.00 40.84 697 PRO A N 1
ATOM 5525 C CA . PRO A 1 697 ? -18.879 -39.518 -19.569 1.00 40.84 697 PRO A CA 1
ATOM 5526 C C . PRO A 1 697 ? -18.651 -41.020 -19.246 1.00 40.84 697 PRO A C 1
ATOM 5528 O O . PRO A 1 697 ? -18.855 -41.453 -18.114 1.00 40.84 697 PRO A O 1
ATOM 5531 N N . GLU A 1 698 ? -18.182 -41.842 -20.185 1.00 34.59 698 GLU A N 1
ATOM 5532 C CA . GLU A 1 698 ? -17.927 -43.277 -19.986 1.00 34.59 698 GLU A CA 1
ATOM 5533 C C . GLU A 1 698 ? -16.602 -43.602 -19.284 1.00 34.59 698 GLU A C 1
ATOM 5535 O O . GLU A 1 698 ? -16.430 -44.725 -18.810 1.00 34.59 698 GLU A O 1
ATOM 5540 N N . ASP A 1 699 ? -15.695 -42.635 -19.099 1.00 37.16 699 ASP A N 1
ATOM 5541 C CA . ASP A 1 699 ? -14.531 -42.828 -18.215 1.00 37.16 699 ASP A CA 1
ATOM 5542 C C . ASP A 1 699 ? -14.982 -43.136 -16.765 1.00 37.16 699 ASP A C 1
ATOM 5544 O O . ASP A 1 699 ? -14.334 -43.891 -16.040 1.00 37.16 699 ASP A O 1
ATOM 5548 N N . ILE A 1 700 ? -16.169 -42.646 -16.380 1.00 39.31 700 ILE A N 1
ATOM 5549 C CA . ILE A 1 700 ? -16.852 -42.931 -15.108 1.00 39.31 700 ILE A CA 1
ATOM 5550 C C . ILE A 1 700 ? -17.296 -44.406 -15.041 1.00 39.31 700 ILE A C 1
ATOM 5552 O O . ILE A 1 700 ? -17.090 -45.079 -14.027 1.00 39.31 700 ILE A O 1
ATOM 5556 N N . VAL A 1 701 ? -17.847 -44.947 -16.135 1.00 38.50 701 VAL A N 1
ATOM 5557 C CA . VAL A 1 701 ? -18.272 -46.358 -16.242 1.00 38.50 701 VAL A CA 1
ATOM 5558 C C . VAL A 1 701 ? -17.059 -47.294 -16.274 1.00 38.50 701 VAL A C 1
ATOM 5560 O O . VAL A 1 701 ? -17.038 -48.319 -15.586 1.00 38.50 701 VAL A O 1
ATOM 5563 N N . ASN A 1 702 ? -16.019 -46.924 -17.024 1.00 42.31 702 ASN A N 1
ATOM 5564 C CA . ASN A 1 702 ? -14.797 -47.711 -17.164 1.00 42.31 702 ASN A CA 1
ATOM 5565 C C . ASN A 1 702 ? -13.995 -47.775 -15.859 1.00 42.31 702 ASN A C 1
ATOM 5567 O O . ASN A 1 702 ? -13.511 -48.852 -15.499 1.00 42.31 702 ASN A O 1
ATOM 5571 N N . ARG A 1 703 ? -13.906 -46.679 -15.090 1.00 43.12 703 ARG A N 1
ATOM 5572 C CA . ARG A 1 703 ? -13.273 -46.704 -13.758 1.00 43.12 703 ARG A CA 1
ATOM 5573 C C . ARG A 1 703 ? -14.030 -47.597 -12.773 1.00 43.12 703 ARG A C 1
ATOM 5575 O O . ARG A 1 703 ? -13.369 -48.345 -12.056 1.00 43.12 703 ARG A O 1
ATOM 5582 N N . ARG A 1 704 ? -15.372 -47.602 -12.784 1.00 42.31 704 ARG A N 1
ATOM 5583 C CA . ARG A 1 704 ? -16.191 -48.503 -11.942 1.00 42.31 704 ARG A CA 1
ATOM 5584 C C . ARG A 1 704 ? -15.881 -49.977 -12.228 1.00 42.31 704 ARG A C 1
ATOM 5586 O O . ARG A 1 704 ? -15.384 -50.670 -11.342 1.00 42.31 704 ARG A O 1
ATOM 5593 N N . LYS A 1 705 ? -16.017 -50.411 -13.488 1.00 41.34 705 LYS A N 1
ATOM 5594 C CA . LYS A 1 705 ? -15.715 -51.795 -13.912 1.00 41.34 705 LYS A CA 1
ATOM 5595 C C . LYS A 1 705 ? -14.254 -52.196 -13.656 1.00 41.34 705 LYS A C 1
ATOM 5597 O O . LYS A 1 705 ? -13.976 -53.338 -13.292 1.00 41.34 705 LYS A O 1
ATOM 5602 N N . THR A 1 706 ? -13.309 -51.264 -13.810 1.00 50.38 706 THR A N 1
ATOM 5603 C CA . THR A 1 706 ? -11.880 -51.513 -13.535 1.00 50.38 706 THR A CA 1
ATOM 5604 C C . THR A 1 706 ? -11.604 -51.689 -12.039 1.00 50.38 706 THR A C 1
ATOM 5606 O O . THR A 1 706 ? -10.784 -52.528 -11.663 1.00 50.38 706 THR A O 1
ATOM 5609 N N . MET A 1 707 ? -12.281 -50.925 -11.177 1.00 43.78 707 MET A N 1
ATOM 5610 C CA . MET A 1 707 ? -12.125 -51.015 -9.724 1.00 43.78 707 MET A CA 1
ATOM 5611 C C . MET A 1 707 ? -12.765 -52.294 -9.169 1.00 43.78 707 MET A C 1
ATOM 5613 O O . MET A 1 707 ? -12.126 -53.001 -8.393 1.00 43.78 707 MET A O 1
ATOM 5617 N N . GLU A 1 708 ? -13.960 -52.653 -9.648 1.00 48.75 708 GLU A N 1
ATOM 5618 C CA . GLU A 1 708 ? -14.645 -53.909 -9.308 1.00 48.75 708 GLU A CA 1
ATOM 5619 C C . GLU A 1 708 ? -13.818 -55.138 -9.718 1.00 48.75 708 GLU A C 1
ATOM 5621 O O . GLU A 1 708 ? -13.590 -56.031 -8.899 1.00 48.75 708 GLU A O 1
ATOM 5626 N N . LYS A 1 709 ? -13.277 -55.166 -10.947 1.00 51.12 709 LYS A N 1
ATOM 5627 C CA . LYS A 1 709 ? -12.455 -56.296 -11.411 1.00 51.12 709 LYS A CA 1
ATOM 5628 C C . LYS A 1 709 ? -11.143 -56.435 -10.625 1.00 51.12 709 LYS A C 1
ATOM 5630 O O . LYS A 1 709 ? -10.781 -57.551 -10.251 1.00 51.12 709 LYS A O 1
ATOM 5635 N N . LYS A 1 710 ? -10.458 -55.329 -10.296 1.00 56.66 710 LYS A N 1
ATOM 5636 C CA . LYS A 1 710 ? -9.256 -55.366 -9.437 1.00 56.66 710 LYS A CA 1
ATOM 5637 C C . LYS A 1 710 ? -9.566 -55.854 -8.019 1.00 56.66 710 LYS A C 1
ATOM 5639 O O . LYS A 1 710 ? -8.868 -56.737 -7.521 1.00 56.66 710 LYS A O 1
ATOM 5644 N N . MET A 1 711 ? -10.651 -55.364 -7.411 1.00 49.03 711 MET A N 1
ATOM 5645 C CA . MET A 1 711 ? -11.105 -55.812 -6.087 1.00 49.03 711 MET A CA 1
ATOM 5646 C C . MET A 1 711 ? -11.458 -57.306 -6.026 1.00 49.03 711 MET A C 1
ATOM 5648 O O . MET A 1 711 ? -11.438 -57.881 -4.937 1.00 49.03 711 MET A O 1
ATOM 5652 N N . MET A 1 712 ? -11.757 -57.948 -7.159 1.00 50.06 712 MET A N 1
ATOM 5653 C CA . MET A 1 712 ? -12.008 -59.390 -7.222 1.00 50.06 712 MET A CA 1
ATOM 5654 C C . MET A 1 712 ? -10.730 -60.210 -7.486 1.00 50.06 712 MET A C 1
ATOM 5656 O O . MET A 1 712 ? -10.558 -61.276 -6.897 1.00 50.06 712 MET A O 1
ATOM 5660 N N . GLU A 1 713 ? -9.801 -59.714 -8.312 1.00 52.09 713 GLU A N 1
ATOM 5661 C CA . GLU A 1 713 ? -8.572 -60.443 -8.666 1.00 52.09 713 GLU A CA 1
ATOM 5662 C C . GLU A 1 713 ? -7.457 -60.373 -7.608 1.00 52.09 713 GLU A C 1
ATOM 5664 O O . GLU A 1 713 ? -6.733 -61.356 -7.430 1.00 52.09 713 GLU A O 1
ATOM 5669 N N . GLU A 1 714 ? -7.307 -59.264 -6.874 1.00 50.91 714 GLU A N 1
ATOM 5670 C CA . GLU A 1 714 ? -6.322 -59.180 -5.778 1.00 50.91 714 GLU A CA 1
ATOM 5671 C C . GLU A 1 714 ? -6.776 -59.972 -4.539 1.00 50.91 714 GLU A C 1
ATOM 5673 O O . GLU A 1 714 ? -5.951 -60.544 -3.821 1.00 50.91 714 GLU A O 1
ATOM 5678 N N . ARG A 1 715 ? -8.095 -60.098 -4.338 1.00 48.16 715 ARG A N 1
ATOM 5679 C CA . ARG A 1 715 ? -8.712 -60.793 -3.195 1.00 48.16 715 ARG A CA 1
ATOM 5680 C C . ARG A 1 715 ? -8.495 -62.313 -3.195 1.00 48.16 715 ARG A C 1
ATOM 5682 O O . ARG A 1 715 ? -8.533 -62.905 -2.123 1.00 48.16 715 ARG A O 1
ATOM 5689 N N . ASN A 1 716 ? -8.194 -62.910 -4.354 1.00 51.34 716 ASN A N 1
ATOM 5690 C CA . ASN A 1 716 ? -7.898 -64.344 -4.511 1.00 51.34 716 ASN A CA 1
ATOM 5691 C C . ASN A 1 716 ? -6.407 -64.660 -4.773 1.00 51.34 716 ASN A C 1
ATOM 5693 O O . ASN A 1 716 ? -6.058 -65.817 -4.997 1.00 51.34 716 ASN A O 1
ATOM 5697 N N . LYS A 1 717 ? -5.508 -63.661 -4.762 1.00 50.41 717 LYS A N 1
ATOM 5698 C CA . LYS A 1 717 ? -4.040 -63.865 -4.872 1.00 50.41 717 LYS A CA 1
ATOM 5699 C C . LYS A 1 717 ? -3.310 -63.774 -3.522 1.00 50.41 717 LYS A C 1
ATOM 5701 O O . LYS A 1 717 ? -2.101 -63.988 -3.439 1.00 50.41 717 LYS A O 1
ATOM 5706 N N . GLN A 1 718 ? -4.075 -63.549 -2.457 1.00 46.22 718 GLN A N 1
ATOM 5707 C CA . GLN A 1 718 ? -3.794 -63.973 -1.087 1.00 46.22 718 GLN A CA 1
ATOM 5708 C C . GLN A 1 718 ? -4.630 -65.240 -0.808 1.00 46.22 718 GLN A C 1
ATOM 5710 O O . GLN A 1 718 ? -5.790 -65.257 -1.200 1.00 46.22 718 GLN A O 1
ATOM 5715 N N . ILE A 1 719 ? -4.187 -66.319 -0.153 1.00 48.50 719 ILE A N 1
ATOM 5716 C CA . ILE A 1 719 ? -2.900 -66.752 0.432 1.00 48.50 719 ILE A CA 1
ATOM 5717 C C . ILE A 1 719 ? -2.936 -68.296 0.432 1.00 48.50 719 ILE A C 1
ATOM 5719 O O . ILE A 1 719 ? -3.979 -68.859 0.742 1.00 48.50 719 ILE A O 1
ATOM 5723 N N . GLU A 1 720 ? -1.799 -68.982 0.277 1.00 39.72 720 GLU A N 1
ATOM 5724 C CA . GLU A 1 720 ? -1.583 -70.224 1.042 1.00 39.72 720 GLU A CA 1
ATOM 5725 C C . GLU A 1 720 ? -0.131 -70.321 1.544 1.00 39.72 720 GLU A C 1
ATOM 5727 O O . GLU A 1 720 ? 0.769 -69.657 1.023 1.00 39.72 720 GLU A O 1
ATOM 5732 N N . VAL A 1 721 ? 0.088 -71.066 2.632 1.00 48.50 721 VAL A N 1
ATOM 5733 C CA . VAL A 1 721 ? 1.331 -71.064 3.422 1.00 48.50 721 VAL A CA 1
ATOM 5734 C C . VAL A 1 721 ? 1.826 -72.496 3.612 1.00 48.50 721 VAL A C 1
ATOM 5736 O O . VAL A 1 721 ? 1.058 -73.369 4.005 1.00 48.50 721 VAL A O 1
ATOM 5739 N N . ARG A 1 722 ? 3.125 -72.738 3.397 1.00 43.75 722 ARG A N 1
ATOM 5740 C CA . ARG A 1 722 ? 3.795 -73.985 3.813 1.00 43.75 722 ARG A CA 1
ATOM 5741 C C . ARG A 1 722 ? 4.630 -73.753 5.076 1.00 43.75 722 ARG A C 1
ATOM 5743 O O . ARG A 1 722 ? 4.910 -72.610 5.431 1.00 43.75 722 ARG A O 1
ATOM 5750 N N . LYS A 1 723 ? 4.952 -74.845 5.780 1.00 53.16 723 LYS A N 1
ATOM 5751 C CA . LYS A 1 723 ? 5.226 -74.896 7.235 1.00 53.16 723 LYS A CA 1
ATOM 5752 C C . LYS A 1 723 ? 6.372 -74.018 7.772 1.00 53.16 723 LYS A C 1
ATOM 5754 O O . LYS A 1 723 ? 6.439 -73.825 8.980 1.00 53.16 723 LYS A O 1
ATOM 5759 N N . ASP A 1 724 ? 7.184 -73.414 6.909 1.00 54.22 724 ASP A N 1
ATOM 5760 C CA . ASP A 1 724 ? 8.398 -72.670 7.276 1.00 54.22 724 ASP A CA 1
ATOM 5761 C C . ASP A 1 724 ? 8.175 -71.138 7.353 1.00 54.22 724 ASP A C 1
ATOM 5763 O O . ASP A 1 724 ? 9.113 -70.342 7.282 1.00 54.22 724 ASP A O 1
ATOM 5767 N N . GLY A 1 725 ? 6.913 -70.701 7.456 1.00 47.59 725 GLY A N 1
ATOM 5768 C CA . GLY A 1 725 ? 6.531 -69.331 7.832 1.00 47.59 725 GLY A CA 1
ATOM 5769 C C . GLY A 1 725 ? 6.652 -68.244 6.752 1.00 47.59 725 GLY A C 1
ATOM 5770 O O . GLY A 1 725 ? 6.458 -67.070 7.059 1.00 47.59 725 GLY A O 1
ATOM 5771 N N . LYS A 1 726 ? 6.951 -68.589 5.492 1.00 40.53 726 LYS A N 1
ATOM 5772 C CA . LYS A 1 726 ? 7.169 -67.616 4.398 1.00 40.53 726 LYS A CA 1
ATOM 5773 C C . LYS A 1 726 ? 6.058 -67.662 3.339 1.00 40.53 726 LYS A C 1
ATOM 5775 O O . LYS A 1 726 ? 5.582 -68.733 2.971 1.00 40.53 726 LYS A O 1
ATOM 5780 N N . ARG A 1 727 ? 5.656 -66.487 2.834 1.00 39.78 727 ARG A N 1
ATOM 5781 C CA . ARG A 1 727 ? 4.622 -66.289 1.792 1.00 39.78 727 ARG A CA 1
ATOM 5782 C C . ARG A 1 727 ? 5.251 -65.816 0.474 1.00 39.78 727 ARG A C 1
ATOM 5784 O O . ARG A 1 727 ? 6.241 -65.090 0.493 1.00 39.78 727 ARG A O 1
ATOM 5791 N N . ARG A 1 728 ? 4.660 -66.198 -0.665 1.00 37.03 728 ARG A N 1
ATOM 5792 C CA . ARG A 1 728 ? 5.055 -65.791 -2.031 1.00 37.03 728 ARG A CA 1
ATOM 5793 C C . ARG A 1 728 ? 3.802 -65.652 -2.905 1.00 37.03 728 ARG A C 1
ATOM 5795 O O . ARG A 1 728 ? 2.850 -66.394 -2.701 1.00 37.03 728 ARG A O 1
ATOM 5802 N N . ILE A 1 729 ? 3.821 -64.738 -3.876 1.00 40.38 729 ILE A N 1
ATOM 5803 C CA . ILE A 1 729 ? 2.739 -64.507 -4.853 1.00 40.38 729 ILE A CA 1
ATOM 5804 C C . ILE A 1 729 ? 3.317 -64.635 -6.278 1.00 40.38 729 ILE A C 1
ATOM 5806 O O . ILE A 1 729 ? 4.503 -64.364 -6.487 1.00 40.38 729 ILE A O 1
ATOM 5810 N N . GLN A 1 730 ? 2.504 -65.062 -7.251 1.00 32.72 730 GLN A N 1
ATOM 5811 C CA . GLN A 1 730 ? 2.832 -65.099 -8.687 1.00 32.72 730 GLN A CA 1
ATOM 5812 C C . GLN A 1 730 ? 1.730 -64.429 -9.540 1.00 32.72 730 GLN A C 1
ATOM 5814 O O . GLN A 1 730 ? 0.559 -64.466 -9.155 1.00 32.72 730 GLN A O 1
ATOM 5819 N N . PRO A 1 731 ? 2.075 -63.835 -10.701 1.00 35.84 731 PRO A N 1
ATOM 5820 C CA . PRO A 1 731 ? 1.111 -63.287 -11.657 1.00 35.84 731 PRO A CA 1
ATOM 5821 C C . PRO A 1 731 ? 0.635 -64.342 -12.676 1.00 35.84 731 PRO A C 1
ATOM 5823 O O . PRO A 1 731 ? 1.421 -65.173 -13.122 1.00 35.84 731 PRO A O 1
ATOM 5826 N N . VAL A 1 732 ? -0.638 -64.270 -13.086 1.00 34.44 732 VAL A N 1
ATOM 5827 C CA . VAL A 1 732 ? -1.252 -65.085 -14.161 1.00 34.44 732 VAL A CA 1
ATOM 5828 C C . VAL A 1 732 ? -2.282 -64.233 -14.922 1.00 34.44 732 VAL A C 1
ATOM 5830 O O . VAL A 1 732 ? -2.897 -63.346 -14.322 1.00 34.44 732 VAL A O 1
ATOM 5833 N N . PHE A 1 733 ? -2.445 -64.506 -16.223 1.00 35.34 733 PHE A N 1
ATOM 5834 C CA . PHE A 1 733 ? -3.192 -63.733 -17.228 1.00 35.34 733 PHE A CA 1
ATOM 5835 C C . PHE A 1 733 ? -3.966 -64.689 -18.167 1.00 35.34 733 PHE A C 1
ATOM 5837 O O . PHE A 1 733 ? -3.399 -65.701 -18.572 1.00 35.34 733 PHE A O 1
ATOM 5844 N N . CYS A 1 734 ? -5.221 -64.386 -18.529 1.00 28.70 734 CYS A N 1
ATOM 5845 C CA . CYS A 1 734 ? -6.079 -65.133 -19.481 1.00 28.70 734 CYS A CA 1
ATOM 5846 C C . CYS A 1 734 ? -7.135 -64.176 -20.095 1.00 28.70 734 CYS A C 1
ATOM 5848 O O . CYS A 1 734 ? -7.616 -63.306 -19.372 1.00 28.70 734 CYS A O 1
ATOM 5850 N N . GLY A 1 735 ? -7.582 -64.279 -21.358 1.00 29.42 735 GLY A N 1
ATOM 5851 C CA . GLY A 1 735 ? -7.103 -65.081 -22.504 1.00 29.42 735 GLY A CA 1
ATOM 5852 C C . GLY A 1 735 ? -8.187 -65.307 -23.592 1.00 29.42 735 GLY A C 1
ATOM 5853 O O . GLY A 1 735 ? -9.354 -65.405 -23.235 1.00 29.42 735 GLY A O 1
ATOM 5854 N N . THR A 1 736 ? -7.782 -65.474 -24.872 1.00 28.67 736 THR A N 1
ATOM 5855 C CA . THR A 1 736 ? -8.549 -66.031 -26.044 1.00 28.67 736 THR A CA 1
ATOM 5856 C C . THR A 1 736 ? -9.859 -65.313 -26.481 1.00 28.67 736 THR A C 1
ATOM 5858 O O . THR A 1 736 ? -10.416 -64.568 -25.689 1.00 28.67 736 THR A O 1
ATOM 5861 N N . THR A 1 737 ? -10.423 -65.404 -27.705 1.00 29.47 737 THR A N 1
ATOM 5862 C CA . THR A 1 737 ? -10.220 -66.153 -28.991 1.00 29.47 737 THR A CA 1
ATOM 5863 C C . THR A 1 737 ? -10.256 -65.157 -30.192 1.00 29.47 737 THR A C 1
ATOM 5865 O O . THR A 1 737 ? -10.868 -64.105 -30.055 1.00 29.47 737 THR A O 1
ATOM 5868 N N . ALA A 1 738 ? -9.525 -65.284 -31.318 1.00 26.83 738 ALA A N 1
ATOM 5869 C CA . ALA A 1 738 ? -9.705 -66.175 -32.498 1.00 26.83 738 ALA A CA 1
ATOM 5870 C C . ALA A 1 738 ? -11.131 -66.145 -33.119 1.00 26.83 738 ALA A C 1
ATOM 5872 O O . ALA A 1 738 ? -12.085 -66.257 -32.355 1.00 26.83 738 ALA A O 1
ATOM 5873 N N . ALA A 1 739 ? -11.373 -66.029 -34.441 1.00 27.92 739 ALA A N 1
ATOM 5874 C CA . ALA A 1 739 ? -10.547 -65.819 -35.662 1.00 27.92 739 ALA A CA 1
ATOM 5875 C C . ALA A 1 739 ? -11.383 -64.960 -36.687 1.00 27.92 739 ALA A C 1
ATOM 5877 O O . ALA A 1 739 ? -12.491 -64.574 -36.328 1.00 27.92 739 ALA A O 1
ATOM 5878 N N . ASP A 1 740 ? -10.976 -64.492 -37.883 1.00 26.86 740 ASP A N 1
ATOM 5879 C CA . ASP A 1 740 ? -10.174 -65.079 -38.981 1.00 26.86 740 ASP A CA 1
ATOM 5880 C C . ASP A 1 740 ? -9.307 -64.061 -39.779 1.00 26.86 740 ASP A C 1
ATOM 5882 O O . ASP A 1 740 ? -9.398 -62.846 -39.621 1.00 26.86 740 ASP A O 1
ATOM 5886 N N . THR A 1 741 ? -8.458 -64.598 -40.666 1.00 25.02 741 THR A N 1
ATOM 5887 C CA . THR A 1 741 ? -7.568 -63.938 -41.664 1.00 25.02 741 THR A CA 1
ATOM 5888 C C . THR A 1 741 ? -7.799 -64.625 -43.041 1.00 25.02 741 THR A C 1
ATOM 5890 O O . THR A 1 741 ? -8.567 -65.590 -43.032 1.00 25.02 741 THR A O 1
ATOM 5893 N N . PRO A 1 742 ? -7.235 -64.238 -44.223 1.00 41.09 742 PRO A N 1
ATOM 5894 C CA . PRO A 1 742 ? -5.997 -63.480 -44.523 1.00 41.09 742 PRO A CA 1
ATOM 5895 C C . PRO A 1 742 ? -6.206 -62.324 -45.547 1.00 41.09 742 PRO A C 1
ATOM 5897 O O . PRO A 1 742 ? -7.341 -61.980 -45.844 1.00 41.09 742 PRO A O 1
ATOM 5900 N N . SER A 1 743 ? -5.215 -61.614 -46.112 1.00 27.23 743 SER A N 1
ATOM 5901 C CA . SER A 1 743 ? -3.741 -61.752 -46.249 1.00 27.23 743 SER A CA 1
ATOM 5902 C C . SER A 1 743 ? -3.100 -60.330 -46.351 1.00 27.23 743 SER A C 1
ATOM 5904 O O . SER A 1 743 ? -3.836 -59.358 -46.216 1.00 27.23 743 SER A O 1
ATOM 5906 N N . VAL A 1 744 ? -1.798 -60.049 -46.555 1.00 28.61 744 VAL A N 1
ATOM 5907 C CA . VAL A 1 744 ? -0.580 -60.834 -46.889 1.00 28.61 744 VAL A CA 1
ATOM 5908 C C . VAL A 1 744 ? 0.676 -60.155 -46.257 1.00 28.61 744 VAL A C 1
ATOM 5910 O O . VAL A 1 744 ? 0.542 -59.438 -45.270 1.00 28.61 744 VAL A O 1
ATOM 5913 N N . ALA A 1 745 ? 1.892 -60.380 -46.775 1.00 27.72 745 ALA A N 1
ATOM 5914 C CA . ALA A 1 745 ? 3.180 -59.776 -46.364 1.00 27.72 745 ALA A CA 1
ATOM 5915 C C . ALA A 1 745 ? 4.070 -59.530 -47.633 1.00 27.72 745 ALA A C 1
ATOM 5917 O O . ALA A 1 745 ? 3.573 -59.889 -48.706 1.00 27.72 745 ALA A O 1
ATOM 5918 N N . PRO A 1 746 ? 5.317 -58.962 -47.614 1.00 36.78 746 PRO A N 1
ATOM 5919 C CA . PRO A 1 746 ? 6.396 -59.156 -46.619 1.00 36.78 746 PRO A CA 1
ATOM 5920 C C . PRO A 1 746 ? 7.245 -57.910 -46.209 1.00 36.78 746 PRO A C 1
ATOM 5922 O O . PRO A 1 746 ? 7.031 -56.796 -46.677 1.00 36.78 746 PRO A O 1
ATOM 5925 N N . ALA A 1 747 ? 8.230 -58.140 -45.319 1.00 24.83 747 ALA A N 1
ATOM 5926 C CA . ALA A 1 747 ? 9.357 -57.249 -44.939 1.00 24.83 747 ALA A CA 1
ATOM 5927 C C . ALA A 1 747 ? 10.693 -57.832 -45.517 1.00 24.83 747 ALA A C 1
ATOM 5929 O O . ALA A 1 747 ? 10.571 -58.342 -46.635 1.00 24.83 747 ALA A O 1
ATOM 5930 N N . PRO A 1 748 ? 11.921 -57.879 -44.902 1.00 47.03 748 PRO A N 1
ATOM 5931 C CA . PRO A 1 748 ? 12.500 -57.457 -43.588 1.00 47.03 748 PRO A CA 1
ATOM 5932 C C . PRO A 1 748 ? 13.701 -56.464 -43.792 1.00 47.03 748 PRO A C 1
ATOM 5934 O O . PRO A 1 748 ? 13.713 -55.818 -44.830 1.00 47.03 748 PRO A O 1
ATOM 5937 N N . GLU A 1 749 ? 14.779 -56.233 -43.003 1.00 28.83 749 GLU A N 1
ATOM 5938 C CA . GLU A 1 749 ? 15.277 -56.291 -41.587 1.00 28.83 749 GLU A CA 1
ATOM 5939 C C . GLU A 1 749 ? 16.468 -55.260 -41.557 1.00 28.83 749 GLU A C 1
ATOM 5941 O O . GLU A 1 749 ? 17.113 -55.085 -42.584 1.00 28.83 749 GLU A O 1
ATOM 5946 N N . ALA A 1 750 ? 16.704 -54.418 -40.531 1.00 30.66 750 ALA A N 1
ATOM 5947 C CA . ALA A 1 750 ? 17.626 -54.617 -39.378 1.00 30.66 750 ALA A CA 1
ATOM 5948 C C . ALA A 1 750 ? 19.166 -54.618 -39.703 1.00 30.66 750 ALA A C 1
ATOM 5950 O O . ALA A 1 750 ? 19.527 -54.619 -40.869 1.00 30.66 750 ALA A O 1
ATOM 5951 N N . LYS A 1 751 ? 20.172 -54.586 -38.789 1.00 30.28 751 LYS A N 1
ATOM 5952 C CA . LYS A 1 751 ? 20.280 -54.690 -37.301 1.00 30.28 751 LYS A CA 1
ATOM 5953 C C . LYS A 1 751 ? 21.718 -54.306 -36.797 1.00 30.28 751 LYS A C 1
ATOM 5955 O O . LYS A 1 751 ? 22.624 -54.263 -37.621 1.00 30.28 751 LYS A O 1
ATOM 5960 N N . LYS A 1 752 ? 21.947 -54.231 -35.460 1.00 29.33 752 LYS A N 1
ATOM 5961 C CA . LYS A 1 752 ? 23.253 -54.135 -34.694 1.00 29.33 752 LYS A CA 1
ATOM 5962 C C . LYS A 1 752 ? 23.958 -52.743 -34.670 1.00 29.33 752 LYS A C 1
ATOM 5964 O O . LYS A 1 752 ? 23.686 -51.966 -35.572 1.00 29.33 752 LYS A O 1
ATOM 5969 N N . THR A 1 753 ? 24.771 -52.242 -33.701 1.00 27.19 753 THR A N 1
ATOM 5970 C CA . THR A 1 753 ? 25.500 -52.665 -32.441 1.00 27.19 753 THR A CA 1
ATOM 5971 C C . THR A 1 753 ? 26.957 -53.190 -32.592 1.00 27.19 753 THR A C 1
ATOM 5973 O O . THR A 1 753 ? 27.154 -54.052 -33.438 1.00 27.19 753 THR A O 1
ATOM 5976 N N . SER A 1 754 ? 28.001 -52.838 -31.792 1.00 29.14 754 SER A N 1
ATOM 5977 C CA . SER A 1 754 ? 28.182 -51.922 -30.613 1.00 29.14 754 SER A CA 1
ATOM 5978 C C . SER A 1 754 ? 29.676 -51.838 -30.103 1.00 29.14 754 SER A C 1
ATOM 5980 O O . SER A 1 754 ? 30.568 -52.302 -30.799 1.00 29.14 754 SER A O 1
ATOM 5982 N N . THR A 1 755 ? 29.907 -51.319 -28.867 1.00 28.95 755 THR A N 1
ATOM 5983 C CA . THR A 1 755 ? 31.028 -51.512 -27.870 1.00 28.95 755 THR A CA 1
ATOM 5984 C C . THR A 1 755 ? 32.366 -50.702 -27.848 1.00 28.95 755 THR A C 1
ATOM 5986 O O . THR A 1 755 ? 33.239 -50.911 -28.673 1.00 28.95 755 THR A O 1
ATOM 5989 N N . VAL A 1 756 ? 32.543 -49.918 -26.754 1.00 31.14 756 VAL A N 1
ATOM 5990 C CA . VAL A 1 756 ? 33.675 -49.807 -25.762 1.00 31.14 756 VAL A CA 1
ATOM 5991 C C . VAL A 1 756 ? 35.131 -49.350 -26.126 1.00 31.14 756 VAL A C 1
ATOM 5993 O O . VAL A 1 756 ? 35.970 -50.146 -26.518 1.00 31.14 756 VAL A O 1
ATOM 5996 N N . ALA A 1 757 ? 35.429 -48.076 -25.793 1.00 29.83 757 ALA A N 1
ATOM 5997 C CA . ALA A 1 757 ? 36.553 -47.449 -25.023 1.00 29.83 757 ALA A CA 1
ATOM 5998 C C . ALA A 1 757 ? 38.094 -47.762 -25.140 1.00 29.83 757 ALA A C 1
ATOM 6000 O O . ALA A 1 757 ? 38.559 -48.776 -24.634 1.00 29.83 757 ALA A O 1
ATOM 6001 N N . ALA A 1 758 ? 38.858 -46.689 -25.483 1.00 29.64 758 ALA A N 1
ATOM 6002 C CA . ALA A 1 758 ? 40.079 -46.117 -24.819 1.00 29.64 758 ALA A CA 1
ATOM 6003 C C . ALA A 1 758 ? 41.479 -46.817 -24.874 1.00 29.64 758 ALA A C 1
ATOM 6005 O O . ALA A 1 758 ? 41.538 -48.030 -25.044 1.00 29.64 758 ALA A O 1
ATOM 6006 N N . PRO A 1 759 ? 42.612 -46.131 -24.520 1.00 52.22 759 PRO A N 1
ATOM 6007 C CA . PRO A 1 759 ? 43.166 -44.774 -24.835 1.00 52.22 759 PRO A CA 1
ATOM 6008 C C . PRO A 1 759 ? 44.657 -44.906 -25.344 1.00 52.22 759 PRO A C 1
ATOM 6010 O O . PRO A 1 759 ? 44.921 -45.928 -25.974 1.00 52.22 759 PRO A O 1
ATOM 6013 N N . PRO A 1 760 ? 45.709 -44.080 -25.025 1.00 54.78 760 PRO A N 1
ATOM 6014 C CA . PRO A 1 760 ? 45.952 -42.620 -24.820 1.00 54.78 760 PRO A CA 1
ATOM 6015 C C . PRO A 1 760 ? 46.901 -42.058 -25.955 1.00 54.78 760 PRO A C 1
ATOM 6017 O O . PRO A 1 760 ? 46.546 -42.319 -27.100 1.00 54.78 760 PRO A O 1
ATOM 6020 N N . PRO A 1 761 ? 48.130 -41.458 -25.797 1.00 55.62 761 PRO A N 1
ATOM 6021 C CA . PRO A 1 761 ? 48.724 -40.373 -24.951 1.00 55.62 761 PRO A CA 1
ATOM 6022 C C . PRO A 1 761 ? 49.492 -39.233 -25.746 1.00 55.62 761 PRO A C 1
ATOM 6024 O O . PRO A 1 761 ? 49.466 -39.222 -26.969 1.00 55.62 761 PRO A O 1
ATOM 6027 N N . ALA A 1 762 ? 50.310 -38.388 -25.054 1.00 35.03 762 ALA A N 1
ATOM 6028 C CA . ALA A 1 762 ? 51.472 -37.559 -25.547 1.00 35.03 762 ALA A CA 1
ATOM 6029 C C . ALA A 1 762 ? 51.194 -36.234 -26.341 1.00 35.03 762 ALA A C 1
ATOM 6031 O O . ALA A 1 762 ? 50.079 -36.074 -26.810 1.00 35.03 762 ALA A O 1
ATOM 6032 N N . LYS A 1 763 ? 52.088 -35.226 -26.587 1.00 35.66 763 LYS A N 1
ATOM 6033 C CA . LYS A 1 763 ? 53.416 -34.646 -26.113 1.00 35.66 763 LYS A CA 1
ATOM 6034 C C . LYS A 1 763 ? 53.544 -33.195 -26.737 1.00 35.66 763 LYS A C 1
ATOM 6036 O O . LYS A 1 763 ? 52.649 -32.844 -27.491 1.00 35.66 763 LYS A O 1
ATOM 6041 N N . LYS A 1 764 ? 54.523 -32.261 -26.572 1.00 34.19 764 LYS A N 1
ATOM 6042 C CA . LYS A 1 764 ? 55.891 -32.175 -25.964 1.00 34.19 764 LYS A CA 1
ATOM 6043 C C . LYS A 1 764 ? 56.166 -30.850 -25.158 1.00 34.19 764 LYS A C 1
ATOM 6045 O O . LYS A 1 764 ? 55.757 -30.820 -24.006 1.00 34.19 764 LYS A O 1
ATOM 6050 N N . LYS A 1 765 ? 56.928 -29.832 -25.654 1.00 31.06 765 LYS A N 1
ATOM 6051 C CA . LYS A 1 765 ? 57.451 -28.650 -24.873 1.00 31.06 765 LYS A CA 1
ATOM 6052 C C . LYS A 1 765 ? 58.025 -27.463 -25.728 1.00 31.06 765 LYS A C 1
ATOM 6054 O O . LYS A 1 765 ? 58.417 -27.704 -26.863 1.00 31.06 765 LYS A O 1
ATOM 6059 N N . ALA A 1 766 ? 58.142 -26.247 -25.143 1.00 32.84 766 ALA A N 1
ATOM 6060 C CA . ALA A 1 766 ? 58.719 -24.954 -25.640 1.00 32.84 766 ALA A CA 1
ATOM 6061 C C . ALA A 1 766 ? 60.250 -24.729 -25.385 1.00 32.84 766 ALA A C 1
ATOM 6063 O O . ALA A 1 766 ? 60.859 -25.611 -24.763 1.00 32.84 766 ALA A O 1
ATOM 6064 N N . PRO A 1 767 ? 60.888 -23.593 -25.808 1.00 45.94 767 PRO A N 1
ATOM 6065 C CA . PRO A 1 767 ? 61.425 -22.574 -24.845 1.00 45.94 767 PRO A CA 1
ATOM 6066 C C . PRO A 1 767 ? 61.628 -21.095 -25.370 1.00 45.94 767 PRO A C 1
ATOM 6068 O O . PRO A 1 767 ? 61.135 -20.752 -26.436 1.00 45.94 767 PRO A O 1
ATOM 6071 N N . ALA A 1 768 ? 62.368 -20.253 -24.608 1.00 31.55 768 ALA A N 1
ATOM 6072 C CA . ALA A 1 768 ? 62.905 -18.871 -24.848 1.00 31.55 768 ALA A CA 1
ATOM 6073 C C . ALA A 1 768 ? 64.282 -18.723 -24.092 1.00 31.55 768 ALA A C 1
ATOM 6075 O O . ALA A 1 768 ? 64.715 -19.784 -23.620 1.00 31.55 768 ALA A O 1
ATOM 6076 N N . PRO A 1 769 ? 64.966 -17.557 -23.838 1.00 60.53 769 PRO A N 1
ATOM 6077 C CA . PRO A 1 769 ? 64.905 -16.141 -24.314 1.00 60.53 769 PRO A CA 1
ATOM 6078 C C . PRO A 1 769 ? 66.294 -15.545 -24.769 1.00 60.53 769 PRO A C 1
ATOM 6080 O O . PRO A 1 769 ? 67.245 -16.318 -24.904 1.00 60.53 769 PRO A O 1
ATOM 6083 N N . PRO A 1 770 ? 66.422 -14.219 -25.065 1.00 48.34 770 PRO A N 1
ATOM 6084 C CA . PRO A 1 770 ? 67.257 -13.243 -24.276 1.00 48.34 770 PRO A CA 1
ATOM 6085 C C . PRO A 1 770 ? 66.670 -11.773 -24.274 1.00 48.34 770 PRO A C 1
ATOM 6087 O O . PRO A 1 770 ? 65.583 -11.620 -24.823 1.00 48.34 770 PRO A O 1
ATOM 6090 N N . VAL A 1 771 ? 67.149 -10.648 -23.667 1.00 31.58 771 VAL A N 1
ATOM 6091 C CA . VAL A 1 771 ? 68.361 -10.163 -22.905 1.00 31.58 771 VAL A CA 1
ATOM 6092 C C . VAL A 1 771 ? 69.512 -9.546 -23.765 1.00 31.58 771 VAL A C 1
ATOM 6094 O O . VAL A 1 771 ? 69.936 -10.227 -24.690 1.00 31.58 771 VAL A O 1
ATOM 6097 N N . ARG A 1 772 ? 70.119 -8.341 -23.562 1.00 32.78 772 ARG A N 1
ATOM 6098 C CA . ARG A 1 772 ? 69.927 -7.111 -22.702 1.00 32.78 772 ARG A CA 1
ATOM 6099 C C . ARG A 1 772 ? 69.954 -5.828 -23.642 1.00 32.78 772 ARG A C 1
ATOM 6101 O O . ARG A 1 772 ? 69.162 -5.908 -24.574 1.00 32.78 772 ARG A O 1
ATOM 6108 N N . ASP A 1 773 ? 70.693 -4.686 -23.602 1.00 30.77 773 ASP A N 1
ATOM 6109 C CA . ASP A 1 773 ? 71.741 -4.089 -22.721 1.00 30.77 773 ASP A CA 1
ATOM 6110 C C . ASP A 1 773 ? 71.951 -2.517 -22.784 1.00 30.77 773 ASP A C 1
ATOM 6112 O O . ASP A 1 773 ? 71.486 -1.942 -23.762 1.00 30.77 773 ASP A O 1
ATOM 6116 N N . ASP A 1 774 ? 72.598 -1.909 -21.742 1.00 29.23 774 ASP A N 1
ATOM 6117 C CA . ASP A 1 774 ? 73.263 -0.566 -21.433 1.00 29.23 774 ASP A CA 1
ATOM 6118 C C . ASP A 1 774 ? 73.056 0.751 -22.293 1.00 29.23 774 ASP A C 1
ATOM 6120 O O . ASP A 1 774 ? 72.676 0.653 -23.455 1.00 29.23 774 ASP A O 1
ATOM 6124 N N . GLU A 1 775 ? 73.412 2.018 -21.920 1.00 30.06 775 GLU A N 1
ATOM 6125 C CA . GLU A 1 775 ? 73.349 2.895 -20.693 1.00 30.06 775 GLU A CA 1
ATOM 6126 C C . GLU A 1 775 ? 73.692 4.408 -21.055 1.00 30.06 775 GLU A C 1
ATOM 6128 O O . GLU A 1 775 ? 73.980 4.679 -22.219 1.00 30.06 775 GLU A O 1
ATOM 6133 N N . GLU A 1 776 ? 73.652 5.359 -20.089 1.00 32.03 776 GLU A N 1
ATOM 6134 C CA . GLU A 1 776 ? 74.232 6.754 -20.0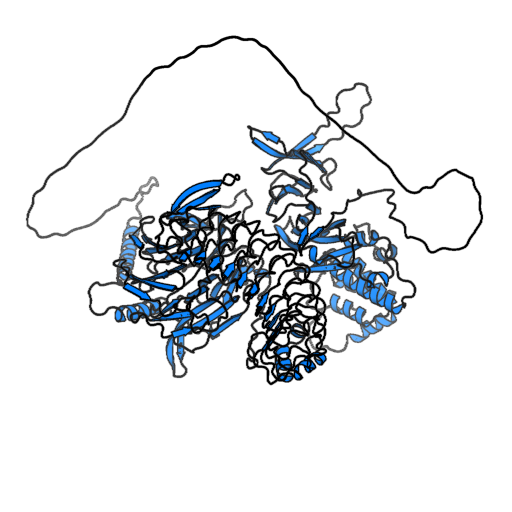13 1.00 32.03 776 GLU A CA 1
ATOM 6135 C C . GLU A 1 776 ? 73.697 7.998 -20.826 1.00 32.03 776 GLU A C 1
ATOM 6137 O O . GLU A 1 776 ? 73.940 8.158 -22.019 1.00 32.03 776 GLU A O 1
ATOM 6142 N N . ASP A 1 777 ? 73.065 8.932 -20.077 1.00 27.77 777 ASP A N 1
ATOM 6143 C CA . ASP A 1 777 ? 73.438 10.351 -19.766 1.00 27.77 777 ASP A CA 1
ATOM 6144 C C . ASP A 1 777 ? 73.324 11.610 -20.691 1.00 27.77 777 ASP A C 1
ATOM 6146 O O . ASP A 1 777 ? 73.353 11.564 -21.919 1.00 27.77 777 ASP A O 1
ATOM 6150 N N . LEU A 1 778 ? 73.281 12.767 -19.980 1.00 31.69 778 LEU A N 1
ATOM 6151 C CA . LEU A 1 778 ? 73.353 14.208 -20.352 1.00 31.69 778 LEU A CA 1
ATOM 6152 C C . LEU A 1 778 ? 72.117 14.883 -21.000 1.00 31.69 778 LEU A C 1
ATOM 6154 O O . LEU A 1 778 ? 71.400 14.259 -21.775 1.00 31.69 778 LEU A O 1
ATOM 6158 N N . GLU A 1 779 ? 71.883 16.202 -20.870 1.00 29.22 779 GLU A N 1
ATOM 6159 C CA . GLU A 1 779 ? 71.907 17.180 -19.744 1.00 29.22 779 GLU A CA 1
ATOM 6160 C C . GLU A 1 779 ? 71.262 18.512 -20.260 1.00 29.22 779 GLU A C 1
ATOM 6162 O O . GLU A 1 779 ? 70.777 18.533 -21.391 1.00 29.22 779 GLU A O 1
ATOM 6167 N N . ASP A 1 780 ? 71.257 19.592 -19.458 1.00 28.50 780 ASP A N 1
ATOM 6168 C CA . ASP A 1 780 ? 70.639 20.932 -19.681 1.00 28.50 780 ASP A CA 1
ATOM 6169 C C . ASP A 1 780 ? 69.088 21.016 -19.593 1.00 28.50 780 ASP A C 1
ATOM 6171 O O . ASP A 1 780 ? 68.378 20.148 -20.096 1.00 28.50 780 ASP A O 1
ATOM 6175 N N . SER A 1 781 ? 68.438 21.935 -18.850 1.00 27.97 781 SER A N 1
ATOM 6176 C CA . SER A 1 781 ? 68.665 23.364 -18.478 1.00 27.97 781 SER A CA 1
ATOM 6177 C C . SER A 1 781 ? 68.170 24.371 -19.547 1.00 27.97 781 SER A C 1
ATOM 6179 O O . SER A 1 781 ? 68.173 24.042 -20.730 1.00 27.97 781 SER A O 1
ATOM 6181 N N . SER A 1 782 ? 67.646 25.568 -19.232 1.00 29.17 782 SER A N 1
ATOM 6182 C CA . SER A 1 782 ? 67.341 26.237 -17.944 1.00 29.17 782 SER A CA 1
ATOM 6183 C C . SER A 1 782 ? 66.032 27.071 -18.046 1.00 29.17 782 SER A C 1
ATOM 6185 O O . SER A 1 782 ? 65.140 26.686 -18.797 1.00 29.17 782 SER A O 1
ATOM 6187 N N . ASP A 1 783 ? 65.945 28.182 -17.298 1.00 29.97 783 ASP A N 1
ATOM 6188 C CA . ASP A 1 783 ? 64.949 29.273 -17.354 1.00 29.97 783 ASP A CA 1
ATOM 6189 C C . ASP A 1 783 ? 63.575 28.906 -16.735 1.00 29.97 783 ASP A C 1
ATOM 6191 O O . ASP A 1 783 ? 62.868 28.035 -17.239 1.00 29.97 783 ASP A O 1
ATOM 6195 N N . SER A 1 784 ? 63.157 29.378 -15.549 1.00 31.23 784 SER A N 1
ATOM 6196 C CA . SER A 1 784 ? 63.293 30.672 -14.828 1.00 31.23 784 SER A CA 1
ATOM 6197 C C . SER A 1 784 ? 62.341 31.776 -15.298 1.00 31.23 784 SER A C 1
ATOM 6199 O O . SER A 1 784 ? 61.679 31.631 -16.323 1.00 31.23 784 SER A O 1
ATOM 6201 N N . ASP A 1 785 ? 62.268 32.825 -14.477 1.00 34.03 785 ASP A N 1
ATOM 6202 C CA . ASP A 1 785 ? 61.485 34.049 -14.633 1.00 34.03 785 ASP A CA 1
ATOM 6203 C C . ASP A 1 785 ? 59.983 33.908 -14.284 1.00 34.03 785 ASP A C 1
ATOM 6205 O O . ASP A 1 785 ? 59.277 33.061 -14.834 1.00 34.03 785 ASP A O 1
ATOM 6209 N N . ASP A 1 786 ? 59.368 34.752 -13.447 1.00 33.00 786 ASP A N 1
ATOM 6210 C CA . ASP A 1 786 ? 59.800 35.485 -12.232 1.00 33.00 786 ASP A CA 1
ATOM 6211 C C . ASP A 1 786 ? 58.513 36.074 -11.580 1.00 33.00 786 ASP A C 1
ATOM 6213 O O . ASP A 1 786 ? 57.487 36.149 -12.259 1.00 33.00 786 ASP A O 1
ATOM 6217 N N . ASP A 1 787 ? 58.569 36.424 -10.285 1.00 32.09 787 ASP A N 1
ATOM 6218 C CA . ASP A 1 787 ? 58.038 37.646 -9.622 1.00 32.09 787 ASP A CA 1
ATOM 6219 C C . ASP A 1 787 ? 56.559 38.137 -9.860 1.00 32.09 787 ASP A C 1
ATOM 6221 O O . ASP A 1 787 ? 55.939 37.931 -10.900 1.00 32.09 787 ASP A O 1
ATOM 6225 N N . ASP A 1 788 ? 55.867 38.829 -8.937 1.00 31.91 788 ASP A N 1
ATOM 6226 C CA . ASP A 1 788 ? 56.221 39.282 -7.578 1.00 31.91 788 ASP A CA 1
ATOM 6227 C C . ASP A 1 788 ? 54.983 39.614 -6.696 1.00 31.91 788 ASP A C 1
ATOM 6229 O O . ASP A 1 788 ? 53.846 39.509 -7.159 1.00 31.91 788 ASP A O 1
ATOM 6233 N N . GLU A 1 789 ? 55.268 40.093 -5.472 1.00 30.73 789 GLU A N 1
ATOM 6234 C CA . GLU A 1 789 ? 54.494 41.009 -4.597 1.00 30.73 789 GLU A CA 1
ATOM 6235 C C . GLU A 1 789 ? 53.124 40.517 -4.048 1.00 30.73 789 GLU A C 1
ATOM 6237 O O . GLU A 1 789 ? 52.264 40.025 -4.775 1.00 30.73 789 GLU A O 1
ATOM 6242 N N . GLU A 1 790 ? 52.812 40.503 -2.740 1.00 31.06 790 GLU A N 1
ATOM 6243 C CA . GLU A 1 790 ? 53.093 41.349 -1.543 1.00 31.06 790 GLU A CA 1
ATOM 6244 C C . GLU A 1 790 ? 51.920 42.290 -1.158 1.00 31.06 790 GLU A C 1
ATOM 6246 O O . GLU A 1 790 ? 50.940 42.417 -1.885 1.00 31.06 790 GLU A O 1
ATOM 6251 N N . GLU A 1 791 ? 52.019 42.848 0.058 1.00 27.91 791 GLU A N 1
ATOM 6252 C CA . GLU A 1 791 ? 51.105 43.753 0.790 1.00 27.91 791 GLU A CA 1
ATOM 6253 C C . GLU A 1 791 ? 49.680 43.210 1.108 1.00 27.91 791 GLU A C 1
ATOM 6255 O O . GLU A 1 791 ? 48.935 42.778 0.234 1.00 27.91 791 GLU A O 1
ATOM 6260 N N . SER A 1 792 ? 49.184 43.063 2.350 1.00 29.19 792 SER A N 1
ATOM 6261 C CA . SER A 1 792 ? 49.394 43.666 3.691 1.00 29.19 792 SER A CA 1
ATOM 6262 C C . SER A 1 792 ? 48.514 44.879 4.034 1.00 29.19 792 SER A C 1
ATOM 6264 O O . SER A 1 792 ? 48.084 45.607 3.153 1.00 29.19 792 SER A O 1
ATOM 6266 N N . GLU A 1 793 ? 48.308 45.073 5.347 1.00 31.38 793 GLU A N 1
ATOM 6267 C CA . GLU A 1 793 ? 47.659 46.225 6.011 1.00 31.38 793 GLU A CA 1
ATOM 6268 C C . GLU A 1 793 ? 46.138 46.437 5.765 1.00 31.38 793 GLU A C 1
ATOM 6270 O O . GLU A 1 793 ? 45.612 46.177 4.689 1.00 31.38 793 GLU A O 1
ATOM 6275 N N . ASP A 1 794 ? 45.333 46.923 6.722 1.00 32.88 794 ASP A N 1
ATOM 6276 C CA . ASP A 1 794 ? 45.362 46.795 8.199 1.00 32.88 794 ASP A CA 1
ATOM 6277 C C . ASP A 1 794 ? 43.958 47.188 8.759 1.00 32.88 794 ASP A C 1
ATOM 6279 O O . ASP A 1 794 ? 43.003 47.260 7.982 1.00 32.88 794 ASP A O 1
ATOM 6283 N N . SER A 1 795 ? 43.856 47.541 10.055 1.00 34.91 795 SER A N 1
ATOM 6284 C CA . SER A 1 795 ? 42.792 48.373 10.680 1.00 34.91 795 SER A CA 1
ATOM 6285 C C . SER A 1 795 ? 41.439 47.672 10.997 1.00 34.91 795 SER A C 1
ATOM 6287 O O . SER A 1 795 ? 40.869 46.956 10.177 1.00 34.91 795 SER A O 1
ATOM 6289 N N . ASP A 1 796 ? 40.835 47.815 12.192 1.00 31.95 796 ASP A N 1
ATOM 6290 C CA . ASP A 1 796 ? 41.250 48.554 13.404 1.00 31.95 796 ASP A CA 1
ATOM 6291 C C . ASP A 1 796 ? 40.691 47.965 14.723 1.00 31.95 796 ASP A C 1
ATOM 6293 O O . ASP A 1 796 ? 39.715 47.213 14.732 1.00 31.95 796 ASP A O 1
ATOM 6297 N N . ASP A 1 797 ? 41.315 48.413 15.821 1.00 29.52 797 ASP A N 1
ATOM 6298 C CA . ASP A 1 797 ? 40.979 48.317 17.257 1.00 29.52 797 ASP A CA 1
ATOM 6299 C C . ASP A 1 797 ? 40.891 46.918 17.931 1.00 29.52 797 ASP A C 1
ATOM 6301 O O . ASP A 1 797 ? 40.171 46.021 17.501 1.00 29.52 797 ASP A O 1
ATOM 6305 N N . MET A 1 798 ? 41.647 46.586 18.996 1.00 31.44 798 MET A N 1
ATOM 6306 C CA . MET A 1 798 ? 41.995 47.296 20.259 1.00 31.44 798 MET A CA 1
ATOM 6307 C C . MET A 1 798 ? 40.818 47.343 21.269 1.00 31.44 798 MET A C 1
ATOM 6309 O O . MET A 1 798 ? 39.660 47.430 20.885 1.00 31.44 798 MET A O 1
ATOM 6313 N N . GLU A 1 799 ? 41.004 47.222 22.592 1.00 28.16 799 GLU A N 1
ATOM 6314 C CA . GLU A 1 799 ? 42.222 47.360 23.408 1.00 28.16 799 GLU A CA 1
ATOM 6315 C C . GLU A 1 799 ? 42.251 46.392 24.633 1.00 28.16 799 GLU A C 1
ATOM 6317 O O . GLU A 1 799 ? 41.239 45.814 25.028 1.00 28.16 799 GLU A O 1
ATOM 6322 N N . THR A 1 800 ? 43.466 46.220 25.170 1.00 26.92 800 THR A N 1
ATOM 6323 C CA . THR A 1 800 ? 43.965 45.956 26.555 1.00 26.92 800 THR A CA 1
ATOM 6324 C C . THR A 1 800 ? 43.014 45.931 27.790 1.00 26.92 800 THR A C 1
ATOM 6326 O O . THR A 1 800 ? 41.865 46.348 27.743 1.00 26.92 800 THR A O 1
ATOM 6329 N N . SER A 1 801 ? 43.433 45.531 29.009 1.00 26.77 801 SER A N 1
ATOM 6330 C CA . SER A 1 801 ? 44.449 44.565 29.500 1.00 26.77 801 SER A CA 1
ATOM 6331 C C . SER A 1 801 ? 44.279 44.328 31.030 1.00 26.77 801 SER A C 1
ATOM 6333 O O . SER A 1 801 ? 43.409 44.904 31.677 1.00 26.77 801 SER A O 1
ATOM 6335 N N . ASP A 1 802 ? 45.147 43.476 31.591 1.00 24.70 802 ASP A N 1
ATOM 6336 C CA . ASP A 1 802 ? 45.781 43.584 32.921 1.00 24.70 802 ASP A CA 1
ATOM 6337 C C . ASP A 1 802 ? 45.047 43.411 34.280 1.00 24.70 802 ASP A C 1
ATOM 6339 O O . ASP A 1 802 ? 44.228 44.201 34.737 1.00 24.70 802 ASP A O 1
ATOM 6343 N N . VAL A 1 803 ? 45.629 42.452 35.020 1.00 25.69 803 VAL A N 1
ATOM 6344 C CA . VAL A 1 803 ? 46.082 42.530 36.429 1.00 25.69 803 VAL A CA 1
ATOM 6345 C C . VAL A 1 803 ? 45.097 42.304 37.591 1.00 25.69 803 VAL A C 1
ATOM 6347 O O . VAL A 1 803 ? 44.006 42.851 37.728 1.00 25.69 803 VAL A O 1
ATOM 6350 N N . GLU A 1 804 ? 45.582 41.464 38.510 1.00 27.58 804 GLU A N 1
ATOM 6351 C CA . GLU A 1 804 ? 44.970 41.057 39.771 1.00 27.58 804 GLU A CA 1
ATOM 6352 C C . GLU A 1 804 ? 44.824 42.200 40.794 1.00 27.58 804 GLU A C 1
ATOM 6354 O O . GLU A 1 804 ? 45.730 43.008 40.989 1.00 27.58 804 GLU A O 1
ATOM 6359 N N . SER A 1 805 ? 43.776 42.150 41.625 1.00 24.33 805 SER A N 1
ATOM 6360 C CA . SER A 1 805 ? 43.874 42.651 43.007 1.00 24.33 805 SER A CA 1
ATOM 6361 C C . SER A 1 805 ? 42.912 41.926 43.967 1.00 24.33 805 SER A C 1
ATOM 6363 O O . SER A 1 805 ? 42.053 41.141 43.565 1.00 24.33 805 SER A O 1
ATOM 6365 N N . SER A 1 806 ? 43.126 42.088 45.279 1.00 25.64 806 SER A N 1
ATOM 6366 C CA . SER A 1 806 ? 42.730 41.093 46.290 1.00 25.64 806 SER A CA 1
ATOM 6367 C C . SER A 1 806 ? 41.635 41.514 47.285 1.00 25.64 806 SER A C 1
ATOM 6369 O O . SER A 1 806 ? 41.762 42.503 47.996 1.00 25.64 806 SER A O 1
ATOM 6371 N N . ARG A 1 807 ? 40.675 40.598 47.505 1.00 25.12 807 ARG A N 1
ATOM 6372 C CA . ARG A 1 807 ? 40.060 40.248 48.814 1.00 25.12 807 ARG A CA 1
ATOM 6373 C C . ARG A 1 807 ? 39.552 41.390 49.746 1.00 25.12 807 ARG A C 1
ATOM 6375 O O . ARG A 1 807 ? 40.289 41.785 50.649 1.00 25.12 807 ARG A O 1
ATOM 6382 N N . LYS A 1 808 ? 38.221 41.635 49.788 1.00 24.34 808 LYS A N 1
ATOM 6383 C CA . LYS A 1 808 ? 37.306 41.276 50.932 1.00 24.34 808 LYS A CA 1
ATOM 6384 C C . LYS A 1 808 ? 35.924 41.984 50.950 1.00 24.34 808 LYS A C 1
ATOM 6386 O O . LYS A 1 808 ? 35.852 43.198 51.000 1.00 24.34 808 LYS A O 1
ATOM 6391 N N . ARG A 1 809 ? 34.863 41.172 51.138 1.00 22.98 809 ARG A N 1
ATOM 6392 C CA . ARG A 1 809 ? 33.616 41.392 51.938 1.00 22.98 809 ARG A CA 1
ATOM 6393 C C . ARG A 1 809 ? 33.021 42.826 52.001 1.00 22.98 809 ARG A C 1
ATOM 6395 O O . ARG A 1 809 ? 33.535 43.653 52.746 1.00 22.98 809 ARG A O 1
ATOM 6402 N N . LYS A 1 810 ? 31.773 43.034 51.546 1.00 22.73 810 LYS A N 1
ATOM 6403 C CA . LYS A 1 810 ? 30.559 42.773 52.369 1.00 22.73 810 LYS A CA 1
ATOM 6404 C C . LYS A 1 810 ? 29.232 42.766 51.567 1.00 22.73 810 LYS A C 1
ATOM 6406 O O . LYS A 1 810 ? 29.076 43.504 50.611 1.00 22.73 810 LYS A O 1
ATOM 6411 N N . THR A 1 811 ? 28.298 41.935 52.046 1.00 21.88 811 THR A N 1
ATOM 6412 C CA . THR A 1 811 ? 26.813 41.984 51.966 1.00 21.88 811 THR A CA 1
ATOM 6413 C C . THR A 1 811 ? 26.087 42.901 50.959 1.00 21.88 811 THR A C 1
ATOM 6415 O O . THR A 1 811 ? 26.014 44.098 51.201 1.00 21.88 811 THR A O 1
ATOM 6418 N N . ALA A 1 812 ? 25.374 42.252 50.021 1.00 23.78 812 ALA A N 1
ATOM 6419 C CA . ALA A 1 812 ? 23.915 42.323 49.758 1.00 23.78 812 ALA A CA 1
ATOM 6420 C C . ALA A 1 812 ? 23.222 43.682 49.462 1.00 23.78 812 ALA A C 1
ATOM 6422 O O . ALA A 1 812 ? 23.565 44.713 50.016 1.00 23.78 812 ALA A O 1
ATOM 6423 N N . THR A 1 813 ? 22.128 43.722 48.694 1.00 21.95 813 THR A N 1
ATOM 6424 C CA . THR A 1 813 ? 21.370 42.648 48.002 1.00 21.95 813 THR A CA 1
ATOM 6425 C C . THR A 1 813 ? 21.949 42.395 46.585 1.00 21.95 813 THR A C 1
ATOM 6427 O O . THR A 1 813 ? 23.118 42.698 46.384 1.00 21.95 813 THR A O 1
ATOM 6430 N N . THR A 1 814 ? 21.345 41.747 45.578 1.00 23.05 814 THR A N 1
ATOM 6431 C CA . THR A 1 814 ? 20.021 41.117 45.353 1.00 23.05 814 THR A CA 1
ATOM 6432 C C . THR A 1 814 ? 20.218 39.871 44.465 1.00 23.05 814 THR A C 1
ATOM 6434 O O . THR A 1 814 ? 21.280 39.704 43.873 1.00 23.05 814 THR A O 1
ATOM 6437 N N . THR A 1 815 ? 19.223 38.984 44.335 1.00 23.80 815 THR A N 1
ATOM 6438 C CA . THR A 1 815 ? 19.311 37.796 43.457 1.00 23.80 815 THR A CA 1
ATOM 6439 C C . THR A 1 815 ? 18.090 37.576 42.575 1.00 23.80 815 THR A C 1
ATOM 6441 O O . THR A 1 815 ? 16.963 37.560 43.058 1.00 23.80 815 THR A O 1
ATOM 6444 N N . SER A 1 816 ? 18.351 37.213 41.322 1.00 25.98 816 SER A N 1
ATOM 6445 C CA . SER A 1 816 ? 17.583 36.227 40.553 1.00 25.98 816 SER A CA 1
ATOM 6446 C C . SER A 1 816 ? 18.609 35.332 39.857 1.00 25.98 816 SER A C 1
ATOM 6448 O O . SER A 1 816 ? 19.607 35.836 39.348 1.00 25.98 816 SER A O 1
ATOM 6450 N N . ARG A 1 817 ? 18.480 34.005 39.991 1.00 27.39 817 ARG A N 1
ATOM 6451 C CA . ARG A 1 817 ? 19.638 33.094 39.941 1.00 27.39 817 ARG A CA 1
ATOM 6452 C C . ARG A 1 817 ? 19.420 31.912 38.998 1.00 27.39 817 ARG A C 1
ATOM 6454 O O . ARG A 1 817 ? 18.413 31.219 39.097 1.00 27.39 817 ARG A O 1
ATOM 6461 N N . VAL A 1 818 ? 20.420 31.666 38.152 1.00 29.83 818 VAL A N 1
ATOM 6462 C CA . VAL A 1 818 ? 20.547 30.503 37.257 1.00 29.83 818 VAL A CA 1
ATOM 6463 C C . VAL A 1 818 ? 20.356 29.185 38.024 1.00 29.83 818 VAL A C 1
ATOM 6465 O O . VAL A 1 818 ? 20.907 29.020 39.117 1.00 29.83 818 VAL A O 1
ATOM 6468 N N . MET A 1 819 ? 19.619 28.229 37.443 1.00 25.00 819 MET A N 1
ATOM 6469 C CA . MET A 1 819 ? 19.590 26.847 37.938 1.00 25.00 819 MET A CA 1
ATOM 6470 C C . MET A 1 819 ? 20.767 26.041 37.380 1.00 25.00 819 MET A C 1
ATOM 6472 O O . MET A 1 819 ? 21.077 26.099 36.196 1.00 25.00 819 MET A O 1
ATOM 6476 N N . LEU A 1 820 ? 21.431 25.303 38.269 1.00 26.98 820 LEU A N 1
ATOM 6477 C CA . LEU A 1 820 ? 22.696 24.615 38.010 1.00 26.98 820 LEU A CA 1
ATOM 6478 C C . LEU A 1 820 ? 22.519 23.187 37.479 1.00 26.98 820 LEU A C 1
ATOM 6480 O O . LEU A 1 820 ? 21.550 22.497 37.811 1.00 26.98 820 LEU A O 1
ATOM 6484 N N . ALA A 1 821 ? 23.540 22.744 36.741 1.00 27.94 821 ALA A N 1
ATOM 6485 C CA . ALA A 1 821 ? 23.728 21.382 36.250 1.00 27.94 821 ALA A CA 1
ATOM 6486 C C . ALA A 1 821 ? 23.645 20.299 37.351 1.00 27.94 821 ALA A C 1
ATOM 6488 O O . ALA A 1 821 ? 23.732 20.569 38.554 1.00 27.94 821 ALA A O 1
ATOM 6489 N N . MET A 1 822 ? 23.490 19.043 36.927 1.00 30.84 822 MET A N 1
ATOM 6490 C CA . MET A 1 822 ? 23.478 17.883 37.822 1.00 30.84 822 MET A CA 1
ATOM 6491 C C . MET A 1 822 ? 24.906 17.479 38.224 1.00 30.84 822 MET A C 1
ATOM 6493 O O . MET A 1 822 ? 25.695 17.087 37.370 1.00 30.84 822 MET A O 1
ATOM 6497 N N . ASP A 1 823 ? 25.230 17.514 39.521 1.00 25.92 823 ASP A N 1
ATOM 6498 C CA . ASP A 1 823 ? 26.490 16.961 40.044 1.00 25.92 823 ASP A CA 1
ATOM 6499 C C . ASP A 1 823 ? 26.300 15.484 40.447 1.00 25.92 823 ASP A C 1
ATOM 6501 O O . ASP A 1 823 ? 25.504 15.167 41.334 1.00 25.92 823 ASP A O 1
ATOM 6505 N N . LEU A 1 824 ? 27.012 14.570 39.778 1.00 34.47 824 LEU A N 1
ATOM 6506 C CA . LEU A 1 824 ? 26.850 13.111 39.883 1.00 34.47 824 LEU A CA 1
ATOM 6507 C C . LEU A 1 824 ? 28.044 12.437 40.587 1.00 34.47 824 LEU A C 1
ATOM 6509 O O . LEU A 1 824 ? 28.743 11.594 40.021 1.00 34.47 824 LEU A O 1
ATOM 6513 N N . LYS A 1 825 ? 28.284 12.778 41.858 1.00 25.22 825 LYS A N 1
ATOM 6514 C CA . LYS A 1 825 ? 29.411 12.227 42.636 1.00 25.22 825 LYS A CA 1
ATOM 6515 C C . LYS A 1 825 ? 29.037 11.028 43.524 1.00 25.22 825 LYS A C 1
ATOM 6517 O O . LYS A 1 825 ? 28.926 11.155 44.737 1.00 25.22 825 LYS A O 1
ATOM 6522 N N . LYS A 1 826 ? 29.039 9.851 42.876 1.00 24.34 826 LYS A N 1
ATOM 6523 C CA . LYS A 1 826 ? 29.155 8.477 43.434 1.00 24.34 826 LYS A CA 1
ATOM 6524 C C . LYS A 1 826 ? 27.934 7.903 44.205 1.00 24.34 826 LYS A C 1
ATOM 6526 O O . LYS A 1 826 ? 27.252 8.630 44.913 1.00 24.34 826 LYS A O 1
ATOM 6531 N N . PRO A 1 827 ? 27.753 6.563 44.206 1.00 40.31 827 PRO A N 1
ATOM 6532 C CA . PRO A 1 827 ? 27.934 5.673 43.051 1.00 40.31 827 PRO A CA 1
ATOM 6533 C C . PRO A 1 827 ? 26.836 4.591 42.902 1.00 40.31 827 PRO A C 1
ATOM 6535 O O . PRO A 1 827 ? 26.249 4.155 43.884 1.00 40.31 827 PRO A O 1
ATOM 6538 N N . VAL A 1 828 ? 26.667 4.105 41.664 1.00 28.86 828 VAL A N 1
ATOM 6539 C CA . VAL A 1 828 ? 26.214 2.769 41.190 1.00 28.86 828 VAL A CA 1
ATOM 6540 C C . VAL A 1 828 ? 25.416 2.966 39.896 1.00 28.86 828 VAL A C 1
ATOM 6542 O O . VAL A 1 828 ? 24.575 3.855 39.805 1.00 28.86 828 VAL A O 1
ATOM 6545 N N . LEU A 1 829 ? 25.700 2.113 38.902 1.00 32.19 829 LEU A N 1
ATOM 6546 C CA . LEU A 1 829 ? 25.514 2.348 37.461 1.00 32.19 829 LEU A CA 1
ATOM 6547 C C . LEU A 1 829 ? 26.483 3.408 36.904 1.00 32.19 829 LEU A C 1
ATOM 6549 O O . LEU A 1 829 ? 26.778 4.418 37.541 1.00 32.19 829 LEU A O 1
ATOM 6553 N N . ARG A 1 830 ? 27.009 3.135 35.705 1.00 31.41 830 ARG A N 1
ATOM 6554 C CA . ARG A 1 830 ? 27.804 4.091 34.918 1.00 31.41 830 ARG A CA 1
ATOM 6555 C C . ARG A 1 830 ? 26.874 5.208 34.410 1.00 31.41 830 ARG A C 1
ATOM 6557 O O . ARG A 1 830 ? 25.683 4.928 34.241 1.00 31.41 830 ARG A O 1
ATOM 6564 N N . PRO A 1 831 ? 27.371 6.428 34.131 1.00 34.19 831 PRO A N 1
ATOM 6565 C CA . PRO A 1 831 ? 26.623 7.345 33.278 1.00 34.19 831 PRO A CA 1
ATOM 6566 C C . PRO A 1 831 ? 26.329 6.644 31.944 1.00 34.19 831 PRO A C 1
ATOM 6568 O O . PRO A 1 831 ? 27.210 6.012 31.362 1.00 34.19 831 PRO A O 1
ATOM 6571 N N . LEU A 1 832 ? 25.071 6.699 31.516 1.00 53.53 832 LEU A N 1
ATOM 6572 C CA . LEU A 1 832 ? 24.650 6.289 30.182 1.00 53.53 832 LEU A CA 1
ATOM 6573 C C . LEU A 1 832 ? 24.716 7.533 29.304 1.00 53.53 832 LEU A C 1
ATOM 6575 O O . LEU A 1 832 ? 24.057 8.527 29.603 1.00 53.53 832 LEU A O 1
ATOM 6579 N N . GLU A 1 833 ? 25.525 7.479 28.254 1.00 63.00 833 GLU A N 1
ATOM 6580 C CA . GLU A 1 833 ? 25.519 8.497 27.206 1.00 63.00 833 GLU A CA 1
ATOM 6581 C C . GLU A 1 833 ? 24.181 8.400 26.454 1.00 63.00 833 GLU A C 1
ATOM 6583 O O . GLU A 1 833 ? 23.841 7.307 25.980 1.00 63.00 833 GLU A O 1
ATOM 6588 N N . PRO A 1 834 ? 23.394 9.489 26.369 1.00 72.88 834 PRO A N 1
ATOM 6589 C CA . PRO A 1 834 ? 22.115 9.460 25.674 1.00 72.88 834 PRO A CA 1
ATOM 6590 C C . PRO A 1 834 ? 22.332 9.211 24.180 1.00 72.88 834 PRO A C 1
ATOM 6592 O O . PRO A 1 834 ? 23.324 9.650 23.595 1.00 72.88 834 PRO A O 1
ATOM 6595 N N . LYS A 1 835 ? 21.399 8.505 23.538 1.00 81.75 835 LYS A N 1
ATOM 6596 C CA . LYS A 1 835 ? 21.440 8.303 22.088 1.00 81.75 835 LYS A CA 1
ATOM 6597 C C . LYS A 1 835 ? 20.790 9.483 21.382 1.00 81.75 835 LYS A C 1
ATOM 6599 O O . LYS A 1 835 ? 19.572 9.654 21.443 1.00 81.75 835 LYS A O 1
ATOM 6604 N N . THR A 1 836 ? 21.644 10.279 20.738 1.00 79.94 836 THR A N 1
ATOM 6605 C CA . THR A 1 836 ? 21.267 11.446 19.945 1.00 79.94 836 THR A CA 1
ATOM 6606 C C . THR A 1 836 ? 20.295 11.050 18.843 1.00 79.94 836 THR A C 1
ATOM 6608 O O . THR A 1 836 ? 20.600 10.167 18.038 1.00 79.94 836 THR A O 1
ATOM 6611 N N . LEU A 1 837 ? 19.137 11.703 18.817 1.00 80.06 837 LEU A N 1
ATOM 6612 C CA . LEU A 1 837 ? 18.067 11.439 17.866 1.00 80.06 837 LEU A CA 1
ATOM 6613 C C . LEU A 1 837 ? 18.011 12.574 16.841 1.00 80.06 837 LEU A C 1
ATOM 6615 O O . LEU A 1 837 ? 17.809 13.735 17.189 1.00 80.06 837 LEU A O 1
ATOM 6619 N N . LYS A 1 838 ? 18.214 12.229 15.568 1.00 80.94 838 LYS A N 1
ATOM 6620 C CA . LYS A 1 838 ? 18.202 13.160 14.433 1.00 80.94 838 LYS A CA 1
ATOM 6621 C C . LYS A 1 838 ? 16.869 13.017 13.707 1.00 80.94 838 LYS A C 1
ATOM 6623 O O . LYS A 1 838 ? 16.487 11.898 13.377 1.00 80.94 838 LYS A O 1
ATOM 6628 N N . VAL A 1 839 ? 16.166 14.121 13.465 1.00 75.00 839 VAL A N 1
ATOM 6629 C CA . VAL A 1 839 ? 14.892 14.138 12.723 1.00 75.00 839 VAL A CA 1
ATOM 6630 C C . VAL A 1 839 ? 15.109 14.851 11.393 1.00 75.00 839 VAL A C 1
ATOM 6632 O O . VAL A 1 839 ? 15.678 15.941 11.373 1.00 75.00 839 VAL A O 1
ATOM 6635 N N . THR A 1 840 ? 14.666 14.237 10.300 1.00 57.75 840 THR A N 1
ATOM 6636 C CA . THR A 1 840 ? 14.803 14.748 8.927 1.00 57.75 840 THR A CA 1
ATOM 6637 C C . THR A 1 840 ? 13.587 14.324 8.113 1.00 57.75 840 THR A C 1
ATOM 6639 O O . THR A 1 840 ? 13.306 13.131 8.031 1.00 57.75 840 THR A O 1
ATOM 6642 N N . ASP A 1 841 ? 12.881 15.288 7.521 1.00 51.12 841 ASP A N 1
ATOM 6643 C CA . ASP A 1 841 ? 11.814 15.086 6.526 1.00 51.12 841 ASP A CA 1
ATOM 6644 C C . ASP A 1 841 ? 10.738 14.043 6.907 1.00 51.12 841 ASP A C 1
ATOM 6646 O O . ASP A 1 841 ? 10.228 13.298 6.076 1.00 51.12 841 ASP A O 1
ATOM 6650 N N . GLY A 1 842 ? 10.376 14.006 8.195 1.00 58.69 842 GLY A N 1
ATOM 6651 C CA . GLY A 1 842 ? 9.344 13.123 8.752 1.00 58.69 842 GLY A CA 1
ATOM 6652 C C . GLY A 1 842 ? 9.856 11.794 9.321 1.00 58.69 842 GLY A C 1
ATOM 6653 O O . GLY A 1 842 ? 9.132 11.160 10.083 1.00 58.69 842 GLY A O 1
ATOM 6654 N N . ASP A 1 843 ? 11.100 11.407 9.039 1.00 65.06 843 ASP A N 1
ATOM 6655 C CA . ASP A 1 843 ? 11.761 10.248 9.646 1.00 65.06 843 ASP A CA 1
ATOM 6656 C C . ASP A 1 843 ? 12.662 10.649 10.828 1.00 65.06 843 ASP A C 1
ATOM 6658 O O . ASP A 1 843 ? 13.142 11.783 10.935 1.00 65.06 843 ASP A O 1
ATOM 6662 N N . ALA A 1 844 ? 12.953 9.678 11.700 1.00 77.94 844 ALA A N 1
ATOM 6663 C CA . ALA A 1 844 ? 13.938 9.815 12.769 1.00 77.94 844 ALA A CA 1
ATOM 6664 C C . ALA A 1 844 ? 15.011 8.718 12.719 1.00 77.94 844 ALA A C 1
ATOM 6666 O O . ALA A 1 844 ? 14.723 7.537 12.505 1.00 77.94 844 ALA A O 1
ATOM 6667 N N . TYR A 1 845 ? 16.251 9.127 12.983 1.00 86.62 845 TYR A N 1
ATOM 6668 C CA . TYR A 1 845 ? 17.450 8.307 12.881 1.00 86.62 845 TYR A CA 1
ATOM 6669 C C . TYR A 1 845 ? 18.328 8.406 14.138 1.00 86.62 845 TYR A C 1
ATOM 6671 O O . TYR A 1 845 ? 18.457 9.467 14.752 1.00 86.62 845 TYR A O 1
ATOM 6679 N N . LEU A 1 846 ? 18.976 7.294 14.493 1.00 88.69 846 LEU A N 1
ATOM 6680 C CA . LEU A 1 846 ? 20.027 7.210 15.513 1.00 88.69 846 LEU A CA 1
ATOM 6681 C C . LEU A 1 846 ? 21.361 6.846 14.854 1.00 88.69 846 LEU A C 1
ATOM 6683 O O . LEU A 1 846 ? 21.386 6.082 13.888 1.00 88.69 846 LEU A O 1
ATOM 6687 N N . ASP A 1 847 ? 22.478 7.300 15.418 1.00 85.12 847 ASP A N 1
ATOM 6688 C CA . ASP A 1 847 ? 23.801 6.879 14.946 1.00 85.12 847 ASP A CA 1
ATOM 6689 C C . ASP A 1 847 ? 24.091 5.416 15.322 1.00 85.12 847 ASP A C 1
ATOM 6691 O O . ASP A 1 847 ? 23.987 5.012 16.486 1.00 85.12 847 ASP A O 1
ATOM 6695 N N . ALA A 1 848 ? 24.453 4.608 14.322 1.00 79.19 848 ALA A N 1
ATOM 6696 C CA . ALA A 1 848 ? 24.782 3.201 14.518 1.00 79.19 848 ALA A CA 1
ATOM 6697 C C . ALA A 1 848 ? 26.165 3.038 15.181 1.00 79.19 848 ALA A C 1
ATOM 6699 O O . ALA A 1 848 ? 27.112 3.709 14.773 1.00 79.19 848 ALA A O 1
ATOM 6700 N N . PRO A 1 849 ? 26.316 2.151 16.184 1.00 82.12 849 PRO A N 1
ATOM 6701 C CA . PRO A 1 849 ? 27.602 1.941 16.840 1.00 82.12 849 PRO A CA 1
ATOM 6702 C C . PRO A 1 849 ? 28.625 1.274 15.911 1.00 82.12 849 PRO A C 1
ATOM 6704 O O . PRO A 1 849 ? 28.292 0.379 15.134 1.00 82.12 849 PRO A O 1
ATOM 6707 N N . GLU A 1 850 ? 29.884 1.696 16.028 1.00 80.94 850 GLU A N 1
ATOM 6708 C CA . GLU A 1 850 ? 30.990 1.194 15.209 1.00 80.94 850 GLU A CA 1
ATOM 6709 C C . GLU A 1 850 ? 31.303 -0.290 15.459 1.00 80.94 850 GLU A C 1
ATOM 6711 O O . GLU A 1 850 ? 31.235 -0.802 16.581 1.00 80.94 850 GLU A O 1
ATOM 6716 N N . GLN A 1 851 ? 31.719 -0.988 14.400 1.00 82.69 851 GLN A N 1
ATOM 6717 C CA . GLN A 1 851 ? 32.092 -2.398 14.461 1.00 82.69 851 GLN A CA 1
ATOM 6718 C C . GLN A 1 851 ? 33.484 -2.584 15.089 1.00 82.69 851 GLN A C 1
ATOM 6720 O O . GLN A 1 851 ? 34.510 -2.570 14.404 1.00 82.69 851 GLN A O 1
ATOM 6725 N N . GLN A 1 852 ? 33.527 -2.845 16.394 1.00 87.12 852 GLN A N 1
ATOM 6726 C CA . GLN A 1 852 ? 34.776 -3.179 17.085 1.00 87.12 852 GLN A CA 1
ATOM 6727 C C . GLN A 1 852 ? 35.316 -4.559 16.644 1.00 87.12 852 GLN A C 1
ATOM 6729 O O . GLN A 1 852 ? 34.535 -5.479 16.391 1.00 87.12 852 GLN A O 1
ATOM 6734 N N . PRO A 1 853 ? 36.647 -4.766 16.570 1.00 86.75 853 PRO A N 1
ATOM 6735 C CA . PRO A 1 853 ? 37.223 -6.052 16.166 1.00 86.75 853 PRO A CA 1
ATOM 6736 C C . PRO A 1 853 ? 37.020 -7.152 17.220 1.00 86.75 853 PRO A C 1
ATOM 6738 O O . PRO A 1 853 ? 36.955 -8.329 16.874 1.00 86.75 853 PRO A O 1
ATOM 6741 N N . ARG A 1 854 ? 36.901 -6.777 18.498 1.00 90.50 854 ARG A N 1
ATOM 6742 C CA . ARG A 1 854 ? 36.588 -7.662 19.625 1.00 90.50 854 ARG A CA 1
ATOM 6743 C C . ARG A 1 854 ? 35.632 -6.956 20.577 1.00 90.50 854 ARG A C 1
ATOM 6745 O O . ARG A 1 854 ? 35.781 -5.760 20.798 1.00 90.50 854 ARG A O 1
ATOM 6752 N N . LEU A 1 855 ? 34.701 -7.702 21.167 1.00 91.56 855 LEU A N 1
ATOM 6753 C CA . LEU A 1 855 ? 33.777 -7.216 22.200 1.00 91.56 855 LEU A CA 1
ATOM 6754 C C . LEU A 1 855 ? 33.851 -8.136 23.425 1.00 91.56 855 LEU A C 1
ATOM 6756 O O . LEU A 1 855 ? 34.101 -9.337 23.296 1.00 91.56 855 LEU A O 1
ATOM 6760 N N . SER A 1 856 ? 33.600 -7.600 24.620 1.00 91.56 856 SER A N 1
ATOM 6761 C CA . SER A 1 856 ? 33.447 -8.412 25.832 1.00 91.56 856 SER A CA 1
ATOM 6762 C C . SER A 1 856 ? 32.367 -7.839 26.744 1.00 91.56 856 SER A C 1
ATOM 6764 O O . SER A 1 856 ? 32.439 -6.680 27.147 1.00 91.56 856 SER A O 1
ATOM 6766 N N . GLN A 1 857 ? 31.368 -8.658 27.073 1.00 92.06 857 GLN A N 1
ATOM 6767 C CA . GLN A 1 857 ? 30.199 -8.267 27.857 1.00 92.06 857 GLN A CA 1
ATOM 6768 C C . GLN A 1 857 ? 30.027 -9.187 29.070 1.00 92.06 857 GLN A C 1
ATOM 6770 O O . GLN A 1 857 ? 29.946 -10.407 28.934 1.00 92.06 857 GLN A O 1
ATOM 6775 N N . HIS A 1 858 ? 29.928 -8.608 30.268 1.00 92.88 858 HIS A N 1
ATOM 6776 C CA . HIS A 1 858 ? 29.639 -9.361 31.492 1.00 92.88 858 HIS A CA 1
ATOM 6777 C C . HIS A 1 858 ? 28.196 -9.889 31.482 1.00 92.88 858 HIS A C 1
ATOM 6779 O O . HIS A 1 858 ? 27.259 -9.153 31.157 1.00 92.88 858 HIS A O 1
ATOM 6785 N N . VAL A 1 859 ? 28.011 -11.144 31.894 1.00 91.94 859 VAL A N 1
ATOM 6786 C CA . VAL A 1 859 ? 26.695 -11.784 31.996 1.00 91.94 859 VAL A CA 1
ATOM 6787 C C . VAL A 1 859 ? 25.990 -11.322 33.271 1.00 91.94 859 VAL A C 1
ATOM 6789 O O . VAL A 1 859 ? 26.432 -11.611 34.383 1.00 91.94 859 VAL A O 1
ATOM 6792 N N . GLN A 1 860 ? 24.878 -10.599 33.132 1.00 88.69 860 GLN A N 1
ATOM 6793 C CA . GLN A 1 860 ? 24.081 -10.153 34.277 1.00 88.69 860 GLN A CA 1
ATOM 6794 C C . GLN A 1 860 ? 23.703 -11.341 35.181 1.00 88.69 860 GLN A C 1
ATOM 6796 O O . GLN A 1 860 ? 23.418 -12.440 34.702 1.00 88.69 860 GLN A O 1
ATOM 6801 N N . GLU A 1 861 ? 23.726 -11.110 36.497 1.00 86.69 861 GLU A N 1
ATOM 6802 C CA . GLU A 1 861 ? 23.420 -12.101 37.546 1.00 86.69 861 GLU A CA 1
ATOM 6803 C C . GLU A 1 861 ? 24.377 -13.316 37.629 1.00 86.69 861 GLU A C 1
ATOM 6805 O O . GLU A 1 861 ? 24.162 -14.218 38.439 1.00 86.69 861 GLU A O 1
ATOM 6810 N N . ARG A 1 862 ? 25.471 -13.350 36.853 1.00 85.50 862 ARG A N 1
ATOM 6811 C CA . ARG A 1 862 ? 26.467 -14.437 36.868 1.00 85.50 862 ARG A CA 1
ATOM 6812 C C . ARG A 1 862 ? 27.889 -13.898 37.071 1.00 85.50 862 ARG A C 1
ATOM 6814 O O . ARG A 1 862 ? 28.594 -13.604 36.110 1.00 85.50 862 ARG A O 1
ATOM 6821 N N . LYS A 1 863 ? 28.324 -13.793 38.336 1.00 83.56 863 LYS A N 1
ATOM 6822 C CA . LYS A 1 863 ? 29.685 -13.341 38.698 1.00 83.56 863 LYS A CA 1
ATOM 6823 C C . LYS A 1 863 ? 30.762 -14.115 37.920 1.00 83.56 863 LYS A C 1
ATOM 6825 O O . LYS A 1 863 ? 30.746 -15.344 37.899 1.00 83.56 863 LYS A O 1
ATOM 6830 N N . GLY A 1 864 ? 31.708 -13.388 37.325 1.00 83.94 864 GLY A N 1
ATOM 6831 C CA . GLY A 1 864 ? 32.877 -13.958 36.643 1.00 83.94 864 GLY A CA 1
ATOM 6832 C C . GLY A 1 864 ? 32.610 -14.540 35.249 1.00 83.94 864 GLY A C 1
ATOM 6833 O O . GLY A 1 864 ? 33.546 -15.046 34.631 1.00 83.94 864 GLY A O 1
ATOM 6834 N N . MET A 1 865 ? 31.376 -14.471 34.736 1.00 91.06 865 MET A N 1
ATOM 6835 C CA . MET A 1 865 ? 31.026 -14.934 33.389 1.00 91.06 865 MET A CA 1
ATOM 6836 C C . MET A 1 865 ? 30.971 -13.777 32.386 1.00 91.06 865 MET A C 1
ATOM 6838 O O . MET A 1 865 ? 30.354 -12.740 32.637 1.00 91.06 865 MET A O 1
ATOM 6842 N N . PHE A 1 866 ? 31.588 -13.980 31.224 1.00 93.06 866 PHE A N 1
ATOM 6843 C CA . PHE A 1 866 ? 31.690 -12.998 30.146 1.00 93.06 866 PHE A CA 1
ATOM 6844 C C . PHE A 1 866 ? 31.405 -13.653 28.797 1.00 93.06 866 PHE A C 1
ATOM 6846 O O . PHE A 1 866 ? 31.918 -14.733 28.508 1.00 93.06 866 PHE A O 1
ATOM 6853 N N . VAL A 1 867 ? 30.631 -12.975 27.955 1.00 94.81 867 VAL A N 1
ATOM 6854 C CA . VAL A 1 867 ? 30.560 -13.270 26.524 1.00 94.81 867 VAL A CA 1
ATOM 6855 C C . VAL A 1 867 ? 31.690 -12.502 25.851 1.00 94.81 867 VAL A C 1
ATOM 6857 O O . VAL A 1 867 ? 31.740 -11.278 25.938 1.00 94.81 867 VAL A O 1
ATOM 6860 N N . GLU A 1 868 ? 32.604 -13.215 25.208 1.00 94.88 868 GLU A N 1
ATOM 6861 C CA . GLU A 1 868 ? 33.664 -12.655 24.374 1.00 94.88 868 GLU A CA 1
ATOM 6862 C C . GLU A 1 868 ? 33.335 -12.882 22.902 1.00 94.88 868 GLU A C 1
ATOM 6864 O O . GLU A 1 868 ? 32.834 -13.941 22.524 1.00 94.88 868 GLU A O 1
ATOM 6869 N N . VAL A 1 869 ? 33.640 -11.890 22.073 1.00 95.44 869 VAL A N 1
ATOM 6870 C CA . VAL A 1 869 ? 33.438 -11.921 20.625 1.00 95.44 869 VAL A CA 1
ATOM 6871 C C . VAL A 1 869 ? 34.739 -11.528 19.941 1.00 95.44 869 VAL A C 1
ATOM 6873 O O . VAL A 1 869 ? 35.374 -10.551 20.340 1.00 95.44 869 VAL A O 1
ATOM 6876 N N . ASP A 1 870 ? 35.104 -12.254 18.889 1.00 94.69 870 ASP A N 1
ATOM 6877 C CA . ASP A 1 870 ? 36.174 -11.890 17.963 1.00 94.69 870 ASP A CA 1
ATOM 6878 C C . ASP A 1 870 ? 35.613 -11.851 16.537 1.00 94.69 870 ASP A C 1
ATOM 6880 O O . ASP A 1 870 ? 35.306 -12.892 15.956 1.00 94.69 870 ASP A O 1
ATOM 6884 N N . ASN A 1 871 ? 35.447 -10.639 15.999 1.00 93.62 871 ASN A N 1
ATOM 6885 C CA . ASN A 1 871 ? 34.909 -10.380 14.660 1.00 93.62 871 ASN A CA 1
ATOM 6886 C C . ASN A 1 871 ? 35.956 -10.602 13.547 1.00 93.62 871 ASN A C 1
ATOM 6888 O O . ASN A 1 871 ? 35.613 -10.498 12.372 1.00 93.62 871 ASN A O 1
ATOM 6892 N N . ARG A 1 872 ? 37.224 -10.873 13.897 1.00 90.00 872 ARG A N 1
ATOM 6893 C CA . ARG A 1 872 ? 38.327 -11.159 12.958 1.00 90.00 872 ARG A CA 1
ATOM 6894 C C . ARG A 1 872 ? 38.833 -12.599 13.104 1.00 90.00 872 ARG A C 1
ATOM 6896 O O . ARG A 1 872 ? 40.013 -12.885 12.886 1.00 90.00 872 ARG A O 1
ATOM 6903 N N . TRP A 1 873 ? 37.964 -13.524 13.517 1.00 89.56 873 TRP A N 1
ATOM 6904 C CA . TRP A 1 873 ? 38.355 -14.910 13.746 1.00 89.56 873 TRP A CA 1
ATOM 6905 C C . TRP A 1 873 ? 38.496 -15.663 12.418 1.00 89.56 873 TRP A C 1
ATOM 6907 O O . TRP A 1 873 ? 37.513 -16.006 11.756 1.00 89.56 873 TRP A O 1
ATOM 6917 N N . LYS A 1 874 ? 39.748 -15.921 12.023 1.00 83.19 874 LYS A N 1
ATOM 6918 C CA . LYS A 1 874 ? 40.076 -16.646 10.791 1.00 83.19 874 LYS A CA 1
ATOM 6919 C C . LYS A 1 874 ? 40.296 -18.130 11.072 1.00 83.19 874 LYS A C 1
ATOM 6921 O O . LYS A 1 874 ? 41.123 -18.490 11.910 1.00 83.19 874 LYS A O 1
ATOM 6926 N N . HIS A 1 875 ? 39.594 -18.993 10.343 1.00 78.44 875 HIS A N 1
ATOM 6927 C CA . HIS A 1 875 ? 39.757 -20.444 10.418 1.00 78.44 875 HIS A CA 1
ATOM 6928 C C . HIS A 1 875 ? 39.531 -21.081 9.042 1.00 78.44 875 HIS A C 1
ATOM 6930 O O . HIS A 1 875 ? 38.635 -20.676 8.307 1.00 78.44 875 HIS A O 1
ATOM 6936 N N . GLY A 1 876 ? 40.373 -22.044 8.652 1.00 71.69 876 GLY A N 1
ATOM 6937 C CA . GLY A 1 876 ? 40.294 -22.678 7.325 1.00 71.69 876 GLY A CA 1
ATOM 6938 C C . GLY A 1 876 ? 40.442 -21.718 6.130 1.00 71.69 876 GLY A C 1
ATOM 6939 O O . GLY A 1 876 ? 39.986 -22.039 5.040 1.00 71.69 876 GLY A O 1
ATOM 6940 N N . GLY A 1 877 ? 41.031 -20.532 6.332 1.00 74.88 877 GLY A N 1
ATOM 6941 C CA . GLY A 1 877 ? 41.121 -19.466 5.324 1.00 74.88 877 GLY A CA 1
ATOM 6942 C C . GLY A 1 877 ? 39.910 -18.522 5.260 1.00 74.88 877 GLY A C 1
ATOM 6943 O O . GLY A 1 877 ? 39.984 -17.507 4.577 1.00 74.88 877 GLY A O 1
ATOM 6944 N N . ILE A 1 878 ? 38.830 -18.802 5.997 1.00 75.06 878 ILE A N 1
ATOM 6945 C CA . ILE A 1 878 ? 37.614 -17.977 6.038 1.00 75.06 878 ILE A CA 1
ATOM 6946 C C . ILE A 1 878 ? 37.655 -17.073 7.278 1.00 75.06 878 ILE A C 1
ATOM 6948 O O . ILE A 1 878 ? 37.972 -17.532 8.376 1.00 75.06 878 ILE A O 1
ATOM 6952 N N . GLU A 1 879 ? 37.331 -15.790 7.116 1.00 82.31 879 GLU A N 1
ATOM 6953 C CA . GLU A 1 879 ? 37.161 -14.836 8.220 1.00 82.31 879 GLU A CA 1
ATOM 6954 C C . GLU A 1 879 ? 35.692 -14.794 8.658 1.00 82.31 879 GLU A C 1
ATOM 6956 O O . GLU A 1 879 ? 34.792 -14.615 7.842 1.00 82.31 879 GLU A O 1
ATOM 6961 N N . THR A 1 880 ? 35.447 -15.013 9.950 1.00 88.81 880 THR A N 1
ATOM 6962 C CA . THR A 1 880 ? 34.107 -15.110 10.547 1.00 88.81 880 THR A CA 1
ATOM 6963 C C . THR A 1 880 ? 34.109 -14.529 11.963 1.00 88.81 880 THR A C 1
ATOM 6965 O O . THR A 1 880 ? 35.154 -14.151 12.492 1.00 88.81 880 THR A O 1
ATOM 6968 N N . THR A 1 881 ? 32.940 -14.456 12.603 1.00 93.44 881 THR A N 1
ATOM 6969 C CA . THR A 1 881 ? 32.834 -14.018 13.999 1.00 93.44 881 THR A CA 1
ATOM 6970 C C . THR A 1 881 ? 32.759 -15.208 14.947 1.00 93.44 881 THR A C 1
ATOM 6972 O O . THR A 1 881 ? 31.800 -15.978 14.897 1.00 93.44 881 THR A O 1
ATOM 6975 N N . GLN A 1 882 ? 33.729 -15.338 15.853 1.00 94.69 882 GLN A N 1
ATOM 6976 C CA . GLN A 1 882 ? 33.654 -16.274 16.976 1.00 94.69 882 GLN A CA 1
ATOM 6977 C C . GLN A 1 882 ? 32.973 -15.607 18.173 1.00 94.69 882 GLN A C 1
ATOM 6979 O O . GLN A 1 882 ? 33.316 -14.485 18.538 1.00 94.69 882 GLN A O 1
ATOM 6984 N N . ILE A 1 883 ? 32.076 -16.334 18.839 1.00 95.12 883 ILE A N 1
ATOM 6985 C CA . ILE A 1 883 ? 31.534 -15.993 20.157 1.00 95.12 883 ILE A CA 1
ATOM 6986 C C . ILE A 1 883 ? 31.922 -17.095 21.142 1.00 95.12 883 ILE A C 1
ATOM 6988 O O . ILE A 1 883 ? 31.792 -18.280 20.839 1.00 95.12 883 ILE A O 1
ATOM 6992 N N . ARG A 1 884 ? 32.372 -16.721 22.339 1.00 94.19 884 ARG A N 1
ATOM 6993 C CA . ARG A 1 884 ? 32.639 -17.634 23.457 1.00 94.19 884 ARG A CA 1
ATOM 6994 C C . ARG A 1 884 ? 31.926 -17.147 24.705 1.00 94.19 884 ARG A C 1
ATOM 6996 O O . ARG A 1 884 ? 32.026 -15.971 25.043 1.00 94.19 884 ARG A O 1
ATOM 7003 N N . LEU A 1 885 ? 31.307 -18.052 25.453 1.00 93.75 885 LEU A N 1
ATOM 7004 C CA . LEU A 1 885 ? 31.027 -17.803 26.862 1.00 93.75 885 LEU A CA 1
ATOM 7005 C C . LEU A 1 885 ? 32.205 -18.324 27.688 1.00 93.75 885 LEU A C 1
ATOM 7007 O O . LEU A 1 885 ? 32.532 -19.511 27.626 1.00 93.75 885 LEU A O 1
ATOM 7011 N N . VAL A 1 886 ? 32.837 -17.447 28.465 1.00 92.50 886 VAL A N 1
ATOM 7012 C CA . VAL A 1 886 ? 33.972 -17.782 29.333 1.00 92.50 886 VAL A CA 1
ATOM 7013 C C . VAL A 1 886 ? 33.673 -17.449 30.790 1.00 92.50 886 VAL A C 1
ATOM 7015 O O . VAL A 1 886 ? 33.008 -16.461 31.104 1.00 92.50 886 VAL A O 1
ATOM 7018 N N . LYS A 1 887 ? 34.201 -18.267 31.695 1.00 88.88 887 LYS A N 1
ATOM 7019 C CA . LYS A 1 887 ? 34.195 -18.061 33.141 1.00 88.88 887 LYS A CA 1
ATOM 7020 C C . LYS A 1 887 ? 35.629 -17.828 33.596 1.00 88.88 887 LYS A C 1
ATOM 7022 O O . LYS A 1 887 ? 36.499 -18.677 33.411 1.00 88.88 887 LYS A O 1
ATOM 7027 N N . LYS A 1 888 ? 35.886 -16.651 34.157 1.00 84.56 888 LYS A N 1
ATOM 7028 C CA . LYS A 1 888 ? 37.219 -16.222 34.590 1.00 84.56 888 LYS A CA 1
ATOM 7029 C C . LYS A 1 888 ? 37.337 -16.496 36.084 1.00 84.56 888 LYS A C 1
ATOM 7031 O O . LYS A 1 888 ? 36.611 -15.892 36.874 1.00 84.56 888 LYS A O 1
ATOM 7036 N N . LYS A 1 889 ? 38.207 -17.432 36.473 1.00 69.94 889 LYS A N 1
ATOM 7037 C CA . LYS A 1 889 ? 38.527 -17.646 37.892 1.00 69.94 889 LYS A CA 1
ATOM 7038 C C . LYS A 1 889 ? 39.354 -16.460 38.389 1.00 69.94 889 LYS A C 1
ATOM 7040 O O . LYS A 1 889 ? 40.300 -16.056 37.715 1.00 69.94 889 LYS A O 1
ATOM 7045 N N . GLN A 1 890 ? 39.009 -15.921 39.556 1.00 55.25 890 GLN A N 1
ATOM 7046 C CA . GLN A 1 890 ? 39.965 -15.129 40.325 1.00 55.25 890 GLN A CA 1
ATOM 7047 C C . GLN A 1 890 ? 40.981 -16.115 40.903 1.00 55.25 890 GLN A C 1
ATOM 7049 O O . GLN A 1 890 ? 40.591 -17.076 41.563 1.00 55.25 890 GLN A O 1
ATOM 7054 N N . THR A 1 891 ? 42.258 -15.917 40.595 1.00 48.44 891 THR A N 1
ATOM 7055 C CA . THR A 1 891 ? 43.353 -16.482 41.384 1.00 48.44 891 THR A CA 1
ATOM 7056 C C . THR A 1 891 ? 43.433 -15.692 42.681 1.00 48.44 891 THR A C 1
ATOM 7058 O O . THR A 1 891 ? 43.411 -14.460 42.635 1.00 48.44 891 THR A O 1
ATOM 7061 N N . GLU A 1 892 ? 43.491 -16.389 43.810 1.00 43.59 892 GLU A N 1
ATOM 7062 C CA . GLU A 1 892 ? 43.800 -15.774 45.100 1.00 43.59 892 GLU A CA 1
ATOM 7063 C C . GLU A 1 892 ? 45.238 -15.236 45.083 1.00 43.59 892 GLU A C 1
ATOM 7065 O O . GLU A 1 892 ? 46.065 -15.653 44.265 1.00 43.59 892 GLU A O 1
ATOM 7070 N N . GLU A 1 893 ? 45.509 -14.251 45.932 1.00 37.62 893 GLU A N 1
ATOM 7071 C CA . GLU A 1 893 ? 46.828 -13.634 46.036 1.00 37.62 893 GLU A CA 1
ATOM 7072 C C . GLU A 1 893 ? 47.758 -14.594 46.786 1.00 37.62 893 GLU A C 1
ATOM 7074 O O . GLU A 1 893 ? 47.486 -14.962 47.927 1.00 37.62 893 GLU A O 1
ATOM 7079 N N . MET A 1 894 ? 48.839 -15.017 46.128 1.00 34.88 894 MET A N 1
ATOM 7080 C CA . MET A 1 894 ? 50.004 -15.581 46.803 1.00 34.88 894 MET A CA 1
ATOM 7081 C C . MET A 1 894 ? 51.087 -14.509 46.804 1.00 34.88 894 MET A C 1
ATOM 7083 O O . MET A 1 894 ? 51.371 -13.919 45.758 1.00 34.88 894 MET A O 1
ATOM 7087 N N . GLU A 1 895 ? 51.659 -14.259 47.973 1.00 45.50 895 GLU A N 1
ATOM 7088 C CA . GLU A 1 895 ? 52.914 -13.530 48.115 1.00 45.50 895 GLU A CA 1
ATOM 7089 C C . GLU A 1 895 ? 54.047 -14.469 47.677 1.00 45.50 895 GLU A C 1
ATOM 7091 O O . GLU A 1 895 ? 54.159 -15.566 48.219 1.00 45.50 895 GLU A O 1
ATOM 7096 N N . ASP A 1 896 ? 54.786 -14.085 46.633 1.00 41.41 896 ASP A N 1
ATOM 7097 C CA . ASP A 1 896 ? 56.249 -14.212 46.494 1.00 41.41 896 ASP A CA 1
ATOM 7098 C C . ASP A 1 896 ? 56.683 -13.759 45.080 1.00 41.41 896 ASP A C 1
ATOM 7100 O O . ASP A 1 896 ? 55.875 -13.695 44.145 1.00 41.41 896 ASP A O 1
ATOM 7104 N N . ASP A 1 897 ? 57.953 -13.376 44.934 1.00 45.22 897 ASP A N 1
ATOM 7105 C CA . ASP A 1 897 ? 58.485 -12.695 43.748 1.00 45.22 897 ASP A CA 1
ATOM 7106 C C . ASP A 1 897 ? 58.718 -13.622 42.535 1.00 45.22 897 ASP A C 1
ATOM 7108 O O . ASP A 1 897 ? 59.564 -14.510 42.585 1.00 45.22 897 ASP A O 1
ATOM 7112 N N . GLU A 1 898 ? 58.055 -13.343 41.402 1.00 39.66 898 GLU A N 1
ATOM 7113 C CA . GLU A 1 898 ? 58.725 -13.057 40.113 1.00 39.66 898 GLU A CA 1
ATOM 7114 C C . GLU A 1 898 ? 57.732 -12.579 39.024 1.00 39.66 898 GLU A C 1
ATOM 7116 O O . GLU A 1 898 ? 56.516 -12.758 39.116 1.00 39.66 898 GLU A O 1
ATOM 7121 N N . GLU A 1 899 ? 58.240 -11.936 37.964 1.00 42.88 899 GLU A N 1
ATOM 7122 C CA . GLU A 1 899 ? 57.438 -11.200 36.966 1.00 42.88 899 GLU A CA 1
ATOM 7123 C C . GLU A 1 899 ? 56.773 -12.089 35.878 1.00 42.88 899 GLU A C 1
ATOM 7125 O O . GLU A 1 899 ? 56.652 -11.697 34.711 1.00 42.88 899 GLU A O 1
ATOM 7130 N N . GLU A 1 900 ? 56.302 -13.303 36.210 1.00 37.72 900 GLU A N 1
ATOM 7131 C CA . GLU A 1 900 ? 55.663 -14.176 35.209 1.00 37.72 900 GLU A CA 1
ATOM 7132 C C . GLU A 1 900 ? 54.157 -13.894 35.012 1.00 37.72 900 GLU A C 1
ATOM 7134 O O . GLU A 1 900 ? 53.290 -14.244 35.812 1.00 37.72 900 GLU A O 1
ATOM 7139 N N . ARG A 1 901 ? 53.844 -13.272 33.865 1.00 42.44 901 ARG A N 1
ATOM 7140 C CA . ARG A 1 901 ? 52.533 -13.176 33.178 1.00 42.44 901 ARG A CA 1
ATOM 7141 C C . ARG A 1 901 ? 51.335 -13.820 33.907 1.00 42.44 901 ARG A C 1
ATOM 7143 O O . ARG A 1 901 ? 51.062 -15.007 33.724 1.00 42.44 901 ARG A O 1
ATOM 7150 N N . ARG A 1 902 ? 50.501 -12.992 34.561 1.00 42.47 902 ARG A N 1
ATOM 7151 C CA . ARG A 1 902 ? 49.181 -13.349 35.143 1.00 42.47 902 ARG A CA 1
ATOM 7152 C C . ARG A 1 902 ? 48.228 -14.038 34.140 1.00 42.47 902 ARG A C 1
ATOM 7154 O O . ARG A 1 902 ? 47.316 -13.418 33.585 1.00 42.47 902 ARG A O 1
ATOM 7161 N N . ARG A 1 903 ? 48.397 -15.348 33.933 1.00 45.91 903 ARG A N 1
ATOM 7162 C CA . ARG A 1 903 ? 47.508 -16.217 33.145 1.00 45.91 903 ARG A CA 1
ATOM 7163 C C . ARG A 1 903 ? 46.191 -16.425 33.896 1.00 45.91 903 ARG A C 1
ATOM 7165 O O . ARG A 1 903 ? 46.017 -17.406 34.612 1.00 45.91 903 ARG A O 1
ATOM 7172 N N . THR A 1 904 ? 45.233 -15.517 33.707 1.00 54.47 904 THR A N 1
ATOM 7173 C CA . THR A 1 904 ? 43.858 -15.726 34.187 1.00 54.47 904 THR A CA 1
ATOM 7174 C C . THR A 1 904 ? 43.297 -16.992 33.546 1.00 54.47 904 THR A C 1
ATOM 7176 O O . THR A 1 904 ? 43.097 -17.040 32.333 1.00 54.47 904 THR A O 1
ATOM 7179 N N . VAL A 1 905 ? 43.037 -18.026 34.350 1.00 58.91 905 VAL A N 1
ATOM 7180 C CA . VAL A 1 905 ? 42.488 -19.294 33.857 1.00 58.91 905 VAL A CA 1
ATOM 7181 C C . VAL A 1 905 ? 41.043 -19.065 33.413 1.00 58.91 905 VAL A C 1
ATOM 7183 O O . VAL A 1 905 ? 40.135 -18.909 34.236 1.00 58.91 905 VAL A O 1
ATOM 7186 N N . GLN A 1 906 ? 40.846 -19.010 32.094 1.00 71.94 906 GLN A N 1
ATOM 7187 C CA . GLN A 1 906 ? 39.541 -18.840 31.464 1.00 71.94 906 GLN A CA 1
ATOM 7188 C C . GLN A 1 906 ? 38.957 -20.201 31.077 1.00 71.94 906 GLN A C 1
ATOM 7190 O O . GLN A 1 906 ? 39.456 -20.888 30.190 1.00 71.94 906 GLN A O 1
ATOM 7195 N N . GLU A 1 907 ? 37.873 -20.577 31.741 1.00 82.69 907 GLU A N 1
ATOM 7196 C CA . GLU A 1 907 ? 37.094 -21.782 31.472 1.00 82.69 907 GLU A CA 1
ATOM 7197 C C . GLU A 1 907 ? 36.049 -21.447 30.392 1.00 82.69 907 GLU A C 1
ATOM 7199 O O . GLU A 1 907 ? 35.092 -20.718 30.659 1.00 82.69 907 GLU A O 1
ATOM 7204 N N . CYS A 1 908 ? 36.239 -21.911 29.152 1.00 87.19 908 CYS A N 1
ATOM 7205 C CA . CYS A 1 908 ? 35.247 -21.714 28.090 1.00 87.19 908 CYS A CA 1
ATOM 7206 C C . CYS A 1 908 ? 34.090 -22.707 28.272 1.00 87.19 908 CYS A C 1
ATOM 7208 O O . CYS A 1 908 ? 34.300 -23.915 28.233 1.00 87.19 908 CYS A O 1
ATOM 7210 N N . ILE A 1 909 ? 32.880 -22.186 28.487 1.00 89.38 909 ILE A N 1
ATOM 7211 C CA . ILE A 1 909 ? 31.668 -22.981 28.733 1.00 89.38 909 ILE A CA 1
ATOM 7212 C C . ILE A 1 909 ? 31.086 -23.483 27.406 1.00 89.38 909 ILE A C 1
ATOM 7214 O O . ILE A 1 909 ? 30.700 -24.642 27.292 1.00 89.38 909 ILE A O 1
ATOM 7218 N N . TRP A 1 910 ? 31.024 -22.607 26.400 1.00 94.75 910 TRP A N 1
ATOM 7219 C CA . TRP A 1 910 ? 30.630 -22.945 25.032 1.00 94.75 910 TRP A CA 1
ATOM 7220 C C . TRP A 1 910 ? 31.149 -21.907 24.032 1.00 94.75 910 TRP A C 1
ATOM 7222 O O . TRP A 1 910 ? 31.494 -20.778 24.393 1.00 94.75 910 TRP A O 1
ATOM 7232 N N . MET A 1 911 ? 31.168 -22.301 22.759 1.00 92.19 911 MET A N 1
ATOM 7233 C CA . MET A 1 911 ? 31.570 -21.487 21.614 1.00 92.19 911 MET A CA 1
ATOM 7234 C C . MET A 1 911 ? 30.500 -21.564 20.518 1.00 92.19 911 MET A C 1
ATOM 7236 O O . MET A 1 911 ? 29.889 -22.611 20.321 1.00 92.19 911 MET A O 1
ATOM 7240 N N . ALA A 1 912 ? 30.299 -20.465 19.798 1.00 90.00 912 ALA A N 1
ATOM 7241 C CA . ALA A 1 912 ? 29.492 -20.385 18.586 1.00 90.00 912 ALA A CA 1
ATOM 7242 C C . ALA A 1 912 ? 30.244 -19.587 17.506 1.00 90.00 912 ALA A C 1
ATOM 7244 O O . ALA A 1 912 ? 31.162 -18.826 17.813 1.00 90.00 912 ALA A O 1
ATOM 7245 N N . VAL A 1 913 ? 29.843 -19.745 16.244 1.00 90.19 913 VAL A N 1
ATOM 7246 C CA . VAL A 1 913 ? 30.382 -18.986 15.104 1.00 90.19 913 VAL A CA 1
ATOM 7247 C C . VAL A 1 913 ? 29.218 -18.359 14.339 1.00 90.19 913 VAL A C 1
ATOM 7249 O O . VAL A 1 913 ? 28.171 -18.986 14.177 1.00 90.19 913 VAL A O 1
ATOM 7252 N N . VAL A 1 914 ? 29.389 -17.116 13.890 1.00 89.50 914 VAL A N 1
ATOM 7253 C CA . VAL A 1 914 ? 28.401 -16.346 13.123 1.00 89.50 914 VAL A CA 1
ATOM 7254 C C . VAL A 1 914 ? 29.076 -15.772 11.873 1.00 89.50 914 VAL A C 1
ATOM 7256 O O . VAL A 1 914 ? 30.169 -15.212 11.939 1.00 89.50 914 VAL A O 1
ATOM 7259 N N . GLY A 1 915 ? 28.419 -15.912 10.718 1.00 85.00 915 GLY A N 1
ATOM 7260 C CA . GLY A 1 915 ? 28.921 -15.454 9.412 1.00 85.00 915 GLY A CA 1
ATOM 7261 C C . GLY A 1 915 ? 28.773 -13.951 9.143 1.00 85.00 915 GLY A C 1
ATOM 7262 O O . GLY A 1 915 ? 28.892 -13.529 8.001 1.00 85.00 915 GLY A O 1
ATOM 7263 N N . ALA A 1 916 ? 28.475 -13.154 10.169 1.00 89.81 916 ALA A N 1
ATOM 7264 C CA . ALA A 1 916 ? 28.295 -11.709 10.095 1.00 89.81 916 ALA A CA 1
ATOM 7265 C C . ALA A 1 916 ? 28.865 -11.060 11.367 1.00 89.81 916 ALA A C 1
ATOM 7267 O O . ALA A 1 916 ? 28.722 -11.647 12.445 1.00 89.81 916 ALA A O 1
ATOM 7268 N N . PRO A 1 917 ? 29.479 -9.867 11.272 1.00 91.38 917 PRO A N 1
ATOM 7269 C CA . PRO A 1 917 ? 30.076 -9.196 12.419 1.00 91.38 917 PRO A CA 1
ATOM 7270 C C . PRO A 1 917 ? 29.025 -8.843 13.470 1.00 91.38 917 PRO A C 1
ATOM 7272 O O . PRO A 1 917 ? 27.949 -8.332 13.153 1.00 91.38 917 PRO A O 1
ATOM 7275 N N . VAL A 1 918 ? 29.351 -9.083 14.735 1.00 94.56 918 VAL A N 1
ATOM 7276 C CA . VAL A 1 918 ? 28.532 -8.678 15.880 1.00 94.56 918 VAL A CA 1
ATOM 7277 C C . VAL A 1 918 ? 28.948 -7.270 16.294 1.00 94.56 918 VAL A C 1
ATOM 7279 O O . VAL A 1 918 ? 30.111 -7.026 16.601 1.00 94.56 918 VAL A O 1
ATOM 7282 N N . ILE A 1 919 ? 27.992 -6.346 16.317 1.00 93.12 919 ILE A N 1
ATOM 7283 C CA . ILE A 1 919 ? 28.201 -4.945 16.707 1.00 93.12 919 ILE A CA 1
ATOM 7284 C C . ILE A 1 919 ? 27.966 -4.767 18.215 1.00 93.12 919 ILE A C 1
ATOM 7286 O O . ILE A 1 919 ? 28.634 -3.969 18.865 1.00 93.12 919 ILE A O 1
ATOM 7290 N N . MET A 1 920 ? 27.035 -5.529 18.802 1.00 92.94 920 MET A N 1
ATOM 7291 C CA . MET A 1 920 ? 26.679 -5.408 20.221 1.00 92.94 920 MET A CA 1
ATOM 7292 C C . MET A 1 920 ? 26.211 -6.721 20.844 1.00 92.94 920 MET A C 1
ATOM 7294 O O . MET A 1 920 ? 25.707 -7.609 20.157 1.00 92.94 920 MET A O 1
ATOM 7298 N N . VAL A 1 921 ? 26.345 -6.816 22.168 1.00 94.38 921 VAL A N 1
ATOM 7299 C CA . VAL A 1 921 ? 25.997 -7.999 22.963 1.00 94.38 921 VAL A CA 1
ATOM 7300 C C . VAL A 1 921 ? 25.219 -7.586 24.209 1.00 94.38 921 VAL A C 1
ATOM 7302 O O . VAL A 1 921 ? 25.655 -6.708 24.949 1.00 94.38 921 VAL A O 1
ATOM 7305 N N . ALA A 1 922 ? 24.118 -8.278 24.491 1.00 94.19 922 ALA A N 1
ATOM 7306 C CA . ALA A 1 922 ? 23.440 -8.267 25.786 1.00 94.19 922 ALA A CA 1
ATOM 7307 C C . ALA A 1 922 ? 23.448 -9.692 26.362 1.00 94.19 922 ALA A C 1
ATOM 7309 O O . ALA A 1 922 ? 23.287 -10.657 25.618 1.00 94.19 922 ALA A O 1
ATOM 7310 N N . ALA A 1 923 ? 23.637 -9.860 27.675 1.00 94.44 923 ALA A N 1
ATOM 7311 C CA . ALA A 1 923 ? 23.688 -11.192 28.288 1.00 94.44 923 ALA A CA 1
ATOM 7312 C C . ALA A 1 923 ? 23.215 -11.201 29.748 1.00 94.44 923 ALA A C 1
ATOM 7314 O O . ALA A 1 923 ? 23.636 -10.358 30.541 1.00 94.44 923 ALA A O 1
ATOM 7315 N N . ASN A 1 924 ? 22.403 -12.194 30.120 1.00 93.56 924 ASN A N 1
ATOM 7316 C CA . ASN A 1 924 ? 21.952 -12.451 31.492 1.00 93.56 924 ASN A CA 1
ATOM 7317 C C . ASN A 1 924 ? 22.003 -13.954 31.845 1.00 93.56 924 ASN A C 1
ATOM 7319 O O . ASN A 1 924 ? 22.458 -14.777 31.047 1.00 93.56 924 ASN A O 1
ATOM 7323 N N . LYS A 1 925 ? 21.544 -14.339 33.046 1.00 91.62 925 LYS A N 1
ATOM 7324 C CA . LYS A 1 925 ? 21.568 -15.736 33.535 1.00 91.62 925 LYS A CA 1
ATOM 7325 C C . LYS A 1 925 ? 20.835 -16.757 32.645 1.00 91.62 925 LYS A C 1
ATOM 7327 O O . LYS A 1 925 ? 21.103 -17.950 32.807 1.00 91.62 925 LYS A O 1
ATOM 7332 N N . TYR A 1 926 ? 19.953 -16.312 31.745 1.00 91.56 926 TYR A N 1
ATOM 7333 C CA . TYR A 1 926 ? 19.150 -17.143 30.843 1.00 91.56 926 TYR A CA 1
ATOM 7334 C C . TYR A 1 926 ? 19.603 -17.066 29.378 1.00 91.56 926 TYR A C 1
ATOM 7336 O O . TYR A 1 926 ? 19.782 -18.114 28.754 1.00 91.56 926 TYR A O 1
ATOM 7344 N N . HIS A 1 927 ? 19.799 -15.855 28.841 1.00 93.62 927 HIS A N 1
ATOM 7345 C CA . HIS A 1 927 ? 20.015 -15.606 27.409 1.00 93.62 927 HIS A CA 1
ATOM 7346 C C . HIS A 1 927 ? 21.247 -14.736 27.123 1.00 93.62 927 HIS A C 1
ATOM 7348 O O . HIS A 1 927 ? 21.586 -13.832 27.888 1.00 93.62 927 HIS A O 1
ATOM 7354 N N . VAL A 1 928 ? 21.864 -14.978 25.967 1.00 94.69 928 VAL A N 1
ATOM 7355 C CA . VAL A 1 928 ? 22.855 -14.126 25.297 1.00 94.69 928 VAL A CA 1
ATOM 7356 C C . VAL A 1 928 ? 22.254 -13.686 23.966 1.00 94.69 928 VAL A C 1
ATOM 7358 O O . VAL A 1 928 ? 21.876 -14.532 23.160 1.00 94.69 928 VAL A O 1
ATOM 7361 N N . MET A 1 929 ? 22.176 -12.382 23.720 1.00 95.06 929 MET A N 1
ATOM 7362 C CA . MET A 1 929 ? 21.703 -11.795 22.466 1.00 95.06 929 MET A CA 1
ATOM 7363 C C . MET A 1 929 ? 22.816 -11.005 21.787 1.00 95.06 929 MET A C 1
ATOM 7365 O O . MET A 1 929 ? 23.544 -10.256 22.437 1.00 95.06 929 MET A O 1
ATOM 7369 N N . LEU A 1 930 ? 22.914 -11.159 20.470 1.00 95.44 930 LEU A N 1
ATOM 7370 C CA . LEU A 1 930 ? 23.886 -10.509 19.600 1.00 95.44 930 LEU A CA 1
ATOM 7371 C C . LEU A 1 930 ? 23.139 -9.636 18.586 1.00 95.44 930 LEU A C 1
ATOM 7373 O O . LEU A 1 930 ? 22.269 -10.141 17.874 1.00 95.44 930 LEU A O 1
ATOM 7377 N N . GLY A 1 931 ? 23.495 -8.357 18.486 1.00 94.44 931 GLY A N 1
ATOM 7378 C CA . GLY A 1 931 ? 23.092 -7.481 17.384 1.00 94.44 931 GLY A CA 1
ATOM 7379 C C . GLY A 1 931 ? 24.169 -7.491 16.301 1.00 94.44 931 GLY A C 1
ATOM 7380 O O . GLY A 1 931 ? 25.321 -7.172 16.591 1.00 94.44 931 GLY A O 1
ATOM 7381 N N . CYS A 1 932 ? 23.816 -7.885 15.079 1.00 93.31 932 CYS A N 1
ATOM 7382 C CA . CYS A 1 932 ? 24.761 -8.163 13.993 1.00 93.31 932 CYS A CA 1
ATOM 7383 C C . CYS A 1 932 ? 24.646 -7.152 12.834 1.00 93.31 932 CYS A C 1
ATOM 7385 O O . CYS A 1 932 ? 23.568 -6.615 12.563 1.00 93.31 932 CYS A O 1
ATOM 7387 N N . GLY A 1 933 ? 25.759 -6.914 12.131 1.00 89.75 933 GLY A N 1
ATOM 7388 C CA . GLY A 1 933 ? 25.880 -5.956 11.021 1.00 89.75 933 GLY A CA 1
ATOM 7389 C C . GLY A 1 933 ? 25.137 -6.352 9.744 1.00 89.75 933 GLY A C 1
ATOM 7390 O O . GLY A 1 933 ? 24.777 -5.492 8.947 1.00 89.75 933 GLY A O 1
ATOM 7391 N N . ASP A 1 934 ? 24.751 -7.620 9.608 1.00 90.81 934 ASP A N 1
ATOM 7392 C CA . ASP A 1 934 ? 23.752 -8.070 8.630 1.00 90.81 934 ASP A CA 1
ATOM 7393 C C . ASP A 1 934 ? 22.315 -7.631 8.996 1.00 90.81 934 ASP A C 1
ATOM 7395 O O . ASP A 1 934 ? 21.344 -8.153 8.451 1.00 90.81 934 ASP A O 1
ATOM 7399 N N . LYS A 1 935 ? 22.154 -6.674 9.923 1.00 92.88 935 LYS A N 1
ATOM 7400 C CA . LYS A 1 935 ? 20.901 -6.229 10.556 1.00 92.88 935 LYS A CA 1
ATOM 7401 C C . LYS A 1 935 ? 20.014 -7.394 11.030 1.00 92.88 935 LYS A C 1
ATOM 7403 O O . LYS A 1 935 ? 18.805 -7.430 10.787 1.00 92.88 935 LYS A O 1
ATOM 7408 N N . CYS A 1 936 ? 20.629 -8.363 11.705 1.00 92.31 936 CYS A N 1
ATOM 7409 C CA . CYS A 1 936 ? 19.934 -9.449 12.394 1.00 92.31 936 CYS A CA 1
ATOM 7410 C C . CYS A 1 936 ? 20.210 -9.424 13.903 1.00 92.31 936 CYS A C 1
ATOM 7412 O O . CYS A 1 936 ? 21.292 -9.040 14.349 1.00 92.31 936 CYS A O 1
ATOM 7414 N N . ILE A 1 937 ? 19.246 -9.900 14.689 1.00 94.25 937 ILE A N 1
ATOM 7415 C CA . ILE A 1 937 ? 19.450 -10.295 16.087 1.00 94.25 937 ILE A CA 1
ATOM 7416 C C . ILE A 1 937 ? 19.568 -11.812 16.139 1.00 94.25 937 ILE A C 1
ATOM 7418 O O . ILE A 1 937 ? 18.769 -12.503 15.511 1.00 94.25 937 ILE A O 1
ATOM 7422 N N . ARG A 1 938 ? 20.526 -12.330 16.912 1.00 93.25 938 ARG A N 1
ATOM 7423 C CA . ARG A 1 938 ? 20.699 -13.766 17.185 1.00 93.25 938 ARG A CA 1
ATOM 7424 C C . ARG A 1 938 ? 20.713 -14.002 18.691 1.00 93.25 938 ARG A C 1
ATOM 7426 O O . ARG A 1 938 ? 21.451 -13.313 19.391 1.00 93.25 938 ARG A O 1
ATOM 7433 N N . ALA A 1 939 ? 19.928 -14.954 19.195 1.00 92.81 939 ALA A N 1
ATOM 7434 C CA . ALA A 1 939 ? 19.897 -15.282 20.625 1.00 92.81 939 ALA A CA 1
ATOM 7435 C C . ALA A 1 939 ? 20.313 -16.733 20.904 1.00 92.81 939 ALA A C 1
ATOM 7437 O O . ALA A 1 939 ? 20.011 -17.632 20.122 1.00 92.81 939 ALA A O 1
ATOM 7438 N N . TYR A 1 940 ? 20.961 -16.951 22.048 1.00 93.19 940 TYR A N 1
ATOM 7439 C CA . TYR A 1 940 ? 21.468 -18.235 22.536 1.00 93.19 940 TYR A CA 1
ATOM 7440 C C . TYR A 1 940 ? 21.141 -18.390 24.026 1.00 93.19 940 TYR A C 1
ATOM 7442 O O . TYR A 1 940 ? 21.130 -17.406 24.765 1.00 93.19 940 TYR A O 1
ATOM 7450 N N . ARG A 1 941 ? 20.934 -19.616 24.513 1.00 90.69 941 ARG A N 1
ATOM 7451 C CA . ARG A 1 941 ? 20.793 -19.890 25.954 1.00 90.69 941 ARG A CA 1
ATOM 7452 C C . ARG A 1 941 ? 22.148 -19.837 26.659 1.00 90.69 941 ARG A C 1
ATOM 7454 O O . ARG A 1 941 ? 23.044 -20.620 26.347 1.00 90.69 941 ARG A O 1
ATOM 7461 N N . THR A 1 942 ? 22.274 -18.991 27.682 1.00 91.06 942 THR A N 1
ATOM 7462 C CA . THR A 1 942 ? 23.524 -18.754 28.427 1.00 91.06 942 THR A CA 1
ATOM 7463 C C . THR A 1 942 ? 24.133 -20.031 29.001 1.00 91.06 942 THR A C 1
ATOM 7465 O O . THR A 1 942 ? 25.347 -20.181 28.992 1.00 91.06 942 THR A O 1
ATOM 7468 N N . ILE A 1 943 ? 23.325 -20.973 29.491 1.00 84.62 943 ILE A N 1
ATOM 7469 C CA . ILE A 1 943 ? 23.839 -22.163 30.192 1.00 84.62 943 ILE A CA 1
ATOM 7470 C C . ILE A 1 943 ? 24.537 -23.149 29.237 1.00 84.62 943 ILE A C 1
ATOM 7472 O O . ILE A 1 943 ? 25.488 -23.809 29.642 1.00 84.62 943 ILE A O 1
ATOM 7476 N N . CYS A 1 944 ? 24.078 -23.256 27.988 1.00 82.06 944 CYS A N 1
ATOM 7477 C CA . CYS A 1 944 ? 24.388 -24.394 27.114 1.00 82.06 944 CYS A CA 1
ATOM 7478 C C . CYS A 1 944 ? 24.739 -24.024 25.663 1.00 82.06 944 CYS A C 1
ATOM 7480 O O . CYS A 1 944 ? 24.976 -24.921 24.860 1.00 82.06 944 CYS A O 1
ATOM 7482 N N . GLY A 1 945 ? 24.731 -22.740 25.293 1.00 85.00 945 GLY A N 1
ATOM 7483 C CA . GLY A 1 945 ? 25.069 -22.286 23.938 1.00 85.00 945 GLY A CA 1
ATOM 7484 C C . GLY A 1 945 ? 24.055 -22.678 22.863 1.00 85.00 945 GLY A C 1
ATOM 7485 O O . GLY A 1 945 ? 24.274 -22.404 21.687 1.00 85.00 945 GLY A O 1
ATOM 7486 N N . THR A 1 946 ? 22.932 -23.297 23.237 1.00 84.56 946 THR A N 1
ATOM 7487 C CA . THR A 1 946 ? 21.855 -23.643 22.306 1.00 84.56 946 THR A CA 1
ATOM 7488 C C . THR A 1 946 ? 21.288 -22.374 21.684 1.00 84.56 946 THR A C 1
ATOM 7490 O O . THR A 1 946 ? 20.809 -21.494 22.400 1.00 84.56 946 THR A O 1
ATOM 7493 N N . TYR A 1 947 ? 21.339 -22.292 20.360 1.00 84.38 947 TYR A N 1
ATOM 7494 C CA . TYR A 1 947 ? 20.731 -21.223 19.578 1.00 84.38 947 TYR A CA 1
ATOM 7495 C C . TYR A 1 947 ? 19.202 -21.224 19.742 1.00 84.38 947 TYR A C 1
ATOM 7497 O O . TYR A 1 947 ? 18.570 -22.278 19.673 1.00 84.38 947 TYR A O 1
ATOM 7505 N N . THR A 1 948 ? 18.623 -20.047 19.980 1.00 80.06 948 THR A N 1
ATOM 7506 C CA . THR A 1 948 ? 17.198 -19.863 20.296 1.00 80.06 948 THR A CA 1
ATOM 7507 C C . THR A 1 948 ? 16.420 -19.264 19.124 1.00 80.06 948 THR A C 1
ATOM 7509 O O . THR A 1 948 ? 15.337 -19.753 18.822 1.00 80.06 948 THR A O 1
ATOM 7512 N N . LEU A 1 949 ? 16.931 -18.200 18.484 1.00 81.69 949 LEU A N 1
ATOM 7513 C CA . LEU A 1 949 ? 16.240 -17.495 17.389 1.00 81.69 949 LEU A CA 1
ATOM 7514 C C . LEU A 1 949 ? 17.170 -16.616 16.537 1.00 81.69 949 LEU A C 1
ATOM 7516 O O . LEU A 1 949 ? 18.226 -16.173 17.003 1.00 81.69 949 LEU A O 1
ATOM 7520 N N . SER A 1 950 ? 16.697 -16.294 15.328 1.00 85.69 950 SER A N 1
ATOM 7521 C CA . SER A 1 950 ? 17.113 -15.143 14.512 1.00 85.69 950 SER A CA 1
ATOM 7522 C C . SER A 1 950 ? 15.916 -14.223 14.282 1.00 85.69 950 SER A C 1
ATOM 7524 O O . SER A 1 950 ? 14.818 -14.715 14.039 1.00 85.69 950 SER A O 1
ATOM 7526 N N . VAL A 1 951 ? 16.130 -12.905 14.260 1.00 87.56 951 VAL A N 1
ATOM 7527 C CA . VAL A 1 951 ? 15.139 -11.924 13.775 1.00 87.56 951 VAL A CA 1
ATOM 7528 C C . VAL A 1 951 ? 15.806 -10.925 12.834 1.00 87.56 951 VAL A C 1
ATOM 7530 O O . VAL A 1 951 ? 16.838 -10.342 13.170 1.00 87.56 951 VAL A O 1
ATOM 7533 N N . ARG A 1 952 ? 15.194 -10.702 11.663 1.00 90.25 952 ARG A N 1
ATOM 7534 C CA . ARG A 1 952 ? 15.621 -9.709 10.668 1.00 90.25 952 ARG A CA 1
ATOM 7535 C C . ARG A 1 952 ? 15.059 -8.326 11.009 1.00 90.25 952 ARG A C 1
ATOM 7537 O O . ARG A 1 952 ? 13.842 -8.130 11.049 1.00 90.25 952 ARG A O 1
ATOM 7544 N N . LEU A 1 953 ? 15.950 -7.360 11.211 1.00 89.19 953 LEU A N 1
ATOM 7545 C CA . LEU A 1 953 ? 15.620 -5.947 11.393 1.00 89.19 953 LEU A CA 1
ATOM 7546 C C . LEU A 1 953 ? 15.660 -5.218 10.040 1.00 89.19 953 LEU A C 1
ATOM 7548 O O . LEU A 1 953 ? 16.457 -5.573 9.170 1.00 89.19 953 LEU A O 1
ATOM 7552 N N . GLY A 1 954 ? 14.844 -4.170 9.875 1.00 85.44 954 GLY A N 1
ATOM 7553 C CA . GLY A 1 954 ? 14.906 -3.299 8.688 1.00 85.44 954 GLY A CA 1
ATOM 7554 C C . GLY A 1 954 ? 16.164 -2.416 8.655 1.00 85.44 954 GLY A C 1
ATOM 7555 O O . GLY A 1 954 ? 16.749 -2.176 7.594 1.00 85.44 954 GLY A O 1
ATOM 7556 N N . ALA A 1 955 ? 16.640 -2.006 9.832 1.00 92.69 955 ALA A N 1
ATOM 7557 C CA . ALA A 1 955 ? 17.811 -1.156 10.034 1.00 92.69 955 ALA A CA 1
ATOM 7558 C C . ALA A 1 955 ? 18.755 -1.746 11.101 1.00 92.69 955 ALA A C 1
ATOM 7560 O O . ALA A 1 955 ? 18.388 -2.703 11.784 1.00 92.69 955 ALA A O 1
ATOM 7561 N N . LEU A 1 956 ? 19.980 -1.219 11.218 1.00 92.88 956 LEU A N 1
ATOM 7562 C CA . LEU A 1 956 ? 20.976 -1.730 12.171 1.00 92.88 956 LEU A CA 1
ATOM 7563 C C . LEU A 1 956 ? 20.486 -1.604 13.627 1.00 92.88 956 LEU A C 1
ATOM 7565 O O . LEU A 1 956 ? 19.758 -0.658 13.935 1.00 92.88 956 LEU A O 1
ATOM 7569 N N . PRO A 1 957 ? 20.861 -2.525 14.534 1.00 93.81 957 PRO A N 1
ATOM 7570 C CA . PRO A 1 957 ? 20.579 -2.372 15.958 1.00 93.81 957 PRO A CA 1
ATOM 7571 C C . PRO A 1 957 ? 21.464 -1.266 16.561 1.00 93.81 957 PRO A C 1
ATOM 7573 O O . PRO A 1 957 ? 22.661 -1.211 16.284 1.00 93.81 957 PRO A O 1
ATOM 7576 N N . VAL A 1 958 ? 20.883 -0.404 17.401 1.00 92.38 958 VAL A N 1
ATOM 7577 C CA . VAL A 1 958 ? 21.570 0.722 18.074 1.00 92.38 958 VAL A CA 1
ATOM 7578 C C . VAL A 1 958 ? 21.518 0.602 19.599 1.00 92.38 958 VAL A C 1
ATOM 7580 O O . VAL A 1 958 ? 22.485 0.941 20.281 1.00 92.38 958 VAL A O 1
ATOM 7583 N N . MET A 1 959 ? 20.430 0.048 20.138 1.00 92.06 959 MET A N 1
ATOM 7584 C CA . MET A 1 959 ? 20.312 -0.340 21.547 1.00 92.06 959 MET A CA 1
ATOM 7585 C C . MET A 1 959 ? 19.774 -1.769 21.628 1.00 92.06 959 MET A C 1
ATOM 7587 O O . MET A 1 959 ? 18.901 -2.136 20.846 1.00 92.06 959 MET A O 1
ATOM 7591 N N . LEU A 1 960 ? 20.269 -2.568 22.574 1.00 92.75 960 LEU A N 1
ATOM 7592 C CA . LEU A 1 960 ? 19.871 -3.963 22.784 1.00 92.75 960 LEU A CA 1
ATOM 7593 C C . LEU A 1 960 ? 19.851 -4.257 24.286 1.00 92.75 960 LEU A C 1
ATOM 7595 O O . LEU A 1 960 ? 20.834 -3.986 24.977 1.00 92.75 960 LEU A O 1
ATOM 7599 N N . GLY A 1 961 ? 18.755 -4.825 24.787 1.00 91.50 961 GLY A N 1
ATOM 7600 C CA . GLY A 1 961 ? 18.563 -5.074 26.214 1.00 91.50 961 GLY A CA 1
ATOM 7601 C C . GLY A 1 961 ? 17.907 -6.414 26.527 1.00 91.50 961 GLY A C 1
ATOM 7602 O O . GLY A 1 961 ? 17.183 -6.987 25.715 1.00 91.50 961 GLY A O 1
ATOM 7603 N N . LEU A 1 962 ? 18.177 -6.902 27.738 1.00 90.94 962 LEU A N 1
ATOM 7604 C CA . LEU A 1 962 ? 17.688 -8.163 28.293 1.00 90.94 962 LEU A CA 1
ATOM 7605 C C . LEU A 1 962 ? 17.303 -7.966 29.759 1.00 90.94 962 LEU A C 1
ATOM 7607 O O . LEU A 1 962 ? 18.048 -7.335 30.509 1.00 90.94 962 LEU A O 1
ATOM 7611 N N . LYS A 1 963 ? 16.193 -8.577 30.176 1.00 88.12 963 LYS A N 1
ATOM 7612 C CA . LYS A 1 963 ? 15.724 -8.606 31.564 1.00 88.12 963 LYS A CA 1
ATOM 7613 C C . LYS A 1 963 ? 14.926 -9.882 31.789 1.00 88.12 963 LYS A C 1
ATOM 7615 O O . LYS A 1 963 ? 13.887 -10.071 31.167 1.00 88.12 963 LYS A O 1
ATOM 7620 N N . GLU A 1 964 ? 15.421 -10.779 32.641 1.00 87.94 964 GLU A N 1
ATOM 7621 C CA . GLU A 1 964 ? 14.876 -12.140 32.759 1.00 87.94 964 GLU A CA 1
ATOM 7622 C C . GLU A 1 964 ? 14.754 -12.817 31.371 1.00 87.94 964 GLU A C 1
ATOM 7624 O O . GLU A 1 964 ? 15.763 -13.149 30.746 1.00 87.94 964 GLU A O 1
ATOM 7629 N N . ASN A 1 965 ? 13.525 -12.989 30.878 1.00 90.25 965 ASN A N 1
ATOM 7630 C CA . ASN A 1 965 ? 13.197 -13.550 29.570 1.00 90.25 965 ASN A CA 1
ATOM 7631 C C . ASN A 1 965 ? 12.615 -12.510 28.600 1.00 90.25 965 ASN A C 1
ATOM 7633 O O . ASN A 1 965 ? 12.305 -12.858 27.466 1.00 90.25 965 ASN A O 1
ATOM 7637 N N . ALA A 1 966 ? 12.461 -11.257 29.021 1.00 90.88 966 ALA A N 1
ATOM 7638 C CA . ALA A 1 966 ? 12.100 -10.157 28.145 1.00 90.88 966 ALA A CA 1
ATOM 7639 C C . ALA A 1 966 ? 13.351 -9.574 27.473 1.00 90.88 966 ALA A C 1
ATOM 7641 O O . ALA A 1 966 ? 14.430 -9.493 28.071 1.00 90.88 966 ALA A O 1
ATOM 7642 N N . ALA A 1 967 ? 13.192 -9.152 26.225 1.00 93.25 967 ALA A N 1
ATOM 7643 C CA . ALA A 1 967 ? 14.230 -8.534 25.416 1.00 93.25 967 ALA A CA 1
ATOM 7644 C C . ALA A 1 967 ? 13.690 -7.312 24.675 1.00 93.25 967 ALA A C 1
ATOM 7646 O O . ALA A 1 967 ? 12.504 -7.274 24.346 1.00 93.25 967 ALA A O 1
ATOM 7647 N N . TYR A 1 968 ? 14.569 -6.363 24.353 1.00 95.31 968 TYR A N 1
ATOM 7648 C CA . TYR A 1 968 ? 14.258 -5.260 23.445 1.00 95.31 968 TYR A CA 1
ATOM 7649 C C . TYR A 1 968 ? 15.407 -4.955 22.482 1.00 95.31 968 TYR A C 1
ATOM 7651 O O . TYR A 1 968 ? 16.575 -5.202 22.792 1.00 95.31 968 TYR A O 1
ATOM 7659 N N . VAL A 1 969 ? 15.072 -4.339 21.348 1.00 95.31 969 VAL A N 1
ATOM 7660 C CA . VAL A 1 969 ? 16.007 -3.607 20.484 1.00 95.31 969 VAL A CA 1
ATOM 7661 C C . VAL A 1 969 ? 15.446 -2.219 20.160 1.00 95.31 969 VAL A C 1
ATOM 7663 O O . VAL A 1 969 ? 14.230 -2.044 20.109 1.00 95.31 969 VAL A O 1
ATOM 7666 N N . VAL A 1 970 ? 16.329 -1.262 19.882 1.00 95.12 970 VAL A N 1
ATOM 7667 C CA . VAL A 1 970 ? 16.013 -0.041 19.122 1.00 95.12 970 VAL A CA 1
ATOM 7668 C C . VAL A 1 970 ? 16.910 -0.004 17.888 1.00 95.12 970 VAL A C 1
ATOM 7670 O O . VAL A 1 970 ? 18.113 -0.267 17.994 1.00 95.12 970 VAL A O 1
ATOM 7673 N N . THR A 1 971 ? 16.336 0.273 16.719 1.00 94.56 971 THR A N 1
ATOM 7674 C CA . THR A 1 971 ? 17.051 0.313 15.437 1.00 94.56 971 THR A CA 1
ATOM 7675 C C . THR A 1 971 ? 17.511 1.722 15.053 1.00 94.56 971 THR A C 1
ATOM 7677 O O . THR A 1 971 ? 17.076 2.723 15.615 1.00 94.56 971 THR A O 1
ATOM 7680 N N . GLN A 1 972 ? 18.370 1.791 14.036 1.00 92.38 972 GLN A N 1
ATOM 7681 C CA . GLN A 1 972 ? 18.912 3.023 13.458 1.00 92.38 972 GLN A CA 1
ATOM 7682 C C . GLN A 1 972 ? 17.838 3.963 12.882 1.00 92.38 972 GLN A C 1
ATOM 7684 O O . GLN A 1 972 ? 18.087 5.152 12.767 1.00 92.38 972 GLN A O 1
ATOM 7689 N N . THR A 1 973 ? 16.651 3.450 12.549 1.00 91.31 973 THR A N 1
ATOM 7690 C CA . THR A 1 973 ? 15.482 4.207 12.053 1.00 91.31 973 THR A CA 1
ATOM 7691 C C . THR A 1 973 ? 14.463 4.456 13.174 1.00 91.31 973 THR A C 1
ATOM 7693 O O . THR A 1 973 ? 13.264 4.287 12.962 1.00 91.31 973 THR A O 1
ATOM 7696 N N . CYS A 1 974 ? 14.936 4.677 14.407 1.00 90.75 974 CYS A N 1
ATOM 7697 C CA . CYS A 1 974 ? 14.130 4.922 15.612 1.00 90.75 974 CYS A CA 1
ATOM 7698 C C . CYS A 1 974 ? 12.970 3.938 15.883 1.00 90.75 974 CYS A C 1
ATOM 7700 O O . CYS A 1 974 ? 12.025 4.290 16.588 1.00 90.75 974 CYS A O 1
ATOM 7702 N N . ARG A 1 975 ? 13.028 2.697 15.376 1.00 92.56 975 ARG A N 1
ATOM 7703 C CA . ARG A 1 975 ? 11.989 1.685 15.627 1.00 92.56 975 ARG A CA 1
ATOM 7704 C C . ARG A 1 975 ? 12.377 0.782 16.789 1.00 92.56 975 ARG A C 1
ATOM 7706 O O . ARG A 1 975 ? 13.481 0.234 16.816 1.00 92.56 975 ARG A O 1
ATOM 7713 N N . LEU A 1 976 ? 11.464 0.607 17.735 1.00 94.75 976 LEU A N 1
ATOM 7714 C CA . LEU A 1 976 ? 11.611 -0.272 18.890 1.00 94.75 976 LEU A CA 1
ATOM 7715 C C . LEU A 1 976 ? 10.965 -1.635 18.604 1.00 94.75 976 LEU A C 1
ATOM 7717 O O . LEU A 1 976 ? 10.034 -1.760 17.812 1.00 94.75 976 LEU A O 1
ATOM 7721 N N . SER A 1 977 ? 11.470 -2.708 19.207 1.00 95.19 977 SER A N 1
ATOM 7722 C CA . SER A 1 977 ? 10.780 -4.008 19.224 1.00 95.19 977 SER A CA 1
ATOM 7723 C C . SER A 1 977 ? 11.106 -4.774 20.497 1.00 95.19 977 SER A C 1
ATOM 7725 O O . SER A 1 977 ? 12.233 -4.683 20.988 1.00 95.19 977 SER A O 1
ATOM 7727 N N . THR A 1 978 ? 10.148 -5.540 21.019 1.00 95.19 978 THR A N 1
ATOM 7728 C CA . THR A 1 978 ? 10.315 -6.354 22.229 1.00 95.19 978 THR A CA 1
ATOM 7729 C C . THR A 1 978 ? 9.796 -7.778 22.060 1.00 95.19 978 THR A C 1
ATOM 7731 O O . THR A 1 978 ? 8.868 -8.048 21.294 1.00 95.19 978 THR A O 1
ATOM 7734 N N . TRP A 1 979 ? 10.392 -8.707 22.809 1.00 92.56 979 TRP A N 1
ATOM 7735 C CA . TRP A 1 979 ? 10.068 -10.134 22.753 1.00 92.56 979 TRP A CA 1
ATOM 7736 C C . TRP A 1 979 ? 10.055 -10.768 24.139 1.00 92.56 979 TRP A C 1
ATOM 7738 O O . TRP A 1 979 ? 10.915 -10.478 24.972 1.00 92.56 979 TRP A O 1
ATOM 7748 N N . ASN A 1 980 ? 9.138 -11.712 24.347 1.00 90.06 980 ASN A N 1
ATOM 7749 C CA . ASN A 1 980 ? 9.182 -12.653 25.457 1.00 90.06 980 ASN A CA 1
ATOM 7750 C C . ASN A 1 980 ? 9.871 -13.949 24.994 1.00 90.06 980 ASN A C 1
ATOM 7752 O O . ASN A 1 980 ? 9.245 -14.847 24.429 1.00 90.06 980 ASN A O 1
ATOM 7756 N N . LEU A 1 981 ? 11.174 -14.062 25.254 1.00 87.38 981 LEU A N 1
ATOM 7757 C CA . LEU A 1 981 ? 12.040 -15.175 24.839 1.00 87.38 981 LEU A CA 1
ATOM 7758 C C . LEU A 1 981 ? 11.682 -16.527 25.480 1.00 87.38 981 LEU A C 1
ATOM 7760 O O . LEU A 1 981 ? 12.185 -17.561 25.043 1.00 87.38 981 LEU A O 1
ATOM 7764 N N . LYS A 1 982 ? 10.840 -16.541 26.523 1.00 83.56 982 LYS A N 1
ATOM 7765 C CA . LYS A 1 982 ? 10.325 -17.774 27.144 1.00 83.56 982 LYS A CA 1
ATOM 7766 C C . LYS A 1 982 ? 9.076 -18.293 26.430 1.00 83.56 982 LYS A C 1
ATOM 7768 O O . LYS A 1 982 ? 8.883 -19.502 26.380 1.00 83.56 982 LYS A O 1
ATOM 7773 N N . GLN A 1 983 ? 8.249 -17.392 25.901 1.00 79.50 983 GLN A N 1
ATOM 7774 C CA . GLN A 1 983 ? 7.030 -17.718 25.150 1.00 79.50 983 GLN A CA 1
ATOM 7775 C C . GLN A 1 983 ? 7.254 -17.777 23.630 1.00 79.50 983 GLN A C 1
ATOM 7777 O O . GLN A 1 983 ? 6.422 -18.324 22.919 1.00 79.50 983 GLN A O 1
ATOM 7782 N N . GLY A 1 984 ? 8.344 -17.193 23.119 1.00 79.81 984 GLY A N 1
ATOM 7783 C CA . GLY A 1 984 ? 8.585 -17.043 21.678 1.00 79.81 984 GLY A CA 1
ATOM 7784 C C . GLY A 1 984 ? 7.738 -15.950 21.009 1.00 79.81 984 GLY A C 1
ATOM 7785 O O . GLY A 1 984 ? 7.777 -15.820 19.790 1.00 79.81 984 GLY A O 1
ATOM 7786 N N . LYS A 1 985 ? 6.986 -15.157 21.786 1.00 82.44 985 LYS A N 1
ATOM 7787 C CA . LYS A 1 985 ? 6.065 -14.122 21.292 1.00 82.44 985 LYS A CA 1
ATOM 7788 C C . LYS A 1 985 ? 6.746 -12.746 21.205 1.00 82.44 985 LYS A C 1
ATOM 7790 O O . LYS A 1 985 ? 7.445 -12.335 22.133 1.00 82.44 985 LYS A O 1
ATOM 7795 N N . ALA A 1 986 ? 6.516 -12.024 20.106 1.00 87.62 986 ALA A N 1
ATOM 7796 C CA . ALA A 1 986 ? 6.765 -10.583 20.023 1.00 87.62 986 ALA A CA 1
ATOM 7797 C C . ALA A 1 986 ? 5.689 -9.824 20.817 1.00 87.62 986 ALA A C 1
ATOM 7799 O O . ALA A 1 986 ? 4.517 -10.192 20.773 1.00 87.62 986 ALA A O 1
ATOM 7800 N N . VAL A 1 987 ? 6.094 -8.803 21.571 1.00 89.38 987 VAL A N 1
ATOM 7801 C CA . VAL A 1 987 ? 5.201 -8.042 22.467 1.00 89.38 987 VAL A CA 1
ATOM 7802 C C . VAL A 1 987 ? 5.002 -6.609 21.970 1.00 89.38 987 VAL A C 1
ATOM 7804 O O . VAL A 1 987 ? 3.928 -6.052 22.156 1.00 89.38 987 VAL A O 1
ATOM 7807 N N . VAL A 1 988 ? 6.001 -6.052 21.281 1.00 91.06 988 VAL A N 1
ATOM 7808 C CA . VAL A 1 988 ? 5.928 -4.793 20.525 1.00 91.06 988 VAL A CA 1
ATOM 7809 C C . VAL A 1 988 ? 6.726 -4.982 19.233 1.00 91.06 988 VAL A C 1
ATOM 7811 O O . VAL A 1 988 ? 7.869 -5.449 19.289 1.00 91.06 988 VAL A O 1
ATOM 7814 N N . ALA A 1 989 ? 6.153 -4.664 18.070 1.00 89.50 989 ALA A N 1
ATOM 7815 C CA . ALA A 1 989 ? 6.698 -5.058 16.769 1.00 89.50 989 ALA A CA 1
ATOM 7816 C C . ALA A 1 989 ? 6.988 -3.850 15.860 1.00 89.50 989 ALA A C 1
ATOM 7818 O O . ALA A 1 989 ? 6.119 -3.349 15.167 1.00 89.50 989 ALA A O 1
ATOM 7819 N N . ARG A 1 990 ? 8.260 -3.432 15.803 1.00 87.31 990 ARG A N 1
ATOM 7820 C CA . ARG A 1 990 ? 8.786 -2.382 14.896 1.00 87.31 990 ARG A CA 1
ATOM 7821 C C . ARG A 1 990 ? 8.147 -0.988 15.042 1.00 87.31 990 ARG A C 1
ATOM 7823 O O . ARG A 1 990 ? 8.256 -0.185 14.110 1.00 87.31 990 ARG A O 1
ATOM 7830 N N . GLU A 1 991 ? 7.565 -0.700 16.202 1.00 93.12 991 GLU A N 1
ATOM 7831 C CA . GLU A 1 991 ? 6.901 0.568 16.520 1.00 93.12 991 GLU A CA 1
ATOM 7832 C C . GLU A 1 991 ? 7.838 1.770 16.447 1.00 93.12 991 GLU A C 1
ATOM 7834 O O . GLU A 1 991 ? 9.004 1.690 16.847 1.00 93.12 991 GLU A O 1
ATOM 7839 N N . SER A 1 992 ? 7.324 2.899 15.964 1.00 90.69 992 SER A N 1
ATOM 7840 C CA . SER A 1 992 ? 8.101 4.130 15.821 1.00 90.69 992 SER A CA 1
ATOM 7841 C C . SER A 1 992 ? 8.216 4.879 17.147 1.00 90.69 992 SER A C 1
ATOM 7843 O O . SER A 1 992 ? 7.209 5.182 17.781 1.00 90.69 992 SER A O 1
ATOM 7845 N N . LEU A 1 993 ? 9.437 5.248 17.548 1.00 88.94 993 LEU A N 1
ATOM 7846 C CA . LEU A 1 993 ? 9.660 6.164 18.675 1.00 88.94 993 LEU A CA 1
ATOM 7847 C C . LEU A 1 993 ? 9.431 7.640 18.303 1.00 88.94 993 LEU A C 1
ATOM 7849 O O . LEU A 1 993 ? 9.429 8.484 19.195 1.00 88.94 993 LEU A O 1
ATOM 7853 N N . LEU A 1 994 ? 9.210 7.956 17.017 1.00 85.62 994 LEU A N 1
ATOM 7854 C CA . LEU A 1 994 ? 8.865 9.308 16.551 1.00 85.62 994 LEU A CA 1
ATOM 7855 C C . LEU A 1 994 ? 7.581 9.829 17.226 1.00 85.62 994 LEU A C 1
ATOM 7857 O O . LEU A 1 994 ? 7.480 11.006 17.556 1.00 85.62 994 LEU A O 1
ATOM 7861 N N . GLU A 1 995 ? 6.625 8.936 17.487 1.00 83.88 995 GLU A N 1
ATOM 7862 C CA . GLU A 1 995 ? 5.336 9.246 18.121 1.00 83.88 995 GLU A CA 1
ATOM 7863 C C . GLU A 1 995 ? 5.463 9.662 19.597 1.00 83.88 995 GLU A C 1
ATOM 7865 O O . GLU A 1 995 ? 4.544 10.257 20.156 1.00 83.88 995 GLU A O 1
ATOM 7870 N N . CYS A 1 996 ? 6.602 9.380 20.238 1.00 84.19 996 CYS A N 1
ATOM 7871 C CA . CYS A 1 996 ? 6.882 9.773 21.621 1.00 84.19 996 CYS A CA 1
ATOM 7872 C C . CYS A 1 996 ? 7.565 11.148 21.752 1.00 84.19 996 CYS A C 1
ATOM 7874 O O . CYS A 1 996 ? 7.849 11.577 22.872 1.00 84.19 996 CYS A O 1
ATOM 7876 N N . LEU A 1 997 ? 7.897 11.828 20.649 1.00 79.81 997 LEU A N 1
ATOM 7877 C CA . LEU A 1 997 ? 8.725 13.038 20.697 1.00 79.81 997 LEU A CA 1
ATOM 7878 C C . LEU A 1 997 ? 7.879 14.298 20.937 1.00 79.81 997 LEU A C 1
ATOM 7880 O O . LEU A 1 997 ? 6.991 14.631 20.154 1.00 79.81 997 LEU A O 1
ATOM 7884 N N . GLU A 1 998 ? 8.186 15.047 21.999 1.00 68.88 998 GLU A N 1
ATOM 7885 C CA . GLU A 1 998 ? 7.546 16.340 22.266 1.00 68.88 998 GLU A CA 1
ATOM 7886 C C . GLU A 1 998 ? 8.156 17.416 21.343 1.00 68.88 998 GLU A C 1
ATOM 7888 O O . GLU A 1 998 ? 9.328 17.774 21.461 1.00 68.88 998 GLU A O 1
ATOM 7893 N N . THR A 1 999 ? 7.365 17.957 20.410 1.00 59.59 999 THR A N 1
ATOM 7894 C CA . THR A 1 999 ? 7.809 18.947 19.398 1.00 59.59 999 THR A CA 1
ATOM 7895 C C . THR A 1 999 ? 8.282 20.286 19.978 1.00 59.59 999 THR A C 1
ATOM 7897 O O . THR A 1 999 ? 8.829 21.116 19.257 1.00 59.59 999 THR A O 1
ATOM 7900 N N . SER A 1 1000 ? 8.079 20.507 21.277 1.00 52.84 1000 SER A N 1
ATOM 7901 C CA . SER A 1 1000 ? 8.426 21.725 22.011 1.00 52.84 1000 SER A CA 1
ATOM 7902 C C . SER A 1 1000 ? 9.798 21.683 22.700 1.00 52.84 1000 SER A C 1
ATOM 7904 O O . SER A 1 1000 ? 10.228 22.712 23.226 1.00 52.84 1000 SER A O 1
ATOM 7906 N N . THR A 1 1001 ? 10.498 20.541 22.715 1.00 56.56 1001 THR A N 1
ATOM 7907 C CA . THR A 1 1001 ? 11.797 20.388 23.396 1.00 56.56 1001 THR A CA 1
ATOM 7908 C C . THR A 1 1001 ? 12.939 20.052 22.437 1.00 56.56 1001 THR A C 1
ATOM 7910 O O . THR A 1 1001 ? 12.874 19.083 21.692 1.00 56.56 1001 THR A O 1
ATOM 7913 N N . GLN A 1 1002 ? 14.038 20.816 22.512 1.00 56.66 1002 GLN A N 1
ATOM 7914 C CA . GLN A 1 1002 ? 15.268 20.562 21.738 1.00 56.66 1002 GLN A CA 1
ATOM 7915 C C . GLN A 1 1002 ? 16.042 19.308 22.195 1.00 56.66 1002 GLN A C 1
ATOM 7917 O O . GLN A 1 1002 ? 16.928 18.848 21.482 1.00 56.66 1002 GLN A O 1
ATOM 7922 N N . ASP A 1 1003 ? 15.725 18.750 23.368 1.00 68.38 1003 ASP A N 1
ATOM 7923 C CA . ASP A 1 1003 ? 16.424 17.606 23.966 1.00 68.38 1003 ASP A CA 1
ATOM 7924 C C . ASP A 1 1003 ? 15.527 16.353 24.000 1.00 68.38 1003 ASP A C 1
ATOM 7926 O O . ASP A 1 1003 ? 15.059 15.909 25.047 1.00 68.38 1003 ASP A O 1
ATOM 7930 N N . ASN A 1 1004 ? 15.255 15.807 22.812 1.00 76.81 1004 ASN A N 1
ATOM 7931 C CA . ASN A 1 1004 ? 14.408 14.626 22.580 1.00 76.81 1004 ASN A CA 1
ATOM 7932 C C . ASN A 1 1004 ? 15.228 13.321 22.450 1.00 76.81 1004 ASN A C 1
ATOM 7934 O O . ASN A 1 1004 ? 14.862 12.404 21.714 1.00 76.81 1004 ASN A O 1
ATOM 7938 N N . ASN A 1 1005 ? 16.371 13.237 23.133 1.00 85.81 1005 ASN A N 1
ATOM 7939 C CA . ASN A 1 1005 ? 17.322 12.136 22.986 1.00 85.81 1005 ASN A CA 1
ATOM 7940 C C . ASN A 1 1005 ? 16.941 10.945 23.881 1.00 85.81 1005 ASN A C 1
ATOM 7942 O O . ASN A 1 1005 ? 16.369 11.113 24.959 1.00 85.81 1005 ASN A O 1
ATOM 7946 N N . ILE A 1 1006 ? 17.261 9.716 23.463 1.00 87.12 1006 ILE A N 1
ATOM 7947 C CA . ILE A 1 1006 ? 16.894 8.518 24.236 1.00 87.12 1006 ILE A CA 1
ATOM 7948 C C . ILE A 1 1006 ? 17.910 8.329 25.368 1.00 87.12 1006 ILE A C 1
ATOM 7950 O O . ILE A 1 1006 ? 19.069 7.989 25.123 1.00 87.12 1006 ILE A O 1
ATOM 7954 N N . LEU A 1 1007 ? 17.476 8.523 26.616 1.00 84.12 1007 LEU A N 1
ATOM 7955 C CA . LEU A 1 1007 ? 18.316 8.370 27.807 1.00 84.12 1007 LEU A CA 1
ATOM 7956 C C . LEU A 1 1007 ? 18.444 6.899 28.229 1.00 84.12 1007 LEU A C 1
ATOM 7958 O O . LEU A 1 1007 ? 19.531 6.435 28.573 1.00 84.12 1007 LEU A O 1
ATOM 7962 N N . SER A 1 1008 ? 17.336 6.153 28.220 1.00 84.69 1008 SER A N 1
ATOM 7963 C CA . SER A 1 1008 ? 17.344 4.713 28.507 1.00 84.69 1008 SER A CA 1
ATOM 7964 C C . SER A 1 1008 ? 16.063 4.016 28.059 1.00 84.69 1008 SER A C 1
ATOM 7966 O O . SER A 1 1008 ? 14.992 4.617 28.072 1.00 84.69 1008 SER A O 1
ATOM 7968 N N . VAL A 1 1009 ? 16.169 2.720 27.766 1.00 88.75 1009 VAL A N 1
ATOM 7969 C CA . VAL A 1 1009 ? 15.024 1.815 27.608 1.00 88.75 1009 VAL A CA 1
ATOM 7970 C C . VAL A 1 1009 ? 15.148 0.689 28.639 1.00 88.75 1009 VAL A C 1
ATOM 7972 O O . VAL A 1 1009 ? 16.216 0.088 28.792 1.00 88.75 1009 VAL A O 1
ATOM 7975 N N . ASP A 1 1010 ? 14.061 0.409 29.351 1.00 85.94 1010 ASP A N 1
ATOM 7976 C CA . ASP A 1 1010 ? 13.853 -0.798 30.159 1.00 85.94 1010 ASP A CA 1
ATOM 7977 C C . ASP A 1 1010 ? 12.642 -1.565 29.586 1.00 85.94 1010 ASP A C 1
ATOM 7979 O O . ASP A 1 1010 ? 11.941 -1.085 28.695 1.00 85.94 1010 ASP A O 1
ATOM 7983 N N . VAL A 1 1011 ? 12.395 -2.778 30.069 1.00 88.19 1011 VAL A N 1
ATOM 7984 C CA . VAL A 1 1011 ? 11.265 -3.625 29.659 1.00 88.19 1011 VAL A CA 1
ATOM 7985 C C . VAL A 1 1011 ? 10.641 -4.284 30.894 1.00 88.19 1011 VAL A C 1
ATOM 7987 O O . VAL A 1 1011 ? 11.317 -4.463 31.903 1.00 88.19 1011 VAL A O 1
ATOM 7990 N N . SER A 1 1012 ? 9.359 -4.629 30.892 1.00 86.19 1012 SER A N 1
ATOM 7991 C CA . SER A 1 1012 ? 8.752 -5.446 31.952 1.00 86.19 1012 SER A CA 1
ATOM 7992 C C . SER A 1 1012 ? 9.118 -6.930 31.798 1.00 86.19 1012 SER A C 1
ATOM 7994 O O . SER A 1 1012 ? 9.619 -7.357 30.760 1.00 86.19 1012 SER A O 1
ATOM 7996 N N . GLU A 1 1013 ? 8.811 -7.755 32.801 1.00 80.56 1013 GLU A N 1
ATOM 7997 C CA . GLU A 1 1013 ? 8.887 -9.224 32.679 1.00 80.56 1013 GLU A CA 1
ATOM 7998 C C . GLU A 1 1013 ? 7.893 -9.783 31.642 1.00 80.56 1013 GLU A C 1
ATOM 8000 O O . GLU A 1 1013 ? 8.148 -10.827 31.040 1.00 80.56 1013 GLU A O 1
ATOM 8005 N N . SER A 1 1014 ? 6.785 -9.071 31.392 1.00 78.12 1014 SER A N 1
ATOM 8006 C CA . SER A 1 1014 ? 5.820 -9.385 30.332 1.00 78.12 1014 SER A CA 1
ATOM 8007 C C . SER A 1 1014 ? 6.297 -8.993 28.925 1.00 78.12 1014 SER A C 1
ATOM 8009 O O . SER A 1 1014 ? 5.736 -9.496 27.957 1.00 78.12 1014 SER A O 1
ATOM 8011 N N . GLY A 1 1015 ? 7.348 -8.172 28.791 1.00 86.94 1015 GLY A N 1
ATOM 8012 C CA . GLY A 1 1015 ? 7.887 -7.708 27.505 1.00 86.94 1015 GLY A CA 1
ATOM 8013 C C . GLY A 1 1015 ? 7.452 -6.297 27.085 1.00 86.94 1015 GLY A C 1
ATOM 8014 O O . GLY A 1 1015 ? 7.768 -5.874 25.977 1.00 86.94 1015 GLY A O 1
ATOM 8015 N N . VAL A 1 1016 ? 6.752 -5.553 27.941 1.00 90.81 1016 VAL A N 1
ATOM 8016 C CA . VAL A 1 1016 ? 6.268 -4.191 27.662 1.00 90.81 1016 VAL A CA 1
ATOM 8017 C C . VAL A 1 1016 ? 7.402 -3.174 27.864 1.00 90.81 1016 VAL A C 1
ATOM 8019 O O . VAL A 1 1016 ? 8.025 -3.185 28.926 1.00 90.81 1016 VAL A O 1
ATOM 8022 N N . PRO A 1 1017 ? 7.718 -2.306 26.886 1.00 92.56 1017 PRO A N 1
ATOM 8023 C CA . PRO A 1 1017 ? 8.804 -1.337 27.002 1.00 92.56 1017 PRO A CA 1
ATOM 8024 C C . PRO A 1 1017 ? 8.469 -0.178 27.951 1.00 92.56 1017 PRO A C 1
ATOM 8026 O O . PRO A 1 1017 ? 7.313 0.226 28.107 1.00 92.56 1017 PRO A O 1
ATOM 8029 N N . LEU A 1 1018 ? 9.520 0.401 28.528 1.00 89.19 1018 LEU A N 1
ATOM 8030 C CA . LEU A 1 1018 ? 9.504 1.675 29.238 1.00 89.19 1018 LEU A CA 1
ATOM 8031 C C . LEU A 1 1018 ? 10.658 2.532 28.699 1.00 89.19 1018 LEU A C 1
ATOM 8033 O O . LEU A 1 1018 ? 11.829 2.245 28.956 1.00 89.19 1018 LEU A O 1
ATOM 8037 N N . VAL A 1 1019 ? 10.322 3.550 27.910 1.00 90.06 1019 VAL A N 1
ATOM 8038 C CA . VAL A 1 1019 ? 11.266 4.447 27.226 1.00 90.06 1019 VAL A CA 1
ATOM 8039 C C . VAL A 1 1019 ? 11.382 5.744 28.019 1.00 90.06 1019 VAL A C 1
ATOM 8041 O O . VAL A 1 1019 ? 10.370 6.301 28.439 1.00 90.06 1019 VAL A O 1
ATOM 8044 N N . VAL A 1 1020 ? 12.610 6.219 28.226 1.00 86.19 1020 VAL A N 1
ATOM 8045 C CA . VAL A 1 1020 ? 12.925 7.448 28.967 1.00 86.19 1020 VAL A CA 1
ATOM 8046 C C . VAL A 1 1020 ? 13.738 8.377 28.071 1.00 86.19 1020 VAL A C 1
ATOM 8048 O O . VAL A 1 1020 ? 14.804 7.983 27.586 1.00 86.19 1020 VAL A O 1
ATOM 8051 N N . PHE A 1 1021 ? 13.256 9.603 27.889 1.00 85.12 1021 PHE A N 1
ATOM 8052 C CA . PHE A 1 1021 ? 13.917 10.651 27.110 1.00 85.12 1021 PHE A CA 1
ATOM 8053 C C . PHE A 1 1021 ? 14.668 11.642 28.014 1.00 85.12 1021 PHE A C 1
ATOM 8055 O O . PHE A 1 1021 ? 14.420 11.724 29.219 1.00 85.12 1021 PHE A O 1
ATOM 8062 N N . THR A 1 1022 ? 15.621 12.379 27.446 1.00 80.62 1022 THR A N 1
ATOM 8063 C CA . THR A 1 1022 ? 16.488 13.325 28.171 1.00 80.62 1022 THR A CA 1
ATOM 8064 C C . THR A 1 1022 ? 15.758 14.561 28.696 1.00 80.62 1022 THR A C 1
ATOM 8066 O O . THR A 1 1022 ? 16.068 15.000 29.804 1.00 80.62 1022 THR A O 1
ATOM 8069 N N . ASN A 1 1023 ? 14.728 15.055 27.996 1.00 74.12 1023 ASN A N 1
ATOM 8070 C CA . ASN A 1 1023 ? 13.807 16.072 28.524 1.00 74.12 1023 ASN A CA 1
ATOM 8071 C C . ASN A 1 1023 ? 13.125 15.653 29.849 1.00 74.12 1023 ASN A C 1
ATOM 8073 O O . ASN A 1 1023 ? 12.763 16.518 30.648 1.00 74.12 1023 ASN A O 1
ATOM 8077 N N . GLY A 1 1024 ? 12.997 14.347 30.114 1.00 72.31 1024 GLY A N 1
ATOM 8078 C CA . GLY A 1 1024 ? 12.339 13.775 31.289 1.00 72.31 1024 GLY A CA 1
ATOM 8079 C C . GLY A 1 1024 ? 10.953 13.183 31.018 1.00 72.31 1024 GLY A C 1
ATOM 8080 O O . GLY A 1 1024 ? 10.277 12.789 31.973 1.00 72.31 1024 GLY A O 1
ATOM 8081 N N . SER A 1 1025 ? 10.516 13.101 29.756 1.00 78.56 1025 SER A N 1
ATOM 8082 C CA . SER A 1 1025 ? 9.315 12.353 29.384 1.00 78.56 1025 SER A CA 1
ATOM 8083 C C . SER A 1 1025 ? 9.572 10.838 29.419 1.00 78.56 1025 SER A C 1
ATOM 8085 O O . SER A 1 1025 ? 10.685 10.346 29.195 1.00 78.56 1025 SER A O 1
ATOM 8087 N N . ILE A 1 1026 ? 8.532 10.081 29.770 1.00 83.94 1026 ILE A N 1
ATOM 8088 C CA . ILE A 1 1026 ? 8.564 8.628 29.941 1.00 83.94 1026 ILE A CA 1
ATOM 8089 C C . ILE A 1 1026 ? 7.325 8.037 29.277 1.00 83.94 1026 ILE A C 1
ATOM 8091 O O . ILE A 1 1026 ? 6.199 8.379 29.645 1.00 83.94 1026 ILE A O 1
ATOM 8095 N N . PHE A 1 1027 ? 7.535 7.097 28.360 1.00 89.06 1027 PHE A N 1
ATOM 8096 C CA . PHE A 1 1027 ? 6.483 6.417 27.608 1.00 89.06 1027 PHE A CA 1
ATOM 8097 C C . PHE A 1 1027 ? 6.518 4.905 27.842 1.00 89.06 1027 PHE A C 1
ATOM 8099 O O . PHE A 1 1027 ? 7.578 4.298 27.994 1.00 89.06 1027 PHE A O 1
ATOM 8106 N N . THR A 1 1028 ? 5.341 4.290 27.845 1.00 91.06 1028 THR A N 1
ATOM 8107 C CA . THR A 1 1028 ? 5.149 2.836 27.802 1.00 91.06 1028 THR A CA 1
ATOM 8108 C C . THR A 1 1028 ? 4.194 2.487 26.660 1.00 91.06 1028 THR A C 1
ATOM 8110 O O . THR A 1 1028 ? 3.591 3.383 26.073 1.00 91.06 1028 THR A O 1
ATOM 8113 N N . PHE A 1 1029 ? 4.063 1.212 26.305 1.00 90.88 1029 PHE A N 1
ATOM 8114 C CA . PHE A 1 1029 ? 3.231 0.782 25.179 1.00 90.88 1029 PHE A CA 1
ATOM 8115 C C . PHE A 1 1029 ? 2.048 -0.057 25.665 1.00 90.88 1029 PHE A C 1
ATOM 8117 O O . PHE A 1 1029 ? 2.231 -1.005 26.429 1.00 90.88 1029 PHE A O 1
ATOM 8124 N N . ASN A 1 1030 ? 0.836 0.267 25.218 1.00 85.88 1030 ASN A N 1
ATOM 8125 C CA . ASN A 1 1030 ? -0.344 -0.542 25.495 1.00 85.88 1030 ASN A CA 1
ATOM 8126 C C . ASN A 1 1030 ? -0.497 -1.607 24.409 1.00 85.88 1030 ASN A C 1
ATOM 8128 O O . ASN A 1 1030 ? -0.970 -1.328 23.311 1.00 85.88 1030 ASN A O 1
ATOM 8132 N N . VAL A 1 1031 ? -0.130 -2.842 24.750 1.00 85.19 1031 VAL A N 1
ATOM 8133 C CA . VAL A 1 1031 ? -0.142 -3.999 23.838 1.00 85.19 1031 VAL A CA 1
ATOM 8134 C C . VAL A 1 1031 ? -1.561 -4.386 23.390 1.00 85.19 1031 VAL A C 1
ATOM 8136 O O . VAL A 1 1031 ? -1.711 -5.058 22.380 1.00 85.19 1031 VAL A O 1
ATOM 8139 N N . SER A 1 1032 ? -2.609 -3.965 24.111 1.00 78.81 1032 SER A N 1
ATOM 8140 C CA . SER A 1 1032 ? -4.012 -4.253 23.749 1.00 78.81 1032 SER A CA 1
ATOM 8141 C C . SER A 1 1032 ? -4.660 -3.171 22.877 1.00 78.81 1032 SER A C 1
ATOM 8143 O O . SER A 1 1032 ? -5.741 -3.397 22.347 1.00 78.81 1032 SER A O 1
ATOM 8145 N N . LEU A 1 1033 ? -4.039 -1.991 22.765 1.00 78.50 1033 LEU A N 1
ATOM 8146 C CA . LEU A 1 1033 ? -4.503 -0.874 21.926 1.00 78.50 1033 LEU A CA 1
ATOM 8147 C C . LEU A 1 1033 ? -3.506 -0.520 20.809 1.00 78.50 1033 LEU A C 1
ATOM 8149 O O . LEU A 1 1033 ? -3.750 0.424 20.063 1.00 78.50 1033 LEU A O 1
ATOM 8153 N N . SER A 1 1034 ? -2.379 -1.236 20.737 1.00 83.81 1034 SER A N 1
ATOM 8154 C CA . SER A 1 1034 ? -1.238 -0.986 19.848 1.00 83.81 1034 SER A CA 1
ATOM 8155 C C . SER A 1 1034 ? -0.838 0.492 19.772 1.00 83.81 1034 SER A C 1
ATOM 8157 O O . SER A 1 1034 ? -0.722 1.062 18.691 1.00 83.81 1034 SER A O 1
ATOM 8159 N N . CYS A 1 1035 ? -0.668 1.138 20.932 1.00 87.25 1035 CYS A N 1
ATOM 8160 C CA . CYS A 1 1035 ? -0.359 2.566 20.995 1.00 87.25 1035 CYS A CA 1
ATOM 8161 C C . CYS A 1 1035 ? 0.580 2.947 22.151 1.00 87.25 1035 CYS A C 1
ATOM 8163 O O . CYS A 1 1035 ? 0.593 2.327 23.222 1.00 87.25 1035 CYS A O 1
ATOM 8165 N N . TRP A 1 1036 ? 1.330 4.034 21.962 1.00 89.25 1036 TRP A N 1
ATOM 8166 C CA . TRP A 1 1036 ? 2.135 4.650 23.014 1.00 89.25 1036 TRP A CA 1
ATOM 8167 C C . TRP A 1 1036 ? 1.264 5.378 24.043 1.00 89.25 1036 TRP A C 1
ATOM 8169 O O . TRP A 1 1036 ? 0.370 6.148 23.699 1.00 89.25 1036 TRP A O 1
ATOM 8179 N N . ILE A 1 1037 ? 1.559 5.167 25.326 1.00 85.94 1037 ILE A N 1
ATOM 8180 C CA . ILE A 1 1037 ? 0.957 5.883 26.452 1.00 85.94 1037 ILE A CA 1
ATOM 8181 C C . ILE A 1 1037 ? 2.067 6.636 27.201 1.00 85.94 1037 ILE A C 1
ATOM 8183 O O . ILE A 1 1037 ? 3.007 6.001 27.695 1.00 85.94 1037 ILE A O 1
ATOM 8187 N N . PRO A 1 1038 ? 1.982 7.972 27.350 1.00 84.62 1038 PRO A N 1
ATOM 8188 C CA . PRO A 1 1038 ? 2.864 8.693 28.257 1.00 84.62 1038 PRO A CA 1
ATOM 8189 C C . PRO A 1 1038 ? 2.569 8.256 29.696 1.00 84.62 1038 PRO A C 1
ATOM 8191 O O . PRO A 1 1038 ? 1.438 8.368 30.165 1.00 84.62 1038 PRO A O 1
ATOM 8194 N N . ALA A 1 1039 ? 3.584 7.790 30.420 1.00 77.38 1039 ALA A N 1
ATOM 8195 C CA . ALA A 1 1039 ? 3.508 7.577 31.864 1.00 77.38 1039 ALA A CA 1
ATOM 8196 C C . ALA A 1 1039 ? 3.782 8.882 32.625 1.00 77.38 1039 ALA A C 1
ATOM 8198 O O . ALA A 1 1039 ? 3.138 9.159 33.634 1.00 77.38 1039 ALA A O 1
ATOM 8199 N N . ILE A 1 1040 ? 4.714 9.694 32.116 1.00 74.38 1040 ILE A N 1
ATOM 8200 C CA . ILE A 1 1040 ? 4.989 11.066 32.559 1.00 74.38 1040 ILE A CA 1
ATOM 8201 C C . ILE A 1 1040 ? 5.338 11.875 31.306 1.00 74.38 1040 ILE A C 1
ATOM 8203 O O . ILE A 1 1040 ? 6.227 11.480 30.560 1.00 74.38 1040 ILE A O 1
ATOM 8207 N N . SER A 1 1041 ? 4.658 12.998 31.067 1.00 67.12 1041 SER A N 1
ATOM 8208 C CA . SER A 1 1041 ? 5.014 13.945 29.993 1.00 67.12 1041 SER A CA 1
ATOM 8209 C C . SER A 1 1041 ? 5.592 15.231 30.581 1.00 67.12 1041 SER A C 1
ATOM 8211 O O . SER A 1 1041 ? 5.322 15.558 31.741 1.00 67.12 1041 SER A O 1
ATOM 8213 N N . THR A 1 1042 ? 6.377 15.967 29.795 1.00 61.00 1042 THR A N 1
ATOM 8214 C CA . THR A 1 1042 ? 7.001 17.237 30.213 1.00 61.00 1042 THR A CA 1
ATOM 8215 C C . THR A 1 1042 ? 6.120 18.470 29.984 1.00 61.00 1042 THR A C 1
ATOM 8217 O O . THR A 1 1042 ? 6.520 19.599 30.286 1.00 61.00 1042 THR A O 1
ATOM 8220 N N . ASN A 1 1043 ? 4.877 18.236 29.552 1.00 58.94 1043 ASN A N 1
ATOM 8221 C CA . ASN A 1 1043 ? 3.790 19.203 29.432 1.00 58.94 1043 ASN A CA 1
ATOM 8222 C C . ASN A 1 1043 ? 3.602 20.109 30.664 1.00 58.94 1043 ASN A C 1
ATOM 8224 O O . ASN A 1 1043 ? 3.872 19.735 31.806 1.00 58.94 1043 ASN A O 1
ATOM 8228 N N . ILE A 1 1044 ? 3.011 21.286 30.425 1.00 56.88 1044 ILE A N 1
ATOM 8229 C CA . ILE A 1 1044 ? 2.760 22.359 31.410 1.00 56.88 1044 ILE A CA 1
ATOM 8230 C C . ILE A 1 1044 ? 2.143 21.836 32.722 1.00 56.88 1044 ILE A C 1
ATOM 8232 O O . ILE A 1 1044 ? 2.522 22.292 33.801 1.00 56.88 1044 ILE A O 1
ATOM 8236 N N . LEU A 1 1045 ? 1.251 20.842 32.646 1.00 56.66 1045 LEU A N 1
ATOM 8237 C CA . LEU A 1 1045 ? 0.604 20.206 33.800 1.00 56.66 1045 LEU A CA 1
ATOM 8238 C C . LEU A 1 1045 ? 1.601 19.644 34.831 1.00 56.66 1045 LEU A C 1
ATOM 8240 O O . LEU A 1 1045 ? 1.382 19.811 36.029 1.00 56.66 1045 LEU A O 1
ATOM 8244 N N . ALA A 1 1046 ? 2.729 19.069 34.400 1.00 57.31 1046 ALA A N 1
ATOM 8245 C CA . ALA A 1 1046 ? 3.753 18.520 35.296 1.00 57.31 1046 ALA A CA 1
ATOM 8246 C C . ALA A 1 1046 ? 4.503 19.600 36.108 1.00 57.31 1046 ALA A C 1
ATOM 8248 O O . ALA A 1 1046 ? 5.154 19.295 37.107 1.00 57.31 1046 ALA A O 1
ATOM 8249 N N . ARG A 1 1047 ? 4.389 20.880 35.718 1.00 58.66 1047 ARG A N 1
ATOM 8250 C CA . ARG A 1 1047 ? 4.866 22.030 36.510 1.00 58.66 1047 ARG A CA 1
ATOM 8251 C C . ARG A 1 1047 ? 3.819 22.533 37.511 1.00 58.66 1047 ARG A C 1
ATOM 8253 O O . ARG A 1 1047 ? 4.151 23.344 38.368 1.00 58.66 1047 ARG A O 1
ATOM 8260 N N . LEU A 1 1048 ? 2.567 22.074 37.435 1.00 58.69 1048 LEU A N 1
ATOM 8261 C CA . LEU A 1 1048 ? 1.490 22.438 38.370 1.00 58.69 1048 LEU A CA 1
ATOM 8262 C C . LEU A 1 1048 ? 1.368 21.455 39.550 1.00 58.69 1048 LEU A C 1
ATOM 8264 O O . LEU A 1 1048 ? 0.686 21.750 40.530 1.00 58.69 1048 LEU A O 1
ATOM 8268 N N . THR A 1 1049 ? 2.022 20.295 39.473 1.00 63.03 1049 THR A N 1
ATOM 8269 C CA . THR A 1 1049 ? 2.018 19.247 40.504 1.00 63.03 1049 THR A CA 1
ATOM 8270 C C . THR A 1 1049 ? 3.130 19.418 41.532 1.00 63.03 1049 THR A C 1
ATOM 8272 O O . THR A 1 1049 ? 4.236 19.843 41.212 1.00 63.03 1049 THR A O 1
ATOM 8275 N N . THR A 1 1050 ? 2.868 18.999 42.774 1.00 63.12 1050 THR A N 1
ATOM 8276 C CA . THR A 1 1050 ? 3.944 18.736 43.741 1.00 63.12 1050 THR A CA 1
ATOM 8277 C C . THR A 1 1050 ? 4.552 17.357 43.465 1.00 63.12 1050 THR A C 1
ATOM 8279 O O . THR A 1 1050 ? 3.789 16.393 43.339 1.00 63.12 1050 THR A O 1
ATOM 8282 N N . PRO A 1 1051 ? 5.890 17.222 43.385 1.00 64.56 1051 PRO A N 1
ATOM 8283 C CA . PRO A 1 1051 ? 6.522 15.931 43.134 1.00 64.56 1051 PRO A CA 1
ATOM 8284 C C . PRO A 1 1051 ? 6.205 14.939 44.259 1.00 64.56 1051 PRO A C 1
ATOM 8286 O O . PRO A 1 1051 ? 6.153 15.302 45.438 1.00 64.56 1051 PRO A O 1
ATOM 8289 N N . ILE A 1 1052 ? 5.993 13.676 43.890 1.00 69.31 1052 ILE A N 1
ATOM 8290 C CA . ILE A 1 1052 ? 5.775 12.584 44.844 1.00 69.31 1052 ILE A CA 1
ATOM 8291 C C . ILE A 1 1052 ? 7.078 12.373 45.628 1.00 69.31 1052 ILE A C 1
ATOM 8293 O O . ILE A 1 1052 ? 8.143 12.226 45.031 1.00 69.31 1052 ILE A O 1
ATOM 8297 N N . SER A 1 1053 ? 7.013 12.385 46.960 1.00 64.62 1053 SER A N 1
ATOM 8298 C CA . SER A 1 1053 ? 8.200 12.206 47.804 1.00 64.62 1053 SER A CA 1
ATOM 8299 C C . SER A 1 1053 ? 8.557 10.729 47.997 1.00 64.62 1053 SER A C 1
ATOM 8301 O O . SER A 1 1053 ? 7.679 9.866 47.979 1.00 64.62 1053 SER A O 1
ATOM 8303 N N . ASP A 1 1054 ? 9.834 10.436 48.268 1.00 63.91 1054 ASP A N 1
ATOM 8304 C CA . ASP A 1 1054 ? 10.292 9.073 48.589 1.00 63.91 1054 ASP A CA 1
ATOM 8305 C C . ASP A 1 1054 ? 9.482 8.455 49.744 1.00 63.91 1054 ASP A C 1
ATOM 8307 O O . ASP A 1 1054 ? 9.074 7.300 49.656 1.00 63.91 1054 ASP A O 1
ATOM 8311 N N . ALA A 1 1055 ? 9.141 9.264 50.756 1.00 61.16 1055 ALA A N 1
ATOM 8312 C CA . ALA A 1 1055 ? 8.273 8.872 51.866 1.00 61.16 1055 ALA A CA 1
ATOM 8313 C C . ALA A 1 1055 ? 6.838 8.517 51.419 1.00 61.16 1055 ALA A C 1
ATOM 8315 O O . ALA A 1 1055 ? 6.270 7.546 51.911 1.00 61.16 1055 ALA A O 1
ATOM 8316 N N . GLN A 1 1056 ? 6.248 9.245 50.459 1.00 66.56 1056 GLN A N 1
ATOM 8317 C CA . GLN A 1 1056 ? 4.939 8.887 49.882 1.00 66.56 1056 GLN A CA 1
ATOM 8318 C C . GLN A 1 1056 ? 4.989 7.553 49.118 1.00 66.56 1056 GLN A C 1
ATOM 8320 O O . GLN A 1 1056 ? 4.003 6.823 49.104 1.00 66.56 1056 GLN A O 1
ATOM 8325 N N . LEU A 1 1057 ? 6.148 7.196 48.557 1.00 68.25 1057 LEU A N 1
ATOM 8326 C CA . LEU A 1 1057 ? 6.419 5.901 47.919 1.00 68.25 1057 LEU A CA 1
ATOM 8327 C C . LEU A 1 1057 ? 6.895 4.814 48.912 1.00 68.25 1057 LEU A C 1
ATOM 8329 O O . LEU A 1 1057 ? 7.387 3.768 48.485 1.00 68.25 1057 LEU A O 1
ATOM 8333 N N . GLU A 1 1058 ? 6.796 5.058 50.224 1.00 65.00 1058 GLU A N 1
ATOM 8334 C CA . GLU A 1 1058 ? 7.179 4.116 51.294 1.00 65.00 1058 GLU A CA 1
ATOM 8335 C C . GLU A 1 1058 ? 6.035 3.804 52.273 1.00 65.00 1058 GLU A C 1
ATOM 8337 O O . GLU A 1 1058 ? 6.082 2.773 52.944 1.00 65.00 1058 GLU A O 1
ATOM 8342 N N . ILE A 1 1059 ? 4.962 4.608 52.284 1.00 55.38 1059 ILE A N 1
ATOM 8343 C CA . ILE A 1 1059 ? 3.745 4.406 53.101 1.00 55.38 1059 ILE A CA 1
ATOM 8344 C C . ILE A 1 1059 ? 3.060 3.041 52.851 1.00 55.38 1059 ILE A C 1
ATOM 8346 O O . ILE A 1 1059 ? 2.324 2.560 53.712 1.00 55.38 1059 ILE A O 1
ATOM 8350 N N . SER A 1 1060 ? 3.317 2.383 51.715 1.00 50.91 1060 SER A N 1
ATOM 8351 C CA . SER A 1 1060 ? 2.776 1.056 51.376 1.00 50.91 1060 SER A CA 1
ATOM 8352 C C . SER A 1 1060 ? 3.506 -0.137 52.019 1.00 50.91 1060 SER A C 1
ATOM 8354 O O . SER A 1 1060 ? 2.941 -1.228 52.069 1.00 50.91 1060 SER A O 1
ATOM 8356 N N . ASN A 1 1061 ? 4.743 0.021 52.508 1.00 46.59 1061 ASN A N 1
ATOM 8357 C CA . ASN A 1 1061 ? 5.617 -1.113 52.844 1.00 46.59 1061 ASN A CA 1
ATOM 8358 C C . ASN A 1 1061 ? 5.539 -1.548 54.319 1.00 46.59 1061 ASN A C 1
ATOM 8360 O O . ASN A 1 1061 ? 6.456 -1.309 55.104 1.00 46.59 1061 ASN A O 1
ATOM 8364 N N . THR A 1 1062 ? 4.479 -2.271 54.690 1.00 41.81 1062 THR A N 1
ATOM 8365 C CA . THR A 1 1062 ? 4.346 -2.907 56.019 1.00 41.81 1062 THR A CA 1
ATOM 8366 C C . THR A 1 1062 ? 4.852 -4.357 56.098 1.00 41.81 1062 THR A C 1
ATOM 8368 O O . THR A 1 1062 ? 4.765 -4.965 57.165 1.00 41.81 1062 THR A O 1
ATOM 8371 N N . SER A 1 1063 ? 5.439 -4.920 55.030 1.00 36.22 1063 SER A N 1
ATOM 8372 C CA . SER A 1 1063 ? 6.051 -6.262 55.064 1.00 36.22 1063 SER A CA 1
ATOM 8373 C C . SER A 1 1063 ? 7.288 -6.429 54.165 1.00 36.22 1063 SER A C 1
ATOM 8375 O O . SER A 1 1063 ? 7.211 -6.253 52.953 1.00 36.22 1063 SER A O 1
ATOM 8377 N N . SER A 1 1064 ? 8.399 -6.856 54.780 1.00 34.97 1064 SER A N 1
ATOM 8378 C CA . SER A 1 1064 ? 9.540 -7.599 54.201 1.00 34.97 1064 SER A CA 1
ATOM 8379 C C . SER A 1 1064 ? 10.064 -7.220 52.800 1.00 34.97 1064 SER A C 1
ATOM 8381 O O . SER A 1 1064 ? 9.628 -7.785 51.802 1.00 34.97 1064 SER A O 1
ATOM 8383 N N . SER A 1 1065 ? 11.111 -6.384 52.764 1.00 37.19 1065 SER A N 1
ATOM 8384 C CA . SER A 1 1065 ? 12.365 -6.553 51.983 1.00 37.19 1065 SER A CA 1
ATOM 8385 C C . SER A 1 1065 ? 12.349 -7.016 50.505 1.00 37.19 1065 SER A C 1
ATOM 8387 O O . SER A 1 1065 ? 13.387 -7.473 50.023 1.00 37.19 1065 SER A O 1
ATOM 8389 N N . LEU A 1 1066 ? 11.239 -6.928 49.771 1.00 41.78 1066 LEU A N 1
ATOM 8390 C CA . LEU A 1 1066 ? 11.160 -7.313 48.356 1.00 41.78 1066 LEU A CA 1
ATOM 8391 C C . LEU A 1 1066 ? 11.485 -6.149 47.404 1.00 41.78 1066 LEU A C 1
ATOM 8393 O O . LEU A 1 1066 ? 11.504 -4.976 47.776 1.00 41.78 1066 LEU A O 1
ATOM 8397 N N . SER A 1 1067 ? 11.800 -6.491 46.155 1.00 53.78 1067 SER A N 1
ATOM 8398 C CA . SER A 1 1067 ? 12.289 -5.548 45.150 1.00 53.78 1067 SER A CA 1
ATOM 8399 C C . SER A 1 1067 ? 11.198 -4.611 44.630 1.00 53.78 1067 SER A C 1
ATOM 8401 O O . SER A 1 1067 ? 10.238 -5.055 44.003 1.00 53.78 1067 SER A O 1
ATOM 8403 N N . VAL A 1 1068 ? 11.421 -3.304 44.788 1.00 64.44 1068 VAL A N 1
ATOM 8404 C CA . VAL A 1 1068 ? 10.626 -2.235 44.161 1.00 64.44 1068 VAL A CA 1
ATOM 8405 C C . VAL A 1 1068 ? 10.523 -2.456 42.641 1.00 64.44 1068 VAL A C 1
ATOM 8407 O O . VAL A 1 1068 ? 11.514 -2.818 41.991 1.00 64.44 1068 VAL A O 1
ATOM 8410 N N . GLY A 1 1069 ? 9.342 -2.229 42.062 1.00 68.56 1069 GLY A N 1
ATOM 8411 C CA . GLY A 1 1069 ? 9.100 -2.362 40.622 1.00 68.56 1069 GLY A CA 1
ATOM 8412 C C . GLY A 1 1069 ? 9.837 -1.312 39.770 1.00 68.56 1069 GLY A C 1
ATOM 8413 O O . GLY A 1 1069 ? 10.454 -0.384 40.309 1.00 68.56 1069 GLY A O 1
ATOM 8414 N N . PRO A 1 1070 ? 9.902 -1.496 38.436 1.00 71.12 1070 PRO A N 1
ATOM 8415 C CA . PRO A 1 1070 ? 10.605 -0.579 37.540 1.00 71.12 1070 PRO A CA 1
ATOM 8416 C C . PRO A 1 1070 ? 10.052 0.852 37.566 1.00 71.12 1070 PRO A C 1
ATOM 8418 O O . PRO A 1 1070 ? 10.854 1.787 37.570 1.00 71.12 1070 PRO A O 1
ATOM 8421 N N . LEU A 1 1071 ? 8.729 1.040 37.630 1.00 76.81 1071 LEU A N 1
ATOM 8422 C CA . LEU A 1 1071 ? 8.120 2.370 37.558 1.00 76.81 1071 LEU A CA 1
ATOM 8423 C C . LEU A 1 1071 ? 8.362 3.164 38.849 1.00 76.81 1071 LEU A C 1
ATOM 8425 O O . LEU A 1 1071 ? 8.801 4.312 38.786 1.00 76.81 1071 LEU A O 1
ATOM 8429 N N . VAL A 1 1072 ? 8.195 2.548 40.026 1.00 74.81 1072 VAL A N 1
ATOM 8430 C CA . VAL A 1 1072 ? 8.494 3.203 41.311 1.00 74.81 1072 VAL A CA 1
ATOM 8431 C C . VAL A 1 1072 ? 10.002 3.434 41.489 1.00 74.81 1072 VAL A C 1
ATOM 8433 O O . VAL A 1 1072 ? 10.398 4.471 42.024 1.00 74.81 1072 VAL A O 1
ATOM 8436 N N . ARG A 1 1073 ? 10.878 2.555 40.970 1.00 72.88 1073 ARG A N 1
ATOM 8437 C CA . ARG A 1 1073 ? 12.332 2.828 40.917 1.00 72.88 1073 ARG A CA 1
ATOM 8438 C C . ARG A 1 1073 ? 12.679 4.037 40.052 1.00 72.88 1073 ARG A C 1
ATOM 8440 O O . ARG A 1 1073 ? 13.583 4.787 40.416 1.00 72.88 1073 ARG A O 1
ATOM 8447 N N . LEU A 1 1074 ? 11.995 4.219 38.924 1.00 70.94 1074 LEU A N 1
ATOM 8448 C CA . LEU A 1 1074 ? 12.203 5.369 38.047 1.00 70.94 1074 LEU A CA 1
ATOM 8449 C C . LEU A 1 1074 ? 11.688 6.659 38.705 1.00 70.94 1074 LEU A C 1
ATOM 8451 O O . LEU A 1 1074 ? 12.425 7.641 38.756 1.00 70.94 1074 LEU A O 1
ATOM 8455 N N . LEU A 1 1075 ? 10.500 6.621 39.321 1.00 71.94 1075 LEU A N 1
ATOM 8456 C CA . LEU A 1 1075 ? 9.933 7.727 40.106 1.00 71.94 1075 LEU A CA 1
ATOM 8457 C C . LEU A 1 1075 ? 10.884 8.209 41.218 1.00 71.94 1075 LEU A C 1
ATOM 8459 O O . LEU A 1 1075 ? 11.192 9.396 41.267 1.00 71.94 1075 LEU A O 1
ATOM 8463 N N . LYS A 1 1076 ? 11.446 7.308 42.042 1.00 67.88 1076 LYS A N 1
ATOM 8464 C CA . LYS A 1 1076 ? 12.440 7.677 43.080 1.00 67.88 1076 LYS A CA 1
ATOM 8465 C C . LYS A 1 1076 ? 13.750 8.258 42.523 1.00 67.88 1076 LYS A C 1
ATOM 8467 O O . LYS A 1 1076 ? 14.510 8.912 43.239 1.00 67.88 1076 LYS A O 1
ATOM 8472 N N . ARG A 1 1077 ? 14.049 8.029 41.239 1.00 62.06 1077 ARG A N 1
ATOM 8473 C CA . ARG A 1 1077 ? 15.249 8.547 40.558 1.00 62.06 1077 ARG A CA 1
ATOM 8474 C C . ARG A 1 1077 ? 15.020 9.916 39.900 1.00 62.06 1077 ARG A C 1
ATOM 8476 O O . ARG A 1 1077 ? 15.983 10.662 39.727 1.00 62.06 1077 ARG A O 1
ATOM 8483 N N . MET A 1 1078 ? 13.771 10.259 39.578 1.00 58.09 1078 MET A N 1
ATOM 8484 C CA . MET A 1 1078 ? 13.337 11.500 38.916 1.00 58.09 1078 MET A CA 1
ATOM 8485 C C . MET A 1 1078 ? 13.413 12.721 39.852 1.00 58.09 1078 MET A C 1
ATOM 8487 O O . MET A 1 1078 ? 12.409 13.242 40.340 1.00 58.09 1078 MET A O 1
ATOM 8491 N N . ARG A 1 1079 ? 14.627 13.205 40.132 1.00 50.28 1079 ARG A N 1
ATOM 8492 C CA . ARG A 1 1079 ? 14.840 14.370 41.006 1.00 50.28 1079 ARG A CA 1
ATOM 8493 C C . ARG A 1 1079 ? 14.666 15.695 40.253 1.00 50.28 1079 ARG A C 1
ATOM 8495 O O . ARG A 1 1079 ? 15.396 15.956 39.306 1.00 50.28 1079 ARG A O 1
ATOM 8502 N N . ARG A 1 1080 ? 13.823 16.576 40.818 1.00 51.41 1080 ARG A N 1
ATOM 8503 C CA . ARG A 1 1080 ? 13.537 17.978 40.419 1.00 51.41 1080 ARG A CA 1
ATOM 8504 C C . ARG A 1 1080 ? 12.564 18.169 39.239 1.00 51.41 1080 ARG A C 1
ATOM 8506 O O . ARG A 1 1080 ? 12.941 18.694 38.199 1.00 51.41 1080 ARG A O 1
ATOM 8513 N N . GLN A 1 1081 ? 11.276 17.922 39.476 1.00 50.00 1081 GLN A N 1
ATOM 8514 C CA . GLN A 1 1081 ? 10.239 18.787 38.891 1.00 50.00 1081 GLN A CA 1
ATOM 8515 C C . GLN A 1 1081 ? 10.071 20.026 39.784 1.00 50.00 1081 GLN A C 1
ATOM 8517 O O . GLN A 1 1081 ? 9.981 19.904 41.007 1.00 50.00 1081 GLN A O 1
ATOM 8522 N N . THR A 1 1082 ? 10.077 21.218 39.189 1.00 46.84 1082 THR A N 1
ATOM 8523 C CA . THR A 1 1082 ? 9.876 22.495 39.886 1.00 46.84 1082 THR A CA 1
ATOM 8524 C C . THR A 1 1082 ? 8.412 22.915 39.811 1.00 46.84 1082 THR A C 1
ATOM 8526 O O . THR A 1 1082 ? 7.937 23.361 38.768 1.00 46.84 1082 THR A O 1
ATOM 8529 N N . THR A 1 1083 ? 7.698 22.801 40.933 1.00 55.41 1083 THR A N 1
ATOM 8530 C CA . THR A 1 1083 ? 6.327 23.312 41.063 1.00 55.41 1083 THR A CA 1
ATOM 8531 C C . THR A 1 1083 ? 6.295 24.821 40.807 1.00 55.41 1083 THR A C 1
ATOM 8533 O O . THR A 1 1083 ? 7.074 25.572 41.400 1.00 55.41 1083 THR A O 1
ATOM 8536 N N . ALA A 1 1084 ? 5.381 25.278 39.956 1.00 58.16 1084 ALA A N 1
ATOM 8537 C CA . ALA A 1 1084 ? 5.153 26.690 39.694 1.00 58.16 1084 ALA A CA 1
ATOM 8538 C C . ALA A 1 1084 ? 4.614 27.407 40.946 1.00 58.16 1084 ALA A C 1
ATOM 8540 O O . ALA A 1 1084 ? 3.764 26.892 41.676 1.00 58.16 1084 ALA A O 1
ATOM 8541 N N . VAL A 1 1085 ? 5.107 28.621 41.194 1.00 57.53 1085 VAL A N 1
ATOM 8542 C CA . VAL A 1 1085 ? 4.682 29.449 42.330 1.00 57.53 1085 VAL A CA 1
ATOM 8543 C C . VAL A 1 1085 ? 3.333 30.102 42.012 1.00 57.53 1085 VAL A C 1
ATOM 8545 O O . VAL A 1 1085 ? 3.135 30.604 40.911 1.00 57.53 1085 VAL A O 1
ATOM 8548 N N . GLY A 1 1086 ? 2.409 30.115 42.979 1.00 65.50 1086 GLY A N 1
ATOM 8549 C CA . GLY A 1 1086 ? 1.109 30.793 42.859 1.00 65.50 1086 GLY A CA 1
ATOM 8550 C C . GLY A 1 1086 ? -0.054 29.942 42.328 1.00 65.50 1086 GLY A C 1
ATOM 8551 O O . GLY A 1 1086 ? -1.158 30.460 42.183 1.00 65.50 1086 GLY A O 1
ATOM 8552 N N . VAL A 1 1087 ? 0.145 28.645 42.068 1.00 71.31 1087 VAL A N 1
ATOM 8553 C CA . VAL A 1 1087 ? -0.935 27.744 41.618 1.00 71.31 1087 VAL A CA 1
ATOM 8554 C C . VAL A 1 1087 ? -1.954 27.508 42.743 1.00 71.31 1087 VAL A C 1
ATOM 8556 O O . VAL A 1 1087 ? -1.588 27.174 43.870 1.00 71.31 1087 VAL A O 1
ATOM 8559 N N . ALA A 1 1088 ? -3.248 27.638 42.435 1.00 76.62 1088 ALA A N 1
ATOM 8560 C CA . ALA A 1 1088 ? -4.323 27.421 43.403 1.00 76.62 1088 ALA A CA 1
ATOM 8561 C C . ALA A 1 1088 ? -4.336 25.962 43.927 1.00 76.62 1088 ALA A C 1
ATOM 8563 O O . ALA A 1 1088 ? -4.305 25.034 43.112 1.00 76.62 1088 ALA A O 1
ATOM 8564 N N . PRO A 1 1089 ? -4.467 25.709 45.249 1.00 75.25 1089 PRO A N 1
ATOM 8565 C CA . PRO A 1 1089 ? -4.357 24.358 45.819 1.00 75.25 1089 PRO A CA 1
ATOM 8566 C C . PRO A 1 1089 ? -5.318 23.315 45.228 1.00 75.25 1089 PRO A C 1
ATOM 8568 O O . PRO A 1 1089 ? -4.970 22.140 45.127 1.00 75.25 1089 PRO A O 1
ATOM 8571 N N . GLN A 1 1090 ? -6.510 23.737 44.791 1.00 75.94 1090 GLN A N 1
ATOM 8572 C CA . GLN A 1 1090 ? -7.485 22.856 44.139 1.00 75.94 1090 GLN A CA 1
ATOM 8573 C C . GLN A 1 1090 ? -6.988 22.341 42.775 1.00 75.94 1090 GLN A C 1
ATOM 8575 O O . GLN A 1 1090 ? -7.242 21.188 42.433 1.00 75.94 1090 GLN A O 1
ATOM 8580 N N . VAL A 1 1091 ? -6.229 23.155 42.030 1.00 76.62 1091 VAL A N 1
ATOM 8581 C CA . VAL A 1 1091 ? -5.615 22.767 40.749 1.00 76.62 1091 VAL A CA 1
ATOM 8582 C C . VAL A 1 1091 ? -4.454 21.805 40.995 1.00 76.62 1091 VAL A C 1
ATOM 8584 O O . VAL A 1 1091 ? -4.423 20.737 40.391 1.00 76.62 1091 VAL A O 1
ATOM 8587 N N . VAL A 1 1092 ? -3.562 22.113 41.948 1.00 76.00 1092 VAL A N 1
ATOM 8588 C CA . VAL A 1 1092 ? -2.455 21.214 42.345 1.00 76.00 1092 VAL A CA 1
ATOM 8589 C C . VAL A 1 1092 ? -2.988 19.828 42.738 1.00 76.00 1092 VAL A C 1
ATOM 8591 O O . VAL A 1 1092 ? -2.434 18.809 42.326 1.00 76.00 1092 VAL A O 1
ATOM 8594 N N . LYS A 1 1093 ? -4.099 19.785 43.491 1.00 75.75 1093 LYS A N 1
ATOM 8595 C CA . LYS A 1 1093 ? -4.811 18.547 43.841 1.00 75.75 1093 LYS A CA 1
ATOM 8596 C C . LYS A 1 1093 ? -5.342 17.825 42.595 1.00 75.75 1093 LYS A C 1
ATOM 8598 O O . LYS A 1 1093 ? -5.074 16.639 42.436 1.00 75.75 1093 LYS A O 1
ATOM 8603 N N . ALA A 1 1094 ? -6.090 18.512 41.729 1.00 79.19 1094 ALA A N 1
ATOM 8604 C CA . ALA A 1 1094 ? -6.736 17.899 40.567 1.00 79.19 1094 ALA A CA 1
ATOM 8605 C C . ALA A 1 1094 ? -5.727 17.294 39.575 1.00 79.19 1094 ALA A C 1
ATOM 8607 O O . ALA A 1 1094 ? -5.923 16.172 39.110 1.00 79.19 1094 ALA A O 1
ATOM 8608 N N . VAL A 1 1095 ? -4.613 17.987 39.306 1.00 77.94 1095 VAL A N 1
ATOM 8609 C CA . VAL A 1 1095 ? -3.560 17.451 38.430 1.00 77.94 1095 VAL A CA 1
ATOM 8610 C C . VAL A 1 1095 ? -2.829 16.278 39.102 1.00 77.94 1095 VAL A C 1
ATOM 8612 O O . VAL A 1 1095 ? -2.511 15.308 38.421 1.00 77.94 1095 VAL A O 1
ATOM 8615 N N . LYS A 1 1096 ? -2.643 16.286 40.434 1.00 79.06 1096 LYS A N 1
ATOM 8616 C CA . LYS A 1 1096 ? -2.077 15.130 41.158 1.00 79.06 1096 LYS A CA 1
ATOM 8617 C C . LYS A 1 1096 ? -3.005 13.905 41.158 1.00 79.06 1096 LYS A C 1
ATOM 8619 O O . LYS A 1 1096 ? -2.500 12.794 41.039 1.00 79.06 1096 LYS A O 1
ATOM 8624 N N . GLU A 1 1097 ? -4.329 14.077 41.254 1.00 83.50 1097 GLU A N 1
ATOM 8625 C CA . GLU A 1 1097 ? -5.280 12.967 41.046 1.00 83.50 1097 GLU A CA 1
ATOM 8626 C C . GLU A 1 1097 ? -5.106 12.380 39.628 1.00 83.50 1097 GLU A C 1
ATOM 8628 O O . GLU A 1 1097 ? -4.822 11.191 39.491 1.00 83.50 1097 GLU A O 1
ATOM 8633 N N . SER A 1 1098 ? -5.141 13.225 38.588 1.00 82.56 1098 SER A N 1
ATOM 8634 C CA . SER A 1 1098 ? -4.989 12.798 37.186 1.00 82.56 1098 SER A CA 1
ATOM 8635 C C . SER A 1 1098 ? -3.647 12.110 36.891 1.00 82.56 1098 SER A C 1
ATOM 8637 O O . SER A 1 1098 ? -3.611 11.127 36.154 1.00 82.56 1098 SER A O 1
ATOM 8639 N N . GLN A 1 1099 ? -2.540 12.596 37.462 1.00 80.50 1099 GLN A N 1
ATOM 8640 C CA . GLN A 1 1099 ? -1.214 11.992 37.294 1.00 80.50 1099 GLN A CA 1
ATOM 8641 C C . GLN A 1 1099 ? -1.138 10.598 37.936 1.00 80.50 1099 GLN A C 1
ATOM 8643 O O . GLN A 1 1099 ? -0.478 9.707 37.404 1.00 80.50 1099 GLN A O 1
ATOM 8648 N N . LEU A 1 1100 ? -1.814 10.387 39.070 1.00 85.06 1100 LEU A N 1
ATOM 8649 C CA . LEU A 1 1100 ? -1.858 9.083 39.736 1.00 85.06 1100 LEU A CA 1
ATOM 8650 C C . LEU A 1 1100 ? -2.772 8.091 39.003 1.00 85.06 1100 LEU A C 1
ATOM 8652 O O . LEU A 1 1100 ? -2.426 6.917 38.926 1.00 85.06 1100 LEU A O 1
ATOM 8656 N N . GLU A 1 1101 ? -3.870 8.554 38.399 1.00 86.38 1101 GLU A N 1
ATOM 8657 C CA . GLU A 1 1101 ? -4.713 7.752 37.493 1.00 86.38 1101 GLU A CA 1
ATOM 8658 C C . GLU A 1 1101 ? -3.915 7.271 36.265 1.00 86.38 1101 GLU A C 1
ATOM 8660 O O . GLU A 1 1101 ? -3.919 6.084 35.938 1.00 86.38 1101 GLU A O 1
ATOM 8665 N N . GLN A 1 1102 ? -3.150 8.173 35.642 1.00 84.88 1102 GLN A N 1
ATOM 8666 C CA . GLN A 1 1102 ? -2.264 7.874 34.512 1.00 84.88 1102 GLN A CA 1
ATOM 8667 C C . GLN A 1 1102 ? -1.154 6.874 34.885 1.00 84.88 1102 GLN A C 1
ATOM 8669 O O . GLN A 1 1102 ? -0.942 5.884 34.183 1.00 84.88 1102 GLN A O 1
ATOM 8674 N N . LEU A 1 1103 ? -0.477 7.086 36.020 1.00 84.75 1103 LEU A N 1
ATOM 8675 C CA . LEU A 1 1103 ? 0.555 6.171 36.519 1.00 84.75 1103 LEU A CA 1
ATOM 8676 C C . LEU A 1 1103 ? -0.008 4.793 36.904 1.00 84.75 1103 LEU A C 1
ATOM 8678 O O . LEU A 1 1103 ? 0.685 3.794 36.712 1.00 84.75 1103 LEU A O 1
ATOM 8682 N N . LEU A 1 1104 ? -1.243 4.720 37.416 1.00 87.75 1104 LEU A N 1
ATOM 8683 C CA . LEU A 1 1104 ? -1.897 3.459 37.775 1.00 87.75 1104 LEU A CA 1
ATOM 8684 C C . LEU A 1 1104 ? -2.153 2.594 36.535 1.00 87.75 1104 LEU A C 1
ATOM 8686 O O . LEU A 1 1104 ? -1.806 1.413 36.536 1.00 87.75 1104 LEU A O 1
ATOM 8690 N N . HIS A 1 1105 ? -2.672 3.194 35.458 1.00 85.81 1105 HIS A N 1
ATOM 8691 C CA . HIS A 1 1105 ? -2.865 2.500 34.180 1.00 85.81 1105 HIS A CA 1
ATOM 8692 C C . HIS A 1 1105 ? -1.532 2.024 33.586 1.00 85.81 1105 HIS A C 1
ATOM 8694 O O . HIS A 1 1105 ? -1.415 0.880 33.153 1.00 85.81 1105 HIS A O 1
ATOM 8700 N N . CYS A 1 1106 ? -0.482 2.850 33.637 1.00 85.94 1106 CYS A N 1
ATOM 8701 C CA . CYS A 1 1106 ? 0.853 2.445 33.182 1.00 85.94 1106 CYS A CA 1
ATOM 8702 C C . CYS A 1 1106 ? 1.450 1.301 34.018 1.00 85.94 1106 CYS A C 1
ATOM 8704 O O . CYS A 1 1106 ? 2.094 0.411 33.462 1.00 85.94 1106 CYS A O 1
ATOM 8706 N N . ALA A 1 1107 ? 1.219 1.277 35.333 1.00 85.88 1107 ALA A N 1
ATOM 8707 C CA . ALA A 1 1107 ? 1.624 0.164 36.190 1.00 85.88 1107 ALA A CA 1
ATOM 8708 C C . ALA A 1 1107 ? 0.871 -1.137 35.856 1.00 85.88 1107 ALA A C 1
ATOM 8710 O O . ALA A 1 1107 ? 1.468 -2.216 35.906 1.00 85.88 1107 ALA A O 1
ATOM 8711 N N . GLU A 1 1108 ? -0.405 -1.035 35.463 1.00 86.19 1108 GLU A N 1
ATOM 8712 C CA . GLU A 1 1108 ? -1.205 -2.173 35.001 1.00 86.19 1108 GLU A CA 1
ATOM 8713 C C . GLU A 1 1108 ? -0.675 -2.742 33.678 1.00 86.19 1108 GLU A C 1
ATOM 8715 O O . GLU A 1 1108 ? -0.439 -3.947 33.589 1.00 86.19 1108 GLU A O 1
ATOM 8720 N N . GLN A 1 1109 ? -0.379 -1.881 32.692 1.00 84.44 1109 GLN A N 1
ATOM 8721 C CA . GLN A 1 1109 ? 0.213 -2.291 31.407 1.00 84.44 1109 GLN A CA 1
ATOM 8722 C C . GLN A 1 1109 ? 1.602 -2.929 31.576 1.00 84.44 1109 GLN A C 1
ATOM 8724 O O . GLN A 1 1109 ? 1.895 -3.959 30.970 1.00 84.44 1109 GLN A O 1
ATOM 8729 N N . LEU A 1 1110 ? 2.450 -2.383 32.457 1.00 83.00 1110 LEU A N 1
ATOM 8730 C CA . LEU A 1 1110 ? 3.740 -2.993 32.810 1.00 83.00 1110 LEU A CA 1
ATOM 8731 C C . LEU A 1 1110 ? 3.589 -4.343 33.539 1.00 83.00 1110 LEU A C 1
ATOM 8733 O O . LEU A 1 1110 ? 4.568 -5.085 33.653 1.00 83.00 1110 LEU A O 1
ATOM 8737 N N . GLY A 1 1111 ? 2.393 -4.672 34.038 1.00 81.81 1111 GLY A N 1
ATOM 8738 C CA . GLY A 1 1111 ? 2.073 -5.944 34.683 1.00 81.81 1111 GLY A CA 1
ATOM 8739 C C . GLY A 1 1111 ? 2.752 -6.167 36.036 1.00 81.81 1111 GLY A C 1
ATOM 8740 O O . GLY A 1 1111 ? 2.762 -7.298 36.519 1.00 81.81 1111 GLY A O 1
ATOM 8741 N N . ASN A 1 1112 ? 3.346 -5.135 36.648 1.00 81.94 1112 ASN A N 1
ATOM 8742 C CA . ASN A 1 1112 ? 4.128 -5.295 37.873 1.00 81.94 1112 ASN A CA 1
ATOM 8743 C C . ASN A 1 1112 ? 3.250 -5.126 39.133 1.00 81.94 1112 ASN A C 1
ATOM 8745 O O . ASN A 1 1112 ? 2.737 -4.028 39.366 1.00 81.94 1112 ASN A O 1
ATOM 8749 N N . PRO A 1 1113 ? 3.115 -6.158 39.993 1.00 82.69 1113 PRO A N 1
ATOM 8750 C CA . PRO A 1 1113 ? 2.247 -6.093 41.170 1.00 82.69 1113 PRO A CA 1
ATOM 8751 C C . PRO A 1 1113 ? 2.652 -4.992 42.158 1.00 82.69 1113 PRO A C 1
ATOM 8753 O O . PRO A 1 1113 ? 1.790 -4.299 42.695 1.00 82.69 1113 PRO A O 1
ATOM 8756 N N . HIS A 1 1114 ? 3.953 -4.806 42.399 1.00 81.50 1114 HIS A N 1
ATOM 8757 C CA . HIS A 1 1114 ? 4.444 -3.865 43.408 1.00 81.50 1114 HIS A CA 1
ATOM 8758 C C . HIS A 1 1114 ? 4.300 -2.401 42.976 1.00 81.50 1114 HIS A C 1
ATOM 8760 O O . HIS A 1 1114 ? 3.953 -1.563 43.811 1.00 81.50 1114 HIS A O 1
ATOM 8766 N N . ASP A 1 1115 ? 4.517 -2.093 41.692 1.00 84.62 1115 ASP A N 1
ATOM 8767 C CA . ASP A 1 1115 ? 4.230 -0.761 41.145 1.00 84.62 1115 ASP A CA 1
ATOM 8768 C C . ASP A 1 1115 ? 2.720 -0.465 41.224 1.00 84.62 1115 ASP A C 1
ATOM 8770 O O . ASP A 1 1115 ? 2.333 0.561 41.788 1.00 84.62 1115 ASP A O 1
ATOM 8774 N N . TYR A 1 1116 ? 1.864 -1.385 40.750 1.00 88.62 1116 TYR A N 1
ATOM 8775 C CA . TYR A 1 1116 ? 0.405 -1.200 40.740 1.00 88.62 1116 TYR A CA 1
ATOM 8776 C C . TYR A 1 1116 ? -0.165 -1.013 42.153 1.00 88.62 1116 TYR A C 1
ATOM 8778 O O . TYR A 1 1116 ? -0.888 -0.049 42.401 1.00 88.62 1116 TYR A O 1
ATOM 8786 N N . GLN A 1 1117 ? 0.210 -1.868 43.113 1.00 87.31 1117 GLN A N 1
ATOM 8787 C CA . GLN A 1 1117 ? -0.245 -1.742 44.502 1.00 87.31 1117 GLN A CA 1
ATOM 8788 C C . GLN A 1 1117 ? 0.219 -0.425 45.138 1.00 87.31 1117 GLN A C 1
ATOM 8790 O O . GLN A 1 1117 ? -0.575 0.258 45.781 1.00 87.31 1117 GLN A O 1
ATOM 8795 N N . THR A 1 1118 ? 1.484 -0.036 44.946 1.00 85.12 1118 THR A N 1
ATOM 8796 C CA . THR A 1 1118 ? 2.026 1.197 45.543 1.00 85.12 1118 THR A CA 1
ATOM 8797 C C . THR A 1 1118 ? 1.312 2.437 45.005 1.00 85.12 1118 THR A C 1
ATOM 8799 O O . THR A 1 1118 ? 0.929 3.311 45.783 1.00 85.12 1118 THR A O 1
ATOM 8802 N N . ILE A 1 1119 ? 1.080 2.501 43.690 1.00 87.75 1119 ILE A N 1
ATOM 8803 C CA . ILE A 1 1119 ? 0.405 3.637 43.053 1.00 87.75 1119 ILE A CA 1
ATOM 8804 C C . ILE A 1 1119 ? -1.093 3.658 43.403 1.00 87.75 1119 ILE A C 1
ATOM 8806 O O . ILE A 1 1119 ? -1.617 4.729 43.711 1.00 87.75 1119 ILE A O 1
ATOM 8810 N N . LEU A 1 1120 ? -1.766 2.501 43.470 1.00 90.25 1120 LEU A N 1
ATOM 8811 C CA . LEU A 1 1120 ? -3.168 2.402 43.896 1.00 90.25 1120 LEU A CA 1
ATOM 8812 C C . LEU A 1 1120 ? -3.373 2.922 45.326 1.00 90.25 1120 LEU A C 1
ATOM 8814 O O . LEU A 1 1120 ? -4.277 3.724 45.561 1.00 90.25 1120 LEU A O 1
ATOM 8818 N N . MET A 1 1121 ? -2.528 2.516 46.280 1.00 88.44 1121 MET A N 1
ATOM 8819 C CA . MET A 1 1121 ? -2.651 2.982 47.667 1.00 88.44 1121 MET A CA 1
ATOM 8820 C C . MET A 1 1121 ? -2.339 4.483 47.796 1.00 88.44 1121 MET A C 1
ATOM 8822 O O . MET A 1 1121 ? -3.035 5.187 48.524 1.00 88.44 1121 MET A O 1
ATOM 8826 N N . LEU A 1 1122 ? -1.361 5.005 47.044 1.00 86.81 1122 LEU A N 1
ATOM 8827 C CA . LEU A 1 1122 ? -1.053 6.442 47.002 1.00 86.81 1122 LEU A CA 1
ATOM 8828 C C . LEU A 1 1122 ? -2.193 7.274 46.379 1.00 86.81 1122 LEU A C 1
ATOM 8830 O O . LEU A 1 1122 ? -2.493 8.379 46.845 1.00 86.81 1122 LEU A O 1
ATOM 8834 N N . TYR A 1 1123 ? -2.859 6.742 45.352 1.00 90.44 1123 TYR A N 1
ATOM 8835 C CA . TYR A 1 1123 ? -4.048 7.342 44.749 1.00 90.44 1123 TYR A CA 1
ATOM 8836 C C . TYR A 1 1123 ? -5.225 7.359 45.733 1.00 90.44 1123 TYR A C 1
ATOM 8838 O O . TYR A 1 1123 ? -5.804 8.419 45.972 1.00 90.44 1123 TYR A O 1
ATOM 8846 N N . VAL A 1 1124 ? -5.519 6.235 46.396 1.00 89.38 1124 VAL A N 1
ATOM 8847 C CA . VAL A 1 1124 ? -6.571 6.145 47.425 1.00 89.38 1124 VAL A CA 1
ATOM 8848 C C . VAL A 1 1124 ? -6.294 7.077 48.605 1.00 89.38 1124 VAL A C 1
ATOM 8850 O O . VAL A 1 1124 ? -7.218 7.754 49.058 1.00 89.38 1124 VAL A O 1
ATOM 8853 N N . GLU A 1 1125 ? -5.049 7.200 49.073 1.00 87.31 1125 GLU A N 1
ATOM 8854 C CA . GLU A 1 1125 ? -4.701 8.174 50.113 1.00 87.31 1125 GLU A CA 1
ATOM 8855 C C . GLU A 1 1125 ? -4.922 9.622 49.638 1.00 87.31 1125 GLU A C 1
ATOM 8857 O O . GLU A 1 1125 ? -5.500 10.427 50.373 1.00 87.31 1125 GLU A O 1
ATOM 8862 N N . THR A 1 1126 ? -4.544 9.943 48.398 1.00 86.12 1126 THR A N 1
ATOM 8863 C CA . THR A 1 1126 ? -4.763 11.272 47.800 1.00 86.12 1126 THR A CA 1
ATOM 8864 C C . THR A 1 1126 ? -6.261 11.594 47.677 1.00 86.12 1126 THR A C 1
ATOM 8866 O O . THR A 1 1126 ? -6.688 12.693 48.036 1.00 86.12 1126 THR A O 1
ATOM 8869 N N . LEU A 1 1127 ? -7.092 10.629 47.267 1.00 87.25 1127 LEU A N 1
ATOM 8870 C CA . LEU A 1 1127 ? -8.553 10.771 47.232 1.00 87.25 1127 LEU A CA 1
ATOM 8871 C C . LEU A 1 1127 ? -9.172 10.906 48.633 1.00 87.25 1127 LEU A C 1
ATOM 8873 O O . LEU A 1 1127 ? -10.136 11.657 48.799 1.00 87.25 1127 LEU A O 1
ATOM 8877 N N . CYS A 1 1128 ? -8.619 10.223 49.644 1.00 86.19 1128 CYS A N 1
ATOM 8878 C CA . CYS A 1 1128 ? -9.045 10.356 51.039 1.00 86.19 1128 CYS A CA 1
ATOM 8879 C C . CYS A 1 1128 ? -8.733 11.754 51.592 1.00 86.19 1128 CYS A C 1
ATOM 8881 O O . CYS A 1 1128 ? -9.622 12.402 52.145 1.00 86.19 1128 CYS A O 1
ATOM 8883 N N . GLN A 1 1129 ? -7.513 12.263 51.386 1.00 82.56 1129 GLN A N 1
ATOM 8884 C CA . GLN A 1 1129 ? -7.160 13.659 51.691 1.00 82.56 1129 GLN A CA 1
ATOM 8885 C C . GLN A 1 1129 ? -8.050 14.643 50.910 1.00 82.56 1129 GLN A C 1
ATOM 8887 O O . GLN A 1 1129 ? -8.398 15.712 51.404 1.00 82.56 1129 GLN A O 1
ATOM 8892 N N . GLY A 1 1130 ? -8.452 14.258 49.697 1.00 77.94 1130 GLY A N 1
ATOM 8893 C CA . GLY A 1 1130 ? -9.290 15.044 48.805 1.00 77.94 1130 GLY A CA 1
ATOM 8894 C C . GLY A 1 1130 ? -10.794 15.057 49.095 1.00 77.94 1130 GLY A C 1
ATOM 8895 O O . GLY A 1 1130 ? -11.471 15.916 48.528 1.00 77.94 1130 GLY A O 1
ATOM 8896 N N . GLY A 1 1131 ? -11.324 14.129 49.901 1.00 77.50 1131 GLY A N 1
ATOM 8897 C CA . GLY A 1 1131 ? -12.769 13.956 50.124 1.00 77.50 1131 GLY A CA 1
ATOM 8898 C C . GLY A 1 1131 ? -13.554 13.439 48.903 1.00 77.50 1131 GLY A C 1
ATOM 8899 O O . GLY A 1 1131 ? -14.769 13.620 48.824 1.00 77.50 1131 GLY A O 1
ATOM 8900 N N . SER A 1 1132 ? -12.880 12.822 47.928 1.00 80.88 1132 SER A N 1
ATOM 8901 C CA . SER A 1 1132 ? -13.417 12.521 46.589 1.00 80.88 1132 SER A CA 1
ATOM 8902 C C . SER A 1 1132 ? -14.314 11.254 46.561 1.00 80.88 1132 SER A C 1
ATOM 8904 O O . SER A 1 1132 ? -14.031 10.295 45.841 1.00 80.88 1132 SER A O 1
ATOM 8906 N N . GLU A 1 1133 ? -15.416 11.242 47.333 1.00 83.06 1133 GLU A N 1
ATOM 8907 C CA . GLU A 1 1133 ? -16.297 10.076 47.601 1.00 83.06 1133 GLU A CA 1
ATOM 8908 C C . GLU A 1 1133 ? -16.691 9.265 46.349 1.00 83.06 1133 GLU A C 1
ATOM 8910 O O . GLU A 1 1133 ? -16.619 8.036 46.369 1.00 83.06 1133 GLU A O 1
ATOM 8915 N N . LYS A 1 1134 ? -17.073 9.921 45.241 1.00 84.31 1134 LYS A N 1
ATOM 8916 C CA . LYS A 1 1134 ? -17.482 9.222 44.005 1.00 84.31 1134 LYS A CA 1
ATOM 8917 C C . LYS A 1 1134 ? -16.356 8.374 43.397 1.00 84.31 1134 LYS A C 1
ATOM 8919 O O . LYS A 1 1134 ? -16.618 7.259 42.957 1.00 84.31 1134 LYS A O 1
ATOM 8924 N N . LYS A 1 1135 ? -15.111 8.867 43.402 1.00 86.62 1135 LYS A N 1
ATOM 8925 C CA . LYS A 1 1135 ? -13.950 8.118 42.887 1.00 86.62 1135 LYS A CA 1
ATOM 8926 C C . LYS A 1 1135 ? -13.637 6.914 43.783 1.00 86.62 1135 LYS A C 1
ATOM 8928 O O . LYS A 1 1135 ? -13.457 5.814 43.274 1.00 86.62 1135 LYS A O 1
ATOM 8933 N N . LEU A 1 1136 ? -13.685 7.093 45.108 1.00 87.69 1136 LEU A N 1
ATOM 8934 C CA . LEU A 1 1136 ? -13.511 6.003 46.081 1.00 87.69 1136 LEU A CA 1
ATOM 8935 C C . LEU A 1 1136 ? -14.580 4.903 45.923 1.00 87.69 1136 LEU A C 1
ATOM 8937 O O . LEU A 1 1136 ? -14.244 3.719 45.932 1.00 87.69 1136 LEU A O 1
ATOM 8941 N N . LYS A 1 1137 ? -15.851 5.280 45.707 1.00 84.81 1137 LYS A N 1
ATOM 8942 C CA . LYS A 1 1137 ? -16.941 4.335 45.397 1.00 84.81 1137 LYS A CA 1
ATOM 8943 C C . LYS A 1 1137 ? -16.670 3.540 44.116 1.00 84.81 1137 LYS A C 1
ATOM 8945 O O . LYS A 1 1137 ? -16.845 2.326 44.118 1.00 84.81 1137 LYS A O 1
ATOM 8950 N N . ASN A 1 1138 ? -16.197 4.191 43.053 1.00 87.00 1138 ASN A N 1
ATOM 8951 C CA . ASN A 1 1138 ? -15.899 3.513 41.789 1.00 87.00 1138 ASN A CA 1
ATOM 8952 C C . ASN A 1 1138 ? -14.773 2.473 41.926 1.00 87.00 1138 ASN A C 1
ATOM 8954 O O . ASN A 1 1138 ? -14.946 1.355 41.450 1.00 87.00 1138 ASN A O 1
ATOM 8958 N N . ILE A 1 1139 ? -13.678 2.793 42.630 1.00 88.12 1139 ILE A N 1
ATOM 8959 C CA . ILE A 1 1139 ? -12.556 1.859 42.863 1.00 88.12 1139 ILE A CA 1
ATOM 8960 C C . ILE A 1 1139 ? -13.035 0.598 43.601 1.00 88.12 1139 ILE A C 1
ATOM 8962 O O . ILE A 1 1139 ? -12.730 -0.522 43.192 1.00 88.12 1139 ILE A O 1
ATOM 8966 N N . LEU A 1 1140 ? -13.827 0.761 44.666 1.00 85.69 1140 LEU A N 1
ATOM 8967 C CA . LEU A 1 1140 ? -14.381 -0.371 45.417 1.00 85.69 1140 LEU A CA 1
ATOM 8968 C C . LEU A 1 1140 ? -15.356 -1.203 44.571 1.00 85.69 1140 LEU A C 1
ATOM 8970 O O . LEU A 1 1140 ? -15.286 -2.433 44.590 1.00 85.69 1140 LEU A O 1
ATOM 8974 N N . ASN A 1 1141 ? -16.221 -0.556 43.784 1.00 84.44 1141 ASN A N 1
ATOM 8975 C CA . ASN A 1 1141 ? -17.135 -1.236 42.862 1.00 84.44 1141 ASN A CA 1
ATOM 8976 C C . ASN A 1 1141 ? -16.381 -2.033 41.784 1.00 84.44 1141 ASN A C 1
ATOM 8978 O O . ASN A 1 1141 ? -16.818 -3.115 41.406 1.00 84.44 1141 ASN A O 1
ATOM 8982 N N . GLU A 1 1142 ? -15.246 -1.535 41.294 1.00 83.94 1142 GLU A N 1
ATOM 8983 C CA . GLU A 1 1142 ? -14.428 -2.216 40.288 1.00 83.94 1142 GLU A CA 1
ATOM 8984 C C . GLU A 1 1142 ? -13.638 -3.406 40.859 1.00 83.94 1142 GLU A C 1
ATOM 8986 O O . GLU A 1 1142 ? -13.543 -4.461 40.220 1.00 83.94 1142 GLU A O 1
ATOM 8991 N N . LEU A 1 1143 ? -13.111 -3.281 42.079 1.00 84.00 1143 LEU A N 1
ATOM 8992 C CA . LEU A 1 1143 ? -12.438 -4.381 42.776 1.00 84.00 1143 LEU A CA 1
ATOM 8993 C C . LEU A 1 1143 ? -13.415 -5.490 43.216 1.00 84.00 1143 LEU A C 1
ATOM 8995 O O . LEU A 1 1143 ? -13.011 -6.647 43.318 1.00 84.00 1143 LEU A O 1
ATOM 8999 N N . SER A 1 1144 ? -14.695 -5.165 43.426 1.00 77.94 1144 SER A N 1
ATOM 9000 C CA . SER A 1 1144 ? -15.747 -6.114 43.837 1.00 77.94 1144 SER A CA 1
ATOM 9001 C C . SER A 1 1144 ? -16.666 -6.599 42.700 1.00 77.94 1144 SER A C 1
ATOM 9003 O O . SER A 1 1144 ? -17.533 -7.444 42.933 1.00 77.94 1144 SER A O 1
ATOM 9005 N N . ARG A 1 1145 ? -16.488 -6.108 41.464 1.00 77.75 1145 ARG A N 1
ATOM 9006 C CA . ARG A 1 1145 ? -17.396 -6.363 40.330 1.00 77.75 1145 ARG A CA 1
ATOM 9007 C C . ARG A 1 1145 ? -17.538 -7.853 39.998 1.00 77.75 1145 ARG A C 1
ATOM 9009 O O . ARG A 1 1145 ? -16.599 -8.497 39.530 1.00 77.75 1145 ARG A O 1
ATOM 9016 N N . SER A 1 1146 ? -18.757 -8.379 40.123 1.00 55.56 1146 SER A N 1
ATOM 9017 C CA . SER A 1 1146 ? -19.101 -9.738 39.690 1.00 55.56 1146 SER A CA 1
ATOM 9018 C C . SER A 1 1146 ? -18.806 -9.940 38.198 1.00 55.56 1146 SER A C 1
ATOM 9020 O O . SER A 1 1146 ? -19.321 -9.196 37.362 1.00 55.56 1146 SER A O 1
ATOM 9022 N N . GLY A 1 1147 ? -17.999 -10.952 37.868 1.00 60.97 1147 GLY A N 1
ATOM 9023 C CA . GLY A 1 1147 ? -17.576 -11.252 36.494 1.00 60.97 1147 GLY A CA 1
ATOM 9024 C C . GLY A 1 1147 ? -16.252 -10.607 36.063 1.00 60.97 1147 GLY A C 1
ATOM 9025 O O . GLY A 1 1147 ? -15.776 -10.909 34.973 1.00 60.97 1147 GLY A O 1
ATOM 9026 N N . ALA A 1 1148 ? -15.625 -9.766 36.894 1.00 67.12 1148 ALA A N 1
ATOM 9027 C CA . ALA A 1 1148 ? -14.257 -9.307 36.646 1.00 67.12 1148 ALA A CA 1
ATOM 9028 C C . ALA A 1 1148 ? -13.220 -10.423 36.926 1.00 67.12 1148 ALA A C 1
ATOM 9030 O O . ALA A 1 1148 ? -13.484 -11.315 37.741 1.00 67.12 1148 ALA A O 1
ATOM 9031 N N . PRO A 1 1149 ? -12.019 -10.382 36.312 1.00 71.81 1149 PRO A N 1
ATOM 9032 C CA . PRO A 1 1149 ? -10.945 -11.323 36.624 1.00 71.81 1149 PRO A CA 1
ATOM 9033 C C . PRO A 1 1149 ? -10.560 -11.283 38.109 1.00 71.81 1149 PRO A C 1
ATOM 9035 O O . PRO A 1 1149 ? -10.360 -10.211 38.680 1.00 71.81 1149 PRO A O 1
ATOM 9038 N N . MET A 1 1150 ? -10.384 -12.456 38.726 1.00 79.56 1150 MET A N 1
ATOM 9039 C CA . MET A 1 1150 ? -10.062 -12.607 40.160 1.00 79.56 1150 MET A CA 1
ATOM 9040 C C . MET A 1 1150 ? -8.748 -11.927 40.595 1.00 79.56 1150 MET A C 1
ATOM 9042 O O . MET A 1 1150 ? -8.494 -11.783 41.796 1.00 79.56 1150 MET A O 1
ATOM 9046 N N . GLN A 1 1151 ? -7.898 -11.536 39.641 1.00 81.69 1151 GLN A N 1
ATOM 9047 C CA . GLN A 1 1151 ? -6.611 -10.888 39.875 1.00 81.69 1151 GLN A CA 1
ATOM 9048 C C . GLN A 1 1151 ? -6.383 -9.695 38.931 1.00 81.69 1151 GLN A C 1
ATOM 9050 O O . GLN A 1 1151 ? -6.956 -9.646 37.844 1.00 81.69 1151 GLN A O 1
ATOM 9055 N N . VAL A 1 1152 ? -5.511 -8.772 39.344 1.00 82.62 1152 VAL A N 1
ATOM 9056 C CA . VAL A 1 1152 ? -4.918 -7.686 38.538 1.00 82.62 1152 VAL A CA 1
ATOM 9057 C C . VAL A 1 1152 ? -3.416 -7.679 38.820 1.00 82.62 1152 VAL A C 1
ATOM 9059 O O . VAL A 1 1152 ? -3.022 -7.752 39.981 1.00 82.62 1152 VAL A O 1
ATOM 9062 N N . CYS A 1 1153 ? -2.573 -7.689 37.783 1.00 79.50 1153 CYS A N 1
ATOM 9063 C CA . CYS A 1 1153 ? -1.107 -7.835 37.900 1.00 79.50 1153 CYS A CA 1
ATOM 9064 C C . CYS A 1 1153 ? -0.640 -9.010 38.800 1.00 79.50 1153 CYS A C 1
ATOM 9066 O O . CYS A 1 1153 ? 0.417 -8.944 39.419 1.00 79.50 1153 CYS A O 1
ATOM 9068 N N . GLY A 1 1154 ? -1.440 -10.079 38.923 1.00 78.50 1154 GLY A N 1
ATOM 9069 C CA . GLY A 1 1154 ? -1.188 -11.214 39.830 1.00 78.50 1154 GLY A CA 1
ATOM 9070 C C . GLY A 1 1154 ? -1.668 -11.030 41.283 1.00 78.50 1154 GLY A C 1
ATOM 9071 O O . GLY A 1 1154 ? -1.677 -11.988 42.058 1.00 78.50 1154 GLY A O 1
ATOM 9072 N N . LEU A 1 1155 ? -2.120 -9.834 41.670 1.00 83.56 1155 LEU A N 1
ATOM 9073 C CA . LEU A 1 1155 ? -2.704 -9.548 42.985 1.00 83.56 1155 LEU A CA 1
ATOM 9074 C C . LEU A 1 1155 ? -4.201 -9.863 42.997 1.00 83.56 1155 LEU A C 1
ATOM 9076 O O . LEU A 1 1155 ? -4.913 -9.557 42.047 1.00 83.56 1155 LEU A O 1
ATOM 9080 N N . ARG A 1 1156 ? -4.714 -10.446 44.086 1.00 84.06 1156 ARG A N 1
ATOM 9081 C CA . ARG A 1 1156 ? -6.148 -10.769 44.224 1.00 84.06 1156 ARG A CA 1
ATOM 9082 C C . ARG A 1 1156 ? -6.973 -9.490 44.403 1.00 84.06 1156 ARG A C 1
ATOM 9084 O O . ARG A 1 1156 ? -6.748 -8.778 45.381 1.00 84.06 1156 ARG A O 1
ATOM 9091 N N . ARG A 1 1157 ? -7.985 -9.255 43.550 1.00 85.06 1157 ARG A N 1
ATOM 9092 C CA . ARG A 1 1157 ? -8.861 -8.061 43.648 1.00 85.06 1157 ARG A CA 1
ATOM 9093 C C . ARG A 1 1157 ? -9.491 -7.905 45.040 1.00 85.06 1157 ARG A C 1
ATOM 9095 O O . ARG A 1 1157 ? -9.514 -6.804 45.573 1.00 85.06 1157 ARG A O 1
ATOM 9102 N N . ALA A 1 1158 ? -9.910 -9.011 45.660 1.00 80.31 1158 ALA A N 1
ATOM 9103 C CA . ALA A 1 1158 ? -10.480 -9.012 47.010 1.00 80.31 1158 ALA A CA 1
ATOM 9104 C C . ALA A 1 1158 ? -9.508 -8.480 48.085 1.00 80.31 1158 ALA A C 1
ATOM 9106 O O . ALA A 1 1158 ? -9.903 -7.650 48.892 1.00 80.31 1158 ALA A O 1
ATOM 9107 N N . ALA A 1 1159 ? -8.231 -8.881 48.054 1.00 82.56 1159 ALA A N 1
ATOM 9108 C CA . ALA A 1 1159 ? -7.241 -8.416 49.033 1.00 82.56 1159 ALA A CA 1
ATOM 9109 C C . ALA A 1 1159 ? -6.929 -6.917 48.862 1.00 82.56 1159 ALA A C 1
ATOM 9111 O O . ALA A 1 1159 ? -6.830 -6.188 49.845 1.00 82.56 1159 ALA A O 1
ATOM 9112 N N . LEU A 1 1160 ? -6.862 -6.440 47.612 1.00 86.38 1160 LEU A N 1
ATOM 9113 C CA . LEU A 1 1160 ? -6.777 -5.005 47.325 1.00 86.38 1160 LEU A CA 1
ATOM 9114 C C . LEU A 1 1160 ? -8.029 -4.262 47.817 1.00 86.38 1160 LEU A C 1
ATOM 9116 O O . LEU A 1 1160 ? -7.907 -3.180 48.382 1.00 86.38 1160 LEU A O 1
ATOM 9120 N N . CYS A 1 1161 ? -9.222 -4.845 47.667 1.00 86.50 1161 CYS A N 1
ATOM 9121 C CA . CYS A 1 1161 ? -10.466 -4.273 48.185 1.00 86.50 1161 CYS A CA 1
ATOM 9122 C C . CYS A 1 1161 ? -10.444 -4.150 49.719 1.00 86.50 1161 CYS A C 1
ATOM 9124 O O . CYS A 1 1161 ? -10.841 -3.110 50.248 1.00 86.50 1161 CYS A O 1
ATOM 9126 N N . ASP A 1 1162 ? -9.936 -5.163 50.429 1.00 83.44 1162 ASP A N 1
ATOM 9127 C CA . ASP A 1 1162 ? -9.777 -5.151 51.889 1.00 83.44 1162 ASP A CA 1
ATOM 9128 C C . ASP A 1 1162 ? -8.783 -4.069 52.349 1.00 83.44 1162 ASP A C 1
ATOM 9130 O O . ASP A 1 1162 ? -9.070 -3.318 53.285 1.00 83.44 1162 ASP A O 1
ATOM 9134 N N . ASP A 1 1163 ? -7.627 -3.951 51.687 1.00 85.19 1163 ASP A N 1
ATOM 9135 C CA . ASP A 1 1163 ? -6.593 -2.957 52.010 1.00 85.19 1163 ASP A CA 1
ATOM 9136 C C . ASP A 1 1163 ? -7.056 -1.518 51.711 1.00 85.19 1163 ASP A C 1
ATOM 9138 O O . ASP A 1 1163 ? -6.903 -0.629 52.556 1.00 85.19 1163 ASP A O 1
ATOM 9142 N N . VAL A 1 1164 ? -7.698 -1.291 50.559 1.00 88.00 1164 VAL A N 1
ATOM 9143 C CA . VAL A 1 1164 ? -8.316 -0.004 50.188 1.00 88.00 1164 VAL A CA 1
ATOM 9144 C C . VAL A 1 1164 ? -9.425 0.365 51.177 1.00 88.00 1164 VAL A C 1
ATOM 9146 O O . VAL A 1 1164 ? -9.452 1.488 51.683 1.00 88.00 1164 VAL A O 1
ATOM 9149 N N . THR A 1 1165 ? -10.294 -0.583 51.543 1.00 84.44 1165 THR A N 1
ATOM 9150 C CA . THR A 1 1165 ? -11.351 -0.365 52.547 1.00 84.44 1165 THR A CA 1
ATOM 9151 C C . THR A 1 1165 ? -10.765 -0.021 53.918 1.00 84.44 1165 THR A C 1
ATOM 9153 O O . THR A 1 1165 ? -11.269 0.881 54.592 1.00 84.44 1165 THR A O 1
ATOM 9156 N N . ARG A 1 1166 ? -9.675 -0.683 54.331 1.00 84.81 1166 ARG A N 1
ATOM 9157 C CA . ARG A 1 1166 ? -8.966 -0.388 55.587 1.00 84.81 1166 ARG A CA 1
ATOM 9158 C C . ARG A 1 1166 ? -8.379 1.025 55.581 1.00 84.81 1166 ARG A C 1
ATOM 9160 O O . ARG A 1 1166 ? -8.518 1.734 56.576 1.00 84.81 1166 ARG A O 1
ATOM 9167 N N . MET A 1 1167 ? -7.785 1.459 54.467 1.00 84.38 1167 MET A N 1
ATOM 9168 C CA . MET A 1 1167 ? -7.251 2.818 54.323 1.00 84.38 1167 MET A CA 1
ATOM 9169 C C . MET A 1 1167 ? -8.356 3.885 54.350 1.00 84.38 1167 MET A C 1
ATOM 9171 O O . MET A 1 1167 ? -8.207 4.884 55.055 1.00 84.38 1167 MET A O 1
ATOM 9175 N N . ILE A 1 1168 ? -9.482 3.667 53.660 1.00 86.19 1168 ILE A N 1
ATOM 9176 C CA . ILE A 1 1168 ? -10.622 4.601 53.674 1.00 86.19 1168 ILE A CA 1
ATOM 9177 C C . ILE A 1 1168 ? -11.213 4.704 55.089 1.00 86.19 1168 ILE A C 1
ATOM 9179 O O . ILE A 1 1168 ? -11.401 5.816 55.580 1.00 86.19 1168 ILE A O 1
ATOM 9183 N N . LYS A 1 1169 ? -11.422 3.579 55.793 1.00 84.81 1169 LYS A N 1
ATOM 9184 C CA . LYS A 1 1169 ? -11.879 3.575 57.199 1.00 84.81 1169 LYS A CA 1
ATOM 9185 C C . LYS A 1 1169 ? -10.903 4.315 58.135 1.00 84.81 1169 LYS A C 1
ATOM 9187 O O . LYS A 1 1169 ? -11.353 5.009 59.039 1.00 84.81 1169 LYS A O 1
ATOM 9192 N N . LEU A 1 1170 ? -9.589 4.217 57.900 1.00 85.19 1170 LEU A N 1
ATOM 9193 C CA . LEU A 1 1170 ? -8.552 4.883 58.706 1.00 85.19 1170 LEU A CA 1
ATOM 9194 C C . LEU A 1 1170 ? -8.423 6.396 58.436 1.00 85.19 1170 LEU A C 1
ATOM 9196 O O . LEU A 1 1170 ? -8.119 7.152 59.357 1.00 85.19 1170 LEU A O 1
ATOM 9200 N N . ARG A 1 1171 ? -8.598 6.846 57.185 1.00 82.81 1171 ARG A N 1
ATOM 9201 C CA . ARG A 1 1171 ? -8.379 8.250 56.775 1.00 82.81 1171 ARG A CA 1
ATOM 9202 C C . ARG A 1 1171 ? -9.666 9.082 56.660 1.00 82.81 1171 ARG A C 1
ATOM 9204 O O . ARG A 1 1171 ? -9.600 10.295 56.824 1.00 82.81 1171 ARG A O 1
ATOM 9211 N N . GLN A 1 1172 ? -10.807 8.461 56.356 1.00 82.00 1172 GLN A N 1
ATOM 9212 C CA . GLN A 1 1172 ? -12.092 9.108 56.042 1.00 82.00 1172 GLN A CA 1
ATOM 9213 C C . GLN A 1 1172 ? -13.298 8.275 56.558 1.00 82.00 1172 GLN A C 1
ATOM 9215 O O . GLN A 1 1172 ? -14.143 7.843 55.765 1.00 82.00 1172 GLN A O 1
ATOM 9220 N N . PRO A 1 1173 ? -13.429 8.035 57.881 1.00 79.12 1173 PRO A N 1
ATOM 9221 C CA . PRO A 1 1173 ? -14.479 7.168 58.434 1.00 79.12 1173 PRO A CA 1
ATOM 9222 C C . PRO A 1 1173 ? -15.902 7.619 58.053 1.00 79.12 1173 PRO A C 1
ATOM 9224 O O . PRO A 1 1173 ? -16.700 6.810 57.591 1.00 79.12 1173 PRO A O 1
ATOM 9227 N N . ALA A 1 1174 ? -16.187 8.925 58.098 1.00 73.69 1174 ALA A N 1
ATOM 9228 C CA . ALA A 1 1174 ? -17.500 9.472 57.735 1.00 73.69 1174 ALA A CA 1
ATOM 9229 C C . ALA A 1 1174 ? -17.876 9.301 56.244 1.00 73.69 1174 ALA A C 1
ATOM 9231 O O . ALA A 1 1174 ? -19.051 9.430 55.893 1.00 73.69 1174 ALA A O 1
ATOM 9232 N N . ILE A 1 1175 ? -16.905 9.021 55.363 1.00 73.00 1175 ILE A N 1
ATOM 9233 C CA . ILE A 1 1175 ? -17.163 8.611 53.973 1.00 73.00 1175 ILE A CA 1
ATOM 9234 C C . ILE A 1 1175 ? -17.335 7.089 53.902 1.00 73.00 1175 ILE A C 1
ATOM 92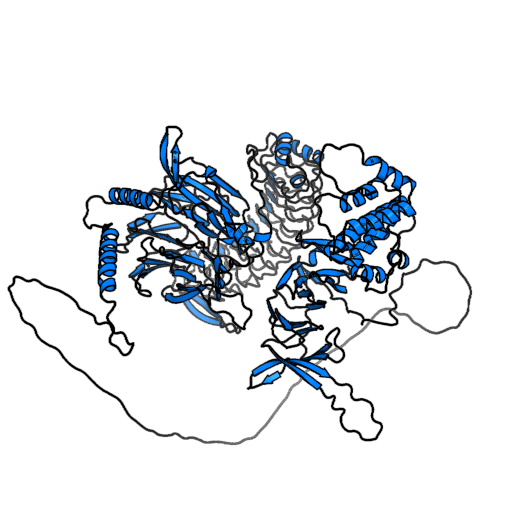36 O O . ILE A 1 1175 ? -18.227 6.624 53.196 1.00 73.00 1175 ILE A O 1
ATOM 9240 N N . ALA A 1 1176 ? -16.547 6.313 54.656 1.00 71.88 1176 ALA A N 1
ATOM 9241 C CA . ALA A 1 1176 ? -16.676 4.856 54.722 1.00 71.88 1176 ALA A CA 1
ATOM 9242 C C . ALA A 1 1176 ? -18.110 4.421 55.083 1.00 71.88 1176 ALA A C 1
ATOM 9244 O O . ALA A 1 1176 ? -18.702 3.615 54.366 1.00 71.88 1176 ALA A O 1
ATOM 9245 N N . ASP A 1 1177 ? -18.715 5.024 56.108 1.00 69.94 1177 ASP A N 1
ATOM 9246 C CA . ASP A 1 1177 ? -20.080 4.690 56.543 1.00 69.94 1177 ASP A CA 1
ATOM 9247 C C . ASP A 1 1177 ? -21.135 4.982 55.452 1.00 69.94 1177 ASP A C 1
ATOM 9249 O O . ASP A 1 1177 ? -22.079 4.214 55.246 1.00 69.94 1177 ASP A O 1
ATOM 9253 N N . ARG A 1 1178 ? -20.936 6.053 54.668 1.00 69.56 1178 ARG A N 1
ATOM 9254 C CA . ARG A 1 1178 ? -21.780 6.427 53.511 1.00 69.56 1178 ARG A CA 1
ATOM 9255 C C . ARG A 1 1178 ? -21.541 5.571 52.267 1.00 69.56 1178 ARG A C 1
ATOM 9257 O O . ARG A 1 1178 ? -22.345 5.612 51.330 1.00 69.56 1178 ARG A O 1
ATOM 9264 N N . ILE A 1 1179 ? -20.434 4.832 52.215 1.00 66.19 1179 ILE A N 1
ATOM 9265 C CA . ILE A 1 1179 ? -20.197 3.801 51.201 1.00 66.19 1179 ILE A CA 1
ATOM 9266 C C . ILE A 1 1179 ? -21.012 2.556 51.560 1.00 66.19 1179 ILE A C 1
ATOM 9268 O O . ILE A 1 1179 ? -21.785 2.094 50.724 1.00 66.19 1179 ILE A O 1
ATOM 9272 N N . VAL A 1 1180 ? -20.927 2.092 52.813 1.00 56.81 1180 VAL A N 1
ATOM 9273 C CA . VAL A 1 1180 ? -21.668 0.919 53.317 1.00 56.81 1180 VAL A CA 1
ATOM 9274 C C . VAL A 1 1180 ? -23.186 1.098 53.167 1.00 56.81 1180 VAL A C 1
ATOM 9276 O O . VAL A 1 1180 ? -23.872 0.212 52.659 1.00 56.81 1180 VAL A O 1
ATOM 9279 N N . ALA A 1 1181 ? -23.722 2.261 53.553 1.00 49.88 1181 ALA A N 1
ATOM 9280 C CA . ALA A 1 1181 ? -25.168 2.507 53.584 1.00 49.88 1181 ALA A CA 1
ATOM 9281 C C . ALA A 1 1181 ? -25.875 2.488 52.208 1.00 49.88 1181 ALA A C 1
ATOM 9283 O O . ALA A 1 1181 ? -27.101 2.423 52.159 1.00 49.88 1181 ALA A O 1
ATOM 9284 N N . GLY A 1 1182 ? -25.138 2.557 51.091 1.00 47.09 1182 GLY A N 1
ATOM 9285 C CA . GLY A 1 1182 ? -25.719 2.651 49.744 1.00 47.09 1182 GLY A CA 1
ATOM 9286 C C . GLY A 1 1182 ? -26.088 1.319 49.076 1.00 47.09 1182 GLY A C 1
ATOM 9287 O O . GLY A 1 1182 ? -26.730 1.334 48.029 1.00 47.09 1182 GLY A O 1
ATOM 9288 N N . GLY A 1 1183 ? -25.674 0.174 49.632 1.00 40.75 1183 GLY A N 1
ATOM 9289 C CA . GLY A 1 1183 ? -25.712 -1.123 48.935 1.00 40.75 1183 GLY A CA 1
ATOM 9290 C C . GLY A 1 1183 ? -27.032 -1.908 48.983 1.00 40.75 1183 GLY A C 1
ATOM 9291 O O . GLY A 1 1183 ? -27.107 -2.995 48.422 1.00 40.75 1183 GLY A O 1
ATOM 9292 N N . THR A 1 1184 ? -28.069 -1.419 49.667 1.00 34.34 1184 THR A N 1
ATOM 9293 C CA . THR A 1 1184 ? -29.246 -2.228 50.053 1.00 34.34 1184 THR A CA 1
ATOM 9294 C C . THR A 1 1184 ? -30.432 -2.184 49.078 1.00 34.34 1184 THR A C 1
ATOM 9296 O O . THR A 1 1184 ? -31.445 -2.838 49.322 1.00 34.34 1184 THR A O 1
ATOM 9299 N N . ALA A 1 1185 ? -30.334 -1.440 47.971 1.00 33.66 1185 ALA A N 1
ATOM 9300 C CA . ALA A 1 1185 ? -31.483 -1.033 47.154 1.00 33.66 1185 ALA A CA 1
ATOM 9301 C C . ALA A 1 1185 ? -31.601 -1.707 45.765 1.00 33.66 1185 ALA A C 1
ATOM 9303 O O . ALA A 1 1185 ? -31.951 -1.047 44.791 1.00 33.66 1185 ALA A O 1
ATOM 9304 N N . THR A 1 1186 ? -31.329 -3.013 45.644 1.00 34.62 1186 THR A N 1
ATOM 9305 C CA . THR A 1 1186 ? -31.907 -3.895 44.594 1.00 34.62 1186 THR A CA 1
ATOM 9306 C C . THR A 1 1186 ? -31.562 -5.359 44.879 1.00 34.62 1186 THR A C 1
ATOM 9308 O O . THR A 1 1186 ? -30.433 -5.789 44.664 1.00 34.62 1186 THR A O 1
ATOM 9311 N N . ALA A 1 1187 ? -32.530 -6.155 45.341 1.00 29.45 1187 ALA A N 1
ATOM 9312 C CA . ALA A 1 1187 ? -32.329 -7.589 45.552 1.00 29.45 1187 ALA A CA 1
ATOM 9313 C C . ALA A 1 1187 ? -33.604 -8.392 45.262 1.00 29.45 1187 ALA A C 1
ATOM 9315 O O . ALA A 1 1187 ? -34.592 -8.294 45.985 1.00 29.45 1187 ALA A O 1
ATOM 9316 N N . THR A 1 1188 ? -33.553 -9.244 44.239 1.00 30.08 1188 THR A N 1
ATOM 9317 C CA . THR A 1 1188 ? -34.457 -10.391 44.081 1.00 30.08 1188 THR A CA 1
ATOM 9318 C C . THR A 1 1188 ? -33.619 -11.622 43.740 1.00 30.08 1188 THR A C 1
ATOM 9320 O O . THR A 1 1188 ? -32.834 -11.592 42.804 1.00 30.08 1188 THR A O 1
ATOM 9323 N N . THR A 1 1189 ? -33.751 -12.663 44.571 1.00 31.80 1189 THR A N 1
ATOM 9324 C CA . THR A 1 1189 ? -33.439 -14.095 44.337 1.00 31.80 1189 THR A CA 1
ATOM 9325 C C . THR A 1 1189 ? -32.390 -14.455 43.256 1.00 31.80 1189 THR A C 1
ATOM 9327 O O . THR A 1 1189 ? -32.635 -14.274 42.072 1.00 31.80 1189 THR A O 1
ATOM 9330 N N . SER A 1 1190 ? -31.294 -15.167 43.553 1.00 28.20 1190 SER A N 1
ATOM 9331 C CA . SER A 1 1190 ? -31.189 -16.254 44.544 1.00 28.20 1190 SER A CA 1
ATOM 9332 C C . SER A 1 1190 ? -29.741 -16.691 44.867 1.00 28.20 1190 SER A C 1
ATOM 9334 O O . SER A 1 1190 ? -28.777 -16.189 44.300 1.00 28.20 1190 SER A O 1
ATOM 9336 N N . THR A 1 1191 ? -29.629 -17.708 45.735 1.00 29.27 1191 THR A N 1
ATOM 9337 C CA . THR A 1 1191 ? -28.415 -18.403 46.221 1.00 29.27 1191 THR A CA 1
ATOM 9338 C C . THR A 1 1191 ? -27.543 -17.641 47.228 1.00 29.27 1191 THR A C 1
ATOM 9340 O O . THR A 1 1191 ? -27.420 -16.422 47.211 1.00 29.27 1191 THR A O 1
ATOM 9343 N N . LYS A 1 1192 ? -26.993 -18.393 48.193 1.00 38.41 1192 LYS A N 1
ATOM 9344 C CA . LYS A 1 1192 ? -26.220 -17.875 49.331 1.00 38.41 1192 LYS A CA 1
ATOM 9345 C C . LYS A 1 1192 ? -24.725 -17.938 49.022 1.00 38.41 1192 LYS A C 1
ATOM 9347 O O . LYS A 1 1192 ? -24.236 -19.029 48.746 1.00 38.41 1192 LYS A O 1
ATOM 9352 N N . ASN A 1 1193 ? -23.986 -16.853 49.253 1.00 28.75 1193 ASN A N 1
ATOM 9353 C CA . ASN A 1 1193 ? -22.656 -16.951 49.863 1.00 28.75 1193 ASN A CA 1
ATOM 9354 C C . ASN A 1 1193 ? -22.196 -15.619 50.477 1.00 28.75 1193 ASN A C 1
ATOM 9356 O O . ASN A 1 1193 ? -22.402 -14.571 49.886 1.00 28.75 1193 ASN A O 1
ATOM 9360 N N . ARG A 1 1194 ? -21.602 -15.729 51.676 1.00 29.89 1194 ARG A N 1
ATOM 9361 C CA . ARG A 1 1194 ? -20.881 -14.742 52.516 1.00 29.89 1194 ARG A CA 1
ATOM 9362 C C . ARG A 1 1194 ? -21.109 -13.234 52.293 1.00 29.89 1194 ARG A C 1
ATOM 9364 O O . ARG A 1 1194 ? -20.777 -12.672 51.259 1.00 29.89 1194 ARG A O 1
ATOM 9371 N N . SER A 1 1195 ? -21.493 -12.566 53.382 1.00 32.31 1195 SER A N 1
ATOM 9372 C CA . SER A 1 1195 ? -21.385 -11.116 53.563 1.00 32.31 1195 SER A CA 1
ATOM 9373 C C . SER A 1 1195 ? -19.954 -10.613 53.338 1.00 32.31 1195 SER A C 1
ATOM 9375 O O . SER A 1 1195 ? -19.018 -11.115 53.962 1.00 32.31 1195 SER A O 1
ATOM 9377 N N . LEU A 1 1196 ? -19.820 -9.590 52.495 1.00 35.50 1196 LEU A N 1
ATOM 9378 C CA . LEU A 1 1196 ? -18.597 -8.822 52.259 1.00 35.50 1196 LEU A CA 1
ATOM 9379 C C . LEU A 1 1196 ? -18.856 -7.354 52.646 1.00 35.50 1196 LEU A C 1
ATOM 9381 O O . LEU A 1 1196 ? -19.062 -6.515 51.775 1.00 35.50 1196 LEU A O 1
ATOM 9385 N N . PHE A 1 1197 ? -18.920 -7.081 53.956 1.00 31.09 1197 PHE A N 1
ATOM 9386 C CA . PHE A 1 1197 ? -18.817 -5.747 54.569 1.00 31.09 1197 PHE A CA 1
ATOM 9387 C C . PHE A 1 1197 ? -18.499 -5.836 56.069 1.00 31.09 1197 PHE A C 1
ATOM 9389 O O . PHE A 1 1197 ? -18.934 -6.839 56.681 1.00 31.09 1197 PHE A O 1
#

Solvent-accessible surface area (backbone atoms only — not comparable to full-atom values): 67068 Å² total; per-residue (Å²): 86,32,40,37,33,24,57,78,48,70,72,83,81,77,52,69,44,69,48,76,45,78,45,83,63,64,56,84,38,40,72,48,78,52,58,66,59,35,32,48,46,58,37,57,42,76,58,35,40,49,26,28,32,44,33,46,26,47,29,49,27,49,60,57,63,65,54,62,55,30,48,50,20,28,35,43,33,46,28,37,31,47,29,49,56,58,46,71,46,65,56,31,51,46,23,29,35,42,30,52,18,40,31,48,28,49,60,53,46,53,44,55,50,26,47,48,25,27,38,43,36,40,30,41,34,48,28,46,57,56,50,58,52,86,52,30,44,49,22,32,33,44,34,47,23,38,30,46,29,47,56,54,44,80,45,34,77,32,42,53,25,31,34,45,36,46,20,38,28,51,30,46,64,58,47,48,56,57,65,26,47,51,23,30,34,43,33,38,31,38,28,55,27,46,68,52,49,68,44,68,69,29,36,50,23,28,37,41,34,48,21,41,23,52,31,42,56,60,52,60,46,65,49,34,74,46,28,32,35,40,35,42,26,42,23,52,30,52,55,59,49,63,44,80,44,52,45,57,24,29,33,45,34,39,25,39,25,48,37,61,57,75,75,41,59,53,45,56,60,59,32,80,51,36,34,34,40,30,47,54,73,13,54,40,53,80,74,33,99,55,39,72,63,53,48,46,67,64,41,73,78,40,49,28,46,63,89,37,57,61,86,67,80,89,82,84,81,88,73,83,73,74,72,95,69,64,94,80,44,88,41,45,26,43,29,37,27,48,37,76,79,52,61,37,38,39,41,39,34,90,17,34,43,34,34,32,37,37,54,42,75,79,30,72,70,42,54,71,36,88,87,50,65,55,57,29,32,70,46,81,48,98,48,44,52,42,17,42,32,43,34,65,82,45,49,34,36,39,35,10,16,58,80,15,30,33,45,31,33,35,64,75,47,72,58,89,68,93,79,76,96,66,90,63,90,69,52,44,39,40,70,41,80,75,48,73,44,74,80,59,84,29,33,19,36,17,41,45,52,32,66,85,49,55,36,35,37,37,19,10,64,62,19,34,38,42,32,30,32,56,82,50,72,82,41,73,77,47,74,47,69,85,52,93,34,33,19,21,18,51,37,46,36,56,85,59,56,36,42,34,38,30,28,52,52,46,36,38,42,33,25,33,69,90,77,67,46,79,76,51,73,52,40,82,60,15,78,68,37,71,87,81,68,87,53,39,31,36,28,41,35,62,71,44,54,33,40,38,36,42,36,19,26,58,97,86,41,31,26,35,39,33,31,33,58,96,76,67,42,69,91,43,70,49,78,84,56,90,32,56,31,18,17,35,43,46,32,82,51,44,28,49,36,72,44,101,84,73,47,74,45,77,26,43,37,34,41,37,25,11,62,58,14,28,39,38,31,38,46,38,94,58,66,100,56,66,79,45,75,44,71,62,77,44,97,31,32,31,43,33,57,31,62,60,78,57,32,38,40,39,31,16,55,65,9,41,70,48,74,48,76,56,55,58,92,80,72,50,49,70,54,51,71,74,56,46,53,51,55,40,48,52,48,46,56,78,64,60,80,90,74,86,82,86,87,69,85,52,64,62,56,51,51,50,59,52,51,56,50,48,64,57,58,59,64,69,64,55,84,78,77,59,98,84,81,60,80,83,78,83,91,86,87,86,80,91,81,90,88,90,85,87,88,89,85,86,89,91,81,90,84,87,91,88,86,89,86,88,87,92,86,93,89,91,87,91,90,88,90,88,89,90,85,91,87,89,87,89,80,86,88,81,85,83,89,78,91,79,89,82,86,83,89,79,89,80,82,87,82,90,80,85,86,90,83,83,88,80,88,81,84,80,86,86,87,87,78,87,87,79,82,89,85,85,85,79,89,79,80,77,91,68,80,55,46,62,62,46,76,58,100,91,46,42,35,36,77,65,68,70,76,52,61,59,52,78,40,68,26,40,96,36,90,54,30,32,41,38,36,33,44,72,39,67,54,99,88,44,77,29,17,39,38,32,38,32,36,48,54,82,77,79,91,73,94,76,94,72,95,73,76,88,76,69,58,66,48,72,79,42,74,50,76,40,94,48,44,54,52,45,73,33,40,35,74,51,36,32,39,36,32,22,72,79,17,31,40,41,33,24,32,54,86,74,58,50,75,69,51,78,48,84,47,97,41,44,59,53,46,69,47,73,44,86,49,10,33,41,40,30,26,25,60,35,23,34,33,18,26,23,71,81,77,75,42,75,50,40,80,64,45,66,52,68,83,74,56,62,93,89,52,96,49,68,22,45,46,48,75,52,62,23,79,77,10,35,49,39,42,32,35,63,71,61,31,29,38,32,49,37,74,90,74,76,41,84,41,68,50,41,60,77,51,76,68,54,31,52,22,75,74,86,48,67,66,67,76,46,78,73,68,89,70,79,99,68,83,79,29,72,64,52,53,48,57,73,62,64,78,82,69,66,54,57,85,87,67,56,68,70,55,31,49,52,50,45,53,52,50,38,55,41,38,30,54,47,22,52,61,40,45,37,42,60,28,28,52,46,38,48,55,48,39,52,52,52,37,44,78,63,66,42,60,71,61,56,52,50,55,49,50,64,42,65,38,87,90,58,72,71,48,54,50,84,40,47,27,61,60,52,40,53,52,53,50,51,50,38,49,74,69,31,46,83,55,42,58,62,56,64,71,65,73,81,85,81,86,78,88,81,88,88,79,79,90,90,128

Mean predicted aligned error: 22.84 Å

pLDDT: mean 75.8, std 21.57, range [21.88, 98.56]

Secondary structure (DSSP, 8-state):
-EEEEEEEEE-SSS-EEEEEEEE---TT--EEE-TTS-EEEEE-GGG-TT--EEE--SS---S--SGGG-TT--EEE--SS---S--S-TT-TT--EEE--SS---S--S-TT-TT--EEE--SS---S--S-SS-TT-SEEE--SS---S--S-TT-TT--EEE--SS---S----TT-TT--EEE--SS---S--S-TT-TT--EEE--SS---S--S-TT-TT--EEE--SS-------GGG-TT-SEEE-TTS----HHHHGGGGG-TT--EEE-TTSHHHHS-TTHHHHHHHH-TT-SEETTEETT--------PPPGGGTTT--S-EEEEEE-TTSSEEEEEETTEEEEEESHHHH-HHHHS-TTS-SEEEEEE-SS-EEEEEE-TTSSEEEEEETTSEEEEEEEEEE------SS-SPP-SEEEEEEEEEE--SS-EEEEEE-TTSSEEEEEETTS-EEEEETTSTT-EEEEE---SS-EEEEEE-TTSSEEEEEETTTEEEEEETTT--EEEEE-GGGTT-----S--B-EE-TTSSEEEEEEEEETTEEEEEEEETTT----EEEE--SS-EEEEEE-SS-EEEE-TTS-EEEEEEEEEEETTS-EEEEEESS-SS-SEEETT-SSS-EEEEEEETTEEEEEETTS-EEEEEPPHHHH-EEPPHHHHHHHHHHHHHTT--S------THHHHHHHHHHHHHHHHTTTS-----TTS--------------------------------------------------------------------------------------------PPPPPP--S-SSPPPPPB-EEEETTEEEEPPPP--SEEEEE-TT-TTEEEEEEEEEEETTEEEEEEEEEEEPPPPPPP----------EEEEEEEEESS-EEEEEE-SSEEEEEETTTEEEEEETTT--EEEEEE-SS-EEEEEEETTEEEEEETTSEEEEEETTTTEEEEEEEEGGGG--TT-S---EEEEEE-TTS-EEEEETTS-EEEEETTTTEEEEEE--SGGGGTSPPPPTTTTTTT--S--PPPPHHHHHHHH-----PPTT--HHHHHHHHHHHHHHHHHHHHHTT-HHHHHHHHHHHHHHHHHHT-HHHHHHHHHHHH-TTS-SEETTEEHHHHHHHHHHHHHHH-HHHHHHHHTTTTS------------

InterPro domains:
  IPR001611 Leucine-rich repeat [PS51450] (50-71)
  IPR001611 Leucine-rich repeat [PS51450] (72-93)
  IPR001611 Leucine-rich repeat [PS51450] (94-115)
  IPR001611 Leucine-rich repeat [PS51450] (116-137)
  IPR001611 Leucine-rich repeat [PS51450] (138-159)
  IPR001611 Leucine-rich repeat [PS51450] (160-181)
  IPR001611 Leucine-rich repeat [PS51450] (182-203)
  IPR001611 Leucine-rich repeat [PS51450] (204-225)
  IPR001680 WD40 repeat [PS50082] (390-410)
  IPR001680 WD40 repeat [PS50082] (437-469)
  IPR001680 WD40 repeat [SM00320] (372-410)
  IPR001680 WD40 repeat [SM00320] (430-469)
  IPR001680 WD40 repeat [SM00320] (473-512)
  IPR001680 WD40 repeat [SM00320] (567-619)
  IPR001680 WD40 repeat [SM00320] (623-661)
  IPR003591 Leucine-rich repeat, typical subtype [SM00369] (70-94)
  IPR003591 Leucine-rich repeat, typical subtype [SM00369] (114-136)
  IPR003591 Leucine-rich repeat, typical subtype [SM00369] (158-183)
  IPR003591 Leucine-rich repeat, typical subtype [SM00369] (202-224)
  IPR011494 Protein HIRA-like, C-terminal [PF07569] (952-1143)

Nearest PDB structures (foldseek):
  6obn-assembly2_D  TM=9.673E-01  e=5.665E-23  Homo sapiens
  6hkw-assembly5_E  TM=9.666E-01  e=7.055E-22  Homo sapiens
  6mky-assembly1_A  TM=9.684E-01  e=1.953E-21  Homo sapiens
  2omx-assembly1_A  TM=8.833E-01  e=1.874E-15  Listeria monocytogenes EGD-e
  2omu-assembly1_A  TM=8.793E-01  e=2.449E-14  Listeria monocytogenes EGD-e

Foldseek 3Di:
DKKFKAFPDDPVPRDTDIDIDDDDDDLQDQEDADELRQTQDMADCQSNLNHQEYAPANYAHQDDDRCLSNCNHAYDHQHQYAHAEAADCLNNCNHQYYANANYAYADAAHCLSVCNHAEYHHAQYAHADDDHCQNNLNYQYDADAQYAHADDADCQSNCNHAEYHAEQYAHADDAHVHNNCNHAYDAHANYAYADAAHCQSNLNYAEYHHHNYAHAADDHQQSVVNHAYYHHHHYAHAAHPPCLSPLNYQEYEHHQYAHQDPVRLLSCLSNVNHAEYEYHNYNNNVPDPCSLVSNCVSCVNYQYYNNHGSPDDDDDPPDDDDPLPFPPWQFFWQEWEDFLPFQWIWTFGPQKTWIARCCLVVDVVLVPDPPNDGTQDIDGHPFGFNYKYAFLNRFKIWTWGQQQKIWIKGWPAADPDPDDQDPDDDNRTDIDTPDIAHDGPGTWQEWDAQNVQQWIWTWFQSQWIWIAGSVDPPHTDDIGNPAPAGFQEWEAQLLRQWIWTCGQLAKIWIAGPVPRDTPDMDGVQQPPFDRDENHAAWYAFLLSQWTWGWRGDDPNFTWIFTQGPPVRDRPDIAGDDDATWGYKYKQNFWAWDQDPVRDTDTWIKMKTWFQQCKIFICIPPPDNHTLDIDGNPDPGGWNYWYDDRQKIWTDGSSRGIDIDRDDCVSGPGTDDPVVSVVSSVVSVVVVDDDDDDDDDPCVVVVVVVVVVVVVVVVVVQDDDDDDPPDTDGDDDDDDDDDDDDDDDDDDDDDDDDDDDDDDDDDDDDDDDDDDDDDDDDDDDDDDDDDYDDDDDDDDDDDDDDDDDDDDDDDDDDDDDDDDDDDDDPDDDDDQFDFFDWDDDPHFIFTDAFDQDQKDWDDAAPDPQWIWIKGQQDDDPNDGWIKIWIWGWDDDDDDDDDDDDDPPGDIDTQDMDIGRFGFRDWEHYQFKIWTFTPQQKIWMAGNRHRSTQDIDHDPAGWRDWYDDPQKIKTAGRRQFIWIDRSVVRDTQADRHHCVVVADPPDPFQTWSDWDAANVTWIWTATPLGWIWIAQSVVRDIATLDDPDPLLLQEDQQDVVLLCVQDPDDDDDADPLSVVSNVPPDDHHDPPRDVVSNLVSVLVSLVSNLVVCQSSLAPRSNLSSVLSNLLSCLVVVVLVVLLVLLCQLVPDPDPQDGSNHGSLVSSVVSLVSCCVRPVVSSVVSVVPPPPDDDDDDDDDDDD

Radius of gyration: 39.92 Å; Cα contacts (8 Å, |Δi|>4): 2530; chains: 1; bounding box: 117×124×106 Å